Protein AF-0000000084748464 (afdb_homodimer)

Foldseek 3Di:
DQADALDKDWDQDDDFDPVLLVLLLVQLVPPDDDDDDPDDPFQPVHDDCVQLNVLSVCLNPPFDVVVVSVLVRVFTWMWGQFPNWTKIKTWQAAPDPLAFEEEEEEAPPFWLLLQSQQQVCQQHVPPVFHHYGYMYITQALAQPIDFDPDAQPALLNSLVRVQSNCVSVVQQAHEYEYFDSSQLSQLSNLFVVVSHYFEYEYAFDQADQLDPDVLCCVPPVPSNVLVVVCVPPNVCVRQNPPQDDDPPDPQADCVRPVPNPLLNCLQPPLPVLLVCCQSHLSNVLRVRQRCQLQFKFDDPVCSRPHSHHPLADSNSSSNSSVSCRSVVSSSRSSNNSNSCNVVVPSVVSHHAAREHEYEYEHAQREPHHHGPSRVVSRYNYDYYHYHNHIGRSCSRRPVPVVSVRVSVVSVVCVVVVSD/DQADALGKDWDQDDDFDPVLLVLLLVQLVPPDDDDDDPDDPFQPVHDDCVQLNVLSVCLNPPFDVVVVSVLVRVFTWMWGQFPNWTKIKTWQAAPDPQAFEEEEEEAPPFWLLLQSQQQVCQQHVPPVFHHYGYMYITQALAQPIDFDPDPQPALLNSLVRVQSNCVSVVQQAHEYEYFDSSQLSQLSCLFVVVSHYFAYEYAFDQADQLDPDVLCCVPPVVSNVLVVVCVPPNVCVRQNPPADDPDDDPQADCVVPVPNPLLNCLQPPLPVLLVCCQSHLSNVLRVRQRCQLQFKFDDPVCSRPHSHHPLADSNSSSNSSVSCRSVVSSSRSSNNSNSCNVVVPSVVSHHAAREHEYEYEHAQREPHHHGPSRVVSRYNYDYYHYHNHIGRSCSRRPVPVVSVRVSVVSVVCVVVVSD

pLDDT: mean 95.46, std 6.32, range [47.66, 98.94]

Structure (mmCIF, N/CA/C/O backbone):
data_AF-0000000084748464-model_v1
#
loop_
_entity.id
_entity.type
_entity.pdbx_description
1 polymer 'Epoxide hydrolase N-terminal domain-containing protein'
#
loop_
_atom_site.group_PDB
_atom_site.id
_atom_site.type_symbol
_atom_site.label_atom_id
_atom_site.label_alt_id
_atom_site.label_comp_id
_atom_site.label_asym_id
_atom_site.label_entity_id
_atom_site.label_seq_id
_atom_site.pdbx_PDB_ins_code
_atom_site.Cartn_x
_atom_site.Cartn_y
_atom_site.Cartn_z
_atom_site.occupancy
_atom_site.B_iso_or_equiv
_atom_site.auth_seq_id
_atom_site.auth_comp_id
_atom_site.auth_asym_id
_atom_site.auth_atom_id
_atom_site.pdbx_PDB_model_num
ATOM 1 N N . MET A 1 1 ? 31.375 -19.859 -15.297 1 55.25 1 MET A N 1
ATOM 2 C CA . MET A 1 1 ? 31.031 -19.406 -16.641 1 55.25 1 MET A CA 1
ATOM 3 C C . MET A 1 1 ? 29.531 -19.188 -16.781 1 55.25 1 MET A C 1
ATOM 5 O O . MET A 1 1 ? 28.734 -19.875 -16.141 1 55.25 1 MET A O 1
ATOM 9 N N . SER A 1 2 ? 29.062 -17.922 -17.328 1 79.31 2 SER A N 1
ATOM 10 C CA . SER A 1 2 ? 27.656 -17.625 -17.562 1 79.31 2 SER A CA 1
ATOM 11 C C . SER A 1 2 ? 27.031 -18.625 -18.531 1 79.31 2 SER A C 1
ATOM 13 O O . SER A 1 2 ? 27.625 -18.953 -19.562 1 79.31 2 SER A O 1
ATOM 15 N N . LEU A 1 3 ? 26 -19.516 -18.203 1 92.56 3 LEU A N 1
ATOM 16 C CA . LEU A 1 3 ? 25.281 -20.469 -19.031 1 92.56 3 LEU A CA 1
ATOM 17 C C . LEU A 1 3 ? 24.75 -19.812 -20.297 1 92.56 3 LEU A C 1
ATOM 19 O O . LEU A 1 3 ? 24.266 -18.672 -20.25 1 92.56 3 LEU A O 1
ATOM 23 N N . ALA A 1 4 ? 24.984 -20.547 -21.469 1 94.38 4 ALA A N 1
ATOM 24 C CA . ALA A 1 4 ? 24.359 -20.078 -22.703 1 94.38 4 ALA A CA 1
ATOM 25 C C . ALA A 1 4 ? 22.859 -20.25 -22.672 1 94.38 4 ALA A C 1
ATOM 27 O O . ALA A 1 4 ? 22.328 -20.906 -21.766 1 94.38 4 ALA A O 1
ATOM 28 N N . GLU A 1 5 ? 22.203 -19.547 -23.641 1 94.81 5 GLU A N 1
ATOM 29 C CA . GLU A 1 5 ? 20.75 -19.688 -23.734 1 94.81 5 GLU A CA 1
ATOM 30 C C . GLU A 1 5 ? 20.344 -21.156 -23.797 1 94.81 5 GLU A C 1
ATOM 32 O O . GLU A 1 5 ? 20.875 -21.922 -24.609 1 94.81 5 GLU A O 1
ATOM 37 N N . GLY A 1 6 ? 19.422 -21.578 -22.891 1 96.12 6 GLY A N 1
ATOM 38 C CA . GLY A 1 6 ? 18.906 -22.938 -22.906 1 96.12 6 GLY A CA 1
ATOM 39 C C . GLY A 1 6 ? 19.797 -23.922 -22.172 1 96.12 6 GLY A C 1
ATOM 40 O O . GLY A 1 6 ? 19.391 -25.062 -21.906 1 96.12 6 GLY A O 1
ATOM 41 N N . GLU A 1 7 ? 21 -23.562 -21.859 1 97.56 7 GLU A N 1
ATOM 42 C CA . GLU A 1 7 ? 21.875 -24.422 -21.062 1 97.56 7 GLU A CA 1
ATOM 43 C C . GLU A 1 7 ? 21.453 -24.406 -19.594 1 97.56 7 GLU A C 1
ATOM 45 O O . GLU A 1 7 ? 20.984 -23.391 -19.078 1 97.56 7 GLU A O 1
ATOM 50 N N . TYR A 1 8 ? 21.516 -25.609 -18.906 1 97.31 8 TYR A N 1
ATOM 51 C CA . TYR A 1 8 ? 21.078 -25.719 -17.516 1 97.31 8 TYR A CA 1
ATOM 52 C C . TYR A 1 8 ? 22.125 -26.422 -16.656 1 97.31 8 TYR A C 1
ATOM 54 O O . TYR A 1 8 ? 23.062 -27.016 -17.188 1 97.31 8 TYR A O 1
ATOM 62 N N . GLU A 1 9 ? 22.031 -26.234 -15.422 1 98.06 9 GLU A N 1
ATOM 63 C CA . GLU A 1 9 ? 22.875 -26.875 -14.414 1 98.06 9 GLU A CA 1
ATOM 64 C C . GLU A 1 9 ? 22.047 -27.391 -13.242 1 98.06 9 GLU A C 1
ATOM 66 O O . GLU A 1 9 ? 20.953 -26.875 -12.984 1 98.06 9 GLU A O 1
ATOM 71 N N . GLN A 1 10 ? 22.531 -28.469 -12.656 1 97.94 10 GLN A N 1
ATOM 72 C CA . GLN A 1 10 ? 21.906 -28.891 -11.406 1 97.94 10 GLN A CA 1
ATOM 73 C C . GLN A 1 10 ? 22.047 -27.812 -10.336 1 97.94 10 GLN A C 1
ATOM 75 O O . GLN A 1 10 ? 23.047 -27.109 -10.273 1 97.94 10 GLN A O 1
ATOM 80 N N . PHE A 1 11 ? 20.953 -27.672 -9.578 1 98 11 PHE A N 1
ATOM 81 C CA . PHE A 1 11 ? 20.938 -26.641 -8.539 1 98 11 PHE A CA 1
ATOM 82 C C . PHE A 1 11 ? 20.766 -27.281 -7.16 1 98 11 PHE A C 1
ATOM 84 O O . PHE A 1 11 ? 19.828 -28.047 -6.941 1 98 11 PHE A O 1
ATOM 91 N N . GLU A 1 12 ? 21.656 -26.969 -6.242 1 96.62 12 GLU A N 1
ATOM 92 C CA . GLU A 1 12 ? 21.547 -27.406 -4.855 1 96.62 12 GLU A CA 1
ATOM 93 C C . GLU A 1 12 ? 20.984 -26.297 -3.971 1 96.62 12 GLU A C 1
ATOM 95 O O . GLU A 1 12 ? 21.484 -25.172 -3.982 1 96.62 12 GLU A O 1
ATOM 100 N N . ILE A 1 13 ? 19.938 -26.625 -3.236 1 96.38 13 ILE A N 1
ATOM 101 C CA . ILE A 1 13 ? 19.359 -25.656 -2.316 1 96.38 13 ILE A CA 1
ATOM 102 C C . ILE A 1 13 ? 20.406 -25.219 -1.298 1 96.38 13 ILE A C 1
ATOM 104 O O . ILE A 1 13 ? 21 -26.047 -0.605 1 96.38 13 ILE A O 1
ATOM 108 N N . PRO A 1 14 ? 20.625 -23.953 -1.176 1 94.56 14 PRO A N 1
ATOM 109 C CA . PRO A 1 14 ? 21.672 -23.484 -0.272 1 94.56 14 PRO A CA 1
ATOM 110 C C . PRO A 1 14 ? 21.281 -23.578 1.198 1 94.56 14 PRO A C 1
ATOM 112 O O . PRO A 1 14 ? 20.094 -23.5 1.527 1 94.56 14 PRO A O 1
ATOM 115 N N . LYS A 1 15 ? 22.312 -23.734 1.969 1 93.5 15 LYS A N 1
ATOM 116 C CA . LYS A 1 15 ? 22.125 -23.562 3.406 1 93.5 15 LYS A CA 1
ATOM 117 C C . LYS A 1 15 ? 22.125 -22.078 3.791 1 93.5 15 LYS A C 1
ATOM 119 O O . LYS A 1 15 ? 22.703 -21.25 3.086 1 93.5 15 LYS A O 1
ATOM 124 N N . MET A 1 16 ? 21.422 -21.781 4.824 1 91.88 16 MET A N 1
ATOM 125 C CA . MET A 1 16 ? 21.578 -20.453 5.395 1 91.88 16 MET A CA 1
ATOM 126 C C . MET A 1 16 ? 22.922 -20.312 6.109 1 91.88 16 MET A C 1
ATOM 128 O O . MET A 1 16 ? 23.312 -21.203 6.863 1 91.88 16 MET A O 1
ATOM 132 N N . SER A 1 17 ? 23.609 -19.25 5.836 1 92.56 17 SER A N 1
ATOM 133 C CA . SER A 1 17 ? 24.859 -19 6.555 1 92.56 17 SER A CA 1
ATOM 134 C C . SER A 1 17 ? 24.609 -18.734 8.031 1 92.56 17 SER A C 1
ATOM 136 O O . SER A 1 17 ? 23.484 -18.391 8.422 1 92.56 17 SER A O 1
ATOM 138 N N . GLN A 1 18 ? 25.641 -19 8.812 1 93.81 18 GLN A N 1
ATOM 139 C CA . GLN A 1 18 ? 25.5 -18.703 10.234 1 93.81 18 GLN A CA 1
ATOM 140 C C . GLN A 1 18 ? 25.172 -17.234 10.461 1 93.81 18 GLN A C 1
ATOM 142 O O . GLN A 1 18 ? 24.422 -16.891 11.375 1 93.81 18 GLN A O 1
ATOM 147 N N . GLY A 1 19 ? 25.766 -16.375 9.672 1 94 19 GLY A N 1
ATOM 148 C CA . GLY A 1 19 ? 25.453 -14.961 9.734 1 94 19 GLY A CA 1
ATOM 149 C C . GLY A 1 19 ? 23.984 -14.656 9.469 1 94 19 GLY A C 1
ATOM 150 O O . GLY A 1 19 ? 23.375 -13.844 10.172 1 94 19 GLY A O 1
ATOM 151 N N . GLN A 1 20 ? 23.422 -15.281 8.477 1 93.31 20 GLN A N 1
ATOM 152 C CA . GLN A 1 20 ? 22 -15.109 8.156 1 93.31 20 GLN A CA 1
ATOM 153 C C . GLN A 1 20 ? 21.125 -15.609 9.297 1 93.31 20 GLN A C 1
ATOM 155 O O . GLN A 1 20 ? 20.125 -14.977 9.633 1 93.31 20 GLN A O 1
ATOM 160 N N . ILE A 1 21 ? 21.5 -16.734 9.828 1 94.69 21 ILE A N 1
ATOM 161 C CA . ILE A 1 21 ? 20.734 -17.328 10.914 1 94.69 21 ILE A CA 1
ATOM 162 C C . ILE A 1 21 ? 20.766 -16.406 12.133 1 94.69 21 ILE A C 1
ATOM 164 O O . ILE A 1 21 ? 19.734 -16.125 12.742 1 94.69 21 ILE A O 1
ATOM 168 N N . ASN A 1 22 ? 21.938 -15.922 12.492 1 95.38 22 ASN A N 1
ATOM 169 C CA . ASN A 1 22 ? 22.094 -15.039 13.641 1 95.38 22 ASN A CA 1
ATOM 170 C C . ASN A 1 22 ? 21.297 -13.742 13.461 1 95.38 22 ASN A C 1
ATOM 172 O O . ASN A 1 22 ? 20.641 -13.281 14.391 1 95.38 22 ASN A O 1
ATOM 176 N N . LEU A 1 23 ? 21.438 -13.227 12.32 1 95.81 23 LEU A N 1
ATOM 177 C CA . LEU A 1 23 ? 20.719 -11.992 12.039 1 95.81 23 LEU A CA 1
ATOM 178 C C . LEU A 1 23 ? 19.203 -12.195 12.148 1 95.81 23 LEU A C 1
ATOM 180 O O . LEU A 1 23 ? 18.5 -11.367 12.727 1 95.81 23 LEU A O 1
ATOM 184 N N . LEU A 1 24 ? 18.734 -13.273 11.547 1 96.75 24 LEU A N 1
ATOM 185 C CA . LEU A 1 24 ? 17.312 -13.594 11.594 1 96.75 24 LEU A CA 1
ATOM 186 C C . LEU A 1 24 ? 16.844 -13.742 13.039 1 96.75 24 LEU A C 1
ATOM 188 O O . LEU A 1 24 ? 15.82 -13.156 13.422 1 96.75 24 LEU A O 1
ATOM 192 N N . GLN A 1 25 ? 17.531 -14.5 13.812 1 96.62 25 GLN A N 1
ATOM 193 C CA . GLN A 1 25 ? 17.141 -14.758 15.195 1 96.62 25 GLN A CA 1
ATOM 194 C C . GLN A 1 25 ? 17.172 -13.469 16.016 1 96.62 25 GLN A C 1
ATOM 196 O O . GLN A 1 25 ? 16.25 -13.211 16.797 1 96.62 25 GLN A O 1
ATOM 201 N N . GLU A 1 26 ? 18.188 -12.734 15.836 1 95.94 26 GLU A N 1
ATOM 202 C CA . GLU A 1 26 ? 18.297 -11.469 16.547 1 95.94 26 GLU A CA 1
ATOM 203 C C . GLU A 1 26 ? 17.141 -10.539 16.219 1 95.94 26 GLU A C 1
ATOM 205 O O . GLU A 1 26 ? 16.516 -9.961 17.125 1 95.94 26 GLU A O 1
ATOM 210 N N . ARG A 1 27 ? 16.828 -10.438 14.945 1 97.5 27 ARG A N 1
ATOM 211 C CA . ARG A 1 27 ? 15.742 -9.57 14.5 1 97.5 27 ARG A CA 1
ATOM 212 C C . ARG A 1 27 ? 14.398 -10.055 15.047 1 97.5 27 ARG A C 1
ATOM 214 O O . ARG A 1 27 ? 13.594 -9.258 15.516 1 97.5 27 ARG A O 1
ATOM 221 N N . LEU A 1 28 ? 14.188 -11.297 14.961 1 98.38 28 LEU A N 1
ATOM 222 C CA . LEU A 1 28 ? 12.906 -11.844 15.391 1 98.38 28 LEU A CA 1
ATOM 223 C C . LEU A 1 28 ? 12.734 -11.711 16.906 1 98.38 28 LEU A C 1
ATOM 225 O O . LEU A 1 28 ? 11.641 -11.391 17.375 1 98.38 28 LEU A O 1
ATOM 229 N N . LYS A 1 29 ? 13.75 -11.906 17.672 1 97.44 29 LYS A N 1
ATOM 230 C CA . LYS A 1 29 ? 13.68 -11.891 19.141 1 97.44 29 LYS A CA 1
ATOM 231 C C . LYS A 1 29 ? 13.531 -10.461 19.656 1 97.44 29 LYS A C 1
ATOM 233 O O . LYS A 1 29 ? 13.07 -10.258 20.781 1 97.44 29 LYS A O 1
ATOM 238 N N . SER A 1 30 ? 13.938 -9.484 18.875 1 97.25 30 SER A N 1
ATOM 239 C CA . SER A 1 30 ? 13.859 -8.094 19.297 1 97.25 30 SER A CA 1
ATOM 240 C C . SER A 1 30 ? 12.844 -7.312 18.469 1 97.25 30 SER A C 1
ATOM 242 O O . SER A 1 30 ? 12.992 -6.102 18.281 1 97.25 30 SER A O 1
ATOM 244 N N . THR A 1 31 ? 11.875 -8.008 17.953 1 98.12 31 THR A N 1
ATOM 245 C CA . THR A 1 31 ? 10.859 -7.387 17.109 1 98.12 31 THR A CA 1
ATOM 246 C C . THR A 1 31 ? 10.188 -6.227 17.844 1 98.12 31 THR A C 1
ATOM 248 O O . THR A 1 31 ? 9.781 -6.371 19 1 98.12 31 THR A O 1
ATOM 251 N N . VAL A 1 32 ? 10.148 -5.074 17.188 1 98.06 32 VAL A N 1
ATOM 252 C CA . VAL A 1 32 ? 9.352 -3.955 17.672 1 98.06 32 VAL A CA 1
ATOM 253 C C . VAL A 1 32 ? 7.93 -4.059 17.125 1 98.06 32 VAL A C 1
ATOM 255 O O . VAL A 1 32 ? 7.723 -4.047 15.906 1 98.06 32 VAL A O 1
ATOM 258 N N . TRP A 1 33 ? 6.961 -4.211 18 1 98.31 33 TRP A N 1
ATOM 259 C CA . TRP A 1 33 ? 5.574 -4.445 17.625 1 98.31 33 TRP A CA 1
ATOM 260 C C . TRP A 1 33 ? 4.84 -3.129 17.391 1 98.31 33 TRP A C 1
ATOM 262 O O . TRP A 1 33 ? 5.078 -2.148 18.094 1 98.31 33 TRP A O 1
ATOM 272 N N . PRO A 1 34 ? 3.955 -3.094 16.406 1 98.06 34 PRO A N 1
ATOM 273 C CA . PRO A 1 34 ? 3.213 -1.858 16.141 1 98.06 34 PRO A CA 1
ATOM 274 C C . PRO A 1 34 ? 2.215 -1.525 17.25 1 98.06 34 PRO A C 1
ATOM 276 O O . PRO A 1 34 ? 1.743 -2.424 17.953 1 98.06 34 PRO A O 1
ATOM 279 N N . ASN A 1 35 ? 1.943 -0.181 17.328 1 97.19 35 ASN A N 1
ATOM 280 C CA . ASN A 1 35 ? 0.834 0.276 18.156 1 97.19 35 ASN A CA 1
ATOM 281 C C . ASN A 1 35 ? -0.513 -0.136 17.578 1 97.19 35 ASN A C 1
ATOM 283 O O . ASN A 1 35 ? -0.787 0.117 16.406 1 97.19 35 ASN A O 1
ATOM 287 N N . GLU A 1 36 ? -1.289 -0.854 18.359 1 97 36 GLU A N 1
ATOM 288 C CA . GLU A 1 36 ? -2.605 -1.304 17.922 1 97 36 GLU A CA 1
ATOM 289 C C . GLU A 1 36 ? -3.709 -0.727 18.797 1 97 36 GLU A C 1
ATOM 291 O O . GLU A 1 36 ? -3.439 -0.218 19.891 1 97 36 GLU A O 1
ATOM 296 N N . LEU A 1 37 ? -4.918 -0.721 18.297 1 97.5 37 LEU A N 1
ATOM 297 C CA . LEU A 1 37 ? -6.094 -0.345 19.078 1 97.5 37 LEU A CA 1
ATOM 298 C C . LEU A 1 37 ? -6.281 -1.287 20.25 1 97.5 37 LEU A C 1
ATOM 300 O O . LEU A 1 37 ? -5.824 -2.434 20.219 1 97.5 37 LEU A O 1
ATOM 304 N N . GLU A 1 38 ? -6.902 -0.825 21.297 1 95.88 38 GLU A N 1
ATOM 305 C CA . GLU A 1 38 ? -7.086 -1.626 22.5 1 95.88 38 GLU A CA 1
ATOM 306 C C . GLU A 1 38 ? -8.18 -2.676 22.312 1 95.88 38 GLU A C 1
ATOM 308 O O . GLU A 1 38 ? -8.094 -3.775 22.859 1 95.88 38 GLU A O 1
ATOM 313 N N . LYS A 1 39 ? -9.125 -2.291 21.547 1 93.69 39 LYS A N 1
ATOM 314 C CA . LYS A 1 39 ? -10.156 -3.258 21.203 1 93.69 39 LYS A CA 1
ATOM 315 C C . LYS A 1 39 ? -9.758 -4.062 19.969 1 93.69 39 LYS A C 1
ATOM 317 O O . LYS A 1 39 ? -9.086 -3.543 19.062 1 93.69 39 LYS A O 1
ATOM 322 N N . ASP A 1 40 ? -10.25 -5.332 19.984 1 92.06 40 ASP A N 1
ATOM 323 C CA . ASP A 1 40 ? -9.961 -6.203 18.844 1 92.06 40 ASP A CA 1
ATOM 324 C C . ASP A 1 40 ? -11 -6.043 17.75 1 92.06 40 ASP A C 1
ATOM 326 O O . ASP A 1 40 ? -12.195 -6.262 17.984 1 92.06 40 ASP A O 1
ATOM 330 N N . TYR A 1 41 ? -10.516 -5.684 16.625 1 93.56 41 TYR A N 1
ATOM 331 C CA . TYR A 1 41 ? -11.406 -5.516 15.484 1 93.56 41 TYR A CA 1
ATOM 332 C C . TYR A 1 41 ? -11.133 -6.57 14.414 1 93.56 41 TYR A C 1
ATOM 334 O O . TYR A 1 41 ? -11.367 -6.332 13.227 1 93.56 41 TYR A O 1
ATOM 342 N N . GLY A 1 42 ? -10.594 -7.727 14.906 1 94 42 GLY A N 1
ATOM 343 C CA . GLY A 1 42 ? -10.266 -8.797 13.977 1 94 42 GLY A CA 1
ATOM 344 C C . GLY A 1 42 ? -9.195 -8.406 12.977 1 94 42 GLY A C 1
ATOM 345 O O . GLY A 1 42 ? -8.117 -7.945 13.367 1 94 42 GLY A O 1
ATOM 346 N N . TRP A 1 43 ? -9.555 -8.586 11.688 1 96.06 43 TRP A N 1
ATOM 347 C CA . TRP A 1 43 ? -8.555 -8.359 10.641 1 96.06 43 TRP A CA 1
ATOM 348 C C . TRP A 1 43 ? -8.891 -7.109 9.836 1 96.06 43 TRP A C 1
ATOM 350 O O . TRP A 1 43 ? -8.328 -6.891 8.758 1 96.06 43 TRP A O 1
ATOM 360 N N . ASP A 1 44 ? -9.734 -6.219 10.328 1 94.88 44 ASP A N 1
ATOM 361 C CA . ASP A 1 44 ? -10.211 -5.035 9.625 1 94.88 44 ASP A CA 1
ATOM 362 C C . ASP A 1 44 ? -9.047 -4.105 9.266 1 94.88 44 ASP A C 1
ATOM 364 O O . ASP A 1 44 ? -8.992 -3.576 8.156 1 94.88 44 ASP A O 1
ATOM 368 N N . TYR A 1 45 ? -8.094 -3.947 10.172 1 97 45 TYR A N 1
ATOM 369 C CA . TYR A 1 45 ? -6.969 -3.043 9.969 1 97 45 TYR A CA 1
ATOM 370 C C . TYR A 1 45 ? -5.777 -3.783 9.367 1 97 45 TYR A C 1
ATOM 372 O O . TYR A 1 45 ? -4.695 -3.215 9.227 1 97 45 TYR A O 1
ATOM 380 N N . GLY A 1 46 ? -5.93 -5.062 8.992 1 97.56 46 GLY A N 1
ATOM 381 C CA . GLY A 1 46 ? -4.84 -5.938 8.586 1 97.56 46 GLY A CA 1
ATOM 382 C C . GLY A 1 46 ? -4.477 -6.965 9.641 1 97.56 46 GLY A C 1
ATOM 383 O O . GLY A 1 46 ? -5.27 -7.238 10.547 1 97.56 46 GLY A O 1
ATOM 384 N N . ALA A 1 47 ? -3.371 -7.59 9.539 1 98.31 47 ALA A N 1
ATOM 385 C CA . ALA A 1 47 ? -2.936 -8.641 10.453 1 98.31 47 ALA A CA 1
ATOM 386 C C . ALA A 1 47 ? -2.752 -8.094 11.867 1 98.31 47 ALA A C 1
ATOM 388 O O . ALA A 1 47 ? -1.959 -7.172 12.086 1 98.31 47 ALA A O 1
ATOM 389 N N . PRO A 1 48 ? -3.445 -8.648 12.82 1 98.19 48 PRO A N 1
ATOM 390 C CA . PRO A 1 48 ? -3.25 -8.219 14.211 1 98.19 48 PRO A CA 1
ATOM 391 C C . PRO A 1 48 ? -2.057 -8.906 14.875 1 98.19 48 PRO A C 1
ATOM 393 O O . PRO A 1 48 ? -1.676 -10.008 14.484 1 98.19 48 PRO A O 1
ATOM 396 N N . THR A 1 49 ? -1.519 -8.266 15.859 1 98.06 49 THR A N 1
ATOM 397 C CA . THR A 1 49 ? -0.32 -8.766 16.531 1 98.06 49 THR A CA 1
ATOM 398 C C . THR A 1 49 ? -0.57 -10.148 17.125 1 98.06 49 THR A C 1
ATOM 400 O O . THR A 1 49 ? 0.319 -11 17.125 1 98.06 49 THR A O 1
ATOM 403 N N . TRP A 1 50 ? -1.797 -10.344 17.641 1 97.81 50 TRP A N 1
ATOM 404 C CA . TRP A 1 50 ? -2.078 -11.641 18.25 1 97.81 50 TRP A CA 1
ATOM 405 C C . TRP A 1 50 ? -1.907 -12.766 17.234 1 97.81 50 TRP A C 1
ATOM 407 O O . TRP A 1 50 ? -1.569 -13.898 17.609 1 97.81 50 TRP A O 1
ATOM 417 N N . ALA A 1 51 ? -2.184 -12.547 15.961 1 98.31 51 ALA A N 1
ATOM 418 C CA . ALA A 1 51 ? -2.076 -13.555 14.906 1 98.31 51 ALA A CA 1
ATOM 419 C C . ALA A 1 51 ? -0.63 -13.719 14.445 1 98.31 51 ALA A C 1
ATOM 421 O O . ALA A 1 51 ? -0.222 -14.805 14.023 1 98.31 51 ALA A O 1
ATOM 422 N N . VAL A 1 52 ? 0.192 -12.664 14.562 1 98.75 52 VAL A N 1
ATOM 423 C CA . VAL A 1 52 ? 1.539 -12.602 14.008 1 98.75 52 VAL A CA 1
ATOM 424 C C . VAL A 1 52 ? 2.545 -13.133 15.031 1 98.75 52 VAL A C 1
ATOM 426 O O . VAL A 1 52 ? 3.459 -13.883 14.672 1 98.75 52 VAL A O 1
ATOM 429 N N . LYS A 1 53 ? 2.391 -12.828 16.25 1 98.56 53 LYS A N 1
ATOM 430 C CA . LYS A 1 53 ? 3.387 -13.008 17.297 1 98.56 53 LYS A CA 1
ATOM 431 C C . LYS A 1 53 ? 3.734 -14.484 17.484 1 98.56 53 LYS A C 1
ATOM 433 O O . LYS A 1 53 ? 4.91 -14.844 17.578 1 98.56 53 LYS A O 1
ATOM 438 N N . PRO A 1 54 ? 2.717 -15.414 17.469 1 98.5 54 PRO A N 1
ATOM 439 C CA . PRO A 1 54 ? 3.076 -16.828 17.641 1 98.5 54 PRO A CA 1
ATOM 440 C C . PRO A 1 54 ? 3.943 -17.344 16.5 1 98.5 54 PRO A C 1
ATOM 442 O O . PRO A 1 54 ? 4.824 -18.172 16.719 1 98.5 54 PRO A O 1
ATOM 445 N N . LEU A 1 55 ? 3.695 -16.875 15.289 1 98.81 55 LEU A N 1
ATOM 446 C CA . LEU A 1 55 ? 4.477 -17.312 14.141 1 98.81 55 LEU A CA 1
ATOM 447 C C . LEU A 1 55 ? 5.891 -16.75 14.195 1 98.81 55 LEU A C 1
ATOM 449 O O . LEU A 1 55 ? 6.852 -17.438 13.836 1 98.81 55 LEU A O 1
ATOM 453 N N . VAL A 1 56 ? 6.035 -15.492 14.648 1 98.81 56 VAL A N 1
ATOM 454 C CA . VAL A 1 56 ? 7.344 -14.875 14.828 1 98.81 56 VAL A CA 1
ATOM 455 C C . VAL A 1 56 ? 8.148 -15.648 15.875 1 98.81 56 VAL A C 1
ATOM 457 O O . VAL A 1 56 ? 9.328 -15.945 15.664 1 98.81 56 VAL A O 1
ATOM 460 N N . GLU A 1 57 ? 7.512 -16.016 16.938 1 98.5 57 GLU A N 1
ATOM 461 C CA . GLU A 1 57 ? 8.164 -16.766 18 1 98.5 57 GLU A CA 1
ATOM 462 C C . GLU A 1 57 ? 8.57 -18.156 17.531 1 98.5 57 GLU A C 1
ATOM 464 O O . GLU A 1 57 ? 9.664 -18.641 17.859 1 98.5 57 GLU A O 1
ATOM 469 N N . GLU A 1 58 ? 7.656 -18.766 16.812 1 98.38 58 GLU A N 1
ATOM 470 C CA . GLU A 1 58 ? 7.984 -20.078 16.25 1 98.38 58 GLU A CA 1
ATOM 471 C C . GLU A 1 58 ? 9.164 -19.984 15.289 1 98.38 58 GLU A C 1
ATOM 473 O O . GLU A 1 58 ? 10.062 -20.828 15.32 1 98.38 58 GLU A O 1
ATOM 478 N N . TRP A 1 59 ? 9.156 -18.984 14.445 1 98.38 59 TRP A N 1
ATOM 479 C CA . TRP A 1 59 ? 10.234 -18.781 13.484 1 98.38 59 TRP A CA 1
ATOM 480 C C . TRP A 1 59 ? 11.562 -18.547 14.195 1 98.38 59 TRP A C 1
ATOM 482 O O . TRP A 1 59 ? 12.609 -19.016 13.75 1 98.38 59 TRP A O 1
ATOM 492 N N . ALA A 1 60 ? 11.562 -17.875 15.32 1 97.5 60 ALA A N 1
ATOM 493 C CA . ALA A 1 60 ? 12.766 -17.5 16.062 1 97.5 60 ALA A CA 1
ATOM 494 C C . ALA A 1 60 ? 13.32 -18.688 16.859 1 97.5 60 ALA A C 1
ATOM 496 O O . ALA A 1 60 ? 14.539 -18.844 16.969 1 97.5 60 ALA A O 1
ATOM 497 N N . ASN A 1 61 ? 12.391 -19.531 17.328 1 95.75 61 ASN A N 1
ATOM 498 C CA . ASN A 1 61 ? 12.828 -20.422 18.406 1 95.75 61 ASN A CA 1
ATOM 499 C C . ASN A 1 61 ? 12.742 -21.875 17.984 1 95.75 61 ASN A C 1
ATOM 501 O O . ASN A 1 61 ? 13.469 -22.719 18.531 1 95.75 61 ASN A O 1
ATOM 505 N N . SER A 1 62 ? 11.828 -22.188 17.078 1 94.88 62 SER A N 1
ATOM 506 C CA . SER A 1 62 ? 11.555 -23.609 16.891 1 94.88 62 SER A CA 1
ATOM 507 C C . SER A 1 62 ? 11.664 -24 15.43 1 94.88 62 SER A C 1
ATOM 509 O O . SER A 1 62 ? 11.805 -25.188 15.109 1 94.88 62 SER A O 1
ATOM 511 N N . PHE A 1 63 ? 11.531 -23.094 14.586 1 94.38 63 PHE A N 1
ATOM 512 C CA . PHE A 1 63 ? 11.625 -23.406 13.164 1 94.38 63 PHE A CA 1
ATOM 513 C C . PHE A 1 63 ? 13.055 -23.75 12.773 1 94.38 63 PHE A C 1
ATOM 515 O O . PHE A 1 63 ? 13.984 -23 13.07 1 94.38 63 PHE A O 1
ATOM 522 N N . ASN A 1 64 ? 13.195 -24.875 12.109 1 91.69 64 ASN A N 1
ATOM 523 C CA . ASN A 1 64 ? 14.508 -25.375 11.695 1 91.69 64 ASN A CA 1
ATOM 524 C C . ASN A 1 64 ? 14.641 -25.422 10.18 1 91.69 64 ASN A C 1
ATOM 526 O O . ASN A 1 64 ? 14.148 -26.344 9.531 1 91.69 64 ASN A O 1
ATOM 530 N N . TRP A 1 65 ? 15.43 -24.547 9.578 1 91.06 65 TRP A N 1
ATOM 531 C CA . TRP A 1 65 ? 15.594 -24.469 8.133 1 91.06 65 TRP A CA 1
ATOM 532 C C . TRP A 1 65 ? 16.219 -25.734 7.578 1 91.06 65 TRP A C 1
ATOM 534 O O . TRP A 1 65 ? 15.883 -26.172 6.469 1 91.06 65 TRP A O 1
ATOM 544 N N . ASP A 1 66 ? 17.062 -26.359 8.328 1 92.19 66 ASP A N 1
ATOM 545 C CA . ASP A 1 66 ? 17.75 -27.562 7.824 1 92.19 66 ASP A CA 1
ATOM 546 C C . ASP A 1 66 ? 16.766 -28.703 7.609 1 92.19 66 ASP A C 1
ATOM 548 O O . ASP A 1 66 ? 16.906 -29.484 6.668 1 92.19 66 ASP A O 1
ATOM 552 N N . GLU A 1 67 ? 15.859 -28.766 8.453 1 92.19 67 GLU A N 1
ATOM 553 C CA . GLU A 1 67 ? 14.812 -29.781 8.281 1 92.19 67 GLU A CA 1
ATOM 554 C C . GLU A 1 67 ? 13.992 -29.516 7.016 1 92.19 67 GLU A C 1
ATOM 556 O O . GLU A 1 67 ? 13.711 -30.422 6.246 1 92.19 67 GLU A O 1
ATOM 561 N N . PHE A 1 68 ? 13.68 -28.312 6.816 1 89.25 68 PHE A N 1
ATOM 562 C CA . PHE A 1 68 ? 12.867 -27.953 5.66 1 89.25 68 PHE A CA 1
ATOM 563 C C . PHE A 1 68 ? 13.688 -28.031 4.379 1 89.25 68 PHE A C 1
ATOM 565 O O . PHE A 1 68 ? 13.188 -28.453 3.338 1 89.25 68 PHE A O 1
ATOM 572 N N . LYS A 1 69 ? 14.938 -27.594 4.438 1 93.5 69 LYS A N 1
ATOM 573 C CA . LYS A 1 69 ? 15.836 -27.75 3.303 1 93.5 69 LYS A CA 1
ATOM 574 C C . LYS A 1 69 ? 15.906 -29.203 2.85 1 93.5 69 LYS A C 1
ATOM 576 O O . LYS A 1 69 ? 15.898 -29.484 1.65 1 93.5 69 LYS A O 1
ATOM 581 N N . ALA A 1 70 ? 15.992 -30.094 3.797 1 93.56 70 ALA A N 1
ATOM 582 C CA . ALA A 1 70 ? 16.047 -31.516 3.471 1 93.56 70 ALA A CA 1
ATOM 583 C C . ALA A 1 70 ? 14.789 -31.953 2.727 1 93.56 70 ALA A C 1
ATOM 585 O O . ALA A 1 70 ? 14.859 -32.75 1.776 1 93.56 70 ALA A O 1
ATOM 586 N N . ASP A 1 71 ? 13.719 -31.453 3.146 1 91.5 71 ASP A N 1
ATOM 587 C CA . ASP A 1 71 ? 12.445 -31.781 2.518 1 91.5 71 ASP A CA 1
ATOM 588 C C . ASP A 1 71 ? 12.383 -31.25 1.089 1 91.5 71 ASP A C 1
ATOM 590 O O . ASP A 1 71 ? 11.961 -31.953 0.173 1 91.5 71 ASP A O 1
ATOM 594 N N . ILE A 1 72 ? 12.781 -30.031 0.875 1 94.62 72 ILE A N 1
ATOM 595 C CA . ILE A 1 72 ? 12.695 -29.391 -0.429 1 94.62 72 ILE A CA 1
ATOM 596 C C . ILE A 1 72 ? 13.758 -29.969 -1.361 1 94.62 72 ILE A C 1
ATOM 598 O O . ILE A 1 72 ? 13.586 -29.953 -2.584 1 94.62 72 ILE A O 1
ATOM 602 N N . SER A 1 73 ? 14.781 -30.562 -0.808 1 96.19 73 SER A N 1
ATOM 603 C CA . SER A 1 73 ? 15.898 -31.078 -1.588 1 96.19 73 SER A CA 1
ATOM 604 C C . SER A 1 73 ? 15.586 -32.438 -2.186 1 96.19 73 SER A C 1
ATOM 606 O O . SER A 1 73 ? 16.375 -32.969 -2.967 1 96.19 73 SER A O 1
ATOM 608 N N . LYS A 1 74 ? 14.492 -33.031 -1.851 1 95.44 74 LYS A N 1
ATOM 609 C CA . LYS A 1 74 ? 14.133 -34.344 -2.355 1 95.44 74 LYS A CA 1
ATOM 610 C C . LYS A 1 74 ? 13.844 -34.312 -3.854 1 95.44 74 LYS A C 1
ATOM 612 O O . LYS A 1 74 ? 13.875 -35.344 -4.527 1 95.44 74 LYS A O 1
ATOM 617 N N . TRP A 1 75 ? 13.531 -33.188 -4.391 1 97.38 75 TRP A N 1
ATOM 618 C CA . TRP A 1 75 ? 13.25 -33.031 -5.812 1 97.38 75 TRP A CA 1
ATOM 619 C C . TRP A 1 75 ? 14.523 -32.688 -6.59 1 97.38 75 TRP A C 1
ATOM 621 O O . TRP A 1 75 ? 15.547 -32.344 -5.996 1 97.38 75 TRP A O 1
ATOM 631 N N . LYS A 1 76 ? 14.477 -32.875 -7.902 1 98.56 76 LYS A N 1
ATOM 632 C CA . LYS A 1 76 ? 15.594 -32.5 -8.773 1 98.56 76 LYS A CA 1
ATOM 633 C C . LYS A 1 76 ? 15.5 -31.031 -9.18 1 98.56 76 LYS A C 1
ATOM 635 O O . LYS A 1 76 ? 14.664 -30.656 -10.008 1 98.56 76 LYS A O 1
ATOM 640 N N . HIS A 1 77 ? 16.375 -30.234 -8.609 1 98.69 77 HIS A N 1
ATOM 641 C CA . HIS A 1 77 ? 16.406 -28.797 -8.867 1 98.69 77 HIS A CA 1
ATOM 642 C C . HIS A 1 77 ? 17.438 -28.453 -9.938 1 98.69 77 HIS A C 1
ATOM 644 O O . HIS A 1 77 ? 18.531 -29.016 -9.961 1 98.69 77 HIS A O 1
ATOM 650 N N . PHE A 1 78 ? 17.078 -27.469 -10.773 1 98.81 78 PHE A N 1
ATOM 651 C CA . PHE A 1 78 ? 17.953 -26.984 -11.836 1 98.81 78 PHE A CA 1
ATOM 652 C C . PHE A 1 78 ? 17.844 -25.484 -11.992 1 98.81 78 PHE A C 1
ATOM 654 O O . PHE A 1 78 ? 16.953 -24.859 -11.422 1 98.81 78 PHE A O 1
ATOM 661 N N . ARG A 1 79 ? 18.828 -24.891 -12.68 1 98.38 79 ARG A N 1
ATOM 662 C CA . ARG A 1 79 ? 18.75 -23.531 -13.203 1 98.38 79 ARG A CA 1
ATOM 663 C C . ARG A 1 79 ? 19.078 -23.5 -14.695 1 98.38 79 ARG A C 1
ATOM 665 O O . ARG A 1 79 ? 20 -24.203 -15.148 1 98.38 79 ARG A O 1
ATOM 672 N N . MET A 1 80 ? 18.328 -22.797 -15.391 1 98.69 80 MET A N 1
ATOM 673 C CA . MET A 1 80 ? 18.531 -22.656 -16.828 1 98.69 80 MET A CA 1
ATOM 674 C C . MET A 1 80 ? 18.625 -21.172 -17.219 1 98.69 80 MET A C 1
ATOM 676 O O . MET A 1 80 ? 17.891 -20.344 -16.688 1 98.69 80 MET A O 1
ATOM 680 N N . ASN A 1 81 ? 19.609 -20.891 -18.109 1 98.56 81 ASN A N 1
ATOM 681 C CA . ASN A 1 81 ? 19.594 -19.547 -18.688 1 98.56 81 ASN A CA 1
ATOM 682 C C . ASN A 1 81 ? 18.453 -19.359 -19.688 1 98.56 81 ASN A C 1
ATOM 684 O O . ASN A 1 81 ? 18.453 -20 -20.734 1 98.56 81 ASN A O 1
ATOM 688 N N . VAL A 1 82 ? 17.531 -18.609 -19.312 1 98.25 82 VAL A N 1
ATOM 689 C CA . VAL A 1 82 ? 16.406 -18.266 -20.188 1 98.25 82 VAL A CA 1
ATOM 690 C C . VAL A 1 82 ? 16.375 -16.75 -20.422 1 98.25 82 VAL A C 1
ATOM 692 O O . VAL A 1 82 ? 16.031 -16 -19.516 1 98.25 82 VAL A O 1
ATOM 695 N N . ASP A 1 83 ? 16.672 -16.359 -21.609 1 95.62 83 ASP A N 1
ATOM 696 C CA . ASP A 1 83 ? 16.672 -14.945 -21.984 1 95.62 83 ASP A CA 1
ATOM 697 C C . ASP A 1 83 ? 17.562 -14.125 -21.062 1 95.62 83 ASP A C 1
ATOM 699 O O . ASP A 1 83 ? 17.141 -13.086 -20.547 1 95.62 83 ASP A O 1
ATOM 703 N N . GLY A 1 84 ? 18.609 -14.688 -20.672 1 94.94 84 GLY A N 1
ATOM 704 C CA . GLY A 1 84 ? 19.625 -13.953 -19.938 1 94.94 84 GLY A CA 1
ATOM 705 C C . GLY A 1 84 ? 19.453 -14.023 -18.438 1 94.94 84 GLY A C 1
ATOM 706 O O . GLY A 1 84 ? 20.234 -13.445 -17.688 1 94.94 84 GLY A O 1
ATOM 707 N N . LEU A 1 85 ? 18.453 -14.727 -17.938 1 96.94 85 LEU A N 1
ATOM 708 C CA . LEU A 1 85 ? 18.203 -14.891 -16.516 1 96.94 85 LEU A CA 1
ATOM 709 C C . LEU A 1 85 ? 18.281 -16.359 -16.109 1 96.94 85 LEU A C 1
ATOM 711 O O . LEU A 1 85 ? 17.75 -17.234 -16.812 1 96.94 85 LEU A O 1
ATOM 715 N N . LEU A 1 86 ? 18.969 -16.594 -15.062 1 98.25 86 LEU A N 1
ATOM 716 C CA . LEU A 1 86 ? 18.984 -17.969 -14.547 1 98.25 86 LEU A CA 1
ATOM 717 C C . LEU A 1 86 ? 17.672 -18.297 -13.844 1 98.25 86 LEU A C 1
ATOM 719 O O . LEU A 1 86 ? 17.438 -17.844 -12.719 1 98.25 86 LEU A O 1
ATOM 723 N N . MET A 1 87 ? 16.938 -19.109 -14.438 1 98.56 87 MET A N 1
ATOM 724 C CA . MET A 1 87 ? 15.633 -19.5 -13.906 1 98.56 87 MET A CA 1
ATOM 725 C C . MET A 1 87 ? 15.703 -20.844 -13.188 1 98.56 87 MET A C 1
ATOM 727 O O . MET A 1 87 ? 16.156 -21.828 -13.758 1 98.56 87 MET A O 1
ATOM 731 N N . HIS A 1 88 ? 15.312 -20.828 -11.945 1 98.88 88 HIS A N 1
ATOM 732 C CA . HIS A 1 88 ? 15.195 -22.047 -11.156 1 98.88 88 HIS A CA 1
ATOM 733 C C . HIS A 1 88 ? 13.953 -22.844 -11.555 1 98.88 88 HIS A C 1
ATOM 735 O O . HIS A 1 88 ? 12.906 -22.266 -11.852 1 98.88 88 HIS A O 1
ATOM 741 N N . TYR A 1 89 ? 14.109 -24.172 -11.578 1 98.88 89 TYR A N 1
ATOM 742 C CA . TYR A 1 89 ? 12.953 -25.031 -11.766 1 98.88 89 TYR A CA 1
ATOM 743 C C . TYR A 1 89 ? 13.203 -26.422 -11.188 1 98.88 89 TYR A C 1
ATOM 745 O O . TYR A 1 89 ? 14.352 -26.844 -11.07 1 98.88 89 TYR A O 1
ATOM 753 N N . ILE A 1 90 ? 12.133 -27.031 -10.766 1 98.88 90 ILE A N 1
ATOM 754 C CA . ILE A 1 90 ? 12.117 -28.453 -10.438 1 98.88 90 ILE A CA 1
ATOM 755 C C . ILE A 1 90 ? 11.727 -29.266 -11.68 1 98.88 90 ILE A C 1
ATOM 757 O O . ILE A 1 90 ? 10.812 -28.875 -12.414 1 98.88 90 ILE A O 1
ATOM 761 N N . HIS A 1 91 ? 12.43 -30.344 -11.945 1 98.88 91 HIS A N 1
ATOM 762 C CA . HIS A 1 91 ? 12.109 -31.25 -13.047 1 98.88 91 HIS A CA 1
ATOM 763 C C . HIS A 1 91 ? 12.031 -32.688 -12.555 1 98.88 91 HIS A C 1
ATOM 765 O O . HIS A 1 91 ? 13.062 -33.344 -12.352 1 98.88 91 HIS A O 1
ATOM 771 N N . GLU A 1 92 ? 10.797 -33.156 -12.414 1 98.75 92 GLU A N 1
ATOM 772 C CA . GLU A 1 92 ? 10.547 -34.531 -12.016 1 98.75 92 GLU A CA 1
ATOM 773 C C . GLU A 1 92 ? 9.961 -35.344 -13.164 1 98.75 92 GLU A C 1
ATOM 775 O O . GLU A 1 92 ? 8.75 -35.281 -13.414 1 98.75 92 GLU A O 1
ATOM 780 N N . ARG A 1 93 ? 10.711 -36.156 -13.789 1 98.31 93 ARG A N 1
ATOM 781 C CA . ARG A 1 93 ? 10.289 -36.969 -14.914 1 98.31 93 ARG A CA 1
ATOM 782 C C . ARG A 1 93 ? 9.602 -38.25 -14.438 1 98.31 93 ARG A C 1
ATOM 784 O O . ARG A 1 93 ? 10.023 -38.844 -13.453 1 98.31 93 ARG A O 1
ATOM 791 N N . SER A 1 94 ? 8.586 -38.5 -15.094 1 98.56 94 SER A N 1
ATOM 792 C CA . SER A 1 94 ? 7.867 -39.719 -14.773 1 98.56 94 SER A CA 1
ATOM 793 C C . SER A 1 94 ? 8.469 -40.938 -15.5 1 98.56 94 SER A C 1
ATOM 795 O O . SER A 1 94 ? 8.945 -40.812 -16.625 1 98.56 94 SER A O 1
ATOM 797 N N . SER A 1 95 ? 8.391 -42.125 -14.898 1 97.19 95 SER A N 1
ATOM 798 C CA . SER A 1 95 ? 8.797 -43.344 -15.547 1 97.19 95 SER A CA 1
ATOM 799 C C . SER A 1 95 ? 7.633 -44 -16.281 1 97.19 95 SER A C 1
ATOM 801 O O . SER A 1 95 ? 7.812 -45 -16.984 1 97.19 95 SER A O 1
ATOM 803 N N . GLN A 1 96 ? 6.539 -43.344 -16.109 1 96.81 96 GLN A N 1
ATOM 804 C CA . GLN A 1 96 ? 5.352 -43.906 -16.766 1 96.81 96 GLN A CA 1
ATOM 805 C C . GLN A 1 96 ? 5.34 -43.562 -18.25 1 96.81 96 GLN A C 1
ATOM 807 O O . GLN A 1 96 ? 5.57 -42.438 -18.641 1 96.81 96 GLN A O 1
ATOM 812 N N . PRO A 1 97 ? 5.133 -44.594 -19.078 1 94 97 PRO A N 1
ATOM 813 C CA . PRO A 1 97 ? 5.227 -44.375 -20.531 1 94 97 PRO A CA 1
ATOM 814 C C . PRO A 1 97 ? 4.188 -43.406 -21.062 1 94 97 PRO A C 1
ATOM 816 O O . PRO A 1 97 ? 4.414 -42.75 -22.094 1 94 97 PRO A O 1
ATOM 819 N N . ASN A 1 98 ? 3.094 -43.281 -20.406 1 93.94 98 ASN A N 1
ATOM 820 C CA . ASN A 1 98 ? 2.027 -42.438 -20.922 1 93.94 98 ASN A CA 1
ATOM 821 C C . ASN A 1 98 ? 2.064 -41.031 -20.281 1 93.94 98 ASN A C 1
ATOM 823 O O . ASN A 1 98 ? 1.115 -40.281 -20.406 1 93.94 98 ASN A O 1
ATOM 827 N N . ALA A 1 99 ? 3.105 -40.719 -19.625 1 98.19 99 ALA A N 1
ATOM 828 C CA . ALA A 1 99 ? 3.215 -39.438 -18.953 1 98.19 99 ALA A CA 1
ATOM 829 C C . ALA A 1 99 ? 3.252 -38.312 -19.969 1 98.19 99 ALA A C 1
ATOM 831 O O . ALA A 1 99 ? 3.873 -38.406 -21.016 1 98.19 99 ALA A O 1
ATOM 832 N N . ILE A 1 100 ? 2.557 -37.25 -19.688 1 98.19 100 ILE A N 1
ATOM 833 C CA . ILE A 1 100 ? 2.625 -36.031 -20.516 1 98.19 100 ILE A CA 1
ATOM 834 C C . ILE A 1 100 ? 3.232 -34.906 -19.703 1 98.19 100 ILE A C 1
ATOM 836 O O . ILE A 1 100 ? 3.15 -34.875 -18.469 1 98.19 100 ILE A O 1
ATOM 840 N N . PRO A 1 101 ? 3.908 -33.906 -20.344 1 98.75 101 PRO A N 1
ATOM 841 C CA . PRO A 1 101 ? 4.555 -32.812 -19.625 1 98.75 101 PRO A CA 1
ATOM 842 C C . PRO A 1 101 ? 3.557 -31.781 -19.078 1 98.75 101 PRO A C 1
ATOM 844 O O . PRO A 1 101 ? 2.578 -31.453 -19.75 1 98.75 101 PRO A O 1
ATOM 847 N N . ILE A 1 102 ? 3.76 -31.359 -17.891 1 98.94 102 ILE A N 1
ATOM 848 C CA . ILE A 1 102 ? 2.957 -30.297 -17.297 1 98.94 102 ILE A CA 1
ATOM 849 C C . ILE A 1 102 ? 3.869 -29.281 -16.609 1 98.94 102 ILE A C 1
ATOM 851 O O . ILE A 1 102 ? 4.859 -29.656 -15.977 1 98.94 102 ILE A O 1
ATOM 855 N N . VAL A 1 103 ? 3.629 -28.016 -16.781 1 98.94 103 VAL A N 1
ATOM 856 C CA . VAL A 1 103 ? 4.297 -26.969 -16.016 1 98.94 103 VAL A CA 1
ATOM 857 C C . VAL A 1 103 ? 3.334 -26.391 -14.977 1 98.94 103 VAL A C 1
ATOM 859 O O . VAL A 1 103 ? 2.172 -26.125 -15.289 1 98.94 103 VAL A O 1
ATOM 862 N N . LEU A 1 104 ? 3.719 -26.359 -13.719 1 98.94 104 LEU A N 1
ATOM 863 C CA . LEU A 1 104 ? 2.996 -25.766 -12.602 1 98.94 104 LEU A CA 1
ATOM 864 C C . LEU A 1 104 ? 3.611 -24.422 -12.211 1 98.94 104 LEU A C 1
ATOM 866 O O . LEU A 1 104 ? 4.773 -24.375 -11.797 1 98.94 104 LEU A O 1
ATOM 870 N N . LEU A 1 105 ? 2.869 -23.359 -12.312 1 98.88 105 LEU A N 1
ATOM 871 C CA . LEU A 1 105 ? 3.43 -22.047 -12.031 1 98.88 105 LEU A CA 1
ATOM 872 C C . LEU A 1 105 ? 2.711 -21.391 -10.859 1 98.88 105 LEU A C 1
ATOM 874 O O . LEU A 1 105 ? 1.479 -21.328 -10.836 1 98.88 105 LEU A O 1
ATOM 878 N N . HIS A 1 106 ? 3.488 -20.891 -9.906 1 98.75 106 HIS A N 1
ATOM 879 C CA . HIS A 1 106 ? 2.975 -20.266 -8.703 1 98.75 106 HIS A CA 1
ATOM 880 C C . HIS A 1 106 ? 2.748 -18.766 -8.914 1 98.75 106 HIS A C 1
ATOM 882 O O . HIS A 1 106 ? 2.977 -18.25 -10.016 1 98.75 106 HIS A O 1
ATOM 888 N N . GLY A 1 107 ? 2.191 -18.141 -7.918 1 98.44 107 GLY A N 1
ATOM 889 C CA . GLY A 1 107 ? 2.039 -16.703 -7.887 1 98.44 107 GLY A CA 1
ATOM 890 C C . GLY A 1 107 ? 2.613 -16.062 -6.633 1 98.44 107 GLY A C 1
ATOM 891 O O . GLY A 1 107 ? 3.641 -16.516 -6.121 1 98.44 107 GLY A O 1
ATOM 892 N N . TRP A 1 108 ? 2.123 -14.969 -6.277 1 98.25 108 TRP A N 1
ATOM 893 C CA . TRP A 1 108 ? 2.469 -14.234 -5.07 1 98.25 108 TRP A CA 1
ATOM 894 C C . TRP A 1 108 ? 1.342 -14.305 -4.043 1 98.25 108 TRP A C 1
ATOM 896 O O . TRP A 1 108 ? 0.163 -14.258 -4.402 1 98.25 108 TRP A O 1
ATOM 906 N N . PRO A 1 109 ? 1.638 -14.484 -2.812 1 98.06 109 PRO A N 1
ATOM 907 C CA . PRO A 1 109 ? 2.943 -14.5 -2.148 1 98.06 109 PRO A CA 1
ATOM 908 C C . PRO A 1 109 ? 3.443 -15.914 -1.862 1 98.06 109 PRO A C 1
ATOM 910 O O . PRO A 1 109 ? 3.979 -16.172 -0.782 1 98.06 109 PRO A O 1
ATOM 913 N N . SER A 1 110 ? 3.24 -16.812 -2.775 1 98.06 110 SER A N 1
ATOM 914 C CA . SER A 1 110 ? 3.785 -18.156 -2.631 1 98.06 110 SER A CA 1
ATOM 915 C C . SER A 1 110 ? 5.059 -18.328 -3.453 1 98.06 110 SER A C 1
ATOM 917 O O . SER A 1 110 ? 5.668 -17.344 -3.873 1 98.06 110 SER A O 1
ATOM 919 N N . THR A 1 111 ? 5.652 -19.5 -3.451 1 98.25 111 THR A N 1
ATOM 920 C CA . THR A 1 111 ? 6.781 -19.969 -4.25 1 98.25 111 THR A CA 1
ATOM 921 C C . THR A 1 111 ? 6.484 -21.328 -4.855 1 98.25 111 THR A C 1
ATOM 923 O O . THR A 1 111 ? 5.367 -21.844 -4.742 1 98.25 111 THR A O 1
ATOM 926 N N . PHE A 1 112 ? 7.539 -21.891 -5.488 1 98.31 112 PHE A N 1
ATOM 927 C CA . PHE A 1 112 ? 7.414 -23.234 -6.035 1 98.31 112 PHE A CA 1
ATOM 928 C C . PHE A 1 112 ? 6.934 -24.219 -4.965 1 98.31 112 PHE A C 1
ATOM 930 O O . PHE A 1 112 ? 6.309 -25.234 -5.281 1 98.31 112 PHE A O 1
ATOM 937 N N . TYR A 1 113 ? 7.117 -23.891 -3.689 1 98.25 113 TYR A N 1
ATOM 938 C CA . TYR A 1 113 ? 6.812 -24.766 -2.562 1 98.25 113 TYR A CA 1
ATOM 939 C C . TYR A 1 113 ? 5.309 -24.922 -2.396 1 98.25 113 TYR A C 1
ATOM 941 O O . TYR A 1 113 ? 4.852 -25.844 -1.71 1 98.25 113 TYR A O 1
ATOM 949 N N . GLU A 1 114 ? 4.562 -24.078 -3.066 1 98 114 GLU A N 1
ATOM 950 C CA . GLU A 1 114 ? 3.107 -24.188 -3.047 1 98 114 GLU A CA 1
ATOM 951 C C . GLU A 1 114 ? 2.648 -25.562 -3.531 1 98 114 GLU A C 1
ATOM 953 O O . GLU A 1 114 ? 1.593 -26.047 -3.121 1 98 114 GLU A O 1
ATOM 958 N N . PHE A 1 115 ? 3.463 -26.25 -4.352 1 98.38 115 PHE A N 1
ATOM 959 C CA . PHE A 1 115 ? 3.057 -27.484 -5.02 1 98.38 115 PHE A CA 1
ATOM 960 C C . PHE A 1 115 ? 3.723 -28.688 -4.375 1 98.38 115 PHE A C 1
ATOM 962 O O . PHE A 1 115 ? 3.672 -29.797 -4.918 1 98.38 115 PHE A O 1
ATOM 969 N N . HIS A 1 116 ? 4.352 -28.547 -3.209 1 98 116 HIS A N 1
ATOM 970 C CA . HIS A 1 116 ? 5.227 -29.578 -2.66 1 98 116 HIS A CA 1
ATOM 971 C C . HIS A 1 116 ? 4.461 -30.859 -2.389 1 98 116 HIS A C 1
ATOM 973 O O . HIS A 1 116 ? 5.035 -31.953 -2.432 1 98 116 HIS A O 1
ATOM 979 N N . LYS A 1 117 ? 3.129 -30.766 -2.207 1 98 117 LYS A N 1
ATOM 980 C CA . LYS A 1 117 ? 2.344 -31.953 -1.852 1 98 117 LYS A CA 1
ATOM 981 C C . LYS A 1 117 ? 1.891 -32.719 -3.1 1 98 117 LYS A C 1
ATOM 983 O O . LYS A 1 117 ? 1.483 -33.875 -3.016 1 98 117 LYS A O 1
ATOM 988 N N . ILE A 1 118 ? 2.018 -32.062 -4.297 1 98.38 118 ILE A N 1
ATOM 989 C CA . ILE A 1 118 ? 1.389 -32.719 -5.445 1 98.38 118 ILE A CA 1
ATOM 990 C C . ILE A 1 118 ? 2.451 -33.062 -6.48 1 98.38 118 ILE A C 1
ATOM 992 O O . ILE A 1 118 ? 2.186 -33.844 -7.414 1 98.38 118 ILE A O 1
ATOM 996 N N . ILE A 1 119 ? 3.693 -32.625 -6.348 1 98.62 119 ILE A N 1
ATOM 997 C CA . ILE A 1 119 ? 4.746 -32.844 -7.328 1 98.62 119 ILE A CA 1
ATOM 998 C C . ILE A 1 119 ? 4.953 -34.344 -7.504 1 98.62 119 ILE A C 1
ATOM 1000 O O . ILE A 1 119 ? 4.84 -34.875 -8.617 1 98.62 119 ILE A O 1
ATOM 1004 N N . GLY A 1 120 ? 5.203 -35.125 -6.445 1 98.19 120 GLY A N 1
ATOM 1005 C CA . GLY A 1 120 ? 5.438 -36.562 -6.492 1 98.19 120 GLY A CA 1
ATOM 1006 C C . GLY A 1 120 ? 4.242 -37.344 -7.008 1 98.19 120 GLY A C 1
ATOM 1007 O O . GLY A 1 120 ? 4.355 -38.094 -7.969 1 98.19 120 GLY A O 1
ATOM 1008 N N . PRO A 1 121 ? 3.092 -37.062 -6.414 1 98.56 121 PRO A N 1
ATOM 1009 C CA . PRO A 1 121 ? 1.886 -37.781 -6.824 1 98.56 121 PRO A CA 1
ATOM 1010 C C . PRO A 1 121 ? 1.533 -37.562 -8.289 1 98.56 121 PRO A C 1
ATOM 1012 O O . PRO A 1 121 ? 1.06 -38.469 -8.969 1 98.56 121 PRO A O 1
ATOM 1015 N N . LEU A 1 122 ? 1.742 -36.375 -8.797 1 98.69 122 LEU A N 1
ATOM 1016 C CA . LEU A 1 122 ? 1.509 -36.125 -10.219 1 98.69 122 LEU A CA 1
ATOM 1017 C C . LEU A 1 122 ? 2.506 -36.875 -11.086 1 98.69 122 LEU A C 1
ATOM 1019 O O . LEU A 1 122 ? 2.125 -37.469 -12.094 1 98.69 122 LEU A O 1
ATOM 1023 N N . ARG A 1 123 ? 3.762 -36.844 -10.711 1 98.62 123 ARG A N 1
ATOM 1024 C CA . ARG A 1 123 ? 4.812 -37.562 -11.438 1 98.62 123 ARG A CA 1
ATOM 1025 C C . ARG A 1 123 ? 4.5 -39.062 -11.531 1 98.62 123 ARG A C 1
ATOM 1027 O O . ARG A 1 123 ? 4.664 -39.656 -12.594 1 98.62 123 ARG A O 1
ATOM 1034 N N . ASP A 1 124 ? 3.975 -39.594 -10.461 1 98 124 ASP A N 1
ATOM 1035 C CA . ASP A 1 124 ? 3.838 -41.062 -10.32 1 98 124 ASP A CA 1
ATOM 1036 C C . ASP A 1 124 ? 2.496 -41.531 -10.875 1 98 124 ASP A C 1
ATOM 1038 O O . ASP A 1 124 ? 2.303 -42.719 -11.094 1 98 124 ASP A O 1
ATOM 1042 N N . GLY A 1 125 ? 1.594 -40.625 -11.102 1 97.69 125 GLY A N 1
ATOM 1043 C CA . GLY A 1 125 ? 0.256 -41.031 -11.484 1 97.69 125 GLY A CA 1
ATOM 1044 C C . GLY A 1 125 ? -0.437 -41.844 -10.406 1 97.69 125 GLY A C 1
ATOM 1045 O O . GLY A 1 125 ? -0.937 -42.938 -10.672 1 97.69 125 GLY A O 1
ATOM 1046 N N . VAL A 1 126 ? -0.474 -41.281 -9.289 1 95.56 126 VAL A N 1
ATOM 1047 C CA . VAL A 1 126 ? -0.995 -42 -8.133 1 95.56 126 VAL A CA 1
ATOM 1048 C C . VAL A 1 126 ? -2.439 -42.438 -8.391 1 95.56 126 VAL A C 1
ATOM 1050 O O . VAL A 1 126 ? -3.213 -41.688 -8.992 1 95.56 126 VAL A O 1
ATOM 1053 N N . GLY A 1 127 ? -2.781 -43.625 -7.977 1 94.06 127 GLY A N 1
ATOM 1054 C CA . GLY A 1 127 ? -4.117 -44.156 -8.156 1 94.06 127 GLY A CA 1
ATOM 1055 C C . GLY A 1 127 ? -4.359 -44.688 -9.555 1 94.06 127 GLY A C 1
ATOM 1056 O O . GLY A 1 127 ? -5.504 -44.781 -10.016 1 94.06 127 GLY A O 1
ATOM 1057 N N . ASN A 1 128 ? -3.309 -44.969 -10.258 1 94.19 128 ASN A N 1
ATOM 1058 C CA . ASN A 1 128 ? -3.369 -45.438 -11.641 1 94.19 128 ASN A CA 1
ATOM 1059 C C . ASN A 1 128 ? -4.031 -44.375 -12.547 1 94.19 128 ASN A C 1
ATOM 1061 O O . ASN A 1 128 ? -4.844 -44.75 -13.406 1 94.19 128 ASN A O 1
ATOM 1065 N N . ASN A 1 129 ? -3.719 -43.219 -12.219 1 96.88 129 ASN A N 1
ATOM 1066 C CA . ASN A 1 129 ? -4.246 -42.094 -12.984 1 96.88 129 ASN A CA 1
ATOM 1067 C C . ASN A 1 129 ? -3.176 -41.469 -13.891 1 96.88 129 ASN A C 1
ATOM 1069 O O . ASN A 1 129 ? -2.092 -42.031 -14.047 1 96.88 129 ASN A O 1
ATOM 1073 N N . GLN A 1 130 ? -3.502 -40.438 -14.602 1 98.06 130 GLN A N 1
ATOM 1074 C CA . GLN A 1 130 ? -2.607 -39.812 -15.562 1 98.06 130 GLN A CA 1
ATOM 1075 C C . GLN A 1 130 ? -1.322 -39.344 -14.883 1 98.06 130 GLN A C 1
ATOM 1077 O O . GLN A 1 130 ? -1.368 -38.594 -13.891 1 98.06 130 GLN A O 1
ATOM 1082 N N . ALA A 1 131 ? -0.198 -39.812 -15.336 1 98.69 131 ALA A N 1
ATOM 1083 C CA . ALA A 1 131 ? 1.119 -39.375 -14.883 1 98.69 131 ALA A CA 1
ATOM 1084 C C . ALA A 1 131 ? 1.619 -38.188 -15.703 1 98.69 131 ALA A C 1
ATOM 1086 O O . ALA A 1 131 ? 1.177 -38 -16.844 1 98.69 131 ALA A O 1
ATOM 1087 N N . PHE A 1 132 ? 2.545 -37.469 -15.102 1 98.88 132 PHE A N 1
ATOM 1088 C CA . PHE A 1 132 ? 3.055 -36.281 -15.758 1 98.88 132 PHE A CA 1
ATOM 1089 C C . PHE A 1 132 ? 4.566 -36.156 -15.594 1 98.88 132 PHE A C 1
ATOM 1091 O O . PHE A 1 132 ? 5.109 -36.562 -14.555 1 98.88 132 PHE A O 1
ATOM 1098 N N . HIS A 1 133 ? 5.316 -35.688 -16.625 1 98.81 133 HIS A N 1
ATOM 1099 C CA . HIS A 1 133 ? 6.586 -35.031 -16.406 1 98.81 133 HIS A CA 1
ATOM 1100 C C . HIS A 1 133 ? 6.371 -33.625 -15.805 1 98.81 133 HIS A C 1
ATOM 1102 O O . HIS A 1 133 ? 5.883 -32.719 -16.484 1 98.81 133 HIS A O 1
ATOM 1108 N N . VAL A 1 134 ? 6.781 -33.438 -14.539 1 98.94 134 VAL A N 1
ATOM 1109 C CA . VAL A 1 134 ? 6.359 -32.25 -13.781 1 98.94 134 VAL A CA 1
ATOM 1110 C C . VAL A 1 134 ? 7.48 -31.219 -13.773 1 98.94 134 VAL A C 1
ATOM 1112 O O . VAL A 1 134 ? 8.594 -31.5 -13.312 1 98.94 134 VAL A O 1
ATOM 1115 N N . ILE A 1 135 ? 7.27 -30.047 -14.297 1 98.94 135 ILE A N 1
ATOM 1116 C CA . ILE A 1 135 ? 8.18 -28.906 -14.273 1 98.94 135 ILE A CA 1
ATOM 1117 C C . ILE A 1 135 ? 7.59 -27.797 -13.398 1 98.94 135 ILE A C 1
ATOM 1119 O O . ILE A 1 135 ? 6.453 -27.375 -13.617 1 98.94 135 ILE A O 1
ATOM 1123 N N . VAL A 1 136 ? 8.32 -27.359 -12.383 1 98.94 136 VAL A N 1
ATOM 1124 C CA . VAL A 1 136 ? 7.852 -26.312 -11.469 1 98.94 136 VAL A CA 1
ATOM 1125 C C . VAL A 1 136 ? 8.883 -25.188 -11.398 1 98.94 136 VAL A C 1
ATOM 1127 O O . VAL A 1 136 ? 9.758 -25.203 -10.523 1 98.94 136 VAL A O 1
ATOM 1130 N N . PRO A 1 137 ? 8.766 -24.203 -12.188 1 98.88 137 PRO A N 1
ATOM 1131 C CA . PRO A 1 137 ? 9.695 -23.062 -12.133 1 98.88 137 PRO A CA 1
ATOM 1132 C C . PRO A 1 137 ? 9.359 -22.078 -11.023 1 98.88 137 PRO A C 1
ATOM 1134 O O . PRO A 1 137 ? 8.195 -21.984 -10.602 1 98.88 137 PRO A O 1
ATOM 1137 N N . SER A 1 138 ? 10.406 -21.438 -10.523 1 98.88 138 SER A N 1
ATOM 1138 C CA . SER A 1 138 ? 10.211 -20.203 -9.773 1 98.88 138 SER A CA 1
ATOM 1139 C C . SER A 1 138 ? 10.102 -19 -10.703 1 98.88 138 SER A C 1
ATOM 1141 O O . SER A 1 138 ? 10.891 -18.859 -11.641 1 98.88 138 SER A O 1
ATOM 1143 N N . LEU A 1 139 ? 9.117 -18.203 -10.469 1 98.81 139 LEU A N 1
ATOM 1144 C CA . LEU A 1 139 ? 8.984 -16.969 -11.242 1 98.81 139 LEU A CA 1
ATOM 1145 C C . LEU A 1 139 ? 10.258 -16.141 -11.148 1 98.81 139 LEU A C 1
ATOM 1147 O O . LEU A 1 139 ? 10.938 -16.156 -10.125 1 98.81 139 LEU A O 1
ATOM 1151 N N . PRO A 1 140 ? 10.602 -15.391 -12.234 1 98.5 140 PRO A N 1
ATOM 1152 C CA . PRO A 1 140 ? 11.719 -14.453 -12.125 1 98.5 140 PRO A CA 1
ATOM 1153 C C . PRO A 1 140 ? 11.594 -13.508 -10.938 1 98.5 140 PRO A C 1
ATOM 1155 O O . PRO A 1 140 ? 10.547 -12.883 -10.75 1 98.5 140 PRO A O 1
ATOM 1158 N N . GLY A 1 141 ? 12.656 -13.492 -10.172 1 98.19 141 GLY A N 1
ATOM 1159 C CA . GLY A 1 141 ? 12.648 -12.602 -9.023 1 98.19 141 GLY A CA 1
ATOM 1160 C C . GLY A 1 141 ? 12.07 -13.242 -7.777 1 98.19 141 GLY A C 1
ATOM 1161 O O . GLY A 1 141 ? 11.977 -12.602 -6.727 1 98.19 141 GLY A O 1
ATOM 1162 N N . PHE A 1 142 ? 11.664 -14.531 -7.867 1 98.62 142 PHE A N 1
ATOM 1163 C CA . PHE A 1 142 ? 11.133 -15.281 -6.742 1 98.62 142 PHE A CA 1
ATOM 1164 C C . PHE A 1 142 ? 12.086 -16.391 -6.328 1 98.62 142 PHE A C 1
ATOM 1166 O O . PHE A 1 142 ? 12.578 -17.141 -7.172 1 98.62 142 PHE A O 1
ATOM 1173 N N . GLY A 1 143 ? 12.273 -16.531 -5.027 1 97.94 143 GLY A N 1
ATOM 1174 C CA . GLY A 1 143 ? 13.031 -17.656 -4.512 1 97.94 143 GLY A CA 1
ATOM 1175 C C . GLY A 1 143 ? 14.406 -17.797 -5.145 1 97.94 143 GLY A C 1
ATOM 1176 O O . GLY A 1 143 ? 15.211 -16.859 -5.086 1 97.94 143 GLY A O 1
ATOM 1177 N N . PHE A 1 144 ? 14.578 -18.875 -5.961 1 98.19 144 PHE A N 1
ATOM 1178 C CA . PHE A 1 144 ? 15.914 -19.219 -6.414 1 98.19 144 PHE A CA 1
ATOM 1179 C C . PHE A 1 144 ? 16.109 -18.828 -7.875 1 98.19 144 PHE A C 1
ATOM 1181 O O . PHE A 1 144 ? 17.188 -19.062 -8.438 1 98.19 144 PHE A O 1
ATOM 1188 N N . SER A 1 145 ? 15.102 -18.25 -8.492 1 98.69 145 SER A N 1
ATOM 1189 C CA . SER A 1 145 ? 15.297 -17.609 -9.797 1 98.69 145 SER A CA 1
ATOM 1190 C C . SER A 1 145 ? 15.977 -16.266 -9.664 1 98.69 145 SER A C 1
ATOM 1192 O O . SER A 1 145 ? 15.688 -15.508 -8.734 1 98.69 145 SER A O 1
ATOM 1194 N N . GLU A 1 146 ? 16.828 -15.977 -10.594 1 98 146 GLU A N 1
ATOM 1195 C CA . GLU A 1 146 ? 17.422 -14.648 -10.609 1 98 146 GLU A CA 1
ATOM 1196 C C . GLU A 1 146 ? 16.375 -13.562 -10.789 1 98 146 GLU A C 1
ATOM 1198 O O . GLU A 1 146 ? 15.375 -13.766 -11.492 1 98 146 GLU A O 1
ATOM 1203 N N . ALA A 1 147 ? 16.625 -12.453 -10.148 1 98.06 147 ALA A N 1
ATOM 1204 C CA . ALA A 1 147 ? 15.758 -11.289 -10.328 1 98.06 147 ALA A CA 1
ATOM 1205 C C . ALA A 1 147 ? 16.047 -10.586 -11.648 1 98.06 147 ALA A C 1
ATOM 1207 O O . ALA A 1 147 ? 17.219 -10.484 -12.062 1 98.06 147 ALA A O 1
ATOM 1208 N N . PRO A 1 148 ? 14.984 -10.102 -12.289 1 97.75 148 PRO A N 1
ATOM 1209 C CA . PRO A 1 148 ? 15.234 -9.258 -13.461 1 97.75 148 PRO A CA 1
ATOM 1210 C C . PRO A 1 148 ? 16.203 -8.109 -13.164 1 97.75 148 PRO A C 1
ATOM 1212 O O . PRO A 1 148 ? 16.156 -7.516 -12.086 1 97.75 148 PRO A O 1
ATOM 1215 N N . LYS A 1 149 ? 17.016 -7.797 -14.133 1 96.25 149 LYS A N 1
ATOM 1216 C CA . LYS A 1 149 ? 18.062 -6.789 -13.953 1 96.25 149 LYS A CA 1
ATOM 1217 C C . LYS A 1 149 ? 17.641 -5.449 -14.555 1 96.25 149 LYS A C 1
ATOM 1219 O O . LYS A 1 149 ? 18.203 -4.406 -14.227 1 96.25 149 LYS A O 1
ATOM 1224 N N . ILE A 1 150 ? 16.656 -5.488 -15.461 1 96.44 150 ILE A N 1
ATOM 1225 C CA . ILE A 1 150 ? 16.109 -4.297 -16.094 1 96.44 150 ILE A CA 1
ATOM 1226 C C . ILE A 1 150 ? 14.586 -4.324 -16.031 1 96.44 150 ILE A C 1
ATOM 1228 O O . ILE A 1 150 ? 14 -5.344 -15.664 1 96.44 150 ILE A O 1
ATOM 1232 N N . LYS A 1 151 ? 13.953 -3.197 -16.344 1 95.81 151 LYS A N 1
ATOM 1233 C CA . LYS A 1 151 ? 12.5 -3.105 -16.328 1 95.81 151 LYS A CA 1
ATOM 1234 C C . LYS A 1 151 ? 11.891 -3.912 -17.469 1 95.81 151 LYS A C 1
ATOM 1236 O O . LYS A 1 151 ? 12.594 -4.324 -18.391 1 95.81 151 LYS A O 1
ATOM 1241 N N . GLY A 1 152 ? 10.617 -4.273 -17.375 1 96.06 152 GLY A N 1
ATOM 1242 C CA . GLY A 1 152 ? 9.914 -4.84 -18.516 1 96.06 152 GLY A CA 1
ATOM 1243 C C . GLY A 1 152 ? 9.484 -6.281 -18.297 1 96.06 152 GLY A C 1
ATOM 1244 O O . GLY A 1 152 ? 8.828 -6.875 -19.156 1 96.06 152 GLY A O 1
ATOM 1245 N N . TYR A 1 153 ? 9.82 -6.84 -17.172 1 97.06 153 TYR A N 1
ATOM 1246 C CA . TYR A 1 153 ? 9.453 -8.227 -16.891 1 97.06 153 TYR A CA 1
ATOM 1247 C C . TYR A 1 153 ? 8.031 -8.312 -16.344 1 97.06 153 TYR A C 1
ATOM 1249 O O . TYR A 1 153 ? 7.828 -8.688 -15.188 1 97.06 153 TYR A O 1
ATOM 1257 N N . GLY A 1 154 ? 7.062 -8 -17.203 1 97 154 GLY A N 1
ATOM 1258 C CA . GLY A 1 154 ? 5.645 -8.18 -16.922 1 97 154 GLY A CA 1
ATOM 1259 C C . GLY A 1 154 ? 5.121 -9.539 -17.344 1 97 154 GLY A C 1
ATOM 1260 O O . GLY A 1 154 ? 5.898 -10.477 -17.547 1 97 154 GLY A O 1
ATOM 1261 N N . ILE A 1 155 ? 3.867 -9.68 -17.484 1 96.81 155 ILE A N 1
ATOM 1262 C CA . ILE A 1 155 ? 3.154 -10.93 -17.734 1 96.81 155 ILE A CA 1
ATOM 1263 C C . ILE A 1 155 ? 3.559 -11.492 -19.094 1 96.81 155 ILE A C 1
ATOM 1265 O O . ILE A 1 155 ? 3.814 -12.695 -19.219 1 96.81 155 ILE A O 1
ATOM 1269 N N . VAL A 1 156 ? 3.65 -10.656 -20.078 1 97.62 156 VAL A N 1
ATOM 1270 C CA . VAL A 1 156 ? 3.93 -11.094 -21.438 1 97.62 156 VAL A CA 1
ATOM 1271 C C . VAL A 1 156 ? 5.359 -11.625 -21.531 1 97.62 156 VAL A C 1
ATOM 1273 O O . VAL A 1 156 ? 5.594 -12.695 -22.094 1 97.62 156 VAL A O 1
ATOM 1276 N N . LYS A 1 157 ? 6.281 -10.867 -20.969 1 98.06 157 LYS A N 1
ATOM 1277 C CA . LYS A 1 157 ? 7.684 -11.281 -20.969 1 98.06 157 LYS A CA 1
ATOM 1278 C C . LYS A 1 157 ? 7.871 -12.594 -20.219 1 98.06 157 LYS A C 1
ATOM 1280 O O . LYS A 1 157 ? 8.547 -13.5 -20.703 1 98.06 157 LYS A O 1
ATOM 1285 N N . ILE A 1 158 ? 7.297 -12.742 -19.078 1 98.56 158 ILE A N 1
ATOM 1286 C CA . ILE A 1 158 ? 7.457 -13.938 -18.25 1 98.56 158 ILE A CA 1
ATOM 1287 C C . ILE A 1 158 ? 6.789 -15.125 -18.938 1 98.56 158 ILE A C 1
ATOM 1289 O O . ILE A 1 158 ? 7.297 -16.25 -18.875 1 98.56 158 ILE A O 1
ATOM 1293 N N . ALA A 1 159 ? 5.645 -14.883 -19.578 1 98.69 159 ALA A N 1
ATOM 1294 C CA . ALA A 1 159 ? 4.984 -15.945 -20.344 1 98.69 159 ALA A CA 1
ATOM 1295 C C . ALA A 1 159 ? 5.918 -16.516 -21.406 1 98.69 159 ALA A C 1
ATOM 1297 O O . ALA A 1 159 ? 6.035 -17.734 -21.531 1 98.69 159 ALA A O 1
ATOM 1298 N N . SER A 1 160 ? 6.539 -15.625 -22.109 1 98.69 160 SER A N 1
ATOM 1299 C CA . SER A 1 160 ? 7.484 -16.062 -23.141 1 98.69 160 SER A CA 1
ATOM 1300 C C . SER A 1 160 ? 8.641 -16.844 -22.531 1 98.69 160 SER A C 1
ATOM 1302 O O . SER A 1 160 ? 9.109 -17.812 -23.125 1 98.69 160 SER A O 1
ATOM 1304 N N . MET A 1 161 ? 9.07 -16.453 -21.359 1 98.81 161 MET A N 1
ATOM 1305 C CA . MET A 1 161 ? 10.18 -17.125 -20.688 1 98.81 161 MET A CA 1
ATOM 1306 C C . MET A 1 161 ? 9.789 -18.531 -20.25 1 98.81 161 MET A C 1
ATOM 1308 O O . MET A 1 161 ? 10.57 -19.469 -20.391 1 98.81 161 MET A O 1
ATOM 1312 N N . ILE A 1 162 ? 8.609 -18.672 -19.703 1 98.88 162 ILE A N 1
ATOM 1313 C CA . ILE A 1 162 ? 8.141 -19.984 -19.266 1 98.88 162 ILE A CA 1
ATOM 1314 C C . ILE A 1 162 ? 7.996 -20.906 -20.469 1 98.88 162 ILE A C 1
ATOM 1316 O O . ILE A 1 162 ? 8.375 -22.078 -20.406 1 98.88 162 ILE A O 1
ATOM 1320 N N . ASN A 1 163 ? 7.426 -20.391 -21.562 1 98.88 163 ASN A N 1
ATOM 1321 C CA . ASN A 1 163 ? 7.34 -21.172 -22.781 1 98.88 163 ASN A CA 1
ATOM 1322 C C . ASN A 1 163 ? 8.719 -21.594 -23.281 1 98.88 163 ASN A C 1
ATOM 1324 O O . ASN A 1 163 ? 8.914 -22.75 -23.656 1 98.88 163 ASN A O 1
ATOM 1328 N N . ALA A 1 164 ? 9.656 -20.688 -23.25 1 98.81 164 ALA A N 1
ATOM 1329 C CA . ALA A 1 164 ? 11.023 -20.969 -23.688 1 98.81 164 ALA A CA 1
ATOM 1330 C C . ALA A 1 164 ? 11.656 -2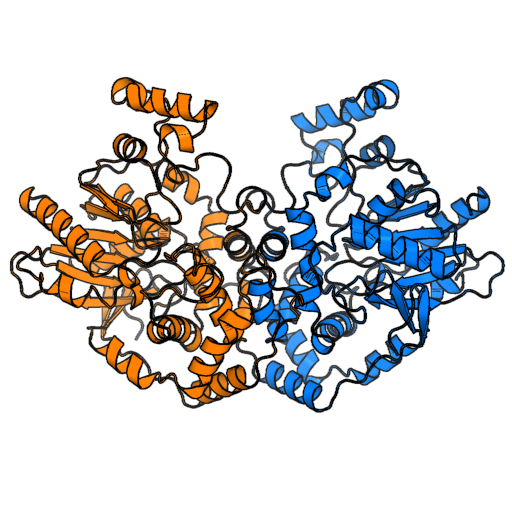2.047 -22.812 1 98.81 164 ALA A C 1
ATOM 1332 O O . ALA A 1 164 ? 12.406 -22.891 -23.297 1 98.81 164 ALA A O 1
ATOM 1333 N N . LEU A 1 165 ? 11.398 -22 -21.516 1 98.81 165 LEU A N 1
ATOM 1334 C CA . LEU A 1 165 ? 11.898 -23.016 -20.594 1 98.81 165 LEU A CA 1
ATOM 1335 C C . LEU A 1 165 ? 11.438 -24.406 -21.031 1 98.81 165 LEU A C 1
ATOM 1337 O O . LEU A 1 165 ? 12.234 -25.344 -21.125 1 98.81 165 LEU A O 1
ATOM 1341 N N . MET A 1 166 ? 10.133 -24.578 -21.328 1 98.81 166 MET A N 1
ATOM 1342 C CA . MET A 1 166 ? 9.57 -25.859 -21.734 1 98.81 166 MET A CA 1
ATOM 1343 C C . MET A 1 166 ? 10.164 -26.328 -23.047 1 98.81 166 MET A C 1
ATOM 1345 O O . MET A 1 166 ? 10.516 -27.5 -23.203 1 98.81 166 MET A O 1
ATOM 1349 N N . MET A 1 167 ? 10.375 -25.359 -24 1 98.5 167 MET A N 1
ATOM 1350 C CA . MET A 1 167 ? 10.953 -25.703 -25.281 1 98.5 167 MET A CA 1
ATOM 1351 C C . MET A 1 167 ? 12.391 -26.188 -25.125 1 98.5 167 MET A C 1
ATOM 1353 O O . MET A 1 167 ? 12.789 -27.188 -25.734 1 98.5 167 MET A O 1
ATOM 1357 N N . ASN A 1 168 ? 13.078 -25.484 -24.312 1 98.38 168 ASN A N 1
ATOM 1358 C CA . ASN A 1 168 ? 14.477 -25.828 -24.109 1 98.38 168 ASN A CA 1
ATOM 1359 C C . ASN A 1 168 ? 14.625 -27.188 -23.422 1 98.38 168 ASN A C 1
ATOM 1361 O O . ASN A 1 168 ? 15.641 -27.859 -23.578 1 98.38 168 ASN A O 1
ATOM 1365 N N . LEU A 1 169 ? 13.609 -27.625 -22.656 1 98.44 169 LEU A N 1
ATOM 1366 C CA . LEU A 1 169 ? 13.625 -28.906 -21.984 1 98.44 169 LEU A CA 1
ATOM 1367 C C . LEU A 1 169 ? 13.203 -30.031 -22.922 1 98.44 169 LEU A C 1
ATOM 1369 O O . LEU A 1 169 ? 13.227 -31.203 -22.547 1 98.44 169 LEU A O 1
ATOM 1373 N N . GLY A 1 170 ? 12.766 -29.672 -24.141 1 98.12 170 GLY A N 1
ATOM 1374 C CA . GLY A 1 170 ? 12.375 -30.641 -25.141 1 98.12 170 GLY A CA 1
ATOM 1375 C C . GLY A 1 170 ? 10.883 -30.922 -25.156 1 98.12 170 GLY A C 1
ATOM 1376 O O . GLY A 1 170 ? 10.422 -31.828 -25.859 1 98.12 170 GLY A O 1
ATOM 1377 N N . TYR A 1 171 ? 10.141 -30.219 -24.359 1 98.38 171 TYR A N 1
ATOM 1378 C CA . TYR A 1 171 ? 8.688 -30.359 -24.359 1 98.38 171 TYR A CA 1
ATOM 1379 C C . TYR A 1 171 ? 8.047 -29.359 -25.328 1 98.38 171 TYR A C 1
ATOM 1381 O O . TYR A 1 171 ? 7.543 -28.312 -24.906 1 98.38 171 TYR A O 1
ATOM 1389 N N . ASN A 1 172 ? 7.938 -29.719 -26.578 1 97.94 172 ASN A N 1
ATOM 1390 C CA . ASN A 1 172 ? 7.398 -28.844 -27.609 1 97.94 172 ASN A CA 1
ATOM 1391 C C . ASN A 1 172 ? 5.898 -28.625 -27.438 1 97.94 172 ASN A C 1
ATOM 1393 O O . ASN A 1 172 ? 5.359 -27.625 -27.906 1 97.94 172 ASN A O 1
ATOM 1397 N N . GLU A 1 173 ? 5.289 -29.578 -26.891 1 98.62 173 GLU A N 1
ATOM 1398 C CA . GLU A 1 173 ? 3.885 -29.484 -26.5 1 98.62 173 GLU A CA 1
ATOM 1399 C C . GLU A 1 173 ? 3.695 -29.875 -25.031 1 98.62 173 GLU A C 1
ATOM 1401 O O . GLU A 1 173 ? 4.336 -30.797 -24.547 1 98.62 173 GLU A O 1
ATOM 1406 N N . TYR A 1 174 ? 2.877 -29.094 -24.328 1 98.88 174 TYR A N 1
ATOM 1407 C CA . TYR A 1 174 ? 2.748 -29.359 -22.891 1 98.88 174 TYR A CA 1
ATOM 1408 C C . TYR A 1 174 ? 1.408 -28.859 -22.375 1 98.88 174 TYR A C 1
ATOM 1410 O O . TYR A 1 174 ? 0.707 -28.109 -23.047 1 98.88 174 TYR A O 1
ATOM 1418 N N . MET A 1 175 ? 0.999 -29.375 -21.188 1 98.88 175 MET A N 1
ATOM 1419 C CA . MET A 1 175 ? -0.122 -28.875 -20.406 1 98.88 175 MET A CA 1
ATOM 1420 C C . MET A 1 175 ? 0.355 -27.859 -19.359 1 98.88 175 MET A C 1
ATOM 1422 O O . MET A 1 175 ? 1.484 -27.953 -18.875 1 98.88 175 MET A O 1
ATOM 1426 N N . TYR A 1 176 ? -0.485 -26.891 -19.062 1 98.88 176 TYR A N 1
ATOM 1427 C CA . TYR A 1 176 ? -0.145 -25.828 -18.125 1 98.88 176 TYR A CA 1
ATOM 1428 C C . TYR A 1 176 ? -1.142 -25.766 -16.984 1 98.88 176 TYR A C 1
ATOM 1430 O O . TYR A 1 176 ? -2.348 -25.938 -17.188 1 98.88 176 TYR A O 1
ATOM 1438 N N . HIS A 1 177 ? -0.614 -25.609 -15.758 1 98.94 177 HIS A N 1
ATOM 1439 C CA . HIS A 1 177 ? -1.446 -25.281 -14.602 1 98.94 177 HIS A CA 1
ATOM 1440 C C . HIS A 1 177 ? -0.893 -24.078 -13.852 1 98.94 177 HIS A C 1
ATOM 1442 O O . HIS A 1 177 ? 0.319 -23.969 -13.648 1 98.94 177 HIS A O 1
ATOM 1448 N N . GLY A 1 178 ? -1.761 -23.172 -13.406 1 98.56 178 GLY A N 1
ATOM 1449 C CA . GLY A 1 178 ? -1.287 -22.094 -12.547 1 98.56 178 GLY A CA 1
ATOM 1450 C C . GLY A 1 178 ? -2.408 -21.359 -11.844 1 98.56 178 GLY A C 1
ATOM 1451 O O . GLY A 1 178 ? -3.527 -21.281 -12.359 1 98.56 178 GLY A O 1
ATOM 1452 N N . GLY A 1 179 ? -2.16 -20.844 -10.656 1 97.56 179 GLY A N 1
ATOM 1453 C CA . GLY A 1 179 ? -3.002 -19.906 -9.922 1 97.56 179 GLY A CA 1
ATOM 1454 C C . GLY A 1 179 ? -2.383 -18.531 -9.781 1 97.56 179 GLY A C 1
ATOM 1455 O O . GLY A 1 179 ? -1.214 -18.328 -10.125 1 97.56 179 GLY A O 1
ATOM 1456 N N . ASP A 1 180 ? -3.186 -17.547 -9.398 1 97.12 180 ASP A N 1
ATOM 1457 C CA . ASP A 1 180 ? -2.703 -16.203 -9.125 1 97.12 180 ASP A CA 1
ATOM 1458 C C . ASP A 1 180 ? -1.94 -15.641 -10.32 1 97.12 180 ASP A C 1
ATOM 1460 O O . ASP A 1 180 ? -2.459 -15.617 -11.438 1 97.12 180 ASP A O 1
ATOM 1464 N N . TRP A 1 181 ? -0.634 -15.258 -10.141 1 98.25 181 TRP A N 1
ATOM 1465 C CA . TRP A 1 181 ? 0.177 -14.852 -11.281 1 98.25 181 TRP A CA 1
ATOM 1466 C C . TRP A 1 181 ? 0.354 -16.016 -12.266 1 98.25 181 TRP A C 1
ATOM 1468 O O . TRP A 1 181 ? 0.427 -15.797 -13.477 1 98.25 181 TRP A O 1
ATOM 1478 N N . GLY A 1 182 ? 0.472 -17.203 -11.703 1 98.56 182 GLY A N 1
ATOM 1479 C CA . GLY A 1 182 ? 0.538 -18.375 -12.57 1 98.56 182 GLY A CA 1
ATOM 1480 C C . GLY A 1 182 ? -0.666 -18.5 -13.484 1 98.56 182 GLY A C 1
ATOM 1481 O O . GLY A 1 182 ? -0.54 -18.953 -14.625 1 98.56 182 GLY A O 1
ATOM 1482 N N . ALA A 1 183 ? -1.806 -18.125 -12.977 1 97.94 183 ALA A N 1
ATOM 1483 C CA . ALA A 1 183 ? -3.012 -18.156 -13.805 1 97.94 183 ALA A CA 1
ATOM 1484 C C . ALA A 1 183 ? -2.975 -17.062 -14.867 1 97.94 183 ALA A C 1
ATOM 1486 O O . ALA A 1 183 ? -3.305 -17.312 -16.031 1 97.94 183 ALA A O 1
ATOM 1487 N N . ILE A 1 184 ? -2.578 -15.867 -14.484 1 97 184 ILE A N 1
ATOM 1488 C CA . ILE A 1 184 ? -2.553 -14.719 -15.383 1 97 184 ILE A CA 1
ATOM 1489 C C . ILE A 1 184 ? -1.516 -14.945 -16.484 1 97 184 ILE A C 1
ATOM 1491 O O . ILE A 1 184 ? -1.803 -14.75 -17.656 1 97 184 ILE A O 1
ATOM 1495 N N . ILE A 1 185 ? -0.368 -15.406 -16.125 1 98.38 185 ILE A N 1
ATOM 1496 C CA . ILE A 1 185 ? 0.694 -15.719 -17.062 1 98.38 185 ILE A CA 1
ATOM 1497 C C . ILE A 1 185 ? 0.273 -16.906 -17.938 1 98.38 185 ILE A C 1
ATOM 1499 O O . ILE A 1 185 ? 0.513 -16.906 -19.141 1 98.38 185 ILE A O 1
ATOM 1503 N N . GLY A 1 186 ? -0.353 -17.891 -17.297 1 98.38 186 GLY A N 1
ATOM 1504 C CA . GLY A 1 186 ? -0.849 -19.047 -18.016 1 98.38 186 GLY A CA 1
ATOM 1505 C C . GLY A 1 186 ? -1.829 -18.688 -19.125 1 98.38 186 GLY A C 1
ATOM 1506 O O . GLY A 1 186 ? -1.788 -19.266 -20.219 1 98.38 186 GLY A O 1
ATOM 1507 N N . LYS A 1 187 ? -2.695 -17.781 -18.844 1 97.81 187 LYS A N 1
ATOM 1508 C CA . LYS A 1 187 ? -3.629 -17.328 -19.875 1 97.81 187 LYS A CA 1
ATOM 1509 C C . LYS A 1 187 ? -2.889 -16.703 -21.047 1 97.81 187 LYS A C 1
ATOM 1511 O O . LYS A 1 187 ? -3.227 -16.953 -22.203 1 97.81 187 LYS A O 1
ATOM 1516 N N . THR A 1 188 ? -1.936 -15.898 -20.719 1 97.88 188 THR A N 1
ATOM 1517 C CA . THR A 1 188 ? -1.118 -15.289 -21.766 1 97.88 188 THR A CA 1
ATOM 1518 C C . THR A 1 188 ? -0.397 -16.359 -22.578 1 97.88 188 THR A C 1
ATOM 1520 O O . THR A 1 188 ? -0.307 -16.25 -23.812 1 97.88 188 THR A O 1
ATOM 1523 N N . ILE A 1 189 ? 0.081 -17.375 -21.938 1 98.5 189 ILE A N 1
ATOM 1524 C CA . ILE A 1 189 ? 0.744 -18.469 -22.625 1 98.5 189 ILE A CA 1
ATOM 1525 C C . ILE A 1 189 ? -0.261 -19.203 -23.516 1 98.5 189 ILE A C 1
ATOM 1527 O O . ILE A 1 189 ? 0.02 -19.5 -24.672 1 98.5 189 ILE A O 1
ATOM 1531 N N . ALA A 1 190 ? -1.419 -19.484 -22.969 1 98.25 190 ALA A N 1
ATOM 1532 C CA . ALA A 1 190 ? -2.465 -20.219 -23.672 1 98.25 190 ALA A CA 1
ATOM 1533 C C . ALA A 1 190 ? -2.889 -19.484 -24.953 1 98.25 190 ALA A C 1
ATOM 1535 O O . ALA A 1 190 ? -3.281 -20.125 -25.938 1 98.25 190 ALA A O 1
ATOM 1536 N N . VAL A 1 191 ? -2.799 -18.156 -24.922 1 97.56 191 VAL A N 1
ATOM 1537 C CA . VAL A 1 191 ? -3.262 -17.359 -26.047 1 97.56 191 VAL A CA 1
ATOM 1538 C C . VAL A 1 191 ? -2.111 -17.109 -27.031 1 97.56 191 VAL A C 1
ATOM 1540 O O . VAL A 1 191 ? -2.262 -17.297 -28.234 1 97.56 191 VAL A O 1
ATOM 1543 N N . ASN A 1 192 ? -0.95 -16.797 -26.516 1 97.56 192 ASN A N 1
ATOM 1544 C CA . ASN A 1 192 ? 0.147 -16.328 -27.344 1 97.56 192 ASN A CA 1
ATOM 1545 C C . ASN A 1 192 ? 1.06 -17.469 -27.781 1 97.56 192 ASN A C 1
ATOM 1547 O O . ASN A 1 192 ? 1.841 -17.328 -28.719 1 97.56 192 ASN A O 1
ATOM 1551 N N . HIS A 1 193 ? 1.021 -18.562 -27.094 1 98.44 193 HIS A N 1
ATOM 1552 C CA . HIS A 1 193 ? 1.895 -19.703 -27.375 1 98.44 193 HIS A CA 1
ATOM 1553 C C . HIS A 1 193 ? 1.099 -21 -27.484 1 98.44 193 HIS A C 1
ATOM 1555 O O . HIS A 1 193 ? 1.495 -22.016 -26.922 1 98.44 193 HIS A O 1
ATOM 1561 N N . SER A 1 194 ? -0.021 -20.875 -28.172 1 98.06 194 SER A N 1
ATOM 1562 C CA . SER A 1 194 ? -0.965 -21.984 -28.25 1 98.06 194 SER A CA 1
ATOM 1563 C C . SER A 1 194 ? -0.423 -23.109 -29.125 1 98.06 194 SER A C 1
ATOM 1565 O O . SER A 1 194 ? -0.929 -24.234 -29.094 1 98.06 194 SER A O 1
ATOM 1567 N N . ASN A 1 195 ? 0.625 -22.828 -29.906 1 98.19 195 ASN A N 1
ATOM 1568 C CA . ASN A 1 195 ? 1.273 -23.875 -30.688 1 98.19 195 ASN A CA 1
ATOM 1569 C C . ASN A 1 195 ? 2.023 -24.859 -29.781 1 98.19 195 ASN A C 1
ATOM 1571 O O . ASN A 1 195 ? 2.26 -26.016 -30.172 1 98.19 195 ASN A O 1
ATOM 1575 N N . ASN A 1 196 ? 2.373 -24.406 -28.594 1 98.75 196 ASN A N 1
ATOM 1576 C CA . ASN A 1 196 ? 3.127 -25.219 -27.641 1 98.75 196 ASN A CA 1
ATOM 1577 C C . ASN A 1 196 ? 2.277 -25.609 -26.438 1 98.75 196 ASN A C 1
ATOM 1579 O O . ASN A 1 196 ? 2.201 -26.781 -26.078 1 98.75 196 ASN A O 1
ATOM 1583 N N . CYS A 1 197 ? 1.683 -24.656 -25.844 1 98.81 197 CYS A N 1
ATOM 1584 C CA . CYS A 1 197 ? 0.734 -24.953 -24.766 1 98.81 197 CYS A CA 1
ATOM 1585 C C . CYS A 1 197 ? -0.563 -25.516 -25.344 1 98.81 197 CYS A C 1
ATOM 1587 O O . CYS A 1 197 ? -1.334 -24.797 -25.969 1 98.81 197 CYS A O 1
ATOM 1589 N N . LYS A 1 198 ? -0.826 -26.734 -24.969 1 98.75 198 LYS A N 1
ATOM 1590 C CA . LYS A 1 198 ? -1.91 -27.422 -25.672 1 98.75 198 LYS A CA 1
ATOM 1591 C C . LYS A 1 198 ? -3.145 -27.547 -24.781 1 98.75 198 LYS A C 1
ATOM 1593 O O . LYS A 1 198 ? -4.238 -27.844 -25.266 1 98.75 198 LYS A O 1
ATOM 1598 N N . ALA A 1 199 ? -2.979 -27.359 -23.547 1 98.88 199 ALA A N 1
ATOM 1599 C CA . ALA A 1 199 ? -4.066 -27.406 -22.562 1 98.88 199 ALA A CA 1
ATOM 1600 C C . ALA A 1 199 ? -3.771 -26.5 -21.375 1 98.88 199 ALA A C 1
ATOM 1602 O O . ALA A 1 199 ? -2.631 -26.438 -20.906 1 98.88 199 ALA A O 1
ATOM 1603 N N . PHE A 1 200 ? -4.777 -25.797 -20.875 1 98.81 200 PHE A N 1
ATOM 1604 C CA . PHE A 1 200 ? -4.617 -24.812 -19.812 1 98.81 200 PHE A CA 1
ATOM 1605 C C . PHE A 1 200 ? -5.582 -25.094 -18.672 1 98.81 200 PHE A C 1
ATOM 1607 O O . PHE A 1 200 ? -6.797 -25.031 -18.844 1 98.81 200 PHE A O 1
ATOM 1614 N N . HIS A 1 201 ? -5.066 -25.469 -17.484 1 98.94 201 HIS A N 1
ATOM 1615 C CA . HIS A 1 201 ? -5.805 -25.656 -16.25 1 98.94 201 HIS A CA 1
ATOM 1616 C C . HIS A 1 201 ? -5.508 -24.531 -15.258 1 98.94 201 HIS A C 1
ATOM 1618 O O . HIS A 1 201 ? -4.352 -24.141 -15.086 1 98.94 201 HIS A O 1
ATOM 1624 N N . THR A 1 202 ? -6.555 -23.969 -14.594 1 98.69 202 THR A N 1
ATOM 1625 C CA . THR A 1 202 ? -6.301 -22.906 -13.641 1 98.69 202 THR A CA 1
ATOM 1626 C C . THR A 1 202 ? -7.328 -22.922 -12.508 1 98.69 202 THR A C 1
ATOM 1628 O O . THR A 1 202 ? -8.375 -23.578 -12.625 1 98.69 202 THR A O 1
ATOM 1631 N N . THR A 1 203 ? -6.93 -22.344 -11.453 1 98.19 203 THR A N 1
ATOM 1632 C CA . THR A 1 203 ? -7.824 -22.188 -10.305 1 98.19 203 THR A CA 1
ATOM 1633 C C . THR A 1 203 ? -8.297 -20.734 -10.188 1 98.19 203 THR A C 1
ATOM 1635 O O . THR A 1 203 ? -9.109 -20.422 -9.32 1 98.19 203 THR A O 1
ATOM 1638 N N . MET A 1 204 ? -7.801 -19.859 -11.016 1 96.25 204 MET A N 1
ATOM 1639 C CA . MET A 1 204 ? -8.172 -18.438 -11 1 96.25 204 MET A CA 1
ATOM 1640 C C . MET A 1 204 ? -8.359 -17.922 -12.422 1 96.25 204 MET A C 1
ATOM 1642 O O . MET A 1 204 ? -7.48 -17.25 -12.961 1 96.25 204 MET A O 1
ATOM 1646 N N . PRO A 1 205 ? -9.531 -18.234 -13 1 94.5 205 PRO A N 1
ATOM 1647 C CA . PRO A 1 205 ? -9.773 -17.797 -14.375 1 94.5 205 PRO A CA 1
ATOM 1648 C C . PRO A 1 205 ? -9.945 -16.281 -14.484 1 94.5 205 PRO A C 1
ATOM 1650 O O . PRO A 1 205 ? -10.539 -15.656 -13.609 1 94.5 205 PRO A O 1
ATOM 1653 N N . MET A 1 206 ? -9.312 -15.75 -15.445 1 90.38 206 MET A N 1
ATOM 1654 C CA . MET A 1 206 ? -9.438 -14.336 -15.773 1 90.38 206 MET A CA 1
ATOM 1655 C C . MET A 1 206 ? -10.055 -14.156 -17.156 1 90.38 206 MET A C 1
ATOM 1657 O O . MET A 1 206 ? -9.328 -14.062 -18.156 1 90.38 206 MET A O 1
ATOM 1661 N N . LEU A 1 207 ? -11.414 -14.07 -17.203 1 92.56 207 LEU A N 1
ATOM 1662 C CA . LEU A 1 207 ? -12.125 -13.992 -18.484 1 92.56 207 LEU A CA 1
ATOM 1663 C C . LEU A 1 207 ? -13.227 -12.938 -18.422 1 92.56 207 LEU A C 1
ATOM 1665 O O . LEU A 1 207 ? -13.633 -12.516 -17.328 1 92.56 207 LEU A O 1
ATOM 1669 N N . LEU A 1 208 ? -13.695 -12.508 -19.531 1 90.12 208 LEU A N 1
ATOM 1670 C CA . LEU A 1 208 ? -14.781 -11.531 -19.625 1 90.12 208 LEU A CA 1
ATOM 1671 C C . LEU A 1 208 ? -16.141 -12.203 -19.438 1 90.12 208 LEU A C 1
ATOM 1673 O O . LEU A 1 208 ? -16.281 -13.391 -19.75 1 90.12 208 LEU A O 1
ATOM 1677 N N . PRO A 1 209 ? -17.016 -11.391 -18.938 1 92.31 209 PRO A N 1
ATOM 1678 C CA . PRO A 1 209 ? -18.391 -11.867 -19.016 1 92.31 209 PRO A CA 1
ATOM 1679 C C . PRO A 1 209 ? -18.891 -12 -20.453 1 92.31 209 PRO A C 1
ATOM 1681 O O . PRO A 1 209 ? -18.219 -11.539 -21.391 1 92.31 209 PRO A O 1
ATOM 1684 N N . PRO A 1 210 ? -20 -12.742 -20.609 1 94.75 210 PRO A N 1
ATOM 1685 C CA . PRO A 1 210 ? -20.562 -12.844 -21.953 1 94.75 210 PRO A CA 1
ATOM 1686 C C . PRO A 1 210 ? -21.156 -11.531 -22.438 1 94.75 210 PRO A C 1
ATOM 1688 O O . PRO A 1 210 ? -22.375 -11.438 -22.641 1 94.75 210 PRO A O 1
ATOM 1691 N N . ILE A 1 211 ? -20.266 -10.578 -22.734 1 93.5 211 ILE A N 1
ATOM 1692 C CA . ILE A 1 211 ? -20.703 -9.289 -23.25 1 93.5 211 ILE A CA 1
ATOM 1693 C C . ILE A 1 211 ? -21.312 -9.477 -24.641 1 93.5 211 ILE A C 1
ATOM 1695 O O . ILE A 1 211 ? -21.016 -10.453 -25.328 1 93.5 211 ILE A O 1
ATOM 1699 N N . PRO A 1 212 ? -22.172 -8.516 -25.062 1 95.06 212 PRO A N 1
ATOM 1700 C CA . PRO A 1 212 ? -22.922 -8.68 -26.312 1 95.06 212 PRO A CA 1
ATOM 1701 C C . PRO A 1 212 ? -22.078 -8.398 -27.562 1 95.06 212 PRO A C 1
ATOM 1703 O O . PRO A 1 212 ? -22.438 -7.535 -28.359 1 95.06 212 PRO A O 1
ATOM 1706 N N . THR A 1 213 ? -21.141 -9.172 -27.75 1 93.19 213 THR A N 1
ATOM 1707 C CA . THR A 1 213 ? -20.422 -9.172 -29.016 1 93.19 213 THR A CA 1
ATOM 1708 C C . THR A 1 213 ? -21.172 -9.961 -30.078 1 93.19 213 THR A C 1
ATOM 1710 O O . THR A 1 213 ? -22.062 -10.75 -29.766 1 93.19 213 THR A O 1
ATOM 1713 N N . PRO A 1 214 ? -20.844 -9.711 -31.375 1 94.56 214 PRO A N 1
ATOM 1714 C CA . PRO A 1 214 ? -21.516 -10.5 -32.406 1 94.56 214 PRO A CA 1
ATOM 1715 C C . PRO A 1 214 ? -21.375 -12.008 -32.188 1 94.56 214 PRO A C 1
ATOM 1717 O O . PRO A 1 214 ? -22.359 -12.742 -32.344 1 94.56 214 PRO A O 1
ATOM 1720 N N . ARG A 1 215 ? -20.297 -12.422 -31.734 1 92.75 215 ARG A N 1
ATOM 1721 C CA . ARG A 1 215 ? -20.062 -13.844 -31.484 1 92.75 215 ARG A CA 1
ATOM 1722 C C . ARG A 1 215 ? -20.969 -14.367 -30.375 1 92.75 215 ARG A C 1
ATOM 1724 O O . ARG A 1 215 ? -21.625 -15.398 -30.531 1 92.75 215 ARG A O 1
ATOM 1731 N N . ASN A 1 216 ? -21 -13.672 -29.297 1 95.75 216 ASN A N 1
ATOM 1732 C CA . ASN A 1 216 ? -21.75 -14.133 -28.141 1 95.75 216 ASN A CA 1
ATOM 1733 C C . ASN A 1 216 ? -23.266 -14.062 -28.391 1 95.75 216 ASN A C 1
ATOM 1735 O O . ASN A 1 216 ? -24.016 -14.898 -27.875 1 95.75 216 ASN A O 1
ATOM 1739 N N . ILE A 1 217 ? -23.672 -13.07 -29.141 1 96.56 217 ILE A N 1
ATOM 1740 C CA . ILE A 1 217 ? -25.078 -12.953 -29.469 1 96.56 217 ILE A CA 1
ATOM 1741 C C . ILE A 1 217 ? -25.531 -14.156 -30.297 1 96.56 217 ILE A C 1
ATOM 1743 O O . ILE A 1 217 ? -26.641 -14.656 -30.125 1 96.56 217 ILE A O 1
ATOM 1747 N N . ILE A 1 218 ? -24.672 -14.594 -31.141 1 96.94 218 ILE A N 1
ATOM 1748 C CA . ILE A 1 218 ? -25.016 -15.688 -32.031 1 96.94 218 ILE A CA 1
ATOM 1749 C C . ILE A 1 218 ? -24.891 -17.016 -31.312 1 96.94 218 ILE A C 1
ATOM 1751 O O . ILE A 1 218 ? -25.797 -17.844 -31.375 1 96.94 218 ILE A O 1
ATOM 1755 N N . PHE A 1 219 ? -23.812 -17.234 -30.594 1 95.69 219 PHE A N 1
ATOM 1756 C CA . PHE A 1 219 ? -23.484 -18.562 -30.109 1 95.69 219 PHE A CA 1
ATOM 1757 C C . PHE A 1 219 ? -23.938 -18.734 -28.672 1 95.69 219 PHE A C 1
ATOM 1759 O O . PHE A 1 219 ? -24.094 -19.875 -28.203 1 95.69 219 PHE A O 1
ATOM 1766 N N . HIS A 1 220 ? -24.141 -17.594 -27.969 1 97.31 220 HIS A N 1
ATOM 1767 C CA . HIS A 1 220 ? -24.484 -17.672 -26.547 1 97.31 220 HIS A CA 1
ATOM 1768 C C . HIS A 1 220 ? -25.547 -16.656 -26.188 1 97.31 220 HIS A C 1
ATOM 1770 O O . HIS A 1 220 ? -25.391 -15.898 -25.219 1 97.31 220 HIS A O 1
ATOM 1776 N N . PRO A 1 221 ? -26.641 -16.578 -26.891 1 97.06 221 PRO A N 1
ATOM 1777 C CA . PRO A 1 221 ? -27.641 -15.523 -26.656 1 97.06 221 PRO A CA 1
ATOM 1778 C C . PRO A 1 221 ? -28.219 -15.57 -25.25 1 97.06 221 PRO A C 1
ATOM 1780 O O . PRO A 1 221 ? -28.469 -14.523 -24.641 1 97.06 221 PRO A O 1
ATOM 1783 N N . PHE A 1 222 ? -28.406 -16.734 -24.719 1 97.5 222 PHE A N 1
ATOM 1784 C CA . PHE A 1 222 ? -29 -16.859 -23.391 1 97.5 222 PHE A CA 1
ATOM 1785 C C . PHE A 1 222 ? -28.047 -16.391 -22.312 1 97.5 222 PHE A C 1
ATOM 1787 O O . PHE A 1 222 ? -28.469 -15.828 -21.297 1 97.5 222 PHE A O 1
ATOM 1794 N N . LYS A 1 223 ? -26.75 -16.672 -22.531 1 97.12 223 LYS A N 1
ATOM 1795 C CA . LYS A 1 223 ? -25.75 -16.234 -21.547 1 97.12 223 LYS A CA 1
ATOM 1796 C C . LYS A 1 223 ? -25.594 -14.711 -21.578 1 97.12 223 LYS A C 1
ATOM 1798 O O . LYS A 1 223 ? -25.359 -14.094 -20.531 1 97.12 223 LYS A O 1
ATOM 1803 N N . VAL A 1 224 ? -25.703 -14.125 -22.766 1 97.12 224 VAL A N 1
ATOM 1804 C CA . VAL A 1 224 ? -25.672 -12.672 -22.906 1 97.12 224 VAL A CA 1
ATOM 1805 C C . VAL A 1 224 ? -26.859 -12.062 -22.156 1 97.12 224 VAL A C 1
ATOM 1807 O O . VAL A 1 224 ? -26.703 -11.102 -21.406 1 97.12 224 VAL A O 1
ATOM 1810 N N . ALA A 1 225 ? -28.031 -12.633 -22.391 1 97.38 225 ALA A N 1
ATOM 1811 C CA . ALA A 1 225 ? -29.234 -12.148 -21.734 1 97.38 225 ALA A CA 1
ATOM 1812 C C . ALA A 1 225 ? -29.109 -12.242 -20.219 1 97.38 225 ALA A C 1
ATOM 1814 O O . ALA A 1 225 ? -29.484 -11.312 -19.5 1 97.38 225 ALA A O 1
ATOM 1815 N N . LYS A 1 226 ? -28.641 -13.367 -19.812 1 96.06 226 LYS A N 1
ATOM 1816 C CA . LYS A 1 226 ? -28.453 -13.586 -18.375 1 96.06 226 LYS A CA 1
ATOM 1817 C C . LYS A 1 226 ? -27.484 -12.562 -17.781 1 96.06 226 LYS A C 1
ATOM 1819 O O . LYS A 1 226 ? -27.703 -12.055 -16.688 1 96.06 226 LYS A O 1
ATOM 1824 N N . PHE A 1 227 ? -26.406 -12.266 -18.469 1 95 227 PHE A N 1
ATOM 1825 C CA . PHE A 1 227 ? -25.438 -11.258 -18.047 1 95 227 PHE A CA 1
ATOM 1826 C C . PHE A 1 227 ? -26.094 -9.891 -17.938 1 95 227 PHE A C 1
ATOM 1828 O O . PHE A 1 227 ? -25.922 -9.188 -16.938 1 95 227 PHE A O 1
ATOM 1835 N N . LEU A 1 228 ? -26.844 -9.492 -18.938 1 95.19 228 LEU A N 1
ATOM 1836 C CA . LEU A 1 228 ? -27.531 -8.203 -18.938 1 95.19 228 LEU A CA 1
ATOM 1837 C C . LEU A 1 228 ? -28.516 -8.102 -17.781 1 95.19 228 LEU A C 1
ATOM 1839 O O . LEU A 1 228 ? -28.625 -7.055 -17.141 1 95.19 228 LEU A O 1
ATOM 1843 N N . VAL A 1 229 ? -29.234 -9.156 -17.484 1 95.56 229 VAL A N 1
ATOM 1844 C CA . VAL A 1 229 ? -30.156 -9.203 -16.359 1 95.56 229 VAL A CA 1
ATOM 1845 C C . VAL A 1 229 ? -29.391 -9.023 -15.047 1 95.56 229 VAL A C 1
ATOM 1847 O O . VAL A 1 229 ? -29.859 -8.32 -14.148 1 95.56 229 VAL A O 1
ATOM 1850 N N . SER A 1 230 ? -28.234 -9.688 -15 1 93.19 230 SER A N 1
ATOM 1851 C CA . SER A 1 230 ? -27.438 -9.625 -13.781 1 93.19 230 SER A CA 1
ATOM 1852 C C . SER A 1 230 ? -26.969 -8.203 -13.492 1 93.19 230 SER A C 1
ATOM 1854 O O . SER A 1 230 ? -26.766 -7.828 -12.336 1 93.19 230 SER A O 1
ATOM 1856 N N . LEU A 1 231 ? -26.797 -7.371 -14.523 1 90.06 231 LEU A N 1
ATOM 1857 C CA . LEU A 1 231 ? -26.391 -5.98 -14.359 1 90.06 231 LEU A CA 1
ATOM 1858 C C . LEU A 1 231 ? -27.469 -5.176 -13.656 1 90.06 231 LEU A C 1
ATOM 1860 O O . LEU A 1 231 ? -27.172 -4.195 -12.961 1 90.06 231 LEU A O 1
ATOM 1864 N N . VAL A 1 232 ? -28.609 -5.562 -13.789 1 92 232 VAL A N 1
ATOM 1865 C CA . VAL A 1 232 ? -29.766 -4.824 -13.273 1 92 232 VAL A CA 1
ATOM 1866 C C . VAL A 1 232 ? -30.141 -5.348 -11.891 1 92 232 VAL A C 1
ATOM 1868 O O . VAL A 1 232 ? -30.344 -4.566 -10.961 1 92 232 VAL A O 1
ATOM 1871 N N . VAL A 1 233 ? -30.203 -6.68 -11.695 1 93.19 233 VAL A N 1
ATOM 1872 C CA . VAL A 1 233 ? -30.781 -7.246 -10.484 1 93.19 233 VAL A CA 1
ATOM 1873 C C . VAL A 1 233 ? -29.656 -7.656 -9.523 1 93.19 233 VAL A C 1
ATOM 1875 O O . VAL A 1 233 ? -29.906 -7.91 -8.344 1 93.19 233 VAL A O 1
ATOM 1878 N N . GLY A 1 234 ? -28.453 -7.77 -10.031 1 89.81 234 GLY A N 1
ATOM 1879 C CA . GLY A 1 234 ? -27.328 -8.148 -9.195 1 89.81 234 GLY A CA 1
ATOM 1880 C C . GLY A 1 234 ? -26.75 -9.508 -9.555 1 89.81 234 GLY A C 1
ATOM 1881 O O . GLY A 1 234 ? -27.484 -10.445 -9.844 1 89.81 234 GLY A O 1
ATOM 1882 N N . PHE A 1 235 ? -25.469 -9.609 -9.539 1 89.38 235 PHE A N 1
ATOM 1883 C CA . PHE A 1 235 ? -24.75 -10.812 -9.945 1 89.38 235 PHE A CA 1
ATOM 1884 C C . PHE A 1 235 ? -25.016 -11.961 -8.984 1 89.38 235 PHE A C 1
ATOM 1886 O O . PHE A 1 235 ? -25.172 -13.109 -9.398 1 89.38 235 PHE A O 1
ATOM 1893 N N . ASP A 1 236 ? -25.125 -11.641 -7.684 1 89.06 236 ASP A N 1
ATOM 1894 C CA . ASP A 1 236 ? -25.328 -12.68 -6.672 1 89.06 236 ASP A CA 1
ATOM 1895 C C . ASP A 1 236 ? -26.688 -13.367 -6.859 1 89.06 236 ASP A C 1
ATOM 1897 O O . ASP A 1 236 ? -26.797 -14.578 -6.648 1 89.06 236 ASP A O 1
ATOM 1901 N N . TRP A 1 237 ? -27.625 -12.602 -7.273 1 91.69 237 TRP A N 1
ATOM 1902 C CA . TRP A 1 237 ? -28.953 -13.148 -7.465 1 91.69 237 TRP A CA 1
ATOM 1903 C C . TRP A 1 237 ? -29 -14.078 -8.68 1 91.69 237 TRP A C 1
ATOM 1905 O O . TRP A 1 237 ? -29.703 -15.086 -8.672 1 91.69 237 TRP A O 1
ATOM 1915 N N . VAL A 1 238 ? -28.203 -13.75 -9.617 1 92.44 238 VAL A N 1
ATOM 1916 C CA . VAL A 1 238 ? -28.312 -14.453 -10.898 1 92.44 238 VAL A CA 1
ATOM 1917 C C . VAL A 1 238 ? -27.359 -15.656 -10.898 1 92.44 238 VAL A C 1
ATOM 1919 O O . VAL A 1 238 ? -27.719 -16.734 -11.391 1 92.44 238 VAL A O 1
ATOM 1922 N N . TYR A 1 239 ? -26.203 -15.477 -10.391 1 91.81 239 TYR A N 1
ATOM 1923 C CA . TYR A 1 239 ? -25.172 -16.5 -10.555 1 91.81 239 TYR A CA 1
ATOM 1924 C C . TYR A 1 239 ? -24.891 -17.203 -9.234 1 91.81 239 TYR A C 1
ATOM 1926 O O . TYR A 1 239 ? -24.188 -18.219 -9.195 1 91.81 239 TYR A O 1
ATOM 1934 N N . GLY A 1 240 ? -25.375 -16.641 -8.172 1 86.56 240 GLY A N 1
ATOM 1935 C CA . GLY A 1 240 ? -25.062 -17.141 -6.848 1 86.56 240 GLY A CA 1
ATOM 1936 C C . GLY A 1 240 ? -24.078 -16.25 -6.098 1 86.56 240 GLY A C 1
ATOM 1937 O O . GLY A 1 240 ? -23.297 -15.516 -6.711 1 86.56 240 GLY A O 1
ATOM 1938 N N . LYS A 1 241 ? -24.125 -16.406 -4.777 1 78.69 241 LYS A N 1
ATOM 1939 C CA . LYS A 1 241 ? -23.359 -15.516 -3.906 1 78.69 241 LYS A CA 1
ATOM 1940 C C . LYS A 1 241 ? -21.859 -15.688 -4.133 1 78.69 241 LYS A C 1
ATOM 1942 O O . LYS A 1 241 ? -21.344 -16.797 -4.082 1 78.69 241 LYS A O 1
ATOM 1947 N N . GLY A 1 242 ? -21.234 -14.656 -4.469 1 75.5 242 GLY A N 1
ATOM 1948 C CA . GLY A 1 242 ? -19.781 -14.609 -4.504 1 75.5 242 GLY A CA 1
ATOM 1949 C C . GLY A 1 242 ? -19.203 -15.086 -5.82 1 75.5 242 GLY A C 1
ATOM 1950 O O . GLY A 1 242 ? -17.984 -15.227 -5.949 1 75.5 242 GLY A O 1
ATOM 1951 N N . LYS A 1 243 ? -19.969 -15.438 -6.816 1 76.06 243 LYS A N 1
ATOM 1952 C CA . LYS A 1 243 ? -19.438 -16.016 -8.055 1 76.06 243 LYS A CA 1
ATOM 1953 C C . LYS A 1 243 ? -19.047 -14.93 -9.047 1 76.06 243 LYS A C 1
ATOM 1955 O O . LYS A 1 243 ? -18.234 -15.164 -9.945 1 76.06 243 LYS A O 1
ATOM 1960 N N . ALA A 1 244 ? -19.656 -13.891 -8.914 1 72.38 244 ALA A N 1
ATOM 1961 C CA . ALA A 1 244 ? -19.297 -12.898 -9.93 1 72.38 244 ALA A CA 1
ATOM 1962 C C . ALA A 1 244 ? -19.266 -11.492 -9.328 1 72.38 244 ALA A C 1
ATOM 1964 O O . ALA A 1 244 ? -20.156 -11.125 -8.555 1 72.38 244 ALA A O 1
ATOM 1965 N N . ARG A 1 245 ? -18.094 -10.953 -9.336 1 61.28 245 ARG A N 1
ATOM 1966 C CA . ARG A 1 245 ? -18.016 -9.523 -9.055 1 61.28 245 ARG A CA 1
ATOM 1967 C C . ARG A 1 245 ? -17.469 -8.758 -10.25 1 61.28 245 ARG A C 1
ATOM 1969 O O . ARG A 1 245 ? -16.453 -9.148 -10.828 1 61.28 245 ARG A O 1
ATOM 1976 N N . LEU A 1 246 ? -18.438 -8.375 -11.148 1 55.62 246 LEU A N 1
ATOM 1977 C CA . LEU A 1 246 ? -17.922 -7.562 -12.242 1 55.62 246 LEU A CA 1
ATOM 1978 C C . LEU A 1 246 ? -16.922 -6.531 -11.727 1 55.62 246 LEU A C 1
ATOM 1980 O O . LEU A 1 246 ? -16.875 -6.258 -10.523 1 55.62 246 LEU A O 1
ATOM 1984 N N . GLY A 1 247 ? -16.438 -5.555 -12.562 1 49.94 247 GLY A N 1
ATOM 1985 C CA . GLY A 1 247 ? -15.602 -4.426 -12.953 1 49.94 247 GLY A CA 1
ATOM 1986 C C . GLY A 1 247 ? -15.344 -3.459 -11.812 1 49.94 247 GLY A C 1
ATOM 1987 O O . GLY A 1 247 ? -14.547 -2.527 -11.945 1 49.94 247 GLY A O 1
ATOM 1988 N N . GLY A 1 248 ? -16.266 -3.355 -11.062 1 49.91 248 GLY A N 1
ATOM 1989 C CA . GLY A 1 248 ? -15.883 -2.074 -10.492 1 49.91 248 GLY A CA 1
ATOM 1990 C C . GLY A 1 248 ? -14.531 -2.104 -9.812 1 49.91 248 GLY A C 1
ATOM 1991 O O . GLY A 1 248 ? -13.961 -1.055 -9.492 1 49.91 248 GLY A O 1
ATOM 1992 N N . ALA A 1 249 ? -14.016 -3.332 -9.641 1 58.94 249 ALA A N 1
ATOM 1993 C CA . ALA A 1 249 ? -12.758 -3.381 -8.898 1 58.94 249 ALA A CA 1
ATOM 1994 C C . ALA A 1 249 ? -11.57 -3.545 -9.852 1 58.94 249 ALA A C 1
ATOM 1996 O O . ALA A 1 249 ? -11.531 -4.492 -10.641 1 58.94 249 ALA A O 1
ATOM 1997 N N . THR A 1 250 ? -11.133 -2.424 -10.391 1 72.5 250 THR A N 1
ATOM 1998 C CA . THR A 1 250 ? -9.898 -2.387 -11.164 1 72.5 250 THR A CA 1
ATOM 1999 C C . THR A 1 250 ? -8.727 -2.92 -10.344 1 72.5 250 THR A C 1
ATOM 2001 O O . THR A 1 250 ? -8.898 -3.311 -9.188 1 72.5 250 THR A O 1
ATOM 2004 N N . PHE A 1 251 ? -7.77 -3.227 -11.023 1 79.69 251 PHE A N 1
ATOM 2005 C CA . PHE A 1 251 ? -6.562 -3.863 -10.516 1 79.69 251 PHE A CA 1
ATOM 2006 C C . PHE A 1 251 ? -6.086 -3.18 -9.234 1 79.69 251 PHE A C 1
ATOM 2008 O O . PHE A 1 251 ? -5.715 -3.848 -8.266 1 79.69 251 PHE A O 1
ATOM 2015 N N . ALA A 1 252 ? -6.312 -1.885 -9.133 1 89.06 252 ALA A N 1
ATOM 2016 C CA . ALA A 1 252 ? -5.688 -1.174 -8.023 1 89.06 252 ALA A CA 1
ATOM 2017 C C . ALA A 1 252 ? -6.531 0.023 -7.594 1 89.06 252 ALA A C 1
ATOM 2019 O O . ALA A 1 252 ? -6.008 1.123 -7.406 1 89.06 252 ALA A O 1
ATOM 2020 N N . ASN A 1 253 ? -7.828 -0.127 -7.453 1 89.31 253 ASN A N 1
ATOM 2021 C CA . ASN A 1 253 ? -8.758 0.873 -6.934 1 89.31 253 ASN A CA 1
ATOM 2022 C C . ASN A 1 253 ? -9.281 0.486 -5.555 1 89.31 253 ASN A C 1
ATOM 2024 O O . ASN A 1 253 ? -10.297 -0.199 -5.445 1 89.31 253 ASN A O 1
ATOM 2028 N N . ALA A 1 254 ? -8.75 1.07 -4.52 1 90.12 254 ALA A N 1
ATOM 2029 C CA . ALA A 1 254 ? -9.039 0.678 -3.141 1 90.12 254 ALA A CA 1
ATOM 2030 C C . ALA A 1 254 ? -10.367 1.265 -2.67 1 90.12 254 ALA A C 1
ATOM 2032 O O . ALA A 1 254 ? -10.906 0.858 -1.635 1 90.12 254 ALA A O 1
ATOM 2033 N N . GLU A 1 255 ? -10.984 2.215 -3.396 1 87.94 255 GLU A N 1
ATOM 2034 C CA . GLU A 1 255 ? -12.305 2.734 -3.068 1 87.94 255 GLU A CA 1
ATOM 2035 C C . GLU A 1 255 ? -13.398 1.726 -3.42 1 87.94 255 GLU A C 1
ATOM 2037 O O . GLU A 1 255 ? -14.461 1.712 -2.799 1 87.94 255 GLU A O 1
ATOM 2042 N N . ARG A 1 256 ? -13.078 0.891 -4.336 1 85.94 256 ARG A N 1
ATOM 2043 C CA . ARG A 1 256 ? -14.055 -0.08 -4.805 1 85.94 256 ARG A CA 1
ATOM 2044 C C . ARG A 1 256 ? -13.734 -1.479 -4.293 1 85.94 256 ARG A C 1
ATOM 2046 O O . ARG A 1 256 ? -14.633 -2.303 -4.113 1 85.94 256 ARG A O 1
ATOM 2053 N N . ASP A 1 257 ? -12.445 -1.729 -4.145 1 89 257 ASP A N 1
ATOM 2054 C CA . ASP A 1 257 ? -11.969 -3.014 -3.648 1 89 257 ASP A CA 1
ATOM 2055 C C . ASP A 1 257 ? -11.008 -2.824 -2.475 1 89 257 ASP A C 1
ATOM 2057 O O . ASP A 1 257 ? -9.805 -2.643 -2.672 1 89 257 ASP A O 1
ATOM 2061 N N . LYS A 1 258 ? -11.461 -3.041 -1.302 1 89.44 258 LYS A N 1
ATOM 2062 C CA . LYS A 1 258 ? -10.68 -2.789 -0.089 1 89.44 258 LYS A CA 1
ATOM 2063 C C . LYS A 1 258 ? -9.578 -3.826 0.082 1 89.44 258 LYS A C 1
ATOM 2065 O O . LYS A 1 258 ? -8.719 -3.688 0.956 1 89.44 258 LYS A O 1
ATOM 2070 N N . GLY A 1 259 ? -9.594 -4.816 -0.77 1 91.44 259 GLY A N 1
ATOM 2071 C CA . GLY A 1 259 ? -8.555 -5.828 -0.696 1 91.44 259 GLY A CA 1
ATOM 2072 C C . GLY A 1 259 ? -7.379 -5.547 -1.616 1 91.44 259 GLY A C 1
ATOM 2073 O O . GLY A 1 259 ? -6.426 -6.324 -1.671 1 91.44 259 GLY A O 1
ATOM 2074 N N . CYS A 1 260 ? -7.402 -4.383 -2.293 1 93.38 260 CYS A N 1
ATOM 2075 C CA . CYS A 1 260 ? -6.406 -4.223 -3.348 1 93.38 260 CYS A CA 1
ATOM 2076 C C . CYS A 1 260 ? -5.316 -3.246 -2.926 1 93.38 260 CYS A C 1
ATOM 2078 O O . CYS A 1 260 ? -4.477 -2.857 -3.738 1 93.38 260 CYS A O 1
ATOM 2080 N N . GLY A 1 261 ? -5.266 -2.812 -1.626 1 96.56 261 GLY A N 1
ATOM 2081 C CA . GLY A 1 261 ? -4.246 -1.884 -1.16 1 96.56 261 GLY A CA 1
ATOM 2082 C C . GLY A 1 261 ? -2.832 -2.375 -1.407 1 96.56 261 GLY A C 1
ATOM 2083 O O . GLY A 1 261 ? -1.951 -1.591 -1.767 1 96.56 261 GLY A O 1
ATOM 2084 N N . TYR A 1 262 ? -2.594 -3.678 -1.225 1 97.75 262 TYR A N 1
ATOM 2085 C CA . TYR A 1 262 ? -1.264 -4.238 -1.43 1 97.75 262 TYR A CA 1
ATOM 2086 C C . TYR A 1 262 ? -0.86 -4.16 -2.896 1 97.75 262 TYR A C 1
ATOM 2088 O O . TYR A 1 262 ? 0.297 -3.875 -3.215 1 97.75 262 TYR A O 1
ATOM 2096 N N . ARG A 1 263 ? -1.798 -4.371 -3.861 1 96.12 263 ARG A N 1
ATOM 2097 C CA . ARG A 1 263 ? -1.494 -4.281 -5.285 1 96.12 263 ARG A CA 1
ATOM 2098 C C . ARG A 1 263 ? -1.175 -2.844 -5.684 1 96.12 263 ARG A C 1
ATOM 2100 O O . ARG A 1 263 ? -0.322 -2.607 -6.543 1 96.12 263 ARG A O 1
ATOM 2107 N N . ALA A 1 264 ? -1.929 -1.95 -5.035 1 96.88 264 ALA A N 1
ATOM 2108 C CA . ALA A 1 264 ? -1.741 -0.538 -5.359 1 96.88 264 ALA A CA 1
ATOM 2109 C C . ALA A 1 264 ? -0.328 -0.079 -5.016 1 96.88 264 ALA A C 1
ATOM 2111 O O . ALA A 1 264 ? 0.346 0.546 -5.836 1 96.88 264 ALA A O 1
ATOM 2112 N N . ILE A 1 265 ? 0.132 -0.429 -3.836 1 98.62 265 ILE A N 1
ATOM 2113 C CA . ILE A 1 265 ? 1.448 0.044 -3.42 1 98.62 265 ILE A CA 1
ATOM 2114 C C . ILE A 1 265 ? 2.533 -0.742 -4.152 1 98.62 265 ILE A C 1
ATOM 2116 O O . ILE A 1 265 ? 3.531 -0.169 -4.598 1 98.62 265 ILE A O 1
ATOM 2120 N N . GLN A 1 266 ? 2.395 -2.039 -4.328 1 98.5 266 GLN A N 1
ATOM 2121 C CA . GLN A 1 266 ? 3.348 -2.826 -5.105 1 98.5 266 GLN A CA 1
ATOM 2122 C C . GLN A 1 266 ? 3.377 -2.375 -6.562 1 98.5 266 GLN A C 1
ATOM 2124 O O . GLN A 1 266 ? 4.426 -2.41 -7.207 1 98.5 266 GLN A O 1
ATOM 2129 N N . GLY A 1 267 ? 2.242 -1.915 -7.07 1 97.25 267 GLY A N 1
ATOM 2130 C CA . GLY A 1 267 ? 2.107 -1.515 -8.461 1 97.25 267 GLY A CA 1
ATOM 2131 C C . GLY A 1 267 ? 2.594 -0.102 -8.727 1 97.25 267 GLY A C 1
ATOM 2132 O O . GLY A 1 267 ? 2.717 0.312 -9.883 1 97.25 267 GLY A O 1
ATOM 2133 N N . THR A 1 268 ? 2.945 0.69 -7.645 1 97.5 268 THR A N 1
ATOM 2134 C CA . THR A 1 268 ? 3.311 2.086 -7.859 1 97.5 268 THR A CA 1
ATOM 2135 C C . THR A 1 268 ? 4.695 2.377 -7.289 1 97.5 268 THR A C 1
ATOM 2137 O O . THR A 1 268 ? 5.516 3.029 -7.938 1 97.5 268 THR A O 1
ATOM 2140 N N . ARG A 1 269 ? 4.938 1.916 -6.082 1 98.38 269 ARG A N 1
ATOM 2141 C CA . ARG A 1 269 ? 6.207 2.186 -5.41 1 98.38 269 ARG A CA 1
ATOM 2142 C C . ARG A 1 269 ? 6.758 0.925 -4.754 1 98.38 269 ARG A C 1
ATOM 2144 O O . ARG A 1 269 ? 6.996 0.901 -3.547 1 98.38 269 ARG A O 1
ATOM 2151 N N . PRO A 1 270 ? 7.121 -0.106 -5.492 1 98.38 270 PRO A N 1
ATOM 2152 C CA . PRO A 1 270 ? 7.598 -1.361 -4.906 1 98.38 270 PRO A CA 1
ATOM 2153 C C . PRO A 1 270 ? 8.898 -1.191 -4.125 1 98.38 270 PRO A C 1
ATOM 2155 O O . PRO A 1 270 ? 9.102 -1.858 -3.105 1 98.38 270 PRO A O 1
ATOM 2158 N N . TYR A 1 271 ? 9.812 -0.265 -4.547 1 98.12 271 TYR A N 1
ATOM 2159 C CA . TYR A 1 271 ? 11.062 -0.054 -3.816 1 98.12 271 TYR A CA 1
ATOM 2160 C C . TYR A 1 271 ? 10.789 0.489 -2.42 1 98.12 271 TYR A C 1
ATOM 2162 O O . TYR A 1 271 ? 11.32 -0.024 -1.433 1 98.12 271 TYR A O 1
ATOM 2170 N N . THR A 1 272 ? 9.938 1.47 -2.361 1 98.75 272 THR A N 1
ATOM 2171 C CA . THR A 1 272 ? 9.648 2.109 -1.081 1 98.75 272 THR A CA 1
ATOM 2172 C C . THR A 1 272 ? 9.125 1.09 -0.074 1 98.75 272 THR A C 1
ATOM 2174 O O . THR A 1 272 ? 9.57 1.059 1.075 1 98.75 272 THR A O 1
ATOM 2177 N N . LEU A 1 273 ? 8.219 0.275 -0.526 1 98.81 273 LEU A N 1
ATOM 2178 C CA . LEU A 1 273 ? 7.625 -0.768 0.305 1 98.81 273 LEU A CA 1
ATOM 2179 C C . LEU A 1 273 ? 8.68 -1.774 0.749 1 98.81 273 LEU A C 1
ATOM 2181 O O . LEU A 1 273 ? 8.656 -2.242 1.889 1 98.81 273 LEU A O 1
ATOM 2185 N N . SER A 1 274 ? 9.625 -2.047 -0.061 1 98.69 274 SER A N 1
ATOM 2186 C CA . SER A 1 274 ? 10.523 -3.189 0.075 1 98.69 274 SER A CA 1
ATOM 2187 C C . SER A 1 274 ? 11.539 -2.967 1.193 1 98.69 274 SER A C 1
ATOM 2189 O O . SER A 1 274 ? 12.086 -3.926 1.742 1 98.69 274 SER A O 1
ATOM 2191 N N . PHE A 1 275 ? 11.875 -1.718 1.553 1 98.75 275 PHE A N 1
ATOM 2192 C CA . PHE A 1 275 ? 12.883 -1.477 2.582 1 98.75 275 PHE A CA 1
ATOM 2193 C C . PHE A 1 275 ? 12.445 -2.072 3.916 1 98.75 275 PHE A C 1
ATOM 2195 O O . PHE A 1 275 ? 13.211 -2.793 4.559 1 98.75 275 PHE A O 1
ATOM 2202 N N . GLY A 1 276 ? 11.141 -1.815 4.262 1 98.62 276 GLY A N 1
ATOM 2203 C CA . GLY A 1 276 ? 10.641 -2.377 5.504 1 98.62 276 GLY A CA 1
ATOM 2204 C C . GLY A 1 276 ? 10.5 -3.887 5.461 1 98.62 276 GLY A C 1
ATOM 2205 O O . GLY A 1 276 ? 10.742 -4.57 6.461 1 98.62 276 GLY A O 1
ATOM 2206 N N . LEU A 1 277 ? 10.195 -4.434 4.328 1 98.69 277 LEU A N 1
ATOM 2207 C CA . LEU A 1 277 ? 9.922 -5.859 4.203 1 98.69 277 LEU A CA 1
ATOM 2208 C C . LEU A 1 277 ? 11.219 -6.66 4.16 1 98.69 277 LEU A C 1
ATOM 2210 O O . LEU A 1 277 ? 11.289 -7.762 4.711 1 98.69 277 LEU A O 1
ATOM 2214 N N . THR A 1 278 ? 12.258 -6.117 3.498 1 98.19 278 THR A N 1
ATOM 2215 C CA . THR A 1 278 ? 13.531 -6.824 3.371 1 98.19 278 THR A CA 1
ATOM 2216 C C . THR A 1 278 ? 14.312 -6.766 4.68 1 98.19 278 THR A C 1
ATOM 2218 O O . THR A 1 278 ? 15.008 -7.719 5.039 1 98.19 278 THR A O 1
ATOM 2221 N N . ASP A 1 279 ? 14.156 -5.68 5.379 1 98.44 279 ASP A N 1
ATOM 2222 C CA . ASP A 1 279 ? 14.977 -5.414 6.555 1 98.44 279 ASP A CA 1
ATOM 2223 C C . ASP A 1 279 ? 14.328 -5.977 7.816 1 98.44 279 ASP A C 1
ATOM 2225 O O . ASP A 1 279 ? 14.992 -6.145 8.844 1 98.44 279 ASP A O 1
ATOM 2229 N N . SER A 1 280 ? 13.039 -6.293 7.805 1 98.62 280 SER A N 1
ATOM 2230 C CA . SER A 1 280 ? 12.305 -6.801 8.953 1 98.62 280 SER A CA 1
ATOM 2231 C C . SER A 1 280 ? 11.688 -8.164 8.656 1 98.62 280 SER A C 1
ATOM 2233 O O . SER A 1 280 ? 10.68 -8.25 7.957 1 98.62 280 SER A O 1
ATOM 2235 N N . PRO A 1 281 ? 12.242 -9.227 9.312 1 98.62 281 PRO A N 1
ATOM 2236 C CA . PRO A 1 281 ? 11.609 -10.531 9.133 1 98.62 281 PRO A CA 1
ATOM 2237 C C . PRO A 1 281 ? 10.164 -10.555 9.609 1 98.62 281 PRO A C 1
ATOM 2239 O O . PRO A 1 281 ? 9.312 -11.188 8.977 1 98.62 281 PRO A O 1
ATOM 2242 N N . ALA A 1 282 ? 9.844 -9.844 10.695 1 98.81 282 ALA A N 1
ATOM 2243 C CA . ALA A 1 282 ? 8.453 -9.742 11.125 1 98.81 282 ALA A CA 1
ATOM 2244 C C . ALA A 1 282 ? 7.602 -9.031 10.086 1 98.81 282 ALA A C 1
ATOM 2246 O O . ALA A 1 282 ? 6.434 -9.367 9.891 1 98.81 282 ALA A O 1
ATOM 2247 N N . GLY A 1 283 ? 8.242 -8.039 9.438 1 98.81 283 GLY A N 1
ATOM 2248 C CA . GLY A 1 283 ? 7.543 -7.32 8.383 1 98.81 283 GLY A CA 1
ATOM 2249 C C . GLY A 1 283 ? 7.176 -8.203 7.203 1 98.81 283 GLY A C 1
ATOM 2250 O O . GLY A 1 283 ? 6.027 -8.195 6.758 1 98.81 283 GLY A O 1
ATOM 2251 N N . VAL A 1 284 ? 8.141 -8.945 6.699 1 98.81 284 VAL A N 1
ATOM 2252 C CA . VAL A 1 284 ? 7.863 -9.781 5.539 1 98.81 284 VAL A CA 1
ATOM 2253 C C . VAL A 1 284 ? 6.898 -10.906 5.926 1 98.81 284 VAL A C 1
ATOM 2255 O O . VAL A 1 284 ? 5.984 -11.234 5.172 1 98.81 284 VAL A O 1
ATOM 2258 N N . LEU A 1 285 ? 7.094 -11.492 7.117 1 98.88 285 LEU A N 1
ATOM 2259 C CA . LEU A 1 285 ? 6.18 -12.516 7.602 1 98.88 285 LEU A CA 1
ATOM 2260 C C . LEU A 1 285 ? 4.742 -12 7.621 1 98.88 285 LEU A C 1
ATOM 2262 O O . LEU A 1 285 ? 3.836 -12.656 7.105 1 98.88 285 LEU A O 1
ATOM 2266 N N . THR A 1 286 ? 4.531 -10.836 8.125 1 98.94 286 THR A N 1
ATOM 2267 C CA . THR A 1 286 ? 3.191 -10.281 8.281 1 98.94 286 THR A CA 1
ATOM 2268 C C . THR A 1 286 ? 2.582 -9.938 6.926 1 98.94 286 THR A C 1
ATOM 2270 O O . THR A 1 286 ? 1.387 -10.148 6.707 1 98.94 286 THR A O 1
ATOM 2273 N N . TRP A 1 287 ? 3.41 -9.344 6.047 1 98.88 287 TRP A N 1
ATOM 2274 C CA . TRP A 1 287 ? 2.953 -8.992 4.707 1 98.88 287 TRP A CA 1
ATOM 2275 C C . TRP A 1 287 ? 2.4 -10.211 3.977 1 98.88 287 TRP A C 1
ATOM 2277 O O . TRP A 1 287 ? 1.354 -10.133 3.328 1 98.88 287 TRP A O 1
ATOM 2287 N N . LEU A 1 288 ? 3.057 -11.312 4.102 1 98.88 288 LEU A N 1
ATOM 2288 C CA . LEU A 1 288 ? 2.615 -12.555 3.469 1 98.88 288 LEU A CA 1
ATOM 2289 C C . LEU A 1 288 ? 1.444 -13.164 4.23 1 98.88 288 LEU A C 1
ATOM 2291 O O . LEU A 1 288 ? 0.472 -13.617 3.621 1 98.88 288 LEU A O 1
ATOM 2295 N N . LEU A 1 289 ? 1.48 -13.141 5.531 1 98.88 289 LEU A N 1
ATOM 2296 C CA . LEU A 1 289 ? 0.485 -13.789 6.375 1 98.88 289 LEU A CA 1
ATOM 2297 C C . LEU A 1 289 ? -0.903 -13.211 6.121 1 98.88 289 LEU A C 1
ATOM 2299 O O . LEU A 1 289 ? -1.893 -13.945 6.098 1 98.88 289 LEU A O 1
ATOM 2303 N N . GLU A 1 290 ? -0.94 -11.914 6.008 1 98.69 290 GLU A N 1
ATOM 2304 C CA . GLU A 1 290 ? -2.24 -11.281 5.805 1 98.69 290 GLU A CA 1
ATOM 2305 C C . GLU A 1 290 ? -2.941 -11.844 4.57 1 98.69 290 GLU A C 1
ATOM 2307 O O . GLU A 1 290 ? -4.152 -12.078 4.594 1 98.69 290 GLU A O 1
ATOM 2312 N N . LYS A 1 291 ? -2.246 -12.086 3.51 1 98.31 291 LYS A N 1
ATOM 2313 C CA . LYS A 1 291 ? -2.844 -12.633 2.293 1 98.31 291 LYS A CA 1
ATOM 2314 C C . LYS A 1 291 ? -3.137 -14.125 2.445 1 98.31 291 LYS A C 1
ATOM 2316 O O . LYS A 1 291 ? -4.152 -14.617 1.949 1 98.31 291 LYS A O 1
ATOM 2321 N N . TYR A 1 292 ? -2.197 -14.852 3.115 1 98.56 292 TYR A N 1
ATOM 2322 C CA . TYR A 1 292 ? -2.5 -16.25 3.393 1 98.56 292 TYR A CA 1
ATOM 2323 C C . TYR A 1 292 ? -3.799 -16.391 4.18 1 98.56 292 TYR A C 1
ATOM 2325 O O . TYR A 1 292 ? -4.613 -17.266 3.9 1 98.56 292 TYR A O 1
ATOM 2333 N N . HIS A 1 293 ? -3.979 -15.516 5.137 1 98.38 293 HIS A N 1
ATOM 2334 C CA . HIS A 1 293 ? -5.203 -15.57 5.93 1 98.38 293 HIS A CA 1
ATOM 2335 C C . HIS A 1 293 ? -6.418 -15.195 5.09 1 98.38 293 HIS A C 1
ATOM 2337 O O . HIS A 1 293 ? -7.426 -15.906 5.094 1 98.38 293 HIS A O 1
ATOM 2343 N N . GLU A 1 294 ? -6.336 -14.125 4.387 1 96.56 294 GLU A N 1
ATOM 2344 C CA . GLU A 1 294 ? -7.473 -13.578 3.652 1 96.56 294 GLU A CA 1
ATOM 2345 C C . GLU A 1 294 ? -7.883 -14.492 2.506 1 96.56 294 GLU A C 1
ATOM 2347 O O . GLU A 1 294 ? -9.062 -14.57 2.162 1 96.56 294 GLU A O 1
ATOM 2352 N N . TRP A 1 295 ? -6.91 -15.234 1.937 1 97.19 295 TRP A N 1
ATOM 2353 C CA . TRP A 1 295 ? -7.152 -15.898 0.662 1 97.19 295 TRP A CA 1
ATOM 2354 C C . TRP A 1 295 ? -7.359 -17.391 0.863 1 97.19 295 TRP A C 1
ATOM 2356 O O . TRP A 1 295 ? -7.539 -18.141 -0.104 1 97.19 295 TRP A O 1
ATOM 2366 N N . THR A 1 296 ? -7.344 -17.875 2.098 1 97.81 296 THR A N 1
ATOM 2367 C CA . THR A 1 296 ? -7.551 -19.297 2.365 1 97.81 296 THR A CA 1
ATOM 2368 C C . THR A 1 296 ? -8.906 -19.531 3.021 1 97.81 296 THR A C 1
ATOM 2370 O O . THR A 1 296 ? -9.555 -18.594 3.479 1 97.81 296 THR A O 1
ATOM 2373 N N . PHE A 1 297 ? -9.32 -20.719 2.986 1 97.62 297 PHE A N 1
ATOM 2374 C CA . PHE A 1 297 ? -10.633 -21.094 3.492 1 97.62 297 PHE A CA 1
ATOM 2375 C C . PHE A 1 297 ? -10.609 -21.219 5.012 1 97.62 297 PHE A C 1
ATOM 2377 O O . PHE A 1 297 ? -9.805 -21.969 5.566 1 97.62 297 PHE A O 1
ATOM 2384 N N . HIS A 1 298 ? -11.391 -20.391 5.676 1 96.44 298 HIS A N 1
ATOM 2385 C CA . HIS A 1 298 ? -11.656 -20.469 7.109 1 96.44 298 HIS A CA 1
ATOM 2386 C C . HIS A 1 298 ? -13.133 -20.719 7.383 1 96.44 298 HIS A C 1
ATOM 2388 O O . HIS A 1 298 ? -13.992 -20.031 6.816 1 96.44 298 HIS A O 1
ATOM 2394 N N . PRO A 1 299 ? -13.414 -21.734 8.219 1 93.69 299 PRO A N 1
ATOM 2395 C CA . PRO A 1 299 ? -14.797 -21.719 8.711 1 93.69 299 PRO A CA 1
ATOM 2396 C C . PRO A 1 299 ? -15.195 -20.375 9.336 1 93.69 299 PRO A C 1
ATOM 2398 O O . PRO A 1 299 ? -14.367 -19.719 9.969 1 93.69 299 PRO A O 1
ATOM 2401 N N . ALA A 1 300 ? -16.469 -20.078 9.188 1 90.25 300 ALA A N 1
ATOM 2402 C CA . ALA A 1 300 ? -16.953 -18.781 9.609 1 90.25 300 ALA A CA 1
ATOM 2403 C C . ALA A 1 300 ? -16.609 -18.5 11.07 1 90.25 300 ALA A C 1
ATOM 2405 O O . ALA A 1 300 ? -16.25 -17.391 11.43 1 90.25 300 ALA A O 1
ATOM 2406 N N . GLU A 1 301 ? -16.625 -19.516 11.875 1 92.88 301 GLU A N 1
ATOM 2407 C CA . GLU A 1 301 ? -16.438 -19.359 13.312 1 92.88 301 GLU A CA 1
ATOM 2408 C C . GLU A 1 301 ? -14.977 -19.141 13.672 1 92.88 301 GLU A C 1
ATOM 2410 O O . GLU A 1 301 ? -14.656 -18.703 14.773 1 92.88 301 GLU A O 1
ATOM 2415 N N . ARG A 1 302 ? -14.055 -19.375 12.68 1 94.06 302 ARG A N 1
ATOM 2416 C CA . ARG A 1 302 ? -12.633 -19.328 13 1 94.06 302 ARG A CA 1
ATOM 2417 C C . ARG A 1 302 ? -11.938 -18.219 12.195 1 94.06 302 ARG A C 1
ATOM 2419 O O . ARG A 1 302 ? -10.742 -17.969 12.391 1 94.06 302 ARG A O 1
ATOM 2426 N N . GLN A 1 303 ? -12.641 -17.547 11.43 1 91.56 303 GLN A N 1
ATOM 2427 C CA . GLN A 1 303 ? -12.086 -16.547 10.523 1 91.56 303 GLN A CA 1
ATOM 2428 C C . GLN A 1 303 ? -11.344 -15.461 11.289 1 91.56 303 GLN A C 1
ATOM 2430 O O . GLN A 1 303 ? -10.281 -15.008 10.859 1 91.56 303 GLN A O 1
ATOM 2435 N N . ASN A 1 304 ? -11.875 -15.086 12.414 1 92.31 304 ASN A N 1
ATOM 2436 C CA . ASN A 1 304 ? -11.289 -13.961 13.133 1 92.31 304 ASN A CA 1
ATOM 2437 C C . ASN A 1 304 ? -10.461 -14.438 14.328 1 92.31 304 ASN A C 1
ATOM 2439 O O . ASN A 1 304 ? -9.953 -13.617 15.094 1 92.31 304 ASN A O 1
ATOM 2443 N N . THR A 1 305 ? -10.258 -15.766 14.492 1 93.31 305 THR A N 1
ATOM 2444 C CA . THR A 1 305 ? -9.609 -16.25 15.711 1 93.31 305 THR A CA 1
ATOM 2445 C C . THR A 1 305 ? -8.383 -17.094 15.375 1 93.31 305 THR A C 1
ATOM 2447 O O . THR A 1 305 ? -7.691 -17.578 16.266 1 93.31 305 THR A O 1
ATOM 2450 N N . GLU A 1 306 ? -8.18 -17.219 14.086 1 95.88 306 GLU A N 1
ATOM 2451 C CA . GLU A 1 306 ? -6.988 -17.969 13.703 1 95.88 306 GLU A CA 1
ATOM 2452 C C . GLU A 1 306 ? -6.16 -17.203 12.672 1 95.88 306 GLU A C 1
ATOM 2454 O O . GLU A 1 306 ? -6.691 -16.375 11.938 1 95.88 306 GLU A O 1
ATOM 2459 N N . SER A 1 307 ? -4.895 -17.484 12.711 1 97.62 307 SER A N 1
ATOM 2460 C CA . SER A 1 307 ? -3.979 -16.844 11.781 1 97.62 307 SER A CA 1
ATOM 2461 C C . SER A 1 307 ? -3.963 -17.562 10.438 1 97.62 307 SER A C 1
ATOM 2463 O O . SER A 1 307 ? -4.09 -16.938 9.383 1 97.62 307 SER A O 1
ATOM 2465 N N . LEU A 1 308 ? -3.84 -18.875 10.477 1 98.31 308 LEU A N 1
ATOM 2466 C CA . LEU A 1 308 ? -3.82 -19.75 9.312 1 98.31 308 LEU A CA 1
ATOM 2467 C C . LEU A 1 308 ? -4.941 -20.781 9.398 1 98.31 308 LEU A C 1
ATOM 2469 O O . LEU A 1 308 ? -5.375 -21.156 10.492 1 98.31 308 LEU A O 1
ATOM 2473 N N . PRO A 1 309 ? -5.469 -21.141 8.188 1 97.56 309 PRO A N 1
ATOM 2474 C CA . PRO A 1 309 ? -6.426 -22.25 8.25 1 97.56 309 PRO A CA 1
ATOM 2475 C C . PRO A 1 309 ? -5.785 -23.562 8.711 1 97.56 309 PRO A C 1
ATOM 2477 O O . PRO A 1 309 ? -4.559 -23.688 8.711 1 97.56 309 PRO A O 1
ATOM 2480 N N . GLU A 1 310 ? -6.586 -24.5 9.086 1 96.25 310 GLU A N 1
ATOM 2481 C CA . GLU A 1 310 ? -6.09 -25.781 9.562 1 96.25 310 GLU A CA 1
ATOM 2482 C C . GLU A 1 310 ? -5.363 -26.531 8.453 1 96.25 310 GLU A C 1
ATOM 2484 O O . GLU A 1 310 ? -4.516 -27.391 8.727 1 96.25 310 GLU A O 1
ATOM 2489 N N . THR A 1 311 ? -5.66 -26.219 7.238 1 97.5 311 THR A N 1
ATOM 2490 C CA . THR A 1 311 ? -5.156 -26.953 6.09 1 97.5 311 THR A CA 1
ATOM 2491 C C . THR A 1 311 ? -3.729 -26.531 5.758 1 97.5 311 THR A C 1
ATOM 2493 O O . THR A 1 311 ? -3.047 -27.203 4.973 1 97.5 311 THR A O 1
ATOM 2496 N N . ILE A 1 312 ? -3.207 -25.422 6.301 1 98.19 312 ILE A N 1
ATOM 2497 C CA . ILE A 1 312 ? -1.834 -24.969 6.102 1 98.19 312 ILE A CA 1
ATOM 2498 C C . ILE A 1 312 ? -1.113 -24.906 7.445 1 98.19 312 ILE A C 1
ATOM 2500 O O . ILE A 1 312 ? -1.455 -24.078 8.297 1 98.19 312 ILE A O 1
ATOM 2504 N N . SER A 1 313 ? -0.114 -25.719 7.598 1 97.38 313 SER A N 1
ATOM 2505 C CA . SER A 1 313 ? 0.623 -25.719 8.859 1 97.38 313 SER A CA 1
ATOM 2506 C C . SER A 1 313 ? 1.521 -24.5 8.977 1 97.38 313 SER A C 1
ATOM 2508 O O . SER A 1 313 ? 1.904 -23.906 7.965 1 97.38 313 SER A O 1
ATOM 2510 N N . SER A 1 314 ? 1.871 -24.109 10.242 1 97.75 314 SER A N 1
ATOM 2511 C CA . SER A 1 314 ? 2.799 -23 10.469 1 97.75 314 SER A CA 1
ATOM 2512 C C . SER A 1 314 ? 4.156 -23.281 9.836 1 97.75 314 SER A C 1
ATOM 2514 O O . SER A 1 314 ? 4.816 -22.375 9.336 1 97.75 314 SER A O 1
ATOM 2516 N N . LYS A 1 315 ? 4.543 -24.547 9.766 1 96.44 315 LYS A N 1
ATOM 2517 C CA . LYS A 1 315 ? 5.82 -24.922 9.164 1 96.44 315 LYS A CA 1
ATOM 2518 C C . LYS A 1 315 ? 5.812 -24.672 7.656 1 96.44 315 LYS A C 1
ATOM 2520 O O . LYS A 1 315 ? 6.805 -24.203 7.098 1 96.44 315 LYS A O 1
ATOM 2525 N N . GLU A 1 316 ? 4.711 -25.047 7.039 1 97.12 316 GLU A N 1
ATOM 2526 C CA . GLU A 1 316 ? 4.586 -24.797 5.609 1 97.12 316 GLU A CA 1
ATOM 2527 C C . GLU A 1 316 ? 4.656 -23.312 5.301 1 97.12 316 GLU A C 1
ATOM 2529 O O . GLU A 1 316 ? 5.352 -22.891 4.371 1 97.12 316 GLU A O 1
ATOM 2534 N N . PHE A 1 317 ? 3.906 -22.531 6.117 1 98.38 317 PHE A N 1
ATOM 2535 C CA . PHE A 1 317 ? 3.908 -21.094 5.914 1 98.38 317 PHE A CA 1
ATOM 2536 C C . PHE A 1 317 ? 5.297 -20.516 6.164 1 98.38 317 PHE A C 1
ATOM 2538 O O . PHE A 1 317 ? 5.797 -19.719 5.363 1 98.38 317 PHE A O 1
ATOM 2545 N N . LEU A 1 318 ? 5.965 -20.859 7.246 1 98.31 318 LEU A N 1
ATOM 2546 C CA . LEU A 1 318 ? 7.277 -20.344 7.609 1 98.31 318 LEU A CA 1
ATOM 2547 C C . LEU A 1 318 ? 8.336 -20.766 6.594 1 98.31 318 LEU A C 1
ATOM 2549 O O . LEU A 1 318 ? 9.312 -20.062 6.379 1 98.31 318 LEU A O 1
ATOM 2553 N N . THR A 1 319 ? 8.117 -21.922 5.938 1 97.31 319 THR A N 1
ATOM 2554 C CA . THR A 1 319 ? 9.008 -22.312 4.852 1 97.31 319 THR A CA 1
ATOM 2555 C C . THR A 1 319 ? 8.945 -21.297 3.709 1 97.31 319 THR A C 1
ATOM 2557 O O . THR A 1 319 ? 9.984 -20.859 3.201 1 97.31 319 THR A O 1
ATOM 2560 N N . GLN A 1 320 ? 7.703 -20.922 3.34 1 97.44 320 GLN A N 1
ATOM 2561 C CA . GLN A 1 320 ? 7.527 -19.922 2.305 1 97.44 320 GLN A CA 1
ATOM 2562 C C . GLN A 1 320 ? 8.219 -18.609 2.691 1 97.44 320 GLN A C 1
ATOM 2564 O O . GLN A 1 320 ? 8.969 -18.031 1.899 1 97.44 320 GLN A O 1
ATOM 2569 N N . VAL A 1 321 ? 7.996 -18.172 3.916 1 98.25 321 VAL A N 1
ATOM 2570 C CA . VAL A 1 321 ? 8.539 -16.906 4.398 1 98.25 321 VAL A CA 1
ATOM 2571 C C . VAL A 1 321 ? 10.07 -16.969 4.422 1 98.25 321 VAL A C 1
ATOM 2573 O O . VAL A 1 321 ? 10.742 -16 4.051 1 98.25 321 VAL A O 1
ATOM 2576 N N . SER A 1 322 ? 10.602 -18.094 4.809 1 97.5 322 SER A N 1
ATOM 2577 C CA . SER A 1 322 ? 12.039 -18.281 4.902 1 97.5 322 SER A CA 1
ATOM 2578 C C . SER A 1 322 ? 12.695 -18.219 3.525 1 97.5 322 SER A C 1
ATOM 2580 O O . SER A 1 322 ? 13.805 -17.703 3.385 1 97.5 322 SER A O 1
ATOM 2582 N N . ILE A 1 323 ? 12.016 -18.75 2.525 1 97.5 323 ILE A N 1
ATOM 2583 C CA . ILE A 1 323 ? 12.547 -18.688 1.168 1 97.5 323 ILE A CA 1
ATOM 2584 C C . ILE A 1 323 ? 12.664 -17.234 0.725 1 97.5 323 ILE A C 1
ATOM 2586 O O . ILE A 1 323 ? 13.695 -16.812 0.2 1 97.5 323 ILE A O 1
ATOM 2590 N N . TYR A 1 324 ? 11.648 -16.438 0.999 1 98.19 324 TYR A N 1
ATOM 2591 C CA . TYR A 1 324 ? 11.68 -15.031 0.648 1 98.19 324 TYR A CA 1
ATOM 2592 C C . TYR A 1 324 ? 12.805 -14.312 1.389 1 98.19 324 TYR A C 1
ATOM 2594 O O . TYR A 1 324 ? 13.516 -13.484 0.806 1 98.19 324 TYR A O 1
ATOM 2602 N N . TRP A 1 325 ? 12.945 -14.617 2.682 1 97 325 TRP A N 1
ATOM 2603 C CA . TRP A 1 325 ? 13.906 -13.914 3.523 1 97 325 TRP A CA 1
ATOM 2604 C C . TRP A 1 325 ? 15.336 -14.281 3.143 1 97 325 TRP A C 1
ATOM 2606 O O . TRP A 1 325 ? 16.188 -13.406 2.949 1 97 325 TRP A O 1
ATOM 2616 N N . MET A 1 326 ? 15.617 -15.578 2.986 1 95.25 326 MET A N 1
ATOM 2617 C CA . MET A 1 326 ? 16.984 -16.031 2.762 1 95.25 326 MET A CA 1
ATOM 2618 C C . MET A 1 326 ? 17.5 -15.578 1.393 1 95.25 326 MET A C 1
ATOM 2620 O O . MET A 1 326 ? 18.688 -15.352 1.209 1 95.25 326 MET A O 1
ATOM 2624 N N . THR A 1 327 ? 16.547 -15.453 0.446 1 97.06 327 THR A N 1
ATOM 2625 C CA . THR A 1 327 ? 16.953 -15.109 -0.912 1 97.06 327 THR A CA 1
ATOM 2626 C C . THR A 1 327 ? 16.797 -13.609 -1.155 1 97.06 327 THR 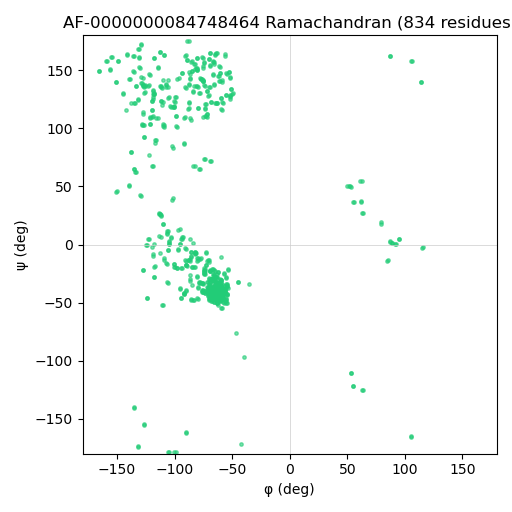A C 1
ATOM 2628 O O . THR A 1 327 ? 17.141 -13.109 -2.23 1 97.06 327 THR A O 1
ATOM 2631 N N . ASN A 1 328 ? 16.266 -12.82 -0.214 1 97.19 328 ASN A N 1
ATOM 2632 C CA . ASN A 1 328 ? 15.984 -11.391 -0.361 1 97.19 328 ASN A CA 1
ATOM 2633 C C . ASN A 1 328 ? 15.203 -11.102 -1.638 1 97.19 328 ASN A C 1
ATOM 2635 O O . ASN A 1 328 ? 15.594 -10.242 -2.428 1 97.19 328 ASN A O 1
ATOM 2639 N N . THR A 1 329 ? 14.078 -11.898 -1.807 1 98.44 329 THR A N 1
ATOM 2640 C CA . THR A 1 329 ? 13.367 -11.789 -3.076 1 98.44 329 THR A CA 1
ATOM 2641 C C . THR A 1 329 ? 11.992 -11.156 -2.871 1 98.44 329 THR A C 1
ATOM 2643 O O . THR A 1 329 ? 11.211 -11.031 -3.818 1 98.44 329 THR A O 1
ATOM 2646 N N . ILE A 1 330 ? 11.688 -10.672 -1.611 1 98.56 330 ILE A N 1
ATOM 2647 C CA . ILE A 1 330 ? 10.422 -9.953 -1.462 1 98.56 330 ILE A CA 1
ATOM 2648 C C . ILE A 1 330 ? 10.438 -8.688 -2.318 1 98.56 330 ILE A C 1
ATOM 2650 O O . ILE A 1 330 ? 9.438 -8.344 -2.947 1 98.56 330 ILE A O 1
ATOM 2654 N N . SER A 1 331 ? 11.594 -8 -2.398 1 98.06 331 SER A N 1
ATOM 2655 C CA . SER A 1 331 ? 11.719 -6.766 -3.16 1 98.06 331 SER A CA 1
ATOM 2656 C C . SER A 1 331 ? 11.617 -7.023 -4.66 1 98.06 331 SER A C 1
ATOM 2658 O O . SER A 1 331 ? 10.953 -6.273 -5.383 1 98.06 331 SER A O 1
ATOM 2660 N N . SER A 1 332 ? 12.211 -8.078 -5.168 1 98.5 332 SER A N 1
ATOM 2661 C CA . SER A 1 332 ? 12.164 -8.359 -6.602 1 98.5 332 SER A CA 1
ATOM 2662 C C . SER A 1 332 ? 10.836 -8.984 -7.004 1 98.5 332 SER A C 1
ATOM 2664 O O . SER A 1 332 ? 10.336 -8.742 -8.102 1 98.5 332 SER A O 1
ATOM 2666 N N . SER A 1 333 ? 10.242 -9.766 -6.117 1 98.69 333 SER A N 1
ATOM 2667 C CA . SER A 1 333 ? 9.016 -10.492 -6.43 1 98.69 333 SER A CA 1
ATOM 2668 C C . SER A 1 333 ? 7.848 -9.539 -6.668 1 98.69 333 SER A C 1
ATOM 2670 O O . SER A 1 333 ? 6.961 -9.82 -7.477 1 98.69 333 SER A O 1
ATOM 2672 N N . VAL A 1 334 ? 7.848 -8.391 -6.004 1 98.44 334 VAL A N 1
ATOM 2673 C CA . VAL A 1 334 ? 6.672 -7.527 -6.047 1 98.44 334 VAL A CA 1
ATOM 2674 C C . VAL A 1 334 ? 6.738 -6.625 -7.277 1 98.44 334 VAL A C 1
ATOM 2676 O O . VAL A 1 334 ? 5.75 -5.973 -7.629 1 98.44 334 VAL A O 1
ATOM 2679 N N . ARG A 1 335 ? 7.848 -6.629 -8.031 1 98.06 335 ARG A N 1
ATOM 2680 C CA . ARG A 1 335 ? 8.023 -5.734 -9.172 1 98.06 335 ARG A CA 1
ATOM 2681 C C . ARG A 1 335 ? 7.09 -6.117 -10.312 1 98.06 335 ARG A C 1
ATOM 2683 O O . ARG A 1 335 ? 6.797 -5.297 -11.188 1 98.06 335 ARG A O 1
ATOM 2690 N N . ILE A 1 336 ? 6.625 -7.352 -10.336 1 97.94 336 ILE A N 1
ATOM 2691 C CA . ILE A 1 336 ? 5.715 -7.793 -11.383 1 97.94 336 ILE A CA 1
ATOM 2692 C C . ILE A 1 336 ? 4.434 -6.965 -11.336 1 97.94 336 ILE A C 1
ATOM 2694 O O . ILE A 1 336 ? 3.826 -6.688 -12.375 1 97.94 336 ILE A O 1
ATOM 2698 N N . TYR A 1 337 ? 4.004 -6.543 -10.156 1 97.56 337 TYR A N 1
ATOM 2699 C CA . TYR A 1 337 ? 2.818 -5.703 -10.016 1 97.56 337 TYR A CA 1
ATOM 2700 C C . TYR A 1 337 ? 3.025 -4.355 -10.695 1 97.56 337 TYR A C 1
ATOM 2702 O O . TYR A 1 337 ? 2.113 -3.836 -11.344 1 97.56 337 TYR A O 1
ATOM 2710 N N . TYR A 1 338 ? 4.199 -3.787 -10.469 1 97.56 338 TYR A N 1
ATOM 2711 C CA . TYR A 1 338 ? 4.531 -2.518 -11.109 1 97.56 338 TYR A CA 1
ATOM 2712 C C . TYR A 1 338 ? 4.512 -2.646 -12.625 1 97.56 338 TYR A C 1
ATOM 2714 O O . TYR A 1 338 ? 3.91 -1.822 -13.32 1 97.56 338 TYR A O 1
ATOM 2722 N N . GLU A 1 339 ? 5.191 -3.691 -13.148 1 97.06 339 GLU A N 1
ATOM 2723 C CA . GLU A 1 339 ? 5.266 -3.902 -14.586 1 97.06 339 GLU A CA 1
ATOM 2724 C C . GLU A 1 339 ? 3.877 -4.109 -15.188 1 97.06 339 GLU A C 1
ATOM 2726 O O . GLU A 1 339 ? 3.547 -3.527 -16.219 1 97.06 339 GLU A O 1
ATOM 2731 N N . CYS A 1 340 ? 3.1 -4.906 -14.516 1 94.5 340 CYS A N 1
ATOM 2732 C CA . CYS A 1 340 ? 1.76 -5.219 -15 1 94.5 340 CYS A CA 1
ATOM 2733 C C . CYS A 1 340 ? 0.895 -3.965 -15.055 1 94.5 340 CYS A C 1
ATOM 2735 O O . CYS A 1 340 ? 0.193 -3.734 -16.047 1 94.5 340 CYS A O 1
ATOM 2737 N N . LEU A 1 341 ? 0.893 -3.146 -14.008 1 93.19 341 LEU A N 1
ATOM 2738 C CA . LEU A 1 341 ? 0.072 -1.942 -13.93 1 93.19 341 LEU A CA 1
ATOM 2739 C C . LEU A 1 341 ? 0.523 -0.914 -14.961 1 93.19 341 LEU A C 1
ATOM 2741 O O . LEU A 1 341 ? -0.303 -0.335 -15.672 1 93.19 341 LEU A O 1
ATOM 2745 N N . ASN A 1 342 ? 1.807 -0.736 -15.109 1 93.19 342 ASN A N 1
ATOM 2746 C CA . ASN A 1 342 ? 2.32 0.368 -15.914 1 93.19 342 ASN A CA 1
ATOM 2747 C C . ASN A 1 342 ? 2.377 0.004 -17.391 1 93.19 342 ASN A C 1
ATOM 2749 O O . ASN A 1 342 ? 2.424 0.886 -18.25 1 93.19 342 ASN A O 1
ATOM 2753 N N . GLN A 1 343 ? 2.363 -1.291 -17.688 1 90.69 343 GLN A N 1
ATOM 2754 C CA . GLN A 1 343 ? 2.311 -1.732 -19.078 1 90.69 343 GLN A CA 1
ATOM 2755 C C . GLN A 1 343 ? 0.876 -2.027 -19.5 1 90.69 343 GLN A C 1
ATOM 2757 O O . GLN A 1 343 ? 0.635 -2.441 -20.641 1 90.69 343 GLN A O 1
ATOM 2762 N N . ASN A 1 344 ? -0.08 -1.854 -18.609 1 87.81 344 ASN A N 1
ATOM 2763 C CA . ASN A 1 344 ? -1.499 -2.074 -18.859 1 87.81 344 ASN A CA 1
ATOM 2764 C C . ASN A 1 344 ? -1.756 -3.461 -19.453 1 87.81 344 ASN A C 1
ATOM 2766 O O . ASN A 1 344 ? -2.43 -3.594 -20.469 1 87.81 344 ASN A O 1
ATOM 2770 N N . GLU A 1 345 ? -1.197 -4.445 -18.797 1 89.12 345 GLU A N 1
ATOM 2771 C CA . GLU A 1 345 ? -1.203 -5.781 -19.391 1 89.12 345 GLU A CA 1
ATOM 2772 C C . GLU A 1 345 ? -2.451 -6.562 -18.969 1 89.12 345 GLU A C 1
ATOM 2774 O O . GLU A 1 345 ? -2.826 -7.531 -19.641 1 89.12 345 GLU A O 1
ATOM 2779 N N . ILE A 1 346 ? -3.111 -6.145 -17.953 1 84.31 346 ILE A N 1
ATOM 2780 C CA . ILE A 1 346 ? -4.242 -6.914 -17.438 1 84.31 346 ILE A CA 1
ATOM 2781 C C . ILE A 1 346 ? -5.414 -6.812 -18.406 1 84.31 346 ILE A C 1
ATOM 2783 O O . ILE A 1 346 ? -6.086 -7.809 -18.688 1 84.31 346 ILE A O 1
ATOM 2787 N N . THR A 1 347 ? -5.613 -5.641 -18.922 1 81.94 347 THR A N 1
ATOM 2788 C CA . THR A 1 347 ? -6.734 -5.438 -19.828 1 81.94 347 THR A CA 1
ATOM 2789 C C . THR A 1 347 ? -6.598 -6.324 -21.062 1 81.94 347 THR A C 1
ATOM 2791 O O . THR A 1 347 ? -7.535 -7.031 -21.438 1 81.94 347 THR A O 1
ATOM 2794 N N . SER A 1 348 ? -5.457 -6.355 -21.641 1 81.38 348 SER A N 1
ATOM 2795 C CA . SER A 1 348 ? -5.227 -7.18 -22.828 1 81.38 348 SER A CA 1
ATOM 2796 C C . SER A 1 348 ? -5.359 -8.664 -22.5 1 81.38 348 SER A C 1
ATOM 2798 O O . SER A 1 348 ? -5.855 -9.445 -23.312 1 81.38 348 SER A O 1
ATOM 2800 N N . ASN A 1 349 ? -4.973 -9.008 -21.375 1 86.31 349 ASN A N 1
ATOM 2801 C CA . ASN A 1 349 ? -5.055 -10.398 -20.938 1 86.31 349 ASN A CA 1
ATOM 2802 C C . ASN A 1 349 ? -6.504 -10.859 -20.797 1 86.31 349 ASN A C 1
ATOM 2804 O O . ASN A 1 349 ? -6.883 -11.906 -21.328 1 86.31 349 ASN A O 1
ATOM 2808 N N . VAL A 1 350 ? -7.297 -10.016 -20.234 1 83.19 350 VAL A N 1
ATOM 2809 C CA . VAL A 1 350 ? -8.672 -10.383 -19.922 1 83.19 350 VAL A CA 1
ATOM 2810 C C . VAL A 1 350 ? -9.508 -10.43 -21.203 1 83.19 350 VAL A C 1
ATOM 2812 O O . VAL A 1 350 ? -10.438 -11.227 -21.312 1 83.19 350 VAL A O 1
ATOM 2815 N N . MET A 1 351 ? -9.156 -9.773 -22.25 1 85.75 351 MET A N 1
ATOM 2816 C CA . MET A 1 351 ? -9.977 -9.609 -23.438 1 85.75 351 MET A CA 1
ATOM 2817 C C . MET A 1 351 ? -9.773 -10.781 -24.406 1 85.75 351 MET A C 1
ATOM 2819 O O . MET A 1 351 ? -10.609 -11.016 -25.281 1 85.75 351 MET A O 1
ATOM 2823 N N . SER A 1 352 ? -8.805 -11.602 -24.25 1 89.69 352 SER A N 1
ATOM 2824 C CA . SER A 1 352 ? -8.453 -12.633 -25.219 1 89.69 352 SER A CA 1
ATOM 2825 C C . SER A 1 352 ? -9.234 -13.914 -24.969 1 89.69 352 SER A C 1
ATOM 2827 O O . SER A 1 352 ? -9.453 -14.297 -23.812 1 89.69 352 SER A O 1
ATOM 2829 N N . TYR A 1 353 ? -9.719 -14.57 -26.031 1 93.81 353 TYR A N 1
ATOM 2830 C CA . TYR A 1 353 ? -10.383 -15.867 -25.969 1 93.81 353 TYR A CA 1
ATOM 2831 C C . TYR A 1 353 ? -9.367 -17 -25.875 1 93.81 353 TYR A C 1
ATOM 2833 O O . TYR A 1 353 ? -8.352 -16.984 -26.562 1 93.81 353 TYR A O 1
ATOM 2841 N N . VAL A 1 354 ? -9.594 -18 -25 1 97.25 354 VAL A N 1
ATOM 2842 C CA . VAL A 1 354 ? -8.734 -19.156 -24.875 1 97.25 354 VAL A CA 1
ATOM 2843 C C . VAL A 1 354 ? -9.242 -20.281 -25.781 1 97.25 354 VAL A C 1
ATOM 2845 O O . VAL A 1 354 ? -10.203 -20.969 -25.438 1 97.25 354 VAL A O 1
ATOM 2848 N N . LYS A 1 355 ? -8.523 -20.562 -26.844 1 97.31 355 LYS A N 1
ATOM 2849 C CA . LYS A 1 355 ? -8.992 -21.5 -27.859 1 97.31 355 LYS A CA 1
ATOM 2850 C C . LYS A 1 355 ? -8.625 -22.938 -27.5 1 97.31 355 LYS A C 1
ATOM 2852 O O . LYS A 1 355 ? -9.297 -23.875 -27.922 1 97.31 355 LYS A O 1
ATOM 2857 N N . ILE A 1 356 ? -7.527 -23.125 -26.781 1 98.38 356 ILE A N 1
ATOM 2858 C CA . ILE A 1 356 ? -7.086 -24.469 -26.453 1 98.38 356 ILE A CA 1
ATOM 2859 C C . ILE A 1 356 ? -7.957 -25.031 -25.328 1 98.38 356 ILE A C 1
ATOM 2861 O O . ILE A 1 356 ? -8.672 -24.281 -24.656 1 98.38 356 ILE A O 1
ATOM 2865 N N . PRO A 1 357 ? -7.934 -26.406 -25.172 1 98.75 357 PRO A N 1
ATOM 2866 C CA . PRO A 1 357 ? -8.695 -26.969 -24.062 1 98.75 357 PRO A CA 1
ATOM 2867 C C . PRO A 1 357 ? -8.406 -26.281 -22.734 1 98.75 357 PRO A C 1
ATOM 2869 O O . PRO A 1 357 ? -7.242 -26.078 -22.375 1 98.75 357 PRO A O 1
ATOM 2872 N N . PHE A 1 358 ? -9.516 -25.906 -22.078 1 98.62 358 PHE A N 1
ATOM 2873 C CA . PHE A 1 358 ? -9.453 -25.078 -20.875 1 98.62 358 PHE A CA 1
ATOM 2874 C C . PHE A 1 358 ? -10.195 -25.75 -19.719 1 98.62 358 PHE A C 1
ATOM 2876 O O . PHE A 1 358 ? -11.273 -26.312 -19.922 1 98.62 358 PHE A O 1
ATOM 2883 N N . ALA A 1 359 ? -9.562 -25.828 -18.547 1 98.88 359 ALA A N 1
ATOM 2884 C CA . ALA A 1 359 ? -10.188 -26.406 -17.344 1 98.88 359 ALA A CA 1
ATOM 2885 C C . ALA A 1 359 ? -10.062 -25.453 -16.156 1 98.88 359 ALA A C 1
ATOM 2887 O O . ALA A 1 359 ? -9.039 -24.781 -15.992 1 98.88 359 ALA A O 1
ATOM 2888 N N . VAL A 1 360 ? -11.117 -25.422 -15.305 1 98.38 360 VAL A N 1
ATOM 2889 C CA . VAL A 1 360 ? -11.133 -24.562 -14.133 1 98.38 360 VAL A CA 1
ATOM 2890 C C . VAL A 1 360 ? -11.57 -25.359 -12.906 1 98.38 360 VAL A C 1
ATOM 2892 O O . VAL A 1 360 ? -12.586 -26.062 -12.945 1 98.38 360 VAL A O 1
ATOM 2895 N N . SER A 1 361 ? -10.758 -25.328 -11.914 1 98.19 361 SER A N 1
ATOM 2896 C CA . SER A 1 361 ? -11.172 -25.719 -10.578 1 98.19 361 SER A CA 1
ATOM 2897 C C . SER A 1 361 ? -11.508 -24.516 -9.719 1 98.19 361 SER A C 1
ATOM 2899 O O . SER A 1 361 ? -10.609 -23.766 -9.312 1 98.19 361 SER A O 1
ATOM 2901 N N . SER A 1 362 ? -12.781 -24.344 -9.398 1 96.19 362 SER A N 1
ATOM 2902 C CA . SER A 1 362 ? -13.25 -23.188 -8.648 1 96.19 362 SER A CA 1
ATOM 2903 C C . SER A 1 362 ? -13.406 -23.5 -7.168 1 96.19 362 SER A C 1
ATOM 2905 O O . SER A 1 362 ? -14.422 -24.062 -6.754 1 96.19 362 SER A O 1
ATOM 2907 N N . PHE A 1 363 ? -12.453 -23.094 -6.391 1 96.56 363 PHE A N 1
ATOM 2908 C CA . PHE A 1 363 ? -12.461 -23.375 -4.961 1 96.56 363 PHE A CA 1
ATOM 2909 C C . PHE A 1 363 ? -13.273 -22.328 -4.207 1 96.56 363 PHE A C 1
ATOM 2911 O O . PHE A 1 363 ? -13.383 -21.172 -4.656 1 96.56 363 PHE A O 1
ATOM 2918 N N . ALA A 1 364 ? -13.75 -22.609 -3.068 1 94.12 364 ALA A N 1
ATOM 2919 C CA . ALA A 1 364 ? -14.773 -21.859 -2.342 1 94.12 364 ALA A CA 1
ATOM 2920 C C . ALA A 1 364 ? -14.266 -20.469 -1.969 1 94.12 364 ALA A C 1
ATOM 2922 O O . ALA A 1 364 ? -15.023 -19.5 -2.004 1 94.12 364 ALA A O 1
ATOM 2923 N N . SER A 1 365 ? -12.969 -20.328 -1.555 1 93.81 365 SER A N 1
ATOM 2924 C CA . SER A 1 365 ? -12.445 -19.062 -1.066 1 93.81 365 SER A CA 1
ATOM 2925 C C . SER A 1 365 ? -11.422 -18.469 -2.033 1 93.81 365 SER A C 1
ATOM 2927 O O . SER A 1 365 ? -10.523 -17.734 -1.621 1 93.81 365 SER A O 1
ATOM 2929 N N . GLU A 1 366 ? -11.609 -18.922 -3.326 1 93.81 366 GLU A N 1
ATOM 2930 C CA . GLU A 1 366 ? -10.781 -18.297 -4.359 1 93.81 366 GLU A CA 1
ATOM 2931 C C . GLU A 1 366 ? -11.148 -16.828 -4.547 1 93.81 366 GLU A C 1
ATOM 2933 O O . GLU A 1 366 ? -12.305 -16.438 -4.352 1 93.81 366 GLU A O 1
ATOM 2938 N N . ILE A 1 367 ? -10.164 -16 -4.871 1 89.5 367 ILE A N 1
ATOM 2939 C CA . ILE A 1 367 ? -10.305 -14.555 -4.949 1 89.5 367 ILE A CA 1
ATOM 2940 C C . ILE A 1 367 ? -11.18 -14.18 -6.145 1 89.5 367 ILE A C 1
ATOM 2942 O O . ILE A 1 367 ? -11.938 -13.211 -6.09 1 89.5 367 ILE A O 1
ATOM 2946 N N . SER A 1 368 ? -11 -14.898 -7.227 1 86.69 368 SER A N 1
ATOM 2947 C CA . SER A 1 368 ? -11.773 -14.68 -8.445 1 86.69 368 SER A CA 1
ATOM 2948 C C . SER A 1 368 ? -12.531 -15.938 -8.852 1 86.69 368 SER A C 1
ATOM 2950 O O . SER A 1 368 ? -11.938 -16.891 -9.375 1 86.69 368 SER A O 1
ATOM 2952 N N . LYS A 1 369 ? -13.789 -15.898 -8.586 1 90.81 369 LYS A N 1
ATOM 2953 C CA . LYS A 1 369 ? -14.68 -16.969 -9.023 1 90.81 369 LYS A CA 1
ATOM 2954 C C . LYS A 1 369 ? -15.609 -16.484 -10.133 1 90.81 369 LYS A C 1
ATOM 2956 O O . LYS A 1 369 ? -16.266 -15.461 -9.992 1 90.81 369 LYS A O 1
ATOM 2961 N N . LEU A 1 370 ? -15.516 -17.203 -11.258 1 92.25 370 LEU A N 1
ATOM 2962 C CA . LEU A 1 370 ? -16.375 -16.828 -12.375 1 92.25 370 LEU A CA 1
ATOM 2963 C C . LEU A 1 370 ? -17.453 -17.891 -12.594 1 92.25 370 LEU A C 1
ATOM 2965 O O . LEU A 1 370 ? -17.203 -19.078 -12.461 1 92.25 370 LEU A O 1
ATOM 2969 N N . PRO A 1 371 ? -18.656 -17.375 -12.93 1 93.81 371 PRO A N 1
ATOM 2970 C CA . PRO A 1 371 ? -19.703 -18.328 -13.281 1 93.81 371 PRO A CA 1
ATOM 2971 C C . PRO A 1 371 ? -19.328 -19.188 -14.492 1 93.81 371 PRO A C 1
ATOM 2973 O O . PRO A 1 371 ? -18.703 -18.703 -15.43 1 93.81 371 PRO A O 1
ATOM 2976 N N . LYS A 1 372 ? -19.812 -20.422 -14.477 1 95.06 372 LYS A N 1
ATOM 2977 C CA . LYS A 1 372 ? -19.547 -21.344 -15.57 1 95.06 372 LYS A CA 1
ATOM 2978 C C . LYS A 1 372 ? -19.953 -20.75 -16.922 1 95.06 372 LYS A C 1
ATOM 2980 O O . LYS A 1 372 ? -19.266 -20.953 -17.922 1 95.06 372 LYS A O 1
ATOM 2985 N N . ASP A 1 373 ? -21.062 -19.922 -16.938 1 95.12 373 ASP A N 1
ATOM 2986 C CA . ASP A 1 373 ? -21.547 -19.281 -18.156 1 95.12 373 ASP A CA 1
ATOM 2987 C C . ASP A 1 373 ? -20.484 -18.359 -18.766 1 95.12 373 ASP A C 1
ATOM 2989 O O . ASP A 1 373 ? -20.328 -18.297 -19.984 1 95.12 373 ASP A O 1
ATOM 2993 N N . TRP A 1 374 ? -19.812 -17.641 -17.875 1 94.5 374 TRP A N 1
ATOM 2994 C CA . TRP A 1 374 ? -18.766 -16.734 -18.344 1 94.5 374 TRP A CA 1
ATOM 2995 C C . TRP A 1 374 ? -17.609 -17.5 -18.953 1 94.5 374 TRP A C 1
ATOM 2997 O O . TRP A 1 374 ? -17.094 -17.125 -20.016 1 94.5 374 TRP A O 1
ATOM 3007 N N . LEU A 1 375 ? -17.281 -18.578 -18.297 1 96.25 375 LEU A N 1
ATOM 3008 C CA . LEU A 1 375 ? -16.172 -19.422 -18.75 1 96.25 375 LEU A CA 1
ATOM 3009 C C . LEU A 1 375 ? -16.469 -20.031 -20.109 1 96.25 375 LEU A C 1
ATOM 3011 O O . LEU A 1 375 ? -15.617 -20 -21.016 1 96.25 375 LEU A O 1
ATOM 3015 N N . GLU A 1 376 ? -17.672 -20.516 -20.297 1 97.12 376 GLU A N 1
ATOM 3016 C CA . GLU A 1 376 ? -18.062 -21.188 -21.531 1 97.12 376 GLU A CA 1
ATOM 3017 C C . GLU A 1 376 ? -18.094 -20.203 -22.703 1 97.12 376 GLU A C 1
ATOM 3019 O O . GLU A 1 376 ? -17.828 -20.594 -23.844 1 97.12 376 GLU A O 1
ATOM 3024 N N . ALA A 1 377 ? -18.375 -18.969 -22.406 1 96.44 377 ALA A N 1
ATOM 3025 C CA . ALA A 1 377 ? -18.5 -17.953 -23.453 1 96.44 377 ALA A CA 1
ATOM 3026 C C . ALA A 1 377 ? -17.125 -17.422 -23.859 1 96.44 377 ALA A C 1
ATOM 3028 O O . ALA A 1 377 ? -16.969 -16.906 -24.969 1 96.44 377 ALA A O 1
ATOM 3029 N N . SER A 1 378 ? -16.156 -17.594 -23.047 1 95.75 378 SER A N 1
ATOM 3030 C CA . SER A 1 378 ? -14.906 -16.875 -23.266 1 95.75 378 SER A CA 1
ATOM 3031 C C . SER A 1 378 ? -13.727 -17.828 -23.391 1 95.75 378 SER A C 1
ATOM 3033 O O . SER A 1 378 ? -12.578 -17.391 -23.5 1 95.75 378 SER A O 1
ATOM 3035 N N . ALA A 1 379 ? -13.922 -19.156 -23.391 1 97.31 379 ALA A N 1
ATOM 3036 C CA . ALA A 1 379 ? -12.859 -20.141 -23.531 1 97.31 379 ALA A CA 1
ATOM 3037 C C . ALA A 1 379 ? -13.406 -21.484 -24 1 97.31 379 ALA A C 1
ATOM 3039 O O . ALA A 1 379 ? -14.609 -21.734 -23.906 1 97.31 379 ALA A O 1
ATOM 3040 N N . ASN A 1 380 ? -12.602 -22.297 -24.562 1 97.88 380 ASN A N 1
ATOM 3041 C CA . ASN A 1 380 ? -12.93 -23.688 -24.859 1 97.88 380 ASN A CA 1
ATOM 3042 C C . ASN A 1 380 ? -12.93 -24.531 -23.594 1 97.88 380 ASN A C 1
ATOM 3044 O O . ASN A 1 380 ? -12.062 -25.406 -23.422 1 97.88 380 ASN A O 1
ATOM 3048 N N . LEU A 1 381 ? -13.961 -24.359 -22.766 1 98.31 381 LEU A N 1
ATOM 3049 C CA . LEU A 1 381 ? -14.062 -25.016 -21.469 1 98.31 381 LEU A CA 1
ATOM 3050 C C . LEU A 1 381 ? -14.383 -26.5 -21.656 1 98.31 381 LEU A C 1
ATOM 3052 O O . LEU A 1 381 ? -15.438 -26.859 -22.188 1 98.31 381 LEU A O 1
ATOM 3056 N N . GLN A 1 382 ? -13.5 -27.375 -21.141 1 98.5 382 GLN A N 1
ATOM 3057 C CA . GLN A 1 382 ? -13.695 -28.812 -21.312 1 98.5 382 GLN A CA 1
ATOM 3058 C C . GLN A 1 382 ? -13.875 -29.5 -19.953 1 98.5 382 GLN A C 1
ATOM 3060 O O . GLN A 1 382 ? -14.359 -30.625 -19.891 1 98.5 382 GLN A O 1
ATOM 3065 N N . GLN A 1 383 ? -13.461 -28.844 -18.922 1 98.62 383 GLN A N 1
ATOM 3066 C CA . GLN A 1 383 ? -13.625 -29.359 -17.562 1 98.62 383 GLN A CA 1
ATOM 3067 C C . GLN A 1 383 ? -13.883 -28.219 -16.578 1 98.62 383 GLN A C 1
ATOM 3069 O O . GLN A 1 383 ? -13.227 -27.172 -16.641 1 98.62 383 GLN A O 1
ATOM 3074 N N . TYR A 1 384 ? -14.914 -28.344 -15.766 1 98.25 384 TYR A N 1
ATOM 3075 C CA . TYR A 1 384 ? -15.242 -27.391 -14.711 1 98.25 384 TYR A CA 1
ATOM 3076 C C . TYR A 1 384 ? -15.57 -28.109 -13.406 1 98.25 384 TYR A C 1
ATOM 3078 O O . TYR A 1 384 ? -16.438 -28.984 -13.375 1 98.25 384 TYR A O 1
ATOM 3086 N N . SER A 1 385 ? -14.844 -27.812 -12.398 1 97.88 385 SER A N 1
ATOM 3087 C CA . SER A 1 385 ? -15.086 -28.359 -11.07 1 97.88 385 SER A CA 1
ATOM 3088 C C . SER A 1 385 ? -15.367 -27.25 -10.055 1 97.88 385 SER A C 1
ATOM 3090 O O . SER A 1 385 ? -14.562 -26.344 -9.891 1 97.88 385 SER A O 1
ATOM 3092 N N . GLU A 1 386 ? -16.422 -27.297 -9.414 1 95.31 386 GLU A N 1
ATOM 3093 C CA . GLU A 1 386 ? -16.75 -26.406 -8.305 1 95.31 386 GLU A CA 1
ATOM 3094 C C . GLU A 1 386 ? -16.516 -27.094 -6.965 1 95.31 386 GLU A C 1
ATOM 3096 O O . GLU A 1 386 ? -17.125 -28.141 -6.691 1 95.31 386 GLU A O 1
ATOM 3101 N N . ILE A 1 387 ? -15.664 -26.609 -6.191 1 96.06 387 ILE A N 1
ATOM 3102 C CA . ILE A 1 387 ? -15.25 -27.219 -4.941 1 96.06 387 ILE A CA 1
ATOM 3103 C C . ILE A 1 387 ? -15.734 -26.391 -3.76 1 96.06 387 ILE A C 1
ATOM 3105 O O . ILE A 1 387 ? -15.547 -25.172 -3.74 1 96.06 387 ILE A O 1
ATOM 3109 N N . GLU A 1 388 ? -16.281 -26.984 -2.762 1 93.25 388 GLU A N 1
ATOM 3110 C CA . GLU A 1 388 ? -16.953 -26.281 -1.673 1 93.25 388 GLU A CA 1
ATOM 3111 C C . GLU A 1 388 ? -15.977 -25.859 -0.588 1 93.25 388 GLU A C 1
ATOM 3113 O O . GLU A 1 388 ? -16.328 -25.094 0.313 1 93.25 388 GLU A O 1
ATOM 3118 N N . TYR A 1 389 ? -14.773 -26.344 -0.686 1 94.38 389 TYR A N 1
ATOM 3119 C CA . TYR A 1 389 ? -13.75 -26 0.291 1 94.38 389 TYR A CA 1
ATOM 3120 C C . TYR A 1 389 ? -12.477 -25.516 -0.4 1 94.38 389 TYR A C 1
ATOM 3122 O O . TYR A 1 389 ? -12.375 -25.562 -1.628 1 94.38 389 TYR A O 1
ATOM 3130 N N . GLY A 1 390 ? -11.555 -25.016 0.389 1 96.94 390 GLY A N 1
ATOM 3131 C CA . GLY A 1 390 ? -10.289 -24.578 -0.168 1 96.94 390 GLY A CA 1
ATOM 3132 C C . GLY A 1 390 ? -10.32 -23.141 -0.649 1 96.94 390 GLY A C 1
ATOM 3133 O O . GLY A 1 390 ? -11.391 -22.578 -0.875 1 96.94 390 GLY A O 1
ATOM 3134 N N . GLY A 1 391 ? -9.109 -22.594 -0.809 1 97.12 391 GLY A N 1
ATOM 3135 C CA . GLY A 1 391 ? -8.984 -21.203 -1.238 1 97.12 391 GLY A CA 1
ATOM 3136 C C . GLY A 1 391 ? -7.945 -21.016 -2.324 1 97.12 391 GLY A C 1
ATOM 3137 O O . GLY A 1 391 ? -7.895 -21.781 -3.289 1 97.12 391 GLY A O 1
ATOM 3138 N N . HIS A 1 392 ? -7.203 -19.922 -2.211 1 97.62 392 HIS A N 1
ATOM 3139 C CA . HIS A 1 392 ? -6.332 -19.391 -3.248 1 97.62 392 HIS A CA 1
ATOM 3140 C C . HIS A 1 392 ? -5.082 -20.25 -3.422 1 97.62 392 HIS A C 1
ATOM 3142 O O . HIS A 1 392 ? -4.391 -20.141 -4.438 1 97.62 392 HIS A O 1
ATOM 3148 N N . PHE A 1 393 ? -4.754 -21.094 -2.428 1 98.31 393 PHE A N 1
ATOM 3149 C CA . PHE A 1 393 ? -3.582 -21.969 -2.477 1 98.31 393 PHE A CA 1
ATOM 3150 C C . PHE A 1 393 ? -3.994 -23.438 -2.402 1 98.31 393 PHE A C 1
ATOM 3152 O O . PHE A 1 393 ? -3.588 -24.156 -1.485 1 98.31 393 PHE A O 1
ATOM 3159 N N . PRO A 1 394 ? -4.648 -23.875 -3.449 1 97.56 394 PRO A N 1
ATOM 3160 C CA . PRO A 1 394 ? -5.223 -25.219 -3.348 1 97.56 394 PRO A CA 1
ATOM 3161 C C . PRO A 1 394 ? -4.156 -26.312 -3.236 1 97.56 394 PRO A C 1
ATOM 3163 O O . PRO A 1 394 ? -4.406 -27.375 -2.656 1 97.56 394 PRO A O 1
ATOM 3166 N N . GLY A 1 395 ? -2.967 -26.094 -3.844 1 97.81 395 GLY A N 1
ATOM 3167 C CA . GLY A 1 395 ? -1.887 -27.047 -3.652 1 97.81 395 GLY A CA 1
ATOM 3168 C C . GLY A 1 395 ? -1.546 -27.281 -2.193 1 97.81 395 GLY A C 1
ATOM 3169 O O . GLY A 1 395 ? -1.104 -28.375 -1.819 1 97.81 395 GLY A O 1
ATOM 3170 N N . LEU A 1 396 ? -1.761 -26.297 -1.321 1 98.12 396 LEU A N 1
ATOM 3171 C CA . LEU A 1 396 ? -1.496 -26.391 0.11 1 98.12 396 LEU A CA 1
ATOM 3172 C C . LEU A 1 396 ? -2.756 -26.781 0.874 1 98.12 396 LEU A C 1
ATOM 3174 O O . LEU A 1 396 ? -2.701 -27.594 1.798 1 98.12 396 LEU A O 1
ATOM 3178 N N . GLU A 1 397 ? -3.9 -26.297 0.476 1 98.44 397 GLU A N 1
ATOM 3179 C CA . GLU A 1 397 ? -5.137 -26.438 1.242 1 98.44 397 GLU A CA 1
ATOM 3180 C C . GLU A 1 397 ? -5.844 -27.75 0.933 1 98.44 397 GLU A C 1
ATOM 3182 O O . GLU A 1 397 ? -6.32 -28.438 1.842 1 98.44 397 GLU A O 1
ATOM 3187 N N . GLU A 1 398 ? -5.953 -28.047 -0.351 1 98.25 398 GLU A N 1
ATOM 3188 C CA . GLU A 1 398 ? -6.695 -29.203 -0.829 1 98.25 398 GLU A CA 1
ATOM 3189 C C . GLU A 1 398 ? -5.91 -29.969 -1.89 1 98.25 398 GLU A C 1
ATOM 3191 O O . GLU A 1 398 ? -6.387 -30.156 -3.01 1 98.25 398 GLU A O 1
ATOM 3196 N N . PRO A 1 399 ? -4.727 -30.516 -1.507 1 98.38 399 PRO A N 1
ATOM 3197 C CA . PRO A 1 399 ? -3.844 -31.109 -2.51 1 98.38 399 PRO A CA 1
ATOM 3198 C C . PRO A 1 399 ? -4.473 -32.312 -3.205 1 98.38 399 PRO A C 1
ATOM 3200 O O . PRO A 1 399 ? -4.27 -32.5 -4.406 1 98.38 399 PRO A O 1
ATOM 3203 N N . GLN A 1 400 ? -5.273 -33.094 -2.512 1 98.19 400 GLN A N 1
ATOM 3204 C CA . GLN A 1 400 ? -5.867 -34.281 -3.109 1 98.19 400 GLN A CA 1
ATOM 3205 C C . GLN A 1 400 ? -6.922 -33.906 -4.148 1 98.19 400 GLN A C 1
ATOM 3207 O O . GLN A 1 400 ? -7.039 -34.562 -5.184 1 98.19 400 GLN A O 1
ATOM 3212 N N . ILE A 1 401 ? -7.645 -32.875 -3.826 1 98.5 401 ILE A N 1
ATOM 3213 C CA . ILE A 1 401 ? -8.68 -32.438 -4.754 1 98.5 401 ILE A CA 1
ATOM 3214 C C . ILE A 1 401 ? -8.031 -31.844 -6.012 1 98.5 401 ILE A C 1
ATOM 3216 O O . ILE A 1 401 ? -8.438 -32.156 -7.129 1 98.5 401 ILE A O 1
ATOM 3220 N N . LEU A 1 402 ? -7.043 -31 -5.832 1 98.69 402 LEU A N 1
ATOM 3221 C CA . LEU A 1 402 ? -6.344 -30.422 -6.977 1 98.69 402 LEU A CA 1
ATOM 3222 C C . LEU A 1 402 ? -5.672 -31.5 -7.809 1 98.69 402 LEU A C 1
ATOM 3224 O O . LEU A 1 402 ? -5.75 -31.484 -9.039 1 98.69 402 LEU A O 1
ATOM 3228 N N . LEU A 1 403 ? -5.012 -32.438 -7.109 1 98.69 403 LEU A N 1
ATOM 3229 C CA . LEU A 1 403 ? -4.344 -33.562 -7.762 1 98.69 403 LEU A CA 1
ATOM 3230 C C . LEU A 1 403 ? -5.316 -34.344 -8.648 1 98.69 403 LEU A C 1
ATOM 3232 O O . LEU A 1 403 ? -5.035 -34.594 -9.828 1 98.69 403 LEU A O 1
ATOM 3236 N N . ALA A 1 404 ? -6.43 -34.688 -8.094 1 98.56 404 ALA A N 1
ATOM 3237 C CA . ALA A 1 404 ? -7.426 -35.469 -8.82 1 98.56 404 ALA A CA 1
ATOM 3238 C C . ALA A 1 404 ? -7.953 -34.719 -10.031 1 98.56 404 ALA A C 1
ATOM 3240 O O . ALA A 1 404 ? -8.188 -35.281 -11.086 1 98.56 404 ALA A O 1
ATOM 3241 N N . ASP A 1 405 ? -8.164 -33.469 -9.852 1 98.69 405 ASP A N 1
ATOM 3242 C CA . ASP A 1 405 ? -8.703 -32.625 -10.938 1 98.69 405 ASP A CA 1
ATOM 3243 C C . ASP A 1 405 ? -7.703 -32.5 -12.078 1 98.69 405 ASP A C 1
ATOM 3245 O O . ASP A 1 405 ? -8.086 -32.531 -13.25 1 98.69 405 ASP A O 1
ATOM 3249 N N . LEU A 1 406 ? -6.43 -32.312 -11.781 1 98.81 406 LEU A N 1
ATOM 3250 C CA . LEU A 1 406 ? -5.371 -32.219 -12.781 1 98.81 406 LEU A CA 1
ATOM 3251 C C . LEU A 1 406 ? -5.234 -33.531 -13.531 1 98.81 406 LEU A C 1
ATOM 3253 O O . LEU A 1 406 ? -5.094 -33.562 -14.758 1 98.81 406 LEU A O 1
ATOM 3257 N N . GLN A 1 407 ? -5.277 -34.656 -12.82 1 98.81 407 GLN A N 1
ATOM 3258 C CA . GLN A 1 407 ? -5.16 -35.969 -13.438 1 98.81 407 GLN A CA 1
ATOM 3259 C C . GLN A 1 407 ? -6.344 -36.25 -14.359 1 98.81 407 GLN A C 1
ATOM 3261 O O . GLN A 1 407 ? -6.172 -36.812 -15.445 1 98.81 407 GLN A O 1
ATOM 3266 N N . LYS A 1 408 ? -7.535 -35.844 -13.883 1 98.62 408 LYS A N 1
ATOM 3267 C CA . LYS A 1 408 ? -8.727 -36 -14.711 1 98.62 408 LYS A CA 1
ATOM 3268 C C . LYS A 1 408 ? -8.602 -35.25 -16.016 1 98.62 408 LYS A C 1
ATOM 3270 O O . LYS A 1 408 ? -8.891 -35.781 -17.094 1 98.62 408 LYS A O 1
ATOM 3275 N N . PHE A 1 409 ? -8.195 -34.062 -15.969 1 98.75 409 PHE A N 1
ATOM 3276 C CA . PHE A 1 409 ? -8.016 -33.219 -17.156 1 98.75 409 PHE A CA 1
ATOM 3277 C C . PHE A 1 409 ? -6.918 -33.812 -18.047 1 98.75 409 PHE A C 1
ATOM 3279 O O . PHE A 1 409 ? -7.078 -33.875 -19.266 1 98.75 409 PHE A O 1
ATOM 3286 N N . GLY A 1 410 ? -5.77 -34.156 -17.469 1 98.69 410 GLY A N 1
ATOM 3287 C CA . GLY A 1 410 ? -4.688 -34.781 -18.219 1 98.69 410 GLY A CA 1
ATOM 3288 C C . GLY A 1 410 ? -5.117 -36.031 -18.953 1 98.69 410 GLY A C 1
ATOM 3289 O O . GLY A 1 410 ? -4.723 -36.25 -20.109 1 98.69 410 GLY A O 1
ATOM 3290 N N . LYS A 1 411 ? -5.898 -36.844 -18.281 1 97.81 411 LYS A N 1
ATOM 3291 C CA . LYS A 1 411 ? -6.422 -38.031 -18.922 1 97.81 411 LYS A CA 1
ATOM 3292 C C . LYS A 1 411 ? -7.27 -37.688 -20.141 1 97.81 411 LYS A C 1
ATOM 3294 O O . LYS A 1 411 ? -7.172 -38.344 -21.172 1 97.81 411 LYS A O 1
ATOM 3299 N N . HIS A 1 412 ? -8.086 -36.719 -19.953 1 97.88 412 HIS A N 1
ATOM 3300 C CA . HIS A 1 412 ? -8.914 -36.219 -21.062 1 97.88 412 HIS A CA 1
ATOM 3301 C C . HIS A 1 412 ? -8.055 -35.75 -22.234 1 97.88 412 HIS A C 1
ATOM 3303 O O . HIS A 1 412 ? -8.336 -36.094 -23.391 1 97.88 412 HIS A O 1
ATOM 3309 N N . ILE A 1 413 ? -7.023 -35.031 -21.984 1 97.69 413 ILE A N 1
ATOM 3310 C CA . ILE A 1 413 ? -6.137 -34.469 -23 1 97.69 413 ILE A CA 1
ATOM 3311 C C . ILE A 1 413 ? -5.402 -35.594 -23.719 1 97.69 413 ILE A C 1
ATOM 3313 O O . ILE A 1 413 ? -5.195 -35.531 -24.938 1 97.69 413 ILE A O 1
ATOM 3317 N N . LYS A 1 414 ? -5.035 -36.625 -23.016 1 95.88 414 LYS A N 1
ATOM 3318 C CA . LYS A 1 414 ? -4.367 -37.781 -23.594 1 95.88 414 LYS A CA 1
ATOM 3319 C C . LYS A 1 414 ? -5.328 -38.562 -24.469 1 95.88 414 LYS A C 1
ATOM 3321 O O . LYS A 1 414 ? -4.977 -38.969 -25.594 1 95.88 414 LYS A O 1
ATOM 3326 N N . LYS A 1 415 ? -6.465 -38.781 -23.969 1 94.81 415 LYS A N 1
ATOM 3327 C CA . LYS A 1 415 ? -7.465 -39.562 -24.672 1 94.81 415 LYS A CA 1
ATOM 3328 C C . LYS A 1 415 ? -7.852 -38.906 -26 1 94.81 415 LYS A C 1
ATOM 3330 O O . LYS A 1 415 ? -8.133 -39.594 -26.984 1 94.81 415 LYS A O 1
ATOM 3335 N N . THR A 1 416 ? -7.895 -37.625 -26 1 95.12 416 THR A N 1
ATOM 3336 C CA . THR A 1 416 ? -8.289 -36.906 -27.203 1 95.12 416 THR A CA 1
ATOM 3337 C C . THR A 1 416 ? -7.09 -36.656 -28.125 1 95.12 416 THR A C 1
ATOM 3339 O O . THR A 1 416 ? -7.195 -35.969 -29.125 1 95.12 416 THR A O 1
ATOM 3342 N N . GLN A 1 417 ? -5.945 -37.156 -27.812 1 93.44 417 GLN A N 1
ATOM 3343 C CA . GLN A 1 417 ? -4.715 -37.156 -28.594 1 93.44 417 GLN A CA 1
ATOM 3344 C C . GLN A 1 417 ? -4.211 -35.75 -28.844 1 93.44 417 GLN A C 1
ATOM 3346 O O . GLN A 1 417 ? -3.652 -35.469 -29.891 1 93.44 417 GLN A O 1
ATOM 3351 N N . ILE A 1 418 ? -4.566 -34.906 -27.953 1 93.31 418 ILE A N 1
ATOM 3352 C CA . ILE A 1 418 ? -4.039 -33.562 -28.016 1 93.31 418 ILE A CA 1
ATOM 3353 C C . ILE A 1 418 ? -2.572 -33.562 -27.594 1 93.31 418 ILE A C 1
ATOM 3355 O O . ILE A 1 418 ? -1.758 -32.812 -28.172 1 93.31 418 ILE A O 1
ATOM 3359 N N . LEU A 1 419 ? -2.395 -34.344 -26.562 1 93.69 419 LEU A N 1
ATOM 3360 C CA . LEU A 1 419 ? -1.034 -34.656 -26.141 1 93.69 419 LEU A CA 1
ATOM 3361 C C . LEU A 1 419 ? -0.797 -36.156 -26.094 1 93.69 419 LEU A C 1
ATOM 3363 O O . LEU A 1 419 ? -1.739 -36.938 -25.922 1 93.69 419 LEU A O 1
ATOM 3367 N N . MET B 1 1 ? -2.195 10.5 38.188 1 55.53 1 MET B N 1
ATOM 3368 C CA . MET B 1 1 ? -3.645 10.625 38.062 1 55.53 1 MET B CA 1
ATOM 3369 C C . MET B 1 1 ? -4.047 11.016 36.656 1 55.53 1 MET B C 1
ATOM 3371 O O . MET B 1 1 ? -3.307 11.727 35.969 1 55.53 1 MET B O 1
ATOM 3375 N N . SER B 1 2 ? -5.07 10.242 36 1 79.88 2 SER B N 1
ATOM 3376 C CA . SER B 1 2 ? -5.578 10.562 34.656 1 79.88 2 SER B CA 1
ATOM 3377 C C . SER B 1 2 ? -6.184 11.961 34.625 1 79.88 2 SER B C 1
ATOM 3379 O O . SER B 1 2 ? -6.926 12.344 35.531 1 79.88 2 SER B O 1
ATOM 3381 N N . LEU B 1 3 ? -5.684 13.008 33.844 1 92.81 3 LEU B N 1
ATOM 3382 C CA . LEU B 1 3 ? -6.184 14.359 33.656 1 92.81 3 LEU B CA 1
ATOM 3383 C C . LEU B 1 3 ? -7.664 14.352 33.281 1 92.81 3 LEU B C 1
ATOM 3385 O O . LEU B 1 3 ? -8.102 13.516 32.5 1 92.81 3 LEU B O 1
ATOM 3389 N N . ALA B 1 4 ? -8.438 15.273 34 1 94.44 4 ALA B N 1
ATOM 3390 C CA . ALA B 1 4 ? -9.828 15.469 33.594 1 94.44 4 ALA B CA 1
ATOM 3391 C C . ALA B 1 4 ? -9.922 16.172 32.25 1 94.44 4 ALA B C 1
ATOM 3393 O O . ALA B 1 4 ? -8.914 16.656 31.734 1 94.44 4 ALA B O 1
ATOM 3394 N N . GLU B 1 5 ? -11.164 16.078 31.672 1 94.94 5 GLU B N 1
ATOM 3395 C CA . GLU B 1 5 ? -11.383 16.766 30.406 1 94.94 5 GLU B CA 1
ATOM 3396 C C . GLU B 1 5 ? -10.961 18.234 30.484 1 94.94 5 GLU B C 1
ATOM 3398 O O . GLU B 1 5 ? -11.359 18.953 31.406 1 94.94 5 GLU B O 1
ATOM 3403 N N . GLY B 1 6 ? -10.078 18.656 29.562 1 96.19 6 GLY B N 1
ATOM 3404 C CA . GLY B 1 6 ? -9.656 20.047 29.5 1 96.19 6 GLY B CA 1
ATOM 3405 C C . GLY B 1 6 ? -8.508 20.359 30.438 1 96.19 6 GLY B C 1
ATOM 3406 O O . GLY B 1 6 ? -7.895 21.422 30.328 1 96.19 6 GLY B O 1
ATOM 3407 N N . GLU B 1 7 ? -8.195 19.5 31.344 1 97.56 7 GLU B N 1
ATOM 3408 C CA . GLU B 1 7 ? -7.035 19.688 32.219 1 97.56 7 GLU B CA 1
ATOM 3409 C C . GLU B 1 7 ? -5.738 19.406 31.469 1 97.56 7 GLU B C 1
ATOM 3411 O O . GLU B 1 7 ? -5.695 18.531 30.594 1 97.56 7 GLU B O 1
ATOM 3416 N N . TYR B 1 8 ? -4.648 20.219 31.719 1 97.38 8 TYR B N 1
ATOM 3417 C CA . TYR B 1 8 ? -3.387 20.047 31 1 97.38 8 TYR B CA 1
ATOM 3418 C C . TYR B 1 8 ? -2.211 20.016 31.969 1 97.38 8 TYR B C 1
ATOM 3420 O O . TYR B 1 8 ? -2.355 20.344 33.125 1 97.38 8 TYR B O 1
ATOM 3428 N N . GLU B 1 9 ? -1.15 19.516 31.516 1 98.12 9 GLU B N 1
ATOM 3429 C CA . GLU B 1 9 ? 0.117 19.453 32.25 1 98.12 9 GLU B CA 1
ATOM 3430 C C . GLU B 1 9 ? 1.283 19.844 31.344 1 98.12 9 GLU B C 1
ATOM 3432 O O . GLU B 1 9 ? 1.196 19.719 30.109 1 98.12 9 GLU B O 1
ATOM 3437 N N . GLN B 1 10 ? 2.291 20.422 31.969 1 97.94 10 GLN B N 1
ATOM 3438 C CA . GLN B 1 10 ? 3.523 20.641 31.219 1 97.94 10 GLN B CA 1
ATOM 3439 C C . GLN B 1 10 ? 4.117 19.312 30.734 1 97.94 10 GLN B C 1
ATOM 3441 O O . GLN B 1 10 ? 4.035 18.312 31.438 1 97.94 10 GLN B O 1
ATOM 3446 N N . PHE B 1 11 ? 4.621 19.359 29.516 1 98 11 PHE B N 1
ATOM 3447 C CA . PHE B 1 11 ? 5.188 18.141 28.922 1 98 11 PHE B CA 1
ATOM 3448 C C . PHE B 1 11 ? 6.668 18.344 28.609 1 98 11 PHE B C 1
ATOM 3450 O O . PHE B 1 11 ? 7.043 19.297 27.922 1 98 11 PHE B O 1
ATOM 3457 N N . GLU B 1 12 ? 7.508 17.453 29.125 1 96.5 12 GLU B N 1
ATOM 3458 C CA . GLU B 1 12 ? 8.93 17.453 28.812 1 96.5 12 GLU B CA 1
ATOM 3459 C C . GLU B 1 12 ? 9.258 16.422 27.734 1 96.5 12 GLU B C 1
ATOM 3461 O O . GLU B 1 12 ? 8.891 15.258 27.859 1 96.5 12 GLU B O 1
ATOM 3466 N N . ILE B 1 13 ? 9.93 16.875 26.688 1 96.19 13 ILE B N 1
ATOM 3467 C CA . ILE B 1 13 ? 10.336 15.961 25.625 1 96.19 13 ILE B CA 1
ATOM 3468 C C . ILE B 1 13 ? 11.234 14.867 26.203 1 96.19 13 ILE B C 1
ATOM 3470 O O . ILE B 1 13 ? 12.258 15.164 26.844 1 96.19 13 ILE B O 1
ATOM 3474 N N . PRO B 1 14 ? 10.891 13.656 25.969 1 94.25 14 PRO B N 1
A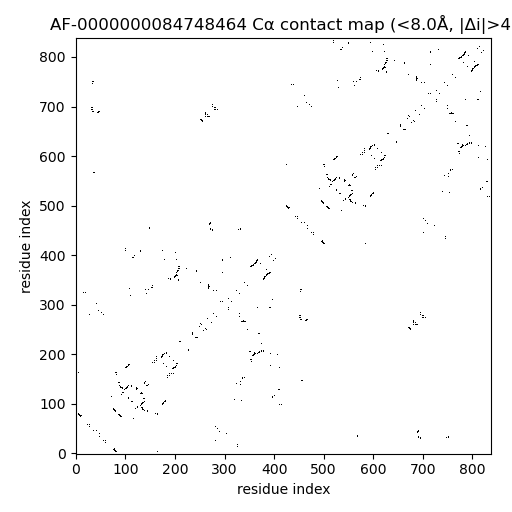TOM 3475 C CA . PRO B 1 14 ? 11.672 12.57 26.578 1 94.25 14 PRO B CA 1
ATOM 3476 C C . PRO B 1 14 ? 13.016 12.352 25.875 1 94.25 14 PRO B C 1
ATOM 3478 O O . PRO B 1 14 ? 13.148 12.633 24.688 1 94.25 14 PRO B O 1
ATOM 3481 N N . LYS B 1 15 ? 13.906 11.828 26.688 1 93.31 15 LYS B N 1
ATOM 3482 C CA . LYS B 1 15 ? 15.141 11.32 26.109 1 93.31 15 LYS B CA 1
ATOM 3483 C C . LYS B 1 15 ? 14.945 9.906 25.547 1 93.31 15 LYS B C 1
ATOM 3485 O O . LYS B 1 15 ? 14.055 9.18 26 1 93.31 15 LYS B O 1
ATOM 3490 N N . MET B 1 16 ? 15.695 9.594 24.562 1 91.69 16 MET B N 1
ATOM 3491 C CA . MET B 1 16 ? 15.75 8.188 24.156 1 91.69 16 MET B CA 1
ATOM 3492 C C . MET B 1 16 ? 16.516 7.352 25.156 1 91.69 16 MET B C 1
ATOM 3494 O O . MET B 1 16 ? 17.594 7.75 25.625 1 91.69 16 MET B O 1
ATOM 3498 N N . SER B 1 17 ? 15.953 6.258 25.531 1 92.62 17 SER B N 1
ATOM 3499 C CA . SER B 1 17 ? 16.672 5.359 26.438 1 92.62 17 SER B CA 1
ATOM 3500 C C . SER B 1 17 ? 17.906 4.773 25.75 1 92.62 17 SER B C 1
ATOM 3502 O O . SER B 1 17 ? 18 4.773 24.531 1 92.62 17 SER B O 1
ATOM 3504 N N . GLN B 1 18 ? 18.844 4.355 26.594 1 93.88 18 GLN B N 1
ATOM 3505 C CA . GLN B 1 18 ? 20.031 3.707 26.031 1 93.88 18 GLN B CA 1
ATOM 3506 C C . GLN B 1 18 ? 19.641 2.475 25.219 1 93.88 18 GLN B C 1
ATOM 3508 O O . GLN B 1 18 ? 20.266 2.182 24.188 1 93.88 18 GLN B O 1
ATOM 3513 N N . GLY B 1 19 ? 18.672 1.75 25.672 1 94.12 19 GLY B N 1
ATOM 3514 C CA . GLY B 1 19 ? 18.156 0.611 24.938 1 94.12 19 GLY B CA 1
ATOM 3515 C C . GLY B 1 19 ? 17.625 0.984 23.562 1 94.12 19 GLY B C 1
ATOM 3516 O O . GLY B 1 19 ? 17.891 0.291 22.578 1 94.12 19 GLY B O 1
ATOM 3517 N N . GLN B 1 20 ? 16.875 2.051 23.484 1 93.5 20 GLN B N 1
ATOM 3518 C CA . GLN B 1 20 ? 16.359 2.535 22.219 1 93.5 20 GLN B CA 1
ATOM 3519 C C . GLN B 1 20 ? 17.484 2.955 21.281 1 93.5 20 GLN B C 1
ATOM 3521 O O . GLN B 1 20 ? 17.438 2.674 20.078 1 93.5 20 GLN B O 1
ATOM 3526 N N . ILE B 1 21 ? 18.438 3.639 21.844 1 94.69 21 ILE B N 1
ATOM 3527 C CA . ILE B 1 21 ? 19.578 4.117 21.062 1 94.69 21 ILE B CA 1
ATOM 3528 C C . ILE B 1 21 ? 20.359 2.926 20.5 1 94.69 21 ILE B C 1
ATOM 3530 O O . ILE B 1 21 ? 20.688 2.891 19.312 1 94.69 21 ILE B O 1
ATOM 3534 N N . ASN B 1 22 ? 20.641 1.938 21.344 1 95.38 22 ASN B N 1
ATOM 3535 C CA . ASN B 1 22 ? 21.391 0.757 20.922 1 95.38 22 ASN B CA 1
ATOM 3536 C C . ASN B 1 22 ? 20.641 -0.02 19.828 1 95.38 22 ASN B C 1
ATOM 3538 O O . ASN B 1 22 ? 21.25 -0.455 18.844 1 95.38 22 ASN B O 1
ATOM 3542 N N . LEU B 1 23 ? 19.422 -0.172 20.078 1 95.88 23 LEU B N 1
ATOM 3543 C CA . LEU B 1 23 ? 18.609 -0.901 19.109 1 95.88 23 LEU B CA 1
ATOM 3544 C C . LEU B 1 23 ? 18.609 -0.184 17.75 1 95.88 23 LEU B C 1
ATOM 3546 O O . LEU B 1 23 ? 18.734 -0.82 16.703 1 95.88 23 LEU B O 1
ATOM 3550 N N . LEU B 1 24 ? 18.391 1.123 17.797 1 96.75 24 LEU B N 1
ATOM 3551 C CA . LEU B 1 24 ? 18.391 1.927 16.578 1 96.75 24 LEU B CA 1
ATOM 3552 C C . LEU B 1 24 ? 19.703 1.792 15.836 1 96.75 24 LEU 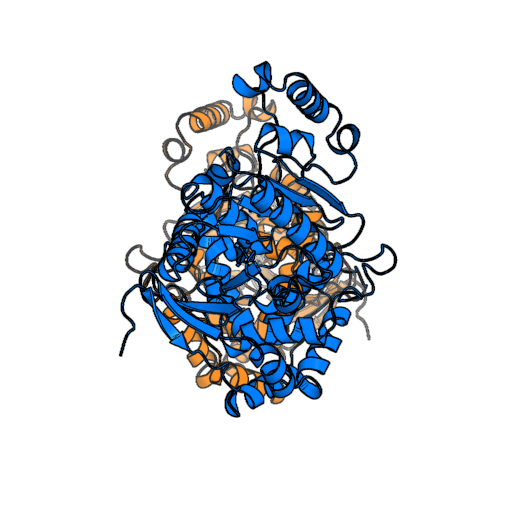B C 1
ATOM 3554 O O . LEU B 1 24 ? 19.719 1.547 14.625 1 96.75 24 LEU B O 1
ATOM 3558 N N . GLN B 1 25 ? 20.797 1.955 16.5 1 96.5 25 GLN B N 1
ATOM 3559 C CA . GLN B 1 25 ? 22.109 1.899 15.883 1 96.5 25 GLN B CA 1
ATOM 3560 C C . GLN B 1 25 ? 22.391 0.514 15.305 1 96.5 25 GLN B C 1
ATOM 3562 O O . GLN B 1 25 ? 22.891 0.391 14.188 1 96.5 25 GLN B O 1
ATOM 3567 N N . GLU B 1 26 ? 22.062 -0.463 16.078 1 95.94 26 GLU B N 1
ATOM 3568 C CA . GLU B 1 26 ? 22.25 -1.832 15.602 1 95.94 26 GLU B CA 1
ATOM 3569 C C . GLU B 1 26 ? 21.453 -2.096 14.328 1 95.94 26 GLU B C 1
ATOM 3571 O O . GLU B 1 26 ? 21.984 -2.646 13.359 1 95.94 26 GLU B O 1
ATOM 3576 N N . ARG B 1 27 ? 20.219 -1.688 14.336 1 97.56 27 ARG B N 1
ATOM 3577 C CA . ARG B 1 27 ? 19.344 -1.897 13.18 1 97.56 27 ARG B CA 1
ATOM 3578 C C . ARG B 1 27 ? 19.859 -1.137 11.961 1 97.56 27 ARG B C 1
ATOM 3580 O O . ARG B 1 27 ? 19.891 -1.677 10.852 1 97.56 27 ARG B O 1
ATOM 3587 N N . LEU B 1 28 ? 20.219 0.06 12.172 1 98.38 28 LEU B N 1
ATOM 3588 C CA . LEU B 1 28 ? 20.656 0.892 11.055 1 98.38 28 LEU B CA 1
ATOM 3589 C C . LEU B 1 28 ? 21.984 0.375 10.477 1 98.38 28 LEU B C 1
ATOM 3591 O O . LEU B 1 28 ? 22.156 0.361 9.258 1 98.38 28 LEU B O 1
ATOM 3595 N N . LYS B 1 29 ? 22.891 -0.073 11.273 1 97.44 29 LYS B N 1
ATOM 3596 C CA . LYS B 1 29 ? 24.219 -0.504 10.836 1 97.44 29 LYS B CA 1
ATOM 3597 C C . LYS B 1 29 ? 24.156 -1.859 10.141 1 97.44 29 LYS B C 1
ATOM 3599 O O . LYS B 1 29 ? 25.047 -2.211 9.367 1 97.44 29 LYS B O 1
ATOM 3604 N N . SER B 1 30 ? 23.109 -2.625 10.406 1 97.19 30 SER B N 1
ATOM 3605 C CA . SER B 1 30 ? 22.984 -3.949 9.805 1 97.19 30 SER B CA 1
ATOM 3606 C C . SER B 1 30 ? 21.797 -4.004 8.844 1 97.19 30 SER B C 1
ATOM 3608 O O . SER B 1 30 ? 21.203 -5.062 8.648 1 97.19 30 SER B O 1
ATOM 3610 N N . THR B 1 31 ? 21.453 -2.873 8.297 1 98.12 31 THR B N 1
ATOM 3611 C CA . THR B 1 31 ? 20.328 -2.783 7.387 1 98.12 31 THR B CA 1
ATOM 3612 C C . THR B 1 31 ? 20.484 -3.771 6.234 1 98.12 31 THR B C 1
ATOM 3614 O O . THR B 1 31 ? 21.547 -3.85 5.613 1 98.12 31 THR B O 1
ATOM 3617 N N . VAL B 1 32 ? 19.438 -4.562 6.008 1 98.06 32 VAL B N 1
ATOM 3618 C CA . VAL B 1 32 ? 19.359 -5.391 4.812 1 98.06 32 VAL B CA 1
ATOM 3619 C C . VAL B 1 32 ? 18.719 -4.605 3.674 1 98.06 32 VAL B C 1
ATOM 3621 O O . VAL B 1 32 ? 17.578 -4.168 3.785 1 98.06 32 VAL B O 1
ATOM 3624 N N . TRP B 1 33 ? 19.484 -4.379 2.611 1 98.31 33 TRP B N 1
ATOM 3625 C CA . TRP B 1 33 ? 19.031 -3.535 1.505 1 98.31 33 TRP B CA 1
ATOM 3626 C C . TRP B 1 33 ? 18.234 -4.348 0.488 1 98.31 33 TRP B C 1
ATOM 3628 O O . TRP B 1 33 ? 18.562 -5.508 0.224 1 98.31 33 TRP B O 1
ATOM 3638 N N . PRO B 1 34 ? 17.203 -3.746 -0.086 1 98.06 34 PRO B N 1
ATOM 3639 C CA . PRO B 1 34 ? 16.406 -4.473 -1.08 1 98.06 34 PRO B CA 1
ATOM 3640 C C . PRO B 1 34 ? 17.172 -4.723 -2.377 1 98.06 34 PRO B C 1
ATOM 3642 O O . PRO B 1 34 ? 18.078 -3.969 -2.715 1 98.06 34 PRO B O 1
ATOM 3645 N N . ASN B 1 35 ? 16.719 -5.828 -3.053 1 97.19 35 ASN B N 1
ATOM 3646 C CA . ASN B 1 35 ? 17.172 -6.066 -4.418 1 97.19 35 ASN B CA 1
ATOM 3647 C C . ASN B 1 35 ? 16.609 -5.027 -5.387 1 97.19 35 ASN B C 1
ATOM 3649 O O . ASN B 1 35 ? 15.398 -4.789 -5.414 1 97.19 35 ASN B O 1
ATOM 3653 N N . GLU B 1 36 ? 17.5 -4.336 -6.082 1 97.06 36 GLU B N 1
ATOM 3654 C CA . GLU B 1 36 ? 17.094 -3.318 -7.047 1 97.06 36 GLU B CA 1
ATOM 3655 C C . GLU B 1 36 ? 17.547 -3.68 -8.453 1 97.06 36 GLU B C 1
ATOM 3657 O O . GLU B 1 36 ? 18.391 -4.559 -8.633 1 97.06 36 GLU B O 1
ATOM 3662 N N . LEU B 1 37 ? 16.922 -3.088 -9.438 1 97.5 37 LEU B N 1
ATOM 3663 C CA . LEU B 1 37 ? 17.344 -3.217 -10.828 1 97.5 37 LEU B CA 1
ATOM 3664 C C . LEU B 1 37 ? 18.766 -2.682 -11.008 1 97.5 37 LEU B C 1
ATOM 3666 O O . LEU B 1 37 ? 19.219 -1.832 -10.234 1 97.5 37 LEU B O 1
ATOM 3670 N N . GLU B 1 38 ? 19.484 -3.172 -11.969 1 95.81 38 GLU B N 1
ATOM 3671 C CA . GLU B 1 38 ? 20.859 -2.768 -12.195 1 95.81 38 GLU B CA 1
ATOM 3672 C C . GLU B 1 38 ? 20.938 -1.39 -12.844 1 95.81 38 GLU B C 1
ATOM 3674 O O . GLU B 1 38 ? 21.875 -0.625 -12.594 1 95.81 38 GLU B O 1
ATOM 3679 N N . LYS B 1 39 ? 19.984 -1.156 -13.648 1 93.62 39 LYS B N 1
ATOM 3680 C CA . LYS B 1 39 ? 19.875 0.18 -14.227 1 93.62 39 LYS B CA 1
ATOM 3681 C C . LYS B 1 39 ? 19.094 1.116 -13.32 1 93.62 39 LYS B C 1
ATOM 3683 O O . LYS B 1 39 ? 18.156 0.688 -12.641 1 93.62 39 LYS B O 1
ATOM 3688 N N . ASP B 1 40 ? 19.531 2.408 -13.391 1 91.94 40 ASP B N 1
ATOM 3689 C CA . ASP B 1 40 ? 18.844 3.408 -12.57 1 91.94 40 ASP B CA 1
ATOM 3690 C C . ASP B 1 40 ? 17.641 3.994 -13.305 1 91.94 40 ASP B C 1
ATOM 3692 O O . ASP B 1 40 ? 17.781 4.547 -14.391 1 91.94 40 ASP B O 1
ATOM 3696 N N . TYR B 1 41 ? 16.531 3.859 -12.68 1 93.56 41 TYR B N 1
ATOM 3697 C CA . TYR B 1 41 ? 15.305 4.395 -13.258 1 93.56 41 TYR B CA 1
ATOM 3698 C C . TYR B 1 41 ? 14.758 5.539 -12.414 1 93.56 41 TYR B C 1
ATOM 3700 O O . TYR B 1 41 ? 13.547 5.777 -12.398 1 93.56 41 TYR B O 1
ATOM 3708 N N . GLY B 1 42 ? 15.719 6.207 -11.688 1 93.94 42 GLY B N 1
ATOM 3709 C CA . GLY B 1 42 ? 15.305 7.305 -10.828 1 93.94 42 GLY B CA 1
ATOM 3710 C C . GLY B 1 42 ? 14.383 6.867 -9.703 1 93.94 42 GLY B C 1
ATOM 3711 O O . GLY B 1 42 ? 14.703 5.945 -8.953 1 93.94 42 GLY B O 1
ATOM 3712 N N . TRP B 1 43 ? 13.219 7.547 -9.664 1 96.12 43 TRP B N 1
ATOM 3713 C CA . TRP B 1 43 ? 12.297 7.297 -8.562 1 96.12 43 TRP B CA 1
ATOM 3714 C C . TRP B 1 43 ? 11.047 6.57 -9.039 1 96.12 43 TRP B C 1
ATOM 3716 O O . TRP B 1 43 ? 10.047 6.5 -8.328 1 96.12 43 TRP B O 1
ATOM 3726 N N . ASP B 1 44 ? 11.055 5.945 -10.219 1 94.88 44 ASP B N 1
ATOM 3727 C CA . ASP B 1 44 ? 9.906 5.301 -10.836 1 94.88 44 ASP B CA 1
ATOM 3728 C C . ASP B 1 44 ? 9.375 4.164 -9.961 1 94.88 44 ASP B C 1
ATOM 3730 O O . ASP B 1 44 ? 8.164 4.012 -9.797 1 94.88 44 ASP B O 1
ATOM 3734 N N . TYR B 1 45 ? 10.266 3.393 -9.359 1 97 45 TYR B N 1
ATOM 3735 C CA . TYR B 1 45 ? 9.883 2.242 -8.547 1 97 45 TYR B CA 1
ATOM 3736 C C . TYR B 1 45 ? 9.766 2.629 -7.074 1 97 45 TYR B C 1
ATOM 3738 O O . TYR B 1 45 ? 9.57 1.767 -6.215 1 97 45 TYR B O 1
ATOM 3746 N N . GLY B 1 46 ? 9.875 3.922 -6.719 1 97.56 46 GLY B N 1
ATOM 3747 C CA . GLY B 1 46 ? 9.969 4.406 -5.352 1 97.56 46 GLY B CA 1
ATOM 3748 C C . GLY B 1 46 ? 11.375 4.848 -4.973 1 97.56 46 GLY B C 1
ATOM 3749 O O . GLY B 1 46 ? 12.203 5.117 -5.844 1 97.56 46 GLY B O 1
ATOM 3750 N N . ALA B 1 47 ? 11.648 5.023 -3.736 1 98.31 47 ALA B N 1
ATOM 3751 C CA . ALA B 1 47 ? 12.938 5.504 -3.248 1 98.31 47 ALA B CA 1
ATOM 3752 C C . ALA B 1 47 ? 14.055 4.523 -3.598 1 98.31 47 ALA B C 1
ATOM 3754 O O . ALA B 1 47 ? 14.016 3.359 -3.197 1 98.31 47 ALA B O 1
ATOM 3755 N N . PRO B 1 48 ? 15.047 4.98 -4.312 1 98.19 48 PRO B N 1
ATOM 3756 C CA . PRO B 1 48 ? 16.188 4.109 -4.609 1 98.19 48 PRO B CA 1
ATOM 3757 C C . PRO B 1 48 ? 17.203 4.059 -3.469 1 98.19 48 PRO B C 1
ATOM 3759 O O . PRO B 1 48 ? 17.297 5.004 -2.684 1 98.19 48 PRO B O 1
ATOM 3762 N N . THR B 1 49 ? 17.938 2.994 -3.416 1 98.06 49 THR B N 1
ATOM 3763 C CA . THR B 1 49 ? 18.891 2.781 -2.328 1 98.06 49 THR B CA 1
ATOM 3764 C C . THR B 1 49 ? 19.922 3.9 -2.289 1 98.06 49 THR B C 1
ATOM 3766 O O . THR B 1 49 ? 20.359 4.316 -1.211 1 98.06 49 THR B O 1
ATOM 3769 N N . TRP B 1 50 ? 20.312 4.387 -3.479 1 97.75 50 TRP B N 1
ATOM 3770 C CA . TRP B 1 50 ? 21.312 5.441 -3.494 1 97.75 50 TRP B CA 1
ATOM 3771 C C . TRP B 1 50 ? 20.828 6.672 -2.74 1 97.75 50 TRP B C 1
ATOM 3773 O O . TRP B 1 50 ? 21.641 7.426 -2.18 1 97.75 50 TRP B O 1
ATOM 3783 N N . ALA B 1 51 ? 19.547 6.969 -2.75 1 98.31 51 ALA B N 1
ATOM 3784 C CA . ALA B 1 51 ? 18.969 8.133 -2.082 1 98.31 51 ALA B CA 1
ATOM 3785 C C . ALA B 1 51 ? 18.781 7.875 -0.59 1 98.31 51 ALA B C 1
ATOM 3787 O O . ALA B 1 51 ? 18.844 8.805 0.22 1 98.31 51 ALA B O 1
ATOM 3788 N N . VAL B 1 52 ? 18.609 6.602 -0.186 1 98.75 52 VAL B N 1
ATOM 3789 C CA . VAL B 1 52 ? 18.25 6.219 1.174 1 98.75 52 VAL B CA 1
ATOM 3790 C C . VAL B 1 52 ? 19.5 6 2.006 1 98.75 52 VAL B C 1
ATOM 3792 O O . VAL B 1 52 ? 19.578 6.422 3.164 1 98.75 52 VAL B O 1
ATOM 3795 N N . LYS B 1 53 ? 20.5 5.422 1.464 1 98.56 53 LYS B N 1
ATOM 3796 C CA . LYS B 1 53 ? 21.656 4.891 2.174 1 98.56 53 LYS B CA 1
ATOM 3797 C C . LYS B 1 53 ? 22.422 6 2.898 1 98.56 53 LYS B C 1
ATOM 3799 O O . LYS B 1 53 ? 22.781 5.852 4.066 1 98.56 53 LYS B O 1
ATOM 3804 N N . PRO B 1 54 ? 22.625 7.188 2.25 1 98.5 54 PRO B N 1
ATOM 3805 C CA . PRO B 1 54 ? 23.344 8.242 2.969 1 98.5 54 PRO B CA 1
ATOM 3806 C C . PRO B 1 54 ? 22.609 8.719 4.211 1 98.5 54 PRO B C 1
ATOM 3808 O O . PRO B 1 54 ? 23.234 9.055 5.219 1 98.5 54 PRO B O 1
ATOM 3811 N N . LEU B 1 55 ? 21.281 8.781 4.145 1 98.81 55 LEU B N 1
ATOM 3812 C CA . LEU B 1 55 ? 20.484 9.219 5.285 1 98.81 55 LEU B CA 1
ATOM 3813 C C . LEU B 1 55 ? 20.516 8.18 6.398 1 98.81 55 LEU B C 1
ATOM 3815 O O . LEU B 1 55 ? 20.547 8.531 7.578 1 98.81 55 LEU B O 1
ATOM 3819 N N . VAL B 1 56 ? 20.469 6.883 6.027 1 98.81 56 VAL B N 1
ATOM 3820 C CA . VAL B 1 56 ? 20.578 5.797 7 1 98.81 56 VAL B CA 1
ATOM 3821 C C . VAL B 1 56 ? 21.922 5.863 7.711 1 98.81 56 VAL B C 1
ATOM 3823 O O . VAL B 1 56 ? 21.984 5.746 8.938 1 98.81 56 VAL B O 1
ATOM 3826 N N . GLU B 1 57 ? 22.953 6.098 6.98 1 98.5 57 GLU B N 1
ATOM 3827 C CA . GLU B 1 57 ? 24.297 6.188 7.539 1 98.5 57 GLU B CA 1
ATOM 3828 C C . GLU B 1 57 ? 24.438 7.402 8.453 1 98.5 57 GLU B C 1
ATOM 3830 O O . GLU B 1 57 ? 25.047 7.312 9.523 1 98.5 57 GLU B O 1
ATOM 3835 N N . GLU B 1 58 ? 23.891 8.484 7.977 1 98.31 58 GLU B N 1
ATOM 3836 C CA . GLU B 1 58 ? 23.906 9.68 8.812 1 98.31 58 GLU B CA 1
ATOM 3837 C C . GLU B 1 58 ? 23.141 9.461 10.109 1 98.31 58 GLU B C 1
ATOM 3839 O O . GLU B 1 58 ? 23.594 9.852 11.188 1 98.31 58 GLU B O 1
ATOM 3844 N N . TRP B 1 59 ? 22 8.836 10.016 1 98.38 59 TRP B N 1
ATOM 3845 C CA . TRP B 1 59 ? 21.172 8.555 11.18 1 98.38 59 TRP B CA 1
ATOM 3846 C C . TRP B 1 59 ? 21.906 7.633 12.156 1 98.38 59 TRP B C 1
ATOM 3848 O O . TRP B 1 59 ? 21.812 7.801 13.367 1 98.38 59 TRP B O 1
ATOM 3858 N N . ALA B 1 60 ? 22.688 6.711 11.664 1 97.44 60 ALA B N 1
ATOM 3859 C CA . ALA B 1 60 ? 23.375 5.707 12.469 1 97.44 60 ALA B CA 1
ATOM 3860 C C . ALA B 1 60 ? 24.625 6.297 13.141 1 97.44 60 ALA B C 1
ATOM 3862 O O . ALA B 1 60 ? 24.938 5.949 14.273 1 97.44 60 ALA B O 1
ATOM 3863 N N . ASN B 1 61 ? 25.25 7.238 12.43 1 95.62 61 ASN B N 1
ATOM 3864 C CA . ASN B 1 61 ? 26.625 7.531 12.828 1 95.62 61 ASN B CA 1
ATOM 3865 C C . ASN B 1 61 ? 26.781 8.977 13.297 1 95.62 61 ASN B C 1
ATOM 3867 O O . ASN B 1 61 ? 27.672 9.281 14.086 1 95.62 61 ASN B O 1
ATOM 3871 N N . SER B 1 62 ? 25.938 9.852 12.773 1 94.69 62 SER B N 1
ATOM 3872 C CA . SER B 1 62 ? 26.266 11.258 12.984 1 94.69 62 SER B CA 1
ATOM 3873 C C . SER B 1 62 ? 25.078 12.016 13.586 1 94.69 62 SER B C 1
ATOM 3875 O O . SER B 1 62 ? 25.25 13.102 14.141 1 94.69 62 SER B O 1
ATOM 3877 N N . PHE B 1 63 ? 23.953 11.508 13.414 1 94.25 63 PHE B N 1
ATOM 3878 C CA . PHE B 1 63 ? 22.766 12.18 13.961 1 94.25 63 PHE B CA 1
ATOM 3879 C C . PHE B 1 63 ? 22.734 12.07 15.477 1 94.25 63 PHE B C 1
ATOM 3881 O O . PHE B 1 63 ? 22.844 10.969 16.031 1 94.25 63 PHE B O 1
ATOM 3888 N N . ASN B 1 64 ? 22.578 13.219 16.109 1 91.38 64 ASN B N 1
ATOM 3889 C CA . ASN B 1 64 ? 22.562 13.297 17.578 1 91.38 64 ASN B CA 1
ATOM 3890 C C . ASN B 1 64 ? 21.203 13.727 18.094 1 91.38 64 ASN B C 1
ATOM 3892 O O . ASN B 1 64 ? 20.875 14.914 18.094 1 91.38 64 ASN B O 1
ATOM 3896 N N . TRP B 1 65 ? 20.438 12.836 18.719 1 90.69 65 TRP B N 1
ATOM 3897 C CA . TRP B 1 65 ? 19.094 13.117 19.203 1 90.69 65 TRP B CA 1
ATOM 3898 C C . TRP B 1 65 ? 19.125 14.188 20.297 1 90.69 65 TRP B C 1
ATOM 3900 O O . TRP B 1 65 ? 18.219 15.008 20.391 1 90.69 65 TRP B O 1
ATOM 3910 N N . ASP B 1 66 ? 20.172 14.211 21.078 1 91.75 66 ASP B N 1
ATOM 3911 C CA . ASP B 1 66 ? 20.234 15.172 22.188 1 91.75 66 ASP B CA 1
ATOM 3912 C C . ASP B 1 66 ? 20.312 16.609 21.656 1 91.75 66 ASP B C 1
ATOM 3914 O O . ASP B 1 66 ? 19.75 17.516 22.266 1 91.75 66 ASP B O 1
ATOM 3918 N N . GLU B 1 67 ? 21 16.734 20.641 1 91.81 67 GLU B N 1
ATOM 3919 C CA . GLU B 1 67 ? 21.047 18.062 20 1 91.81 67 GLU B CA 1
ATOM 3920 C C . GLU B 1 67 ? 19.672 18.484 19.5 1 91.81 67 GLU B C 1
ATOM 3922 O O . GLU B 1 67 ? 19.266 19.625 19.688 1 91.81 67 GLU B O 1
ATOM 3927 N N . PHE B 1 68 ? 19 17.609 18.922 1 88.81 68 PHE B N 1
ATOM 3928 C CA . PHE B 1 68 ? 17.688 17.922 18.359 1 88.81 68 PHE B CA 1
ATOM 3929 C C . PHE B 1 68 ? 16.656 18.078 19.469 1 88.81 68 PHE B C 1
ATOM 3931 O O . PHE B 1 68 ? 15.789 18.953 19.391 1 88.81 68 PHE B O 1
ATOM 3938 N N . LYS B 1 69 ? 16.734 17.219 20.469 1 93.31 69 LYS B N 1
ATOM 3939 C CA . LYS B 1 69 ? 15.859 17.375 21.625 1 93.31 69 LYS B CA 1
ATOM 3940 C C . LYS B 1 69 ? 15.992 18.781 22.234 1 93.31 69 LYS B C 1
ATOM 3942 O O . LYS B 1 69 ? 14.992 19.391 22.609 1 93.31 69 LYS B O 1
ATOM 3947 N N . ALA B 1 70 ? 17.203 19.234 22.328 1 93.5 70 ALA B N 1
ATOM 3948 C CA . ALA B 1 70 ? 17.438 20.578 22.875 1 93.5 70 ALA B CA 1
ATOM 3949 C C . ALA B 1 70 ? 16.75 21.641 22.016 1 93.5 70 ALA B C 1
ATOM 3951 O O . ALA B 1 70 ? 16.188 22.594 22.547 1 93.5 70 ALA B O 1
ATOM 3952 N N . ASP B 1 71 ? 16.812 21.453 20.781 1 91.62 71 ASP B N 1
ATOM 3953 C CA . ASP B 1 71 ? 16.188 22.391 19.859 1 91.62 71 ASP B CA 1
ATOM 3954 C C . ASP B 1 71 ? 14.672 22.391 20 1 91.62 71 ASP B C 1
ATOM 3956 O O . ASP B 1 71 ? 14.047 23.453 20.047 1 91.62 71 ASP B O 1
ATOM 3960 N N . ILE B 1 72 ? 14.07 21.25 20.078 1 94.75 72 ILE B N 1
ATOM 3961 C CA . ILE B 1 72 ? 12.617 21.125 20.141 1 94.75 72 ILE B CA 1
ATOM 3962 C C . ILE B 1 72 ? 12.117 21.516 21.516 1 94.75 72 ILE B C 1
ATOM 3964 O O . ILE B 1 72 ? 10.969 21.938 21.672 1 94.75 72 ILE B O 1
ATOM 3968 N N . SER B 1 73 ? 12.984 21.5 22.5 1 96.19 73 SER B N 1
ATOM 3969 C CA . SER B 1 73 ? 12.609 21.766 23.891 1 96.19 73 SER B CA 1
ATOM 3970 C C . SER B 1 73 ? 12.531 23.266 24.156 1 96.19 73 SER B C 1
ATOM 3972 O O . SER B 1 73 ? 12.125 23.688 25.234 1 96.19 73 SER B O 1
ATOM 3974 N N . LYS B 1 74 ? 12.93 24.078 23.25 1 95.5 74 LYS B N 1
ATOM 3975 C CA . LYS B 1 74 ? 12.914 25.531 23.438 1 95.5 74 LYS B CA 1
ATOM 3976 C C . LYS B 1 74 ? 11.492 26.062 23.531 1 95.5 74 LYS B C 1
ATOM 3978 O O . LYS B 1 74 ? 11.266 27.156 24.047 1 95.5 74 LYS B O 1
ATOM 3983 N N . TRP B 1 75 ? 10.531 25.359 23.047 1 97.5 75 TRP B N 1
ATOM 3984 C CA . TRP B 1 75 ? 9.133 25.766 23.094 1 97.5 75 TRP B CA 1
ATOM 3985 C C . TRP B 1 75 ? 8.461 25.25 24.359 1 97.5 75 TRP B C 1
ATOM 3987 O O . TRP B 1 75 ? 9.008 24.375 25.047 1 97.5 75 TRP B O 1
ATOM 3997 N N . LYS B 1 76 ? 7.309 25.828 24.703 1 98.56 76 LYS B N 1
ATOM 3998 C CA . LYS B 1 76 ? 6.516 25.344 25.828 1 98.56 76 LYS B CA 1
ATOM 3999 C C . LYS B 1 76 ? 5.578 24.219 25.406 1 98.56 76 LYS B C 1
ATOM 4001 O O . LYS B 1 76 ? 4.578 24.469 24.719 1 98.56 76 LYS B O 1
ATOM 4006 N N . HIS B 1 77 ? 5.906 23.016 25.844 1 98.69 77 HIS B N 1
ATOM 4007 C CA . HIS B 1 77 ? 5.133 21.828 25.5 1 98.69 77 HIS B CA 1
ATOM 4008 C C . HIS B 1 77 ? 4.152 21.469 26.609 1 98.69 77 HIS B C 1
ATOM 4010 O O . HIS B 1 77 ? 4.48 21.578 27.797 1 98.69 77 HIS B O 1
ATOM 4016 N N . PHE B 1 78 ? 2.963 21 26.188 1 98.81 78 PHE B N 1
ATOM 4017 C CA . PHE B 1 78 ? 1.923 20.578 27.109 1 98.81 78 PHE B CA 1
ATOM 4018 C C . PHE B 1 78 ? 1.199 19.344 26.594 1 98.81 78 PHE B C 1
ATOM 4020 O O . PHE B 1 78 ? 1.375 18.953 25.438 1 98.81 78 PHE B O 1
ATOM 4027 N N . ARG B 1 79 ? 0.472 18.672 27.484 1 98.38 79 ARG B N 1
ATOM 4028 C CA . ARG B 1 79 ? -0.529 17.672 27.141 1 98.38 79 ARG B CA 1
ATOM 4029 C C . ARG B 1 79 ? -1.869 17.984 27.797 1 98.38 79 ARG B C 1
ATOM 4031 O O . ARG B 1 79 ? -1.915 18.391 28.953 1 98.38 79 ARG B O 1
ATOM 4038 N N . MET B 1 80 ? -2.859 17.859 27.062 1 98.69 80 MET B N 1
ATOM 4039 C CA . MET B 1 80 ? -4.215 18.094 27.547 1 98.69 80 MET B CA 1
ATOM 4040 C C . MET B 1 80 ? -5.102 16.875 27.281 1 98.69 80 MET B C 1
ATOM 4042 O O . MET B 1 80 ? -5.012 16.266 26.234 1 98.69 80 MET B O 1
ATOM 4046 N N . ASN B 1 81 ? -5.918 16.531 28.328 1 98.56 81 ASN B N 1
ATOM 4047 C CA . ASN B 1 81 ? -6.938 15.531 28.062 1 98.56 81 ASN B CA 1
ATOM 4048 C C . ASN B 1 81 ? -8.07 16.109 27.203 1 98.56 81 ASN B C 1
ATOM 4050 O O . ASN B 1 81 ? -8.805 16.984 27.641 1 98.56 81 ASN B O 1
ATOM 4054 N N . VAL B 1 82 ? -8.133 15.672 26.031 1 98.25 82 VAL B N 1
ATOM 4055 C CA . VAL B 1 82 ? -9.203 16.062 25.109 1 98.25 82 VAL B CA 1
ATOM 4056 C C . VAL B 1 82 ? -9.977 14.82 24.672 1 98.25 82 VAL B C 1
ATOM 4058 O O . VAL B 1 82 ? -9.469 14 23.906 1 98.25 82 VAL B O 1
ATOM 4061 N N . ASP B 1 83 ? -11.188 14.703 25.125 1 95.62 83 ASP B N 1
ATOM 4062 C CA . ASP B 1 83 ? -12.055 13.586 24.781 1 95.62 83 ASP B CA 1
ATOM 4063 C C . ASP B 1 83 ? -11.398 12.25 25.125 1 95.62 83 ASP B C 1
ATOM 4065 O O . ASP B 1 83 ? -11.367 11.336 24.312 1 95.62 83 ASP B O 1
ATOM 4069 N N . GLY B 1 84 ? -10.703 12.242 26.172 1 94.88 84 GLY B N 1
ATOM 4070 C CA . GLY B 1 84 ? -10.172 11 26.703 1 94.88 84 GLY B CA 1
ATOM 4071 C C . GLY B 1 84 ? -8.781 10.672 26.188 1 94.88 84 GLY B C 1
ATOM 4072 O O . GLY B 1 84 ? -8.211 9.641 26.531 1 94.88 84 GLY B O 1
ATOM 4073 N N . LEU B 1 85 ? -8.211 11.5 25.359 1 96.94 85 LEU B N 1
ATOM 4074 C CA . LEU B 1 85 ? -6.867 11.305 24.812 1 96.94 85 LEU B CA 1
ATOM 4075 C C . LEU B 1 85 ? -5.938 12.438 25.219 1 96.94 85 LEU B C 1
ATOM 4077 O O . LEU B 1 85 ? -6.32 13.609 25.172 1 96.94 85 LEU B O 1
ATOM 4081 N N . LEU B 1 86 ? -4.793 12.078 25.688 1 98.19 86 LEU B N 1
ATOM 4082 C CA . LEU B 1 86 ? -3.805 13.109 25.984 1 98.19 86 LEU B CA 1
ATOM 4083 C C . LEU B 1 86 ? -3.203 13.672 24.688 1 98.19 86 LEU B C 1
ATOM 4085 O O . LEU B 1 86 ? -2.369 13.023 24.062 1 98.19 86 LEU B O 1
ATOM 4089 N N . MET B 1 87 ? -3.533 14.852 24.422 1 98.56 87 MET B N 1
ATOM 4090 C CA . MET B 1 87 ? -3.064 15.508 23.203 1 98.56 87 MET B CA 1
ATOM 4091 C C . MET B 1 87 ? -1.889 16.438 23.5 1 98.56 87 MET B C 1
ATOM 4093 O O . MET B 1 87 ? -1.985 17.312 24.359 1 98.56 87 MET B O 1
ATOM 4097 N N . HIS B 1 88 ? -0.802 16.203 22.828 1 98.88 88 HIS B N 1
ATOM 4098 C CA . HIS B 1 88 ? 0.364 17.062 22.891 1 98.88 88 HIS B CA 1
ATOM 4099 C C . HIS B 1 88 ? 0.138 18.344 22.094 1 98.88 88 HIS B C 1
ATOM 4101 O O . HIS B 1 88 ? -0.478 18.328 21.031 1 98.88 88 HIS B O 1
ATOM 4107 N N . TYR B 1 89 ? 0.632 19.453 22.641 1 98.88 89 TYR B N 1
ATOM 4108 C CA . TYR B 1 89 ? 0.64 20.703 21.891 1 98.88 89 TYR B CA 1
ATOM 4109 C C . TYR B 1 89 ? 1.719 21.641 22.406 1 98.88 89 TYR B C 1
ATOM 4111 O O . TYR B 1 89 ? 2.131 21.562 23.562 1 98.88 89 TYR B O 1
ATOM 4119 N N . ILE B 1 90 ? 2.209 22.453 21.5 1 98.88 90 ILE B N 1
ATOM 4120 C CA . ILE B 1 90 ? 3.037 23.609 21.828 1 98.88 90 ILE B CA 1
ATOM 4121 C C . ILE B 1 90 ? 2.152 24.844 22.031 1 98.88 90 ILE B C 1
ATOM 4123 O O . ILE B 1 90 ? 1.22 25.062 21.25 1 98.88 90 ILE B O 1
ATOM 4127 N N . HIS B 1 91 ? 2.393 25.609 23.062 1 98.88 91 HIS B N 1
ATOM 4128 C CA . HIS B 1 91 ? 1.686 26.859 23.312 1 98.88 91 HIS B CA 1
ATOM 4129 C C . HIS B 1 91 ? 2.662 28.016 23.562 1 98.88 91 HIS B C 1
ATOM 4131 O O . HIS B 1 91 ? 3.229 28.125 24.656 1 98.88 91 HIS B O 1
ATOM 4137 N N . GLU B 1 92 ? 2.82 28.828 22.531 1 98.75 92 GLU B N 1
ATOM 4138 C CA . GLU B 1 92 ? 3.672 30.016 22.625 1 98.75 92 GLU B CA 1
ATOM 4139 C C . GLU B 1 92 ? 2.84 31.297 22.625 1 98.75 92 GLU B C 1
ATOM 4141 O O . GLU B 1 92 ? 2.445 31.781 21.562 1 98.75 92 GLU B O 1
ATOM 4146 N N . ARG B 1 93 ? 2.654 31.891 23.703 1 98.38 93 ARG B N 1
ATOM 4147 C CA . ARG B 1 93 ? 1.874 33.125 23.859 1 98.38 93 ARG B CA 1
ATOM 4148 C C . ARG B 1 93 ? 2.703 34.344 23.484 1 98.38 93 ARG B C 1
ATOM 4150 O O . ARG B 1 93 ? 3.889 34.406 23.812 1 98.38 93 ARG B O 1
ATOM 4157 N N . SER B 1 94 ? 2.059 35.156 22.797 1 98.56 94 SER B N 1
ATOM 4158 C CA . SER B 1 94 ? 2.727 36.406 22.438 1 98.56 94 SER B CA 1
ATOM 4159 C C . SER B 1 94 ? 2.588 37.438 23.531 1 98.56 94 SER B C 1
ATOM 4161 O O . SER B 1 94 ? 1.566 37.5 24.219 1 98.56 94 SER B O 1
ATOM 4163 N N . SER B 1 95 ? 3.572 38.312 23.672 1 97.25 95 SER B N 1
ATOM 4164 C CA . SER B 1 95 ? 3.5 39.469 24.578 1 97.25 95 SER B CA 1
ATOM 4165 C C . SER B 1 95 ? 2.922 40.688 23.875 1 97.25 95 SER B C 1
ATOM 4167 O O . SER B 1 95 ? 2.662 41.719 24.531 1 97.25 95 SER B O 1
ATOM 4169 N N . GLN B 1 96 ? 2.689 40.469 22.625 1 96.88 96 GLN B N 1
ATOM 4170 C CA . GLN B 1 96 ? 2.15 41.594 21.875 1 96.88 96 GLN B CA 1
ATOM 4171 C C . GLN B 1 96 ? 0.657 41.781 22.141 1 96.88 96 GLN B C 1
ATOM 4173 O O . GLN B 1 96 ? -0.103 40.812 22.094 1 96.88 96 GLN B O 1
ATOM 4178 N N . PRO B 1 97 ? 0.25 43 22.453 1 94.06 97 PRO B N 1
ATOM 4179 C CA . PRO B 1 97 ? -1.141 43.219 22.844 1 94.06 97 PRO B CA 1
ATOM 4180 C C . PRO B 1 97 ? -2.131 42.906 21.719 1 94.06 97 PRO B C 1
ATOM 4182 O O . PRO B 1 97 ? -3.289 42.594 21.984 1 94.06 97 PRO B O 1
ATOM 4185 N N . ASN B 1 98 ? -1.729 43.031 20.516 1 93.88 98 ASN B N 1
ATOM 4186 C CA . ASN B 1 98 ? -2.654 42.812 19.406 1 93.88 98 ASN B CA 1
ATOM 4187 C C . ASN B 1 98 ? -2.578 41.406 18.859 1 93.88 98 ASN B C 1
ATOM 4189 O O . ASN B 1 98 ? -3.105 41.094 17.781 1 93.88 98 ASN B O 1
ATOM 4193 N N . ALA B 1 99 ? -1.955 40.531 19.547 1 98.19 99 ALA B N 1
ATOM 4194 C CA . ALA B 1 99 ? -1.812 39.156 19.094 1 98.19 99 ALA B CA 1
ATOM 4195 C C . ALA B 1 99 ? -3.164 38.438 19.047 1 98.19 99 ALA B C 1
ATOM 4197 O O . ALA B 1 99 ? -4.012 38.656 19.922 1 98.19 99 ALA B O 1
ATOM 4198 N N . ILE B 1 100 ? -3.406 37.688 18.016 1 98.19 100 ILE B N 1
ATOM 4199 C CA . ILE B 1 100 ? -4.602 36.875 17.922 1 98.19 100 ILE B CA 1
ATOM 4200 C C . ILE B 1 100 ? -4.211 35.406 17.938 1 98.19 100 ILE B C 1
ATOM 4202 O O . ILE B 1 100 ? -3.096 35.031 17.547 1 98.19 100 ILE B O 1
ATOM 4206 N N . PRO B 1 101 ? -5.082 34.469 18.422 1 98.75 101 PRO B N 1
ATOM 4207 C CA . PRO B 1 101 ? -4.746 33.031 18.5 1 98.75 101 PRO B CA 1
ATOM 4208 C C . PRO B 1 101 ? -4.754 32.344 17.141 1 98.75 101 PRO B C 1
ATOM 4210 O O . PRO B 1 101 ? -5.625 32.625 16.297 1 98.75 101 PRO B O 1
ATOM 4213 N N . ILE B 1 102 ? -3.799 31.547 16.891 1 98.94 102 ILE B N 1
ATOM 4214 C CA . ILE B 1 102 ? -3.754 30.734 15.688 1 98.94 102 ILE B CA 1
ATOM 4215 C C . ILE B 1 102 ? -3.375 29.297 16.047 1 98.94 102 ILE B C 1
ATOM 4217 O O . ILE B 1 102 ? -2.531 29.078 16.906 1 98.94 102 ILE B O 1
ATOM 4221 N N . VAL B 1 103 ? -4.043 28.328 15.484 1 98.94 103 VAL B N 1
ATOM 4222 C CA . VAL B 1 103 ? -3.637 26.922 15.586 1 98.94 103 VAL B CA 1
ATOM 4223 C C . VAL B 1 103 ? -3.021 26.469 14.266 1 98.94 103 VAL B C 1
ATOM 4225 O O . VAL B 1 103 ? -3.555 26.75 13.195 1 98.94 103 VAL B O 1
ATOM 4228 N N . LEU B 1 104 ? -1.829 25.906 14.297 1 98.94 104 LEU B N 1
ATOM 4229 C CA . LEU B 1 104 ? -1.119 25.312 13.172 1 98.94 104 LEU B CA 1
ATOM 4230 C C . LEU B 1 104 ? -1.184 23.797 13.234 1 98.94 104 LEU B C 1
ATOM 4232 O O . LEU B 1 104 ? -0.683 23.188 14.18 1 98.94 104 LEU B O 1
ATOM 4236 N N . LEU B 1 105 ? -1.756 23.172 12.25 1 98.88 105 LEU B N 1
ATOM 4237 C CA . LEU B 1 105 ? -1.918 21.719 12.289 1 98.88 105 LEU B CA 1
ATOM 4238 C C . LEU B 1 105 ? -1.175 21.047 11.141 1 98.88 105 LEU B C 1
ATOM 4240 O O . LEU B 1 105 ? -1.328 21.453 9.984 1 98.88 105 LEU B O 1
ATOM 4244 N N . HIS B 1 106 ? -0.387 20.047 11.461 1 98.75 106 HIS B N 1
ATOM 4245 C CA . HIS B 1 106 ? 0.421 19.312 10.5 1 98.75 106 HIS B CA 1
ATOM 4246 C C . HIS B 1 106 ? -0.363 18.156 9.891 1 98.75 106 HIS B C 1
ATOM 4248 O O . HIS B 1 106 ? -1.537 17.953 10.211 1 98.75 106 HIS B O 1
ATOM 4254 N N . GLY B 1 107 ? 0.258 17.516 8.945 1 98.44 107 GLY B N 1
ATOM 4255 C CA . GLY B 1 107 ? -0.275 16.297 8.352 1 98.44 107 GLY B CA 1
ATOM 4256 C C . GLY B 1 107 ? 0.71 15.141 8.375 1 98.44 107 GLY B C 1
ATOM 4257 O O . GLY B 1 107 ? 1.478 14.992 9.328 1 98.44 107 GLY B O 1
ATOM 4258 N N . TRP B 1 108 ? 0.561 14.25 7.504 1 98.25 108 TRP B N 1
ATOM 4259 C CA . TRP B 1 108 ? 1.438 13.102 7.289 1 98.25 108 TRP B CA 1
ATOM 4260 C C . TRP B 1 108 ? 2.262 13.273 6.02 1 98.25 108 TRP B C 1
ATOM 4262 O O . TRP B 1 108 ? 1.76 13.781 5.012 1 98.25 108 TRP B O 1
ATOM 4272 N N . PRO B 1 109 ? 3.494 12.961 6.031 1 98.12 109 PRO B N 1
ATOM 4273 C CA . PRO B 1 109 ? 4.277 12.273 7.062 1 98.12 109 PRO B CA 1
ATOM 4274 C C . PRO B 1 109 ? 5.133 13.234 7.891 1 98.12 109 PRO B C 1
ATOM 4276 O O . PRO B 1 109 ? 6.285 12.93 8.195 1 98.12 109 PRO B O 1
ATOM 4279 N N . SER B 1 110 ? 4.613 14.383 8.188 1 98.12 110 SER B N 1
ATOM 4280 C CA . SER B 1 110 ? 5.32 15.312 9.062 1 98.12 110 SER B CA 1
ATOM 4281 C C . SER B 1 110 ? 4.793 15.227 10.492 1 98.12 110 SER B C 1
ATOM 4283 O O . SER B 1 110 ? 4.117 14.266 10.859 1 98.12 110 SER B O 1
ATOM 4285 N N . THR B 1 111 ? 5.316 16.031 11.398 1 98.25 111 THR B N 1
ATOM 4286 C CA . THR B 1 111 ? 4.906 16.266 12.781 1 98.25 111 THR B CA 1
ATOM 4287 C C . THR B 1 111 ? 4.816 17.766 13.07 1 98.25 111 THR B C 1
ATOM 4289 O O . THR B 1 111 ? 4.965 18.594 12.172 1 98.25 111 THR B O 1
ATOM 4292 N N . PHE B 1 112 ? 4.562 18.047 14.375 1 98.31 112 PHE B N 1
ATOM 4293 C CA . PHE B 1 112 ? 4.543 19.453 14.805 1 98.31 112 PHE B CA 1
ATOM 4294 C C . PHE B 1 112 ? 5.824 20.156 14.398 1 98.31 112 PHE B C 1
ATOM 4296 O O . PHE B 1 112 ? 5.836 21.375 14.211 1 98.31 112 PHE B O 1
ATOM 4303 N N . TYR B 1 113 ? 6.906 19.406 14.148 1 98.25 113 TYR B N 1
ATOM 4304 C CA . TYR B 1 113 ? 8.227 19.953 13.852 1 98.25 113 TYR B CA 1
ATOM 4305 C C . TYR B 1 113 ? 8.25 20.609 12.477 1 98.25 113 TYR B C 1
ATOM 4307 O O . TYR B 1 113 ? 9.164 21.375 12.164 1 98.25 113 TYR B O 1
ATOM 4315 N N . GLU B 1 114 ? 7.219 20.344 11.695 1 98 114 GLU B N 1
ATOM 4316 C CA . GLU B 1 114 ? 7.094 20.984 10.391 1 98 114 GLU B CA 1
ATOM 4317 C C . GLU B 1 114 ? 7.098 22.5 10.508 1 98 114 GLU B C 1
ATOM 4319 O O . GLU B 1 114 ? 7.523 23.203 9.586 1 98 114 GLU B O 1
ATOM 4324 N N . PHE B 1 115 ? 6.707 23.062 11.672 1 98.38 115 PHE B N 1
ATOM 4325 C CA . PHE B 1 115 ? 6.5 24.484 11.844 1 98.38 115 PHE B CA 1
ATOM 4326 C C . PHE B 1 115 ? 7.633 25.109 12.656 1 98.38 115 PHE B C 1
ATOM 4328 O O . PHE B 1 115 ? 7.543 26.266 13.086 1 98.38 115 PHE B O 1
ATOM 4335 N N . HIS B 1 116 ? 8.727 24.391 12.883 1 98 116 HIS B N 1
ATOM 4336 C CA . HIS B 1 116 ? 9.734 24.781 13.867 1 98 116 HIS B CA 1
ATOM 4337 C C . HIS B 1 116 ? 10.367 26.125 13.484 1 98 116 HIS B C 1
ATOM 4339 O O . HIS B 1 116 ? 10.812 26.875 14.359 1 98 116 HIS B O 1
ATOM 4345 N N . LYS B 1 117 ? 10.328 26.5 12.195 1 98.06 117 LYS B N 1
ATOM 4346 C CA . LYS B 1 117 ? 10.992 27.719 11.742 1 98.06 117 LYS B CA 1
ATOM 4347 C C . LYS B 1 117 ? 10.07 28.922 11.867 1 98.06 117 LYS B C 1
ATOM 4349 O O . LYS B 1 117 ? 10.523 30.062 11.828 1 98.06 117 LYS B O 1
ATOM 4354 N N . ILE B 1 118 ? 8.742 28.688 12.094 1 98.38 118 ILE B N 1
ATOM 4355 C CA . ILE B 1 118 ? 7.844 29.828 12 1 98.38 118 ILE B CA 1
ATOM 4356 C C . ILE B 1 118 ? 7.16 30.062 13.352 1 98.38 118 ILE B C 1
ATOM 4358 O O . ILE B 1 118 ? 6.551 31.109 13.57 1 98.38 118 ILE B O 1
ATOM 4362 N N . ILE B 1 119 ? 7.285 29.156 14.312 1 98.69 119 ILE B N 1
ATOM 4363 C CA . ILE B 1 119 ? 6.609 29.281 15.602 1 98.69 119 ILE B CA 1
ATOM 4364 C C . ILE B 1 119 ? 7.035 30.578 16.297 1 98.69 119 ILE B C 1
ATOM 4366 O O . ILE B 1 119 ? 6.191 31.406 16.625 1 98.69 119 ILE B O 1
ATOM 4370 N N . GLY B 1 120 ? 8.312 30.812 16.484 1 98.19 120 GLY B N 1
ATOM 4371 C CA . GLY B 1 120 ? 8.836 32 17.141 1 98.19 120 GLY B CA 1
ATOM 4372 C C . GLY B 1 120 ? 8.5 33.281 16.406 1 98.19 120 GLY B C 1
ATOM 4373 O O . GLY B 1 120 ? 7.922 34.219 16.984 1 98.19 120 GLY B O 1
ATOM 4374 N N . PRO B 1 121 ? 8.805 33.312 15.133 1 98.56 121 PRO B N 1
ATOM 4375 C CA . PRO B 1 121 ? 8.539 34.531 14.344 1 98.56 121 PRO B CA 1
ATOM 4376 C C . PRO B 1 121 ? 7.062 34.906 14.32 1 98.56 121 PRO B C 1
ATOM 4378 O O . PRO B 1 121 ? 6.723 36.062 14.328 1 98.56 121 PRO B O 1
ATOM 4381 N N . LEU B 1 122 ? 6.18 33.938 14.289 1 98.69 122 LEU B N 1
ATOM 4382 C CA . LEU B 1 122 ? 4.75 34.219 14.344 1 98.69 122 LEU B CA 1
ATOM 4383 C C . LEU B 1 122 ? 4.359 34.781 15.711 1 98.69 122 LEU B C 1
ATOM 4385 O O . LEU B 1 122 ? 3.607 35.75 15.797 1 98.69 122 LEU B O 1
ATOM 4389 N N . ARG B 1 123 ? 4.859 34.156 16.766 1 98.69 123 ARG B N 1
ATOM 4390 C CA . ARG B 1 123 ? 4.59 34.625 18.125 1 98.69 123 ARG B CA 1
ATOM 4391 C C . ARG B 1 123 ? 5.016 36.062 18.312 1 98.69 123 ARG B C 1
ATOM 4393 O O . ARG B 1 123 ? 4.289 36.875 18.906 1 98.69 123 ARG B O 1
ATOM 4400 N N . ASP B 1 124 ? 6.145 36.438 17.719 1 98.06 124 ASP B N 1
ATOM 4401 C CA . ASP B 1 124 ? 6.789 37.719 18 1 98.06 124 ASP B CA 1
ATOM 4402 C C . ASP B 1 124 ? 6.289 38.781 17.047 1 98.06 124 ASP B C 1
ATOM 4404 O O . ASP B 1 124 ? 6.504 40 17.297 1 98.06 124 ASP B O 1
ATOM 4408 N N . GLY B 1 125 ? 5.609 38.406 16 1 97.75 125 GLY B N 1
ATOM 4409 C CA . GLY B 1 125 ? 5.25 39.375 14.992 1 97.75 125 GLY B CA 1
ATOM 4410 C C . GLY B 1 125 ? 6.457 40.031 14.336 1 97.75 125 GLY B C 1
ATOM 4411 O O . GLY B 1 125 ? 6.551 41.25 14.281 1 97.75 125 GLY B O 1
ATOM 4412 N N . VAL B 1 126 ? 7.27 39.188 13.852 1 95.81 126 VAL B N 1
ATOM 4413 C CA . VAL B 1 126 ? 8.539 39.688 13.312 1 95.81 126 VAL B CA 1
ATOM 4414 C C . VAL B 1 126 ? 8.273 40.688 12.18 1 95.81 126 VAL B C 1
ATOM 4416 O O . VAL B 1 126 ? 7.348 40.5 11.391 1 95.81 126 VAL B O 1
ATOM 4419 N N . GLY B 1 127 ? 9.062 41.719 12.125 1 94.25 127 GLY B N 1
ATOM 4420 C CA . GLY B 1 127 ? 8.93 42.75 11.109 1 94.25 127 GLY B CA 1
ATOM 4421 C C . GLY B 1 127 ? 7.812 43.75 11.406 1 94.25 127 GLY B C 1
ATOM 4422 O O . GLY B 1 127 ? 7.273 44.375 10.484 1 94.25 127 GLY B O 1
ATOM 4423 N N . ASN B 1 128 ? 7.402 43.781 12.617 1 94.38 128 ASN B N 1
ATOM 4424 C CA . ASN B 1 128 ? 6.293 44.625 13.047 1 94.38 128 ASN B CA 1
ATOM 4425 C C . ASN B 1 128 ? 4.992 44.25 12.352 1 94.38 128 ASN B C 1
ATOM 4427 O O . ASN B 1 128 ? 4.23 45.125 11.93 1 94.38 128 ASN B O 1
ATOM 4431 N N . ASN B 1 129 ? 4.895 43 12.188 1 96.94 129 ASN B N 1
ATOM 4432 C CA . ASN B 1 129 ? 3.701 42.438 11.555 1 96.94 129 ASN B CA 1
ATOM 4433 C C . ASN B 1 129 ? 2.781 41.781 12.57 1 96.94 129 ASN B C 1
ATOM 4435 O O . ASN B 1 129 ? 2.982 41.906 13.781 1 96.94 129 ASN B O 1
ATOM 4439 N N . GLN B 1 130 ? 1.702 41.219 12.141 1 98.12 130 GLN B N 1
ATOM 4440 C CA . GLN B 1 130 ? 0.698 40.625 13.008 1 98.12 130 GLN B CA 1
ATOM 4441 C C . GLN B 1 130 ? 1.31 39.531 13.875 1 98.12 130 GLN B C 1
ATOM 4443 O O . GLN B 1 130 ? 1.955 38.594 13.367 1 98.12 130 GLN B O 1
ATOM 4448 N N . ALA B 1 131 ? 1.211 39.656 15.172 1 98.69 131 ALA B N 1
ATOM 4449 C CA . ALA B 1 131 ? 1.632 38.625 16.141 1 98.69 131 ALA B CA 1
ATOM 4450 C C . ALA B 1 131 ? 0.495 37.656 16.453 1 98.69 131 ALA B C 1
ATOM 4452 O O . ALA B 1 131 ? -0.678 38 16.25 1 98.69 131 ALA B O 1
ATOM 4453 N N . PHE B 1 132 ? 0.896 36.5 16.938 1 98.88 132 PHE B N 1
ATOM 4454 C CA . PHE B 1 132 ? -0.095 35.469 17.203 1 98.88 132 PHE B CA 1
ATOM 4455 C C . PHE B 1 132 ? 0.211 34.75 18.516 1 98.88 132 PHE B C 1
ATOM 4457 O O . PHE B 1 132 ? 1.376 34.594 18.875 1 98.88 132 PHE B O 1
ATOM 4464 N N . HIS B 1 133 ? -0.823 34.375 19.328 1 98.81 133 HIS B N 1
ATOM 4465 C CA . HIS B 1 133 ? -0.704 33.25 20.234 1 98.81 133 HIS B CA 1
ATOM 4466 C C . HIS B 1 133 ? -0.698 31.922 19.469 1 98.81 133 HIS B C 1
ATOM 4468 O O . HIS B 1 133 ? -1.723 31.516 18.906 1 98.81 133 HIS B O 1
ATOM 4474 N N . VAL B 1 134 ? 0.45 31.203 19.469 1 98.94 134 VAL B N 1
ATOM 4475 C CA . VAL B 1 134 ? 0.651 30.109 18.531 1 98.94 134 VAL B CA 1
ATOM 4476 C C . VAL B 1 134 ? 0.42 28.781 19.234 1 98.94 134 VAL B C 1
ATOM 4478 O O . VAL B 1 134 ? 1.087 28.469 20.234 1 98.94 134 VAL B O 1
ATOM 4481 N N . ILE B 1 135 ? -0.533 27.984 18.828 1 98.94 135 ILE B N 1
ATOM 4482 C CA . ILE B 1 135 ? -0.815 26.641 19.312 1 98.94 135 ILE B CA 1
ATOM 4483 C C . ILE B 1 135 ? -0.502 25.625 18.219 1 98.94 135 ILE B C 1
ATOM 4485 O O . ILE B 1 135 ? -1 25.734 17.094 1 98.94 135 ILE B O 1
ATOM 4489 N N . VAL B 1 136 ? 0.358 24.656 18.5 1 98.94 136 VAL B N 1
ATOM 4490 C CA . VAL B 1 136 ? 0.751 23.641 17.516 1 98.94 136 VAL B CA 1
ATOM 4491 C C . VAL B 1 136 ? 0.53 22.25 18.109 1 98.94 136 VAL B C 1
ATOM 4493 O O . VAL B 1 136 ? 1.442 21.672 18.703 1 98.94 136 VAL B O 1
ATOM 4496 N N . PRO B 1 137 ? -0.586 21.672 17.891 1 98.88 137 PRO B N 1
ATOM 4497 C CA . PRO B 1 137 ? -0.838 20.312 18.391 1 98.88 137 PRO B CA 1
ATOM 4498 C C . PRO B 1 137 ? -0.224 19.234 17.5 1 98.88 137 PRO B C 1
ATOM 4500 O O . PRO B 1 137 ? -0.015 19.469 16.297 1 98.88 137 PRO B O 1
ATOM 4503 N N . SER B 1 138 ? 0.126 18.125 18.141 1 98.88 138 SER B N 1
ATOM 4504 C CA . SER B 1 138 ? 0.331 16.891 17.406 1 98.88 138 SER B CA 1
ATOM 4505 C C . SER B 1 138 ? -0.988 16.156 17.172 1 98.88 138 SER B C 1
ATOM 4507 O O . SER B 1 138 ? -1.801 16.016 18.078 1 98.88 138 SER B O 1
ATOM 4509 N N . LEU B 1 139 ? -1.19 15.766 15.961 1 98.81 139 LEU B N 1
ATOM 4510 C CA . LEU B 1 139 ? -2.379 14.969 15.656 1 98.81 139 LEU B CA 1
ATOM 4511 C C . LEU B 1 139 ? -2.451 13.734 16.547 1 98.81 139 LEU B C 1
ATOM 4513 O O . LEU B 1 139 ? -1.42 13.18 16.938 1 98.81 139 LEU B O 1
ATOM 4517 N N . PRO B 1 140 ? -3.688 13.289 16.906 1 98.5 140 PRO B N 1
ATOM 4518 C CA . PRO B 1 140 ? -3.799 12.016 17.625 1 98.5 140 PRO B CA 1
ATOM 4519 C C . PRO B 1 140 ? -3.074 10.875 16.922 1 98.5 140 PRO B C 1
ATOM 4521 O O . PRO B 1 140 ? -3.264 10.664 15.719 1 98.5 140 PRO B O 1
ATOM 4524 N N . GLY B 1 141 ? -2.252 10.219 17.703 1 98.19 141 GLY B N 1
ATOM 4525 C CA . GLY B 1 141 ? -1.532 9.094 17.125 1 98.19 141 GLY B CA 1
ATOM 4526 C C . GLY B 1 141 ? -0.217 9.484 16.484 1 98.19 141 GLY B C 1
ATOM 4527 O O . GLY B 1 141 ? 0.496 8.633 15.953 1 98.19 141 GLY B O 1
ATOM 4528 N N . PHE B 1 142 ? 0.133 10.789 16.547 1 98.62 142 PHE B N 1
ATOM 4529 C CA . PHE B 1 142 ? 1.384 11.305 15.992 1 98.62 142 PHE B CA 1
ATOM 4530 C C . PHE B 1 142 ? 2.301 11.789 17.109 1 98.62 142 PHE B C 1
ATOM 4532 O O . PHE B 1 142 ? 1.865 12.523 18 1 98.62 142 PHE B O 1
ATOM 4539 N N . GLY B 1 143 ? 3.568 11.445 17 1 97.88 143 GLY B N 1
ATOM 4540 C CA . GLY B 1 143 ? 4.559 11.992 17.906 1 97.88 143 GLY B CA 1
ATOM 4541 C C . GLY B 1 143 ? 4.199 11.797 19.375 1 97.88 143 GLY B C 1
ATOM 4542 O O . GLY B 1 143 ? 4.012 10.664 19.828 1 97.88 143 GLY B O 1
ATOM 4543 N N . PHE B 1 144 ? 3.873 12.922 20.047 1 98.19 144 PHE B N 1
ATOM 4544 C CA . PHE B 1 144 ? 3.758 12.875 21.5 1 98.19 144 PHE B CA 1
ATOM 4545 C C . PHE B 1 144 ? 2.297 12.906 21.938 1 98.19 144 PHE B C 1
ATOM 4547 O O . PHE B 1 144 ? 1.993 12.875 23.125 1 98.19 144 PHE B O 1
ATOM 4554 N N . SER B 1 145 ? 1.374 12.961 20.969 1 98.69 145 SER B N 1
ATOM 4555 C CA . SER B 1 145 ? -0.032 12.734 21.297 1 98.69 145 SER B CA 1
ATOM 4556 C C . SER B 1 145 ? -0.328 11.25 21.469 1 98.69 145 SER B C 1
ATOM 4558 O O . SER B 1 145 ? 0.21 10.414 20.734 1 98.69 145 SER B O 1
ATOM 4560 N N . GLU B 1 146 ? -1.184 10.969 22.391 1 98 146 GLU B N 1
ATOM 4561 C CA . GLU B 1 146 ? -1.619 9.586 22.547 1 98 146 GLU B CA 1
ATOM 4562 C C . GLU B 1 146 ? -2.324 9.086 21.297 1 98 146 GLU B C 1
ATOM 4564 O O . GLU B 1 146 ? -3.023 9.852 20.625 1 98 146 GLU B O 1
ATOM 4569 N N . ALA B 1 147 ? -2.109 7.816 21.016 1 98.06 147 ALA B N 1
ATOM 4570 C CA . ALA B 1 147 ? -2.82 7.176 19.922 1 98.06 147 ALA B CA 1
ATOM 4571 C C . ALA B 1 147 ? -4.262 6.852 20.312 1 98.06 147 ALA B C 1
ATOM 4573 O O . ALA B 1 147 ? -4.527 6.457 21.453 1 98.06 147 ALA B O 1
ATOM 4574 N N . PRO B 1 148 ? -5.172 7.027 19.328 1 97.75 148 PRO B N 1
ATOM 4575 C CA . PRO B 1 148 ? -6.527 6.547 19.594 1 97.75 148 PRO B CA 1
ATOM 4576 C C . PRO B 1 148 ? -6.562 5.094 20.062 1 97.75 148 PRO B C 1
ATOM 4578 O O . PRO B 1 148 ? -5.801 4.266 19.562 1 97.75 148 PRO B O 1
ATOM 4581 N N . LYS B 1 149 ? -7.461 4.812 20.969 1 96.25 149 LYS B N 1
ATOM 4582 C CA . LYS B 1 149 ? -7.539 3.482 21.562 1 96.25 149 LYS B CA 1
ATOM 4583 C C . LYS B 1 149 ? -8.641 2.652 20.922 1 96.25 149 LYS B C 1
ATOM 4585 O O . LYS B 1 149 ? -8.664 1.427 21.047 1 96.25 149 LYS B O 1
ATOM 4590 N N . ILE B 1 150 ? -9.586 3.324 20.266 1 96.44 150 ILE B N 1
ATOM 4591 C CA . ILE B 1 150 ? -10.688 2.678 19.562 1 96.44 150 ILE B CA 1
ATOM 4592 C C . ILE B 1 150 ? -10.805 3.242 18.156 1 96.44 150 ILE B C 1
ATOM 4594 O O . ILE B 1 150 ? -10.164 4.242 17.812 1 96.44 150 ILE B O 1
ATOM 4598 N N . LYS B 1 151 ? -11.602 2.59 17.312 1 95.75 151 LYS B N 1
ATOM 4599 C CA . LYS B 1 151 ? -11.812 3.041 15.938 1 95.75 151 LYS B CA 1
ATOM 4600 C C . LYS B 1 151 ? -12.633 4.328 15.906 1 95.75 151 LYS B C 1
ATOM 4602 O O . LYS B 1 151 ? -13.242 4.711 16.906 1 95.75 151 LYS B O 1
ATOM 4607 N N . GLY B 1 152 ? -12.562 5.086 14.812 1 96 152 GLY B N 1
ATOM 4608 C CA . GLY B 1 152 ? -13.484 6.195 14.617 1 96 152 GLY B CA 1
ATOM 4609 C C . GLY B 1 152 ? -12.805 7.547 14.609 1 96 152 GLY B C 1
ATOM 4610 O O . GLY B 1 152 ? -13.445 8.57 14.383 1 96 152 GLY B O 1
ATOM 4611 N N . TYR B 1 153 ? -11.516 7.57 14.828 1 97.06 153 TYR B N 1
ATOM 4612 C CA . TYR B 1 153 ? -10.789 8.836 14.844 1 97.06 153 TYR B CA 1
ATOM 4613 C C . TYR B 1 153 ? -10.438 9.273 13.43 1 97.06 153 TYR B C 1
ATOM 4615 O O . TYR B 1 153 ? -9.266 9.336 13.062 1 97.06 153 TYR B O 1
ATOM 4623 N N . GLY B 1 154 ? -11.477 9.625 12.648 1 96.94 154 GLY B N 1
ATOM 4624 C CA . GLY B 1 154 ? -11.336 10.227 11.336 1 96.94 154 GLY B CA 1
ATOM 4625 C C . GLY B 1 154 ? -11.281 11.742 11.375 1 96.94 154 GLY B C 1
ATOM 4626 O O . GLY B 1 154 ? -11.023 12.336 12.422 1 96.94 154 GLY B O 1
ATOM 4627 N N . ILE B 1 155 ? -11.5 12.383 10.297 1 96.75 155 ILE B N 1
ATOM 4628 C CA . ILE B 1 155 ? -11.352 13.812 10.094 1 96.75 155 ILE B CA 1
ATOM 4629 C C . ILE B 1 155 ? -12.336 14.57 10.969 1 96.75 155 ILE B C 1
ATOM 4631 O O . ILE B 1 155 ? -11.977 15.57 11.602 1 96.75 155 ILE B O 1
ATOM 4635 N N . VAL B 1 156 ? -13.547 14.102 11.047 1 97.62 156 VAL B N 1
ATOM 4636 C CA . VAL B 1 156 ? -14.602 14.805 11.781 1 97.62 156 VAL B CA 1
ATOM 4637 C C . VAL B 1 156 ? -14.297 14.766 13.273 1 97.62 156 VAL B C 1
ATOM 4639 O O . VAL B 1 156 ? -14.398 15.781 13.961 1 97.62 156 VAL B O 1
ATOM 4642 N N . LYS B 1 157 ? -13.953 13.586 13.75 1 98 157 LYS B N 1
ATOM 4643 C CA . LYS B 1 157 ? -13.625 13.422 15.164 1 98 157 LYS B CA 1
ATOM 4644 C C . LYS B 1 157 ? -12.414 14.273 15.555 1 98 157 LYS B C 1
ATOM 4646 O O . LYS B 1 157 ? -12.438 14.961 16.578 1 98 157 LYS B O 1
ATOM 4651 N N . ILE B 1 158 ? -11.383 14.266 14.781 1 98.56 158 ILE B N 1
ATOM 4652 C CA . ILE B 1 158 ? -10.156 15 15.086 1 98.56 158 ILE B CA 1
ATOM 4653 C C . ILE B 1 158 ? -10.422 16.5 15 1 98.56 158 ILE B C 1
ATOM 4655 O O . ILE B 1 158 ? -9.883 17.281 15.797 1 98.56 158 ILE B O 1
ATOM 4659 N N . ALA B 1 159 ? -11.258 16.906 14.039 1 98.62 159 ALA B N 1
ATOM 4660 C CA . ALA B 1 159 ? -11.633 18.312 13.953 1 98.62 159 ALA B CA 1
ATOM 4661 C C . ALA B 1 159 ? -12.273 18.797 15.25 1 98.62 159 ALA B C 1
ATOM 4663 O O . ALA B 1 159 ? -11.93 19.875 15.758 1 98.62 159 ALA B O 1
ATOM 4664 N N . SER B 1 160 ? -13.188 18 15.719 1 98.69 160 SER B N 1
ATOM 4665 C CA . SER B 1 160 ? -13.852 18.344 16.969 1 98.69 160 SER B CA 1
ATOM 4666 C C . SER B 1 160 ? -12.852 18.406 18.125 1 98.69 160 SER B C 1
ATOM 4668 O O . SER B 1 160 ? -12.977 19.266 19 1 98.69 160 SER B O 1
ATOM 4670 N N . MET B 1 161 ? -11.859 17.562 18.109 1 98.81 161 MET B N 1
ATOM 4671 C CA . MET B 1 161 ? -10.852 17.531 19.172 1 98.81 161 MET B CA 1
ATOM 4672 C C . MET B 1 161 ? -9.977 18.766 19.125 1 98.81 161 MET B C 1
ATOM 4674 O O . MET B 1 161 ? -9.656 19.344 20.172 1 98.81 161 MET B O 1
ATOM 4678 N N . ILE B 1 162 ? -9.57 19.172 17.953 1 98.88 162 ILE B N 1
ATOM 4679 C CA . ILE B 1 162 ? -8.734 20.359 17.797 1 98.88 162 ILE B CA 1
ATOM 4680 C C . ILE B 1 162 ? -9.516 21.594 18.25 1 98.88 162 ILE B C 1
ATOM 4682 O O . ILE B 1 162 ? -8.977 22.453 18.938 1 98.88 162 ILE B O 1
ATOM 4686 N N . ASN B 1 163 ? -10.789 21.688 17.844 1 98.88 163 ASN B N 1
ATOM 4687 C CA . ASN B 1 163 ? -11.633 22.781 18.312 1 98.88 163 ASN B CA 1
ATOM 4688 C C . ASN B 1 163 ? -11.75 22.781 19.828 1 98.88 163 ASN B C 1
ATOM 4690 O O . ASN B 1 163 ? -11.648 23.844 20.469 1 98.88 163 ASN B O 1
ATOM 4694 N N . ALA B 1 164 ? -11.945 21.609 20.406 1 98.81 164 ALA B N 1
ATOM 4695 C CA . ALA B 1 164 ? -12.07 21.5 21.859 1 98.81 164 ALA B CA 1
ATOM 4696 C C . ALA B 1 164 ? -10.781 21.938 22.547 1 98.81 164 ALA B C 1
ATOM 4698 O O . ALA B 1 164 ? -10.828 22.547 23.609 1 98.81 164 ALA B O 1
ATOM 4699 N N . LEU B 1 165 ? -9.633 21.578 21.969 1 98.81 165 LEU B N 1
ATOM 4700 C CA . LEU B 1 165 ? -8.352 22.016 22.516 1 98.81 165 LEU B CA 1
ATOM 4701 C C . LEU B 1 165 ? -8.297 23.531 22.625 1 98.81 165 LEU B C 1
ATOM 4703 O O . LEU B 1 165 ? -7.934 24.078 23.672 1 98.81 165 LEU B O 1
ATOM 4707 N N . MET B 1 166 ? -8.664 24.266 21.562 1 98.81 166 MET B N 1
ATOM 4708 C CA . MET B 1 166 ? -8.625 25.734 21.531 1 98.81 166 MET B CA 1
ATOM 4709 C C . MET B 1 166 ? -9.602 26.312 22.547 1 98.81 166 MET B C 1
ATOM 4711 O O . MET B 1 166 ? -9.258 27.25 23.266 1 98.81 166 MET B O 1
ATOM 4715 N N . MET B 1 167 ? -10.789 25.688 22.672 1 98.56 167 MET B N 1
ATOM 4716 C CA . MET B 1 167 ? -11.781 26.156 23.641 1 98.56 167 MET B CA 1
ATOM 4717 C C . MET B 1 167 ? -11.273 26 25.062 1 98.56 167 MET B C 1
ATOM 4719 O O . MET B 1 167 ? -11.414 26.906 25.891 1 98.56 167 MET B O 1
ATOM 4723 N N . ASN B 1 168 ? -10.711 24.875 25.281 1 98.44 168 ASN B N 1
ATOM 4724 C CA . ASN B 1 168 ? -10.211 24.594 26.625 1 98.44 168 ASN B CA 1
ATOM 4725 C C . ASN B 1 168 ? -9.055 25.516 26.984 1 98.44 168 ASN B C 1
ATOM 4727 O O . ASN B 1 168 ? -8.812 25.781 28.172 1 98.44 168 ASN B O 1
ATOM 4731 N N . LEU B 1 169 ? -8.32 26.047 26.016 1 98.44 169 LEU B N 1
ATOM 4732 C CA . LEU B 1 169 ? -7.211 26.969 26.25 1 98.44 169 LEU B CA 1
ATOM 4733 C C . LEU B 1 169 ? -7.719 28.391 26.438 1 98.44 169 LEU B C 1
ATOM 4735 O O . LEU B 1 169 ? -6.938 29.297 26.719 1 98.44 169 LEU B O 1
ATOM 4739 N N . GLY B 1 170 ? -9.023 28.609 26.234 1 98.12 170 GLY B N 1
ATOM 4740 C CA . GLY B 1 170 ? -9.633 29.922 26.422 1 98.12 170 GLY B CA 1
ATOM 4741 C C . GLY B 1 170 ? -9.734 30.719 25.141 1 98.12 170 GLY B C 1
ATOM 4742 O O . GLY B 1 170 ? -10.102 31.906 25.156 1 98.12 170 GLY B O 1
ATOM 4743 N N . TYR B 1 171 ? -9.359 30.125 24.031 1 98.38 171 TYR B N 1
ATOM 4744 C CA . TYR B 1 171 ? -9.492 30.797 22.734 1 98.38 171 TYR B CA 1
ATOM 4745 C C . TYR B 1 171 ? -10.828 30.453 22.094 1 98.38 171 TYR B C 1
ATOM 4747 O O . TYR B 1 171 ? -10.898 29.594 21.203 1 98.38 171 TYR B O 1
ATOM 4755 N N . ASN B 1 172 ? -11.859 31.188 22.406 1 97.94 172 ASN B N 1
ATOM 4756 C CA . ASN B 1 172 ? -13.211 30.938 21.906 1 97.94 172 ASN B CA 1
ATOM 4757 C C . ASN B 1 172 ? -13.32 31.25 20.422 1 97.94 172 ASN B C 1
ATOM 4759 O O . ASN B 1 172 ? -14.195 30.719 19.734 1 97.94 172 ASN B O 1
ATOM 4763 N N . GLU B 1 173 ? -12.539 32.156 20 1 98.62 173 GLU B N 1
ATOM 4764 C CA . GLU B 1 173 ? -12.391 32.469 18.594 1 98.62 173 GLU B CA 1
ATOM 4765 C C . GLU B 1 173 ? -10.93 32.438 18.172 1 98.62 173 GLU B C 1
ATOM 4767 O O . GLU B 1 173 ? -10.047 32.875 18.922 1 98.62 173 GLU B O 1
ATOM 4772 N N . TYR B 1 174 ? -10.672 31.859 17.016 1 98.88 174 TYR B N 1
ATOM 4773 C CA . TYR B 1 174 ? -9.281 31.703 16.609 1 98.88 174 TYR B CA 1
ATOM 4774 C C . TYR B 1 174 ? -9.148 31.594 15.094 1 98.88 174 TYR B C 1
ATOM 4776 O O . TYR B 1 174 ? -10.148 31.406 14.398 1 98.88 174 TYR B O 1
ATOM 4784 N N . MET B 1 175 ? -7.918 31.844 14.586 1 98.88 175 MET B N 1
ATOM 4785 C CA . MET B 1 175 ? -7.52 31.578 13.203 1 98.88 175 MET B CA 1
ATOM 4786 C C . MET B 1 175 ? -6.879 30.203 13.07 1 98.88 175 MET B C 1
ATOM 4788 O O . MET B 1 175 ? -6.262 29.703 14.016 1 98.88 175 MET B O 1
ATOM 4792 N N . TYR B 1 176 ? -7.07 29.562 11.93 1 98.88 176 TYR B N 1
ATOM 4793 C CA . TYR B 1 176 ? -6.566 28.219 11.68 1 98.88 176 TYR B CA 1
ATOM 4794 C C . TYR B 1 176 ? -5.652 28.203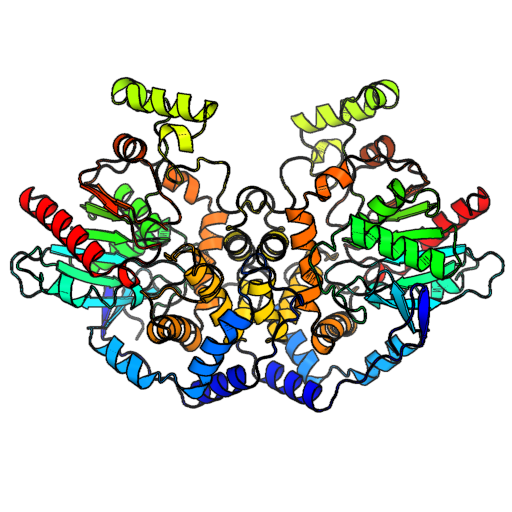 10.461 1 98.88 176 TYR B C 1
ATOM 4796 O O . TYR B 1 176 ? -5.934 28.859 9.453 1 98.88 176 TYR B O 1
ATOM 4804 N N . HIS B 1 177 ? -4.527 27.484 10.586 1 98.94 177 HIS B N 1
ATOM 4805 C CA . HIS B 1 177 ? -3.697 27.156 9.438 1 98.94 177 HIS B CA 1
ATOM 4806 C C . HIS B 1 177 ? -3.383 25.656 9.391 1 98.94 177 HIS B C 1
ATOM 4808 O O . HIS B 1 177 ? -3.088 25.047 10.422 1 98.94 177 HIS B O 1
ATOM 4814 N N . GLY B 1 178 ? -3.42 25.062 8.211 1 98.56 178 GLY B N 1
ATOM 4815 C CA . GLY B 1 178 ? -2.979 23.672 8.109 1 98.56 178 GLY B CA 1
ATOM 4816 C C . GLY B 1 178 ? -2.748 23.234 6.676 1 98.56 178 GLY B C 1
ATOM 4817 O O . GLY B 1 178 ? -3.389 23.734 5.754 1 98.56 178 GLY B O 1
ATOM 4818 N N . GLY B 1 179 ? -1.82 22.328 6.449 1 97.56 179 GLY B N 1
ATOM 4819 C CA . GLY B 1 179 ? -1.602 21.594 5.207 1 97.56 179 GLY B CA 1
ATOM 4820 C C . GLY B 1 179 ? -1.907 20.109 5.324 1 97.56 179 GLY B C 1
ATOM 4821 O O . GLY B 1 179 ? -2.139 19.609 6.426 1 97.56 179 GLY B O 1
ATOM 4822 N N . ASP B 1 180 ? -2.02 19.453 4.184 1 97.12 180 ASP B N 1
ATOM 4823 C CA . ASP B 1 180 ? -2.213 18 4.148 1 97.12 180 ASP B CA 1
ATOM 4824 C C . ASP B 1 180 ? -3.426 17.594 4.98 1 97.12 180 ASP B C 1
ATOM 4826 O O . ASP B 1 180 ? -4.527 18.109 4.777 1 97.12 180 ASP B O 1
ATOM 4830 N N . TRP B 1 181 ? -3.234 16.703 6.02 1 98.19 181 TRP B N 1
ATOM 4831 C CA . TRP B 1 181 ? -4.332 16.391 6.93 1 98.19 181 TRP B CA 1
ATOM 4832 C C . TRP B 1 181 ? -4.777 17.641 7.691 1 98.19 181 TRP B C 1
ATOM 4834 O O . TRP B 1 181 ? -5.965 17.797 7.996 1 98.19 181 TRP B O 1
ATOM 4844 N N . GLY B 1 182 ? -3.805 18.484 8.023 1 98.56 182 GLY B N 1
ATOM 4845 C CA . GLY B 1 182 ? -4.16 19.734 8.656 1 98.56 182 GLY B CA 1
ATOM 4846 C C . GLY B 1 182 ? -5.102 20.578 7.816 1 98.56 182 GLY B C 1
ATOM 4847 O O . GLY B 1 182 ? -5.961 21.281 8.352 1 98.56 182 GLY B O 1
ATOM 4848 N N . ALA B 1 183 ? -4.918 20.516 6.523 1 97.88 183 ALA B N 1
ATOM 4849 C CA . ALA B 1 183 ? -5.816 21.25 5.633 1 97.88 183 ALA B CA 1
ATOM 4850 C C . ALA B 1 183 ? -7.199 20.609 5.602 1 97.88 183 ALA B C 1
ATOM 4852 O O . ALA B 1 183 ? -8.219 21.297 5.664 1 97.88 183 ALA B O 1
ATOM 4853 N N . ILE B 1 184 ? -7.242 19.281 5.516 1 96.94 184 ILE B N 1
ATOM 4854 C CA . ILE B 1 184 ? -8.492 18.547 5.414 1 96.94 184 ILE B CA 1
ATOM 4855 C C . ILE B 1 184 ? -9.289 18.688 6.711 1 96.94 184 ILE B C 1
ATOM 4857 O O . ILE B 1 184 ? -10.484 18.984 6.688 1 96.94 184 ILE B O 1
ATOM 4861 N N . ILE B 1 185 ? -8.641 18.547 7.809 1 98.38 185 ILE B N 1
ATOM 4862 C CA . ILE B 1 185 ? -9.25 18.719 9.125 1 98.38 185 ILE B CA 1
ATOM 4863 C C . ILE B 1 185 ? -9.664 20.188 9.305 1 98.38 185 ILE B C 1
ATOM 4865 O O . ILE B 1 185 ? -10.742 20.469 9.836 1 98.38 185 ILE B O 1
ATOM 4869 N N . GLY B 1 186 ? -8.789 21.094 8.867 1 98.31 186 GLY B N 1
ATOM 4870 C CA . GLY B 1 186 ? -9.094 22.5 8.945 1 98.31 186 GLY B CA 1
ATOM 4871 C C . GLY B 1 186 ? -10.359 22.891 8.211 1 98.31 186 GLY B C 1
ATOM 4872 O O . GLY B 1 186 ? -11.141 23.703 8.695 1 98.31 186 GLY B O 1
ATOM 4873 N N . LYS B 1 187 ? -10.562 22.344 7.07 1 97.75 187 LYS B N 1
ATOM 4874 C CA . LYS B 1 187 ? -11.797 22.609 6.332 1 97.75 187 LYS B CA 1
ATOM 4875 C C . LYS B 1 187 ? -13.016 22.141 7.117 1 97.75 187 LYS B C 1
ATOM 4877 O O . LYS B 1 187 ? -14.031 22.828 7.176 1 97.75 187 LYS B O 1
ATOM 4882 N N . THR B 1 188 ? -12.883 20.969 7.664 1 97.88 188 THR B N 1
ATOM 4883 C CA . THR B 1 188 ? -13.961 20.453 8.492 1 97.88 188 THR B CA 1
ATOM 4884 C C . THR B 1 188 ? -14.227 21.359 9.68 1 97.88 188 THR B C 1
ATOM 4886 O O . THR B 1 188 ? -15.383 21.609 10.039 1 97.88 188 THR B O 1
ATOM 4889 N N . ILE B 1 189 ? -13.188 21.891 10.281 1 98.5 189 ILE B N 1
ATOM 4890 C CA . ILE B 1 189 ? -13.336 22.812 11.398 1 98.5 189 ILE B CA 1
ATOM 4891 C C . ILE B 1 189 ? -14 24.094 10.914 1 98.5 189 ILE B C 1
ATOM 4893 O O . ILE B 1 189 ? -14.93 24.594 11.547 1 98.5 189 ILE B O 1
ATOM 4897 N N . ALA B 1 190 ? -13.547 24.625 9.797 1 98.25 190 ALA B N 1
ATOM 4898 C CA . ALA B 1 190 ? -14.055 25.875 9.234 1 98.25 190 ALA B CA 1
ATOM 4899 C C . ALA B 1 190 ? -15.555 25.766 8.938 1 98.25 190 ALA B C 1
ATOM 4901 O O . ALA B 1 190 ? -16.281 26.766 9.016 1 98.25 190 ALA B O 1
ATOM 4902 N N . VAL B 1 191 ? -16.016 24.562 8.617 1 97.5 191 VAL B N 1
ATOM 4903 C CA . VAL B 1 191 ? -17.406 24.359 8.219 1 97.5 191 VAL B CA 1
ATOM 4904 C C . VAL B 1 191 ? -18.25 24.016 9.445 1 97.5 191 VAL B C 1
ATOM 4906 O O . VAL B 1 191 ? -19.312 24.609 9.664 1 97.5 191 VAL B O 1
ATOM 4909 N N . ASN B 1 192 ? -17.734 23.172 10.297 1 97.5 192 ASN B N 1
ATOM 4910 C CA . ASN B 1 192 ? -18.547 22.594 11.367 1 97.5 192 ASN B CA 1
ATOM 4911 C C . ASN B 1 192 ? -18.406 23.391 12.664 1 97.5 192 ASN B C 1
ATOM 4913 O O . ASN B 1 192 ? -19.219 23.266 13.57 1 97.5 192 ASN B O 1
ATOM 4917 N N . HIS B 1 193 ? -17.359 24.156 12.789 1 98.44 193 HIS B N 1
ATOM 4918 C CA . HIS B 1 193 ? -17.094 24.906 14.008 1 98.44 193 HIS B CA 1
ATOM 4919 C C . HIS B 1 193 ? -16.828 26.375 13.703 1 98.44 193 HIS B C 1
ATOM 4921 O O . HIS B 1 193 ? -15.883 26.969 14.242 1 98.44 193 HIS B O 1
ATOM 4927 N N . SER B 1 194 ? -17.625 26.906 12.805 1 98.06 194 SER B N 1
ATOM 4928 C CA . SER B 1 194 ? -17.422 28.25 12.297 1 98.06 194 SER B CA 1
ATOM 4929 C C . SER B 1 194 ? -17.734 29.312 13.359 1 98.06 194 SER B C 1
ATOM 4931 O O . SER B 1 194 ? -17.359 30.469 13.227 1 98.06 194 SER B O 1
ATOM 4933 N N . ASN B 1 195 ? -18.422 28.906 14.43 1 98.19 195 ASN B N 1
ATOM 4934 C CA . ASN B 1 195 ? -18.656 29.828 15.547 1 98.19 195 ASN B CA 1
ATOM 4935 C C . ASN B 1 195 ? -17.375 30.125 16.297 1 98.19 195 ASN B C 1
ATOM 4937 O O . ASN B 1 195 ? -17.266 31.156 16.969 1 98.19 195 ASN B O 1
ATOM 4941 N N . ASN B 1 196 ? -16.406 29.219 16.188 1 98.75 196 ASN B N 1
ATOM 4942 C CA . ASN B 1 196 ? -15.125 29.375 16.875 1 98.75 196 ASN B CA 1
ATOM 4943 C C . ASN B 1 196 ? -13.984 29.656 15.914 1 98.75 196 ASN B C 1
ATOM 4945 O O . ASN B 1 196 ? -13.227 30.609 16.109 1 98.75 196 ASN B O 1
ATOM 4949 N N . CYS B 1 197 ? -13.859 28.859 14.938 1 98.81 197 CYS B N 1
ATOM 4950 C CA . CYS B 1 197 ? -12.883 29.156 13.891 1 98.81 197 CYS B CA 1
ATOM 4951 C C . CYS B 1 197 ? -13.359 30.297 13.008 1 98.81 197 CYS B C 1
ATOM 4953 O O . CYS B 1 197 ? -14.305 30.156 12.242 1 98.81 197 CYS B O 1
ATOM 4955 N N . LYS B 1 198 ? -12.602 31.359 13.047 1 98.75 198 LYS B N 1
ATOM 4956 C CA . LYS B 1 198 ? -13.125 32.594 12.438 1 98.75 198 LYS B CA 1
ATOM 4957 C C . LYS B 1 198 ? -12.414 32.875 11.117 1 98.75 198 LYS B C 1
ATOM 4959 O O . LYS B 1 198 ? -12.891 33.688 10.328 1 98.75 198 LYS B O 1
ATOM 4964 N N . ALA B 1 199 ? -11.328 32.281 10.891 1 98.88 199 ALA B N 1
ATOM 4965 C CA . ALA B 1 199 ? -10.555 32.438 9.664 1 98.88 199 ALA B CA 1
ATOM 4966 C C . ALA B 1 199 ? -9.758 31.156 9.367 1 98.88 199 ALA B C 1
ATOM 4968 O O . ALA B 1 199 ? -9.219 30.531 10.273 1 98.88 199 ALA B O 1
ATOM 4969 N N . PHE B 1 200 ? -9.688 30.766 8.109 1 98.81 200 PHE B N 1
ATOM 4970 C CA . PHE B 1 200 ? -9.062 29.516 7.691 1 98.81 200 PHE B CA 1
ATOM 4971 C C . PHE B 1 200 ? -8.023 29.766 6.598 1 98.81 200 PHE B C 1
ATOM 4973 O O . PHE B 1 200 ? -8.367 30.234 5.508 1 98.81 200 PHE B O 1
ATOM 4980 N N . HIS B 1 201 ? -6.738 29.562 6.895 1 98.94 201 HIS B N 1
ATOM 4981 C CA . HIS B 1 201 ? -5.621 29.609 5.961 1 98.94 201 HIS B CA 1
ATOM 4982 C C . HIS B 1 201 ? -5.102 28.219 5.641 1 98.94 201 HIS B C 1
ATOM 4984 O O . HIS B 1 201 ? -4.945 27.391 6.543 1 98.94 201 HIS B O 1
ATOM 4990 N N . THR B 1 202 ? -4.832 27.906 4.344 1 98.69 202 THR B N 1
ATOM 4991 C CA . THR B 1 202 ? -4.324 26.578 4.012 1 98.69 202 THR B CA 1
ATOM 4992 C C . THR B 1 202 ? -3.408 26.641 2.795 1 98.69 202 THR B C 1
ATOM 4994 O O . THR B 1 202 ? -3.4 27.641 2.066 1 98.69 202 THR B O 1
ATOM 4997 N N . THR B 1 203 ? -2.598 25.672 2.711 1 98.25 203 THR B N 1
ATOM 4998 C CA . THR B 1 203 ? -1.723 25.516 1.556 1 98.25 203 THR B CA 1
ATOM 4999 C C . THR B 1 203 ? -2.211 24.391 0.652 1 98.25 203 THR B C 1
ATOM 5001 O O . THR B 1 203 ? -1.638 24.141 -0.411 1 98.25 203 THR B O 1
ATOM 5004 N N . MET B 1 204 ? -3.238 23.672 1.036 1 96.25 204 MET B N 1
ATOM 5005 C CA . MET B 1 204 ? -3.801 22.578 0.263 1 96.25 204 MET B CA 1
ATOM 5006 C C . MET B 1 204 ? -5.324 22.625 0.286 1 96.25 204 MET B C 1
ATOM 5008 O O . MET B 1 204 ? -5.961 21.875 1.037 1 96.25 204 MET B O 1
ATOM 5012 N N . PRO B 1 205 ? -5.887 23.5 -0.545 1 94.5 205 PRO B N 1
ATOM 5013 C CA . PRO B 1 205 ? -7.348 23.625 -0.556 1 94.5 205 PRO B CA 1
ATOM 5014 C C . PRO B 1 205 ? -8.039 22.406 -1.149 1 94.5 205 PRO B C 1
ATOM 5016 O O . PRO B 1 205 ? -7.535 21.812 -2.107 1 94.5 205 PRO B O 1
ATOM 5019 N N . MET B 1 206 ? -9.039 22 -0.491 1 90.44 206 MET B N 1
ATOM 5020 C CA . MET B 1 206 ? -9.883 20.906 -0.963 1 90.44 206 MET B CA 1
ATOM 5021 C C . MET B 1 206 ? -11.305 21.391 -1.228 1 90.44 206 MET B C 1
ATOM 5023 O O . MET B 1 206 ? -12.156 21.344 -0.341 1 90.44 206 MET B O 1
ATOM 5027 N N . LEU B 1 207 ? -11.555 21.844 -2.48 1 92.44 207 LEU B N 1
ATOM 5028 C CA . LEU B 1 207 ? -12.844 22.422 -2.842 1 92.44 207 LEU B CA 1
ATOM 5029 C C . LEU B 1 207 ? -13.328 21.891 -4.188 1 92.44 207 LEU B C 1
ATOM 5031 O O . LEU B 1 207 ? -12.531 21.375 -4.973 1 92.44 207 LEU B O 1
ATOM 5035 N N . LEU B 1 208 ? -14.562 22.016 -4.477 1 90.06 208 LEU B N 1
ATOM 5036 C CA . LEU B 1 208 ? -15.156 21.594 -5.738 1 90.06 208 LEU B CA 1
ATOM 5037 C C . LEU B 1 208 ? -14.922 22.641 -6.824 1 90.06 208 LEU B C 1
ATOM 5039 O O . LEU B 1 208 ? -14.781 23.828 -6.527 1 90.06 208 LEU B O 1
ATOM 5043 N N . PRO B 1 209 ? -14.883 22.109 -7.996 1 92.31 209 PRO B N 1
ATOM 5044 C CA . PRO B 1 209 ? -14.953 23.062 -9.102 1 92.31 209 PRO B CA 1
ATOM 5045 C C . PRO B 1 209 ? -16.281 23.797 -9.156 1 92.31 209 PRO B C 1
ATOM 5047 O O . PRO B 1 209 ? -17.234 23.422 -8.453 1 92.31 209 PRO B O 1
ATOM 5050 N N . PRO B 1 210 ? -16.281 24.906 -9.898 1 94.75 210 PRO B N 1
ATOM 5051 C CA . PRO B 1 210 ? -17.562 25.625 -10.047 1 94.75 210 PRO B CA 1
ATOM 5052 C C . PRO B 1 210 ? -18.578 24.844 -10.883 1 94.75 210 PRO B C 1
ATOM 5054 O O . PRO B 1 210 ? -18.938 25.281 -11.977 1 94.75 210 PRO B O 1
ATOM 5057 N N . ILE B 1 211 ? -19.094 23.766 -10.266 1 93.31 211 ILE B N 1
ATOM 5058 C CA . ILE B 1 211 ? -20.109 22.969 -10.938 1 93.31 211 ILE B CA 1
ATOM 5059 C C . ILE B 1 211 ? -21.391 23.781 -11.109 1 93.31 211 ILE B C 1
ATOM 5061 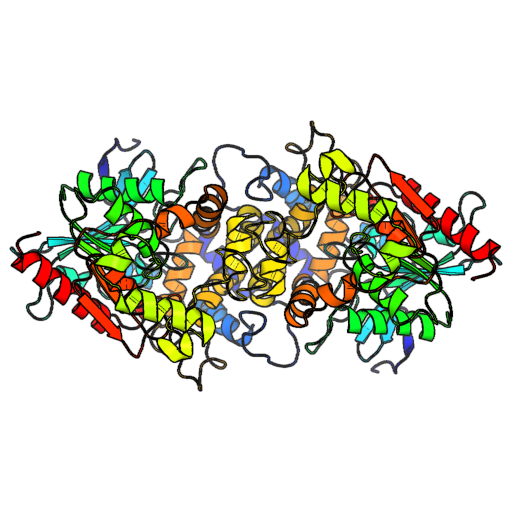O O . ILE B 1 211 ? -21.609 24.75 -10.367 1 93.31 211 ILE B O 1
ATOM 5065 N N . PRO B 1 212 ? -22.25 23.391 -12.078 1 95.06 212 PRO B N 1
ATOM 5066 C CA . PRO B 1 212 ? -23.422 24.203 -12.414 1 95.06 212 PRO B CA 1
ATOM 5067 C C . PRO B 1 212 ? -24.562 24.031 -11.422 1 95.06 212 PRO B C 1
ATOM 5069 O O . PRO B 1 212 ? -25.672 23.641 -11.805 1 95.06 212 PRO B O 1
ATOM 5072 N N . THR B 1 213 ? -24.328 24.422 -10.273 1 93.12 213 THR B N 1
ATOM 5073 C CA . THR B 1 213 ? -25.406 24.547 -9.289 1 93.12 213 THR B CA 1
ATOM 5074 C C . THR B 1 213 ? -26.172 25.844 -9.484 1 93.12 213 THR B C 1
ATOM 5076 O O . THR B 1 213 ? -25.703 26.766 -10.141 1 93.12 213 THR B O 1
ATOM 5079 N N . PRO B 1 214 ? -27.422 25.906 -8.938 1 94.5 214 PRO B N 1
ATOM 5080 C CA . PRO B 1 214 ? -28.156 27.172 -9.055 1 94.5 214 PRO B CA 1
ATOM 5081 C C . PRO B 1 214 ? -27.375 28.359 -8.531 1 94.5 214 PRO B C 1
ATOM 5083 O O . PRO B 1 214 ? -27.359 29.422 -9.172 1 94.5 214 PRO B O 1
ATOM 5086 N N . ARG B 1 215 ? -26.672 28.203 -7.527 1 92.69 215 ARG B N 1
ATOM 5087 C CA . ARG B 1 215 ? -25.875 29.281 -6.945 1 92.69 215 ARG B CA 1
ATOM 5088 C C . ARG B 1 215 ? -24.766 29.719 -7.895 1 92.69 215 ARG B C 1
ATOM 5090 O O . ARG B 1 215 ? -24.594 30.922 -8.141 1 92.69 215 ARG B O 1
ATOM 5097 N N . ASN B 1 216 ? -24.047 28.781 -8.391 1 95.69 216 ASN B N 1
ATOM 5098 C CA . ASN B 1 216 ? -22.906 29.109 -9.234 1 95.69 216 ASN B CA 1
ATOM 5099 C C . ASN B 1 216 ? -23.344 29.688 -10.578 1 95.69 216 ASN B C 1
ATOM 5101 O O . ASN B 1 216 ? -22.656 30.547 -11.148 1 95.69 216 ASN B O 1
ATOM 5105 N N . ILE B 1 217 ? -24.453 29.203 -11.062 1 96.62 217 ILE B N 1
ATOM 5106 C CA . ILE B 1 217 ? -24.953 29.734 -12.328 1 96.62 217 ILE B CA 1
ATOM 5107 C C . ILE B 1 217 ? -25.328 31.203 -12.164 1 96.62 217 ILE B C 1
ATOM 5109 O O . ILE B 1 217 ? -25.125 32 -13.078 1 96.62 217 ILE B O 1
ATOM 5113 N N . ILE B 1 218 ? -25.844 31.531 -11.031 1 96.88 218 ILE B N 1
ATOM 5114 C CA . ILE B 1 218 ? -26.297 32.875 -10.789 1 96.88 218 ILE B CA 1
ATOM 5115 C C . ILE B 1 218 ? -25.109 33.781 -10.461 1 96.88 218 ILE B C 1
ATOM 5117 O O . ILE B 1 218 ? -24.969 34.875 -11.031 1 96.88 218 ILE B O 1
ATOM 5121 N N . PHE B 1 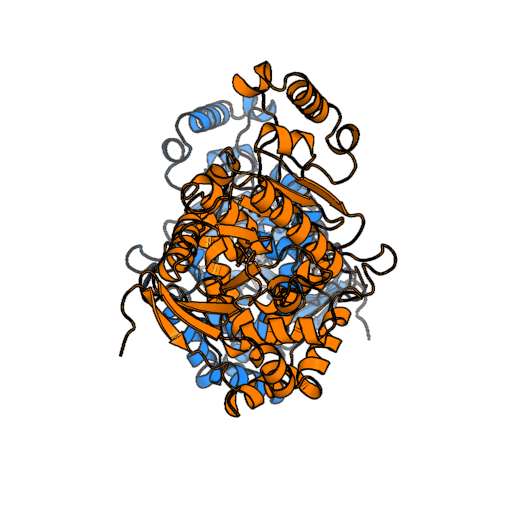219 ? -24.25 33.344 -9.594 1 95.62 219 PHE B N 1
ATOM 5122 C CA . PHE B 1 219 ? -23.266 34.25 -9.008 1 95.62 219 PHE B CA 1
ATOM 5123 C C . PHE B 1 219 ? -21.922 34.125 -9.734 1 95.62 219 PHE B C 1
ATOM 5125 O O . PHE B 1 219 ? -21.078 35.031 -9.648 1 95.62 219 PHE B O 1
ATOM 5132 N N . HIS B 1 220 ? -21.734 32.969 -10.438 1 97.25 220 HIS B N 1
ATOM 5133 C CA . HIS B 1 220 ? -20.453 32.75 -11.078 1 97.25 220 HIS B CA 1
ATOM 5134 C C . HIS B 1 220 ? -20.625 32.125 -12.461 1 97.25 220 HIS B C 1
ATOM 5136 O O . HIS B 1 220 ? -20.016 31.094 -12.773 1 97.25 220 HIS B O 1
ATOM 5142 N N . PRO B 1 221 ? -21.453 32.688 -13.312 1 97.06 221 PRO B N 1
ATOM 5143 C CA . PRO B 1 221 ? -21.75 32.062 -14.602 1 97.06 221 PRO B CA 1
ATOM 5144 C C . PRO B 1 221 ? -20.516 31.875 -15.477 1 97.06 221 PRO B C 1
ATOM 5146 O O . PRO B 1 221 ? -20.375 30.859 -16.156 1 97.06 221 PRO B O 1
ATOM 5149 N N . PHE B 1 222 ? -19.609 32.781 -15.422 1 97.56 222 PHE B N 1
ATOM 5150 C CA . PHE B 1 222 ? -18.422 32.719 -16.266 1 97.56 222 PHE B CA 1
ATOM 5151 C C . PHE B 1 222 ? -17.484 31.609 -15.781 1 97.56 222 PHE B C 1
ATOM 5153 O O . PHE B 1 222 ? -16.828 30.953 -16.594 1 97.56 222 PHE B O 1
ATOM 5160 N N . LYS B 1 223 ? -17.406 31.438 -14.453 1 97.12 223 LYS B N 1
ATOM 5161 C CA . LYS B 1 223 ? -16.562 30.375 -13.906 1 97.12 223 LYS B CA 1
ATOM 5162 C C . LYS B 1 223 ? -17.141 29 -14.219 1 97.12 223 LYS B C 1
ATOM 5164 O O . LYS B 1 223 ? -16.391 28.047 -14.445 1 97.12 223 LYS B O 1
ATOM 5169 N N . VAL B 1 224 ? -18.469 28.906 -14.203 1 97.12 224 VAL B N 1
ATOM 5170 C CA . VAL B 1 224 ? -19.125 27.656 -14.578 1 97.12 224 VAL B CA 1
ATOM 5171 C C . VAL B 1 224 ? -18.828 27.328 -16.047 1 97.12 224 VAL B C 1
ATOM 5173 O O . VAL B 1 224 ? -18.484 26.203 -16.375 1 97.12 224 VAL B O 1
ATOM 5176 N N . ALA B 1 225 ? -18.969 28.328 -16.891 1 97.38 225 ALA B N 1
ATOM 5177 C CA . ALA B 1 225 ? -18.703 28.156 -18.312 1 97.38 225 ALA B CA 1
ATOM 5178 C C . ALA B 1 225 ? -17.25 27.719 -18.531 1 97.38 225 ALA B C 1
ATOM 5180 O O . ALA B 1 225 ? -17 26.812 -19.344 1 97.38 225 ALA B O 1
ATOM 5181 N N . LYS B 1 226 ? -16.391 28.406 -17.859 1 96.06 226 LYS B N 1
ATOM 5182 C CA . LYS B 1 226 ? -14.977 28.078 -17.984 1 96.06 226 LYS B CA 1
ATOM 5183 C C . LYS B 1 226 ? -14.703 26.641 -17.547 1 96.06 226 LYS B C 1
ATOM 5185 O O . LYS B 1 226 ? -13.906 25.938 -18.188 1 96.06 226 LYS B O 1
ATOM 5190 N N . PHE B 1 227 ? -15.32 26.188 -16.469 1 94.94 227 PHE B N 1
ATOM 5191 C CA . PHE B 1 227 ? -15.188 24.828 -15.992 1 94.94 227 PHE B CA 1
ATOM 5192 C C . PHE B 1 227 ? -15.68 23.828 -17.031 1 94.94 227 PHE B C 1
ATOM 5194 O O . PHE B 1 227 ? -15.008 22.844 -17.328 1 94.94 227 PHE B O 1
ATOM 5201 N N . LEU B 1 228 ? -16.844 24.078 -17.594 1 95.19 228 LEU B N 1
ATOM 5202 C CA . LEU B 1 228 ? -17.422 23.203 -18.609 1 95.19 228 LEU B CA 1
ATOM 5203 C C . LEU B 1 228 ? -16.516 23.109 -19.828 1 95.19 228 LEU B C 1
ATOM 5205 O O . LEU B 1 228 ? -16.328 22.031 -20.406 1 95.19 228 LEU B O 1
ATOM 5209 N N . VAL B 1 229 ? -15.93 24.219 -20.25 1 95.62 229 VAL B N 1
ATOM 5210 C CA . VAL B 1 229 ? -14.992 24.25 -21.375 1 95.62 229 VAL B CA 1
ATOM 5211 C C . VAL B 1 229 ? -13.773 23.391 -21.047 1 95.62 229 VAL B C 1
ATOM 5213 O O . VAL B 1 229 ? -13.266 22.672 -21.906 1 95.62 229 VAL B O 1
ATOM 5216 N N . SER B 1 230 ? -13.32 23.516 -19.797 1 93.19 230 SER B N 1
ATOM 5217 C CA . SER B 1 230 ? -12.125 22.797 -19.375 1 93.19 230 SER B CA 1
ATOM 5218 C C . SER B 1 230 ? -12.352 21.281 -19.453 1 93.19 230 SER B C 1
ATOM 5220 O O . SER B 1 230 ? -11.406 20.516 -19.672 1 93.19 230 SER B O 1
ATOM 5222 N N . LEU B 1 231 ? -13.602 20.812 -19.281 1 90.12 231 LEU B N 1
ATOM 5223 C CA . LEU B 1 231 ? -13.922 19.406 -19.375 1 90.12 231 LEU B CA 1
ATOM 5224 C C . LEU B 1 231 ? -13.719 18.891 -20.797 1 90.12 231 LEU B C 1
ATOM 5226 O O . LEU B 1 231 ? -13.43 17.703 -20.984 1 90.12 231 LEU B O 1
ATOM 5230 N N . VAL B 1 232 ? -13.836 19.703 -21.688 1 92.06 232 VAL B N 1
ATOM 5231 C CA . VAL B 1 232 ? -13.789 19.312 -23.094 1 92.06 232 VAL B CA 1
ATOM 5232 C C . VAL B 1 232 ? -12.367 19.484 -23.625 1 92.06 232 VAL B C 1
ATOM 5234 O O . VAL B 1 232 ? -11.836 18.594 -24.297 1 92.06 232 VAL B O 1
ATOM 5237 N N . VAL B 1 233 ? -11.695 20.609 -23.344 1 93.31 233 VAL B N 1
ATOM 5238 C CA . VAL B 1 233 ? -10.445 20.953 -24.016 1 93.31 233 VAL B CA 1
ATOM 5239 C C . VAL B 1 233 ? -9.266 20.609 -23.109 1 93.31 233 VAL B C 1
ATOM 5241 O O . VAL B 1 233 ? -8.117 20.562 -23.562 1 93.31 233 VAL B O 1
ATOM 5244 N N . GLY B 1 234 ? -9.523 20.406 -21.844 1 89.94 234 GLY B N 1
ATOM 5245 C CA . GLY B 1 234 ? -8.461 20.062 -20.906 1 89.94 234 GLY B CA 1
ATOM 5246 C C . GLY B 1 234 ? -8.219 21.141 -19.859 1 89.94 234 GLY B C 1
ATOM 5247 O O . GLY B 1 234 ? -8.227 22.328 -20.188 1 89.94 234 GLY B O 1
ATOM 5248 N N . PHE B 1 235 ? -7.996 20.766 -18.656 1 89.69 235 PHE B N 1
ATOM 5249 C CA . PHE B 1 235 ? -7.832 21.672 -17.531 1 89.69 235 PHE B CA 1
ATOM 5250 C C . PHE B 1 235 ? -6.551 22.484 -17.672 1 89.69 235 PHE B C 1
ATOM 5252 O O . PHE B 1 235 ? -6.52 23.672 -17.344 1 89.69 235 PHE B O 1
ATOM 5259 N N . ASP B 1 236 ? -5.492 21.828 -18.188 1 89.44 236 ASP B N 1
ATOM 5260 C CA . ASP B 1 236 ? -4.203 22.5 -18.312 1 89.44 236 ASP B CA 1
ATOM 5261 C C . ASP B 1 236 ? -4.289 23.672 -19.297 1 89.44 236 ASP B C 1
ATOM 5263 O O . ASP B 1 236 ? -3.656 24.703 -19.094 1 89.44 236 ASP B O 1
ATOM 5267 N N . TRP B 1 237 ? -5.078 23.484 -20.281 1 91.81 237 TRP B N 1
ATOM 5268 C CA . TRP B 1 237 ? -5.215 24.531 -21.297 1 91.81 237 TRP B CA 1
ATOM 5269 C C . TRP B 1 237 ? -5.984 25.719 -20.75 1 91.81 237 TRP B C 1
ATOM 5271 O O . TRP B 1 237 ? -5.691 26.875 -21.109 1 91.81 237 TRP B O 1
ATOM 5281 N N . VAL B 1 238 ? -6.879 25.438 -19.875 1 92.62 238 VAL B N 1
ATOM 5282 C CA . VAL B 1 238 ? -7.797 26.484 -19.438 1 92.62 238 VAL B CA 1
ATOM 5283 C C . VAL B 1 238 ? -7.23 27.188 -18.219 1 92.62 238 VAL B C 1
ATOM 5285 O O . VAL B 1 238 ? -7.32 28.406 -18.094 1 92.62 238 VAL B O 1
ATOM 5288 N N . TYR B 1 239 ? -6.688 26.438 -17.328 1 92 239 TYR B N 1
ATOM 5289 C CA . TYR B 1 239 ? -6.32 27 -16.047 1 92 239 TYR B CA 1
ATOM 5290 C C . TYR B 1 239 ? -4.809 27.094 -15.898 1 92 239 TYR B C 1
ATOM 5292 O O . TYR B 1 239 ? -4.305 27.719 -14.961 1 92 239 TYR B O 1
ATOM 5300 N N . GLY B 1 240 ? -4.105 26.469 -16.781 1 87 240 GLY B N 1
ATOM 5301 C CA . GLY B 1 240 ? -2.658 26.391 -16.672 1 87 240 GLY B CA 1
ATOM 5302 C C . GLY B 1 240 ? -2.176 25.016 -16.234 1 87 240 GLY B C 1
ATOM 5303 O O . GLY B 1 240 ? -2.91 24.266 -15.578 1 87 240 GLY B O 1
ATOM 5304 N N . LYS B 1 241 ? -0.911 24.75 -16.562 1 79.94 241 LYS B N 1
ATOM 5305 C CA . LYS B 1 241 ? -0.341 23.422 -16.344 1 79.94 241 LYS B CA 1
ATOM 5306 C C . LYS B 1 241 ? -0.284 23.094 -14.859 1 79.94 241 LYS B C 1
ATOM 5308 O O . LYS B 1 241 ? 0.243 23.875 -14.062 1 79.94 241 LYS B O 1
ATOM 5313 N N . GLY B 1 242 ? -0.905 22.047 -14.5 1 76.38 242 GLY B N 1
ATOM 5314 C CA . GLY B 1 242 ? -0.758 21.484 -13.172 1 76.38 242 GLY B CA 1
ATOM 5315 C C . GLY B 1 242 ? -1.715 22.078 -12.156 1 76.38 242 GLY B C 1
ATOM 5316 O O . GLY B 1 242 ? -1.614 21.812 -10.961 1 76.38 242 GLY B O 1
ATOM 5317 N N . LYS B 1 243 ? -2.613 22.984 -12.492 1 76.56 243 LYS B N 1
ATOM 5318 C CA . LYS B 1 243 ? -3.473 23.656 -11.531 1 76.56 243 LYS B CA 1
ATOM 5319 C C . LYS B 1 243 ? -4.723 22.844 -11.227 1 76.56 243 LYS B C 1
ATOM 5321 O O . LYS B 1 243 ? -5.324 22.984 -10.164 1 76.56 243 LYS B O 1
ATOM 5326 N N . ALA B 1 244 ? -5.176 22.219 -12.109 1 73.31 244 ALA B N 1
ATOM 5327 C CA . ALA B 1 244 ? -6.414 21.5 -11.812 1 73.31 244 ALA B CA 1
ATOM 5328 C C . ALA B 1 244 ? -6.391 20.094 -12.406 1 73.31 244 ALA B C 1
ATOM 5330 O O . ALA B 1 244 ? -5.93 19.891 -13.531 1 73.31 244 ALA B O 1
ATOM 5331 N N . ARG B 1 245 ? -6.543 19.172 -11.477 1 60.69 245 ARG B N 1
ATOM 5332 C CA . ARG B 1 245 ? -6.801 17.828 -11.961 1 60.69 245 ARG B CA 1
ATOM 5333 C C . ARG B 1 245 ? -8.109 17.281 -11.398 1 60.69 245 ARG B C 1
ATOM 5335 O O . ARG B 1 245 ? -8.336 17.312 -10.188 1 60.69 245 ARG B O 1
ATOM 5342 N N . LEU B 1 246 ? -9.352 17.812 -12.039 1 56.03 246 LEU B N 1
ATOM 5343 C CA . LEU B 1 246 ? -10.602 17.266 -11.516 1 56.03 246 LEU B CA 1
ATOM 5344 C C . LEU B 1 246 ? -10.469 15.773 -11.242 1 56.03 246 LEU B C 1
ATOM 5346 O O . LEU B 1 246 ? -10.938 15.281 -10.211 1 56.03 246 LEU B O 1
ATOM 5350 N N . GLY B 1 247 ? -10.93 15.117 -12.25 1 47.66 247 GLY B N 1
ATOM 5351 C CA . GLY B 1 247 ? -11.656 13.922 -12.633 1 47.66 247 GLY B CA 1
ATOM 5352 C C . GLY B 1 247 ? -11.164 12.664 -11.938 1 47.66 247 GLY B C 1
ATOM 5353 O O . GLY B 1 247 ? -11.961 11.812 -11.539 1 47.66 247 GLY B O 1
ATOM 5354 N N . GLY B 1 248 ? -10.281 12 -12.062 1 48.75 248 GLY B N 1
ATOM 5355 C CA . GLY B 1 248 ? -10.25 10.547 -12.055 1 48.75 248 GLY B CA 1
ATOM 5356 C C . GLY B 1 248 ? -9.516 9.969 -10.859 1 48.75 248 GLY B C 1
ATOM 5357 O O . GLY B 1 248 ? -9.539 8.758 -10.633 1 48.75 248 GLY B O 1
ATOM 5358 N N . ALA B 1 249 ? -8.852 10.938 -10.062 1 58.91 249 ALA B N 1
ATOM 5359 C CA . ALA B 1 249 ? -8.039 10.273 -9.047 1 58.91 249 ALA B CA 1
ATOM 5360 C C . ALA B 1 249 ? -8.719 10.32 -7.684 1 58.91 249 ALA B C 1
ATOM 5362 O O . ALA B 1 249 ? -9.031 11.406 -7.184 1 58.91 249 ALA B O 1
ATOM 5363 N N . THR B 1 250 ? -9.586 9.367 -7.465 1 73.5 250 THR B N 1
ATOM 5364 C CA . THR B 1 250 ? -10.164 9.156 -6.141 1 73.5 250 THR B CA 1
ATOM 5365 C C . THR B 1 250 ? -9.062 8.945 -5.105 1 73.5 250 THR B C 1
ATOM 5367 O O . THR B 1 250 ? -7.875 9.008 -5.43 1 73.5 250 THR B O 1
ATOM 5370 N N . PHE B 1 251 ? -9.453 9.078 -3.973 1 80.19 251 PHE B N 1
ATOM 5371 C CA . PHE B 1 251 ? -8.586 9.039 -2.799 1 80.19 251 PHE B CA 1
ATOM 5372 C C . PHE B 1 251 ? -7.602 7.883 -2.889 1 80.19 251 PHE B C 1
ATOM 5374 O O . PHE B 1 251 ? -6.418 8.039 -2.584 1 80.19 251 PHE B O 1
ATOM 5381 N N . ALA B 1 252 ? -8.023 6.801 -3.506 1 89.25 252 ALA B N 1
ATOM 5382 C CA . ALA B 1 252 ? -7.18 5.609 -3.426 1 89.25 252 ALA B CA 1
ATOM 5383 C C . ALA B 1 252 ? -7.34 4.742 -4.672 1 89.25 252 ALA B C 1
ATOM 5385 O O . ALA B 1 252 ? -7.512 3.525 -4.57 1 89.25 252 ALA B O 1
ATOM 5386 N N . ASN B 1 253 ? -7.312 5.312 -5.852 1 89.38 253 ASN B N 1
ATOM 5387 C CA . ASN B 1 253 ? -7.324 4.625 -7.137 1 89.38 253 ASN B CA 1
ATOM 5388 C C . ASN B 1 253 ? -5.98 4.738 -7.852 1 89.38 253 ASN B C 1
ATOM 5390 O O . ASN B 1 253 ? -5.75 5.695 -8.594 1 89.38 253 ASN B O 1
ATOM 5394 N N . ALA B 1 254 ? -5.184 3.705 -7.805 1 90.19 254 ALA B N 1
ATOM 5395 C CA . ALA B 1 254 ? -3.809 3.738 -8.297 1 90.19 254 ALA B CA 1
ATOM 5396 C C . ALA B 1 254 ? -3.766 3.576 -9.812 1 90.19 254 ALA B C 1
ATOM 5398 O O . ALA B 1 254 ? -2.73 3.812 -10.438 1 90.19 254 ALA B O 1
ATOM 5399 N N . GLU B 1 255 ? -4.863 3.201 -10.484 1 88.06 255 GLU B N 1
ATOM 5400 C CA . GLU B 1 255 ? -4.926 3.141 -11.938 1 88.06 255 GLU B CA 1
ATOM 5401 C C . GLU B 1 255 ? -5.02 4.535 -12.547 1 88.06 255 GLU B C 1
ATOM 5403 O O . GLU B 1 255 ? -4.59 4.754 -13.68 1 88.06 255 GLU B O 1
ATOM 5408 N N . ARG B 1 256 ? -5.504 5.422 -11.766 1 86 256 ARG B N 1
ATOM 5409 C CA . ARG B 1 256 ? -5.695 6.785 -12.242 1 86 256 ARG B CA 1
ATOM 5410 C C . ARG B 1 256 ? -4.652 7.73 -11.656 1 86 256 ARG B C 1
ATOM 5412 O O . ARG B 1 256 ? -4.285 8.727 -12.281 1 86 256 ARG B O 1
ATOM 5419 N N . ASP B 1 257 ? -4.266 7.434 -10.438 1 89.06 257 ASP B N 1
ATOM 5420 C CA . ASP B 1 257 ? -3.264 8.227 -9.734 1 89.06 257 ASP B CA 1
ATOM 5421 C C . ASP B 1 257 ? -2.135 7.34 -9.211 1 89.06 257 ASP B C 1
ATOM 5423 O O . ASP B 1 257 ? -2.23 6.785 -8.117 1 89.06 257 ASP B O 1
ATOM 5427 N N . LYS B 1 258 ? -1.038 7.348 -9.852 1 89.56 258 LYS B N 1
ATOM 5428 C CA . LYS B 1 258 ? 0.081 6.469 -9.531 1 89.56 258 LYS B CA 1
ATOM 5429 C C . LYS B 1 258 ? 0.769 6.906 -8.242 1 89.56 258 LYS B C 1
ATOM 5431 O O . LYS B 1 258 ? 1.629 6.195 -7.719 1 89.56 258 LYS B O 1
ATOM 5436 N N . GLY B 1 259 ? 0.357 8.031 -7.738 1 91.38 259 GLY B N 1
ATOM 5437 C CA . GLY B 1 259 ? 0.939 8.5 -6.492 1 91.38 259 GLY B CA 1
ATOM 5438 C C . GLY B 1 259 ? 0.136 8.102 -5.266 1 91.38 259 GLY B C 1
ATOM 5439 O O . GLY B 1 259 ? 0.502 8.438 -4.141 1 91.38 259 GLY B O 1
ATOM 5440 N N . CYS B 1 260 ? -0.927 7.297 -5.473 1 93.38 260 CYS B N 1
ATOM 5441 C CA . CYS B 1 260 ? -1.83 7.113 -4.34 1 93.38 260 CYS B CA 1
ATOM 5442 C C . CYS B 1 260 ? -1.669 5.723 -3.738 1 93.38 260 CYS B C 1
ATOM 5444 O O . CYS B 1 260 ? -2.453 5.32 -2.877 1 93.38 260 CYS B O 1
ATOM 5446 N N . GLY B 1 261 ? -0.638 4.922 -4.145 1 96.62 261 GLY B N 1
ATOM 5447 C CA . GLY B 1 261 ? -0.428 3.588 -3.607 1 96.62 261 GLY B CA 1
ATOM 5448 C C . GLY B 1 261 ? -0.293 3.568 -2.096 1 96.62 261 GLY B C 1
ATOM 5449 O O . GLY B 1 261 ? -0.806 2.664 -1.433 1 96.62 261 GLY B O 1
ATOM 5450 N N . TYR B 1 262 ? 0.403 4.562 -1.529 1 97.81 262 TYR B N 1
ATOM 5451 C CA . TYR B 1 262 ? 0.593 4.621 -0.084 1 97.81 262 TYR B CA 1
ATOM 5452 C C . TYR B 1 262 ? -0.732 4.852 0.631 1 97.81 262 TYR B C 1
ATOM 5454 O O . TYR B 1 262 ? -0.985 4.266 1.688 1 97.81 262 TYR B O 1
ATOM 5462 N N . ARG B 1 263 ? -1.655 5.688 0.081 1 96.19 263 ARG B N 1
ATOM 5463 C CA . ARG B 1 263 ? -2.959 5.926 0.69 1 96.19 263 ARG B CA 1
ATOM 5464 C C . ARG B 1 263 ? -3.826 4.672 0.643 1 96.19 263 ARG B C 1
ATOM 5466 O O . ARG B 1 263 ? -4.594 4.406 1.569 1 96.19 263 ARG B O 1
ATOM 5473 N N . ALA B 1 264 ? -3.662 3.973 -0.486 1 96.88 264 ALA B N 1
ATOM 5474 C CA . ALA B 1 264 ? -4.465 2.768 -0.665 1 96.88 264 ALA B CA 1
ATOM 5475 C C . ALA B 1 264 ? -4.145 1.729 0.407 1 96.88 264 ALA B C 1
ATOM 5477 O O . ALA B 1 264 ? -5.047 1.182 1.041 1 96.88 264 ALA B O 1
ATOM 5478 N N . ILE B 1 265 ? -2.875 1.501 0.639 1 98.62 265 ILE B N 1
ATOM 5479 C CA . ILE B 1 265 ? -2.508 0.467 1.6 1 98.62 265 ILE B CA 1
ATOM 5480 C C . ILE B 1 265 ? -2.75 0.974 3.02 1 98.62 265 ILE B C 1
ATOM 5482 O O . ILE B 1 265 ? -3.25 0.236 3.873 1 98.62 265 ILE B O 1
ATOM 5486 N N . GLN B 1 266 ? -2.443 2.215 3.336 1 98.5 266 GLN B N 1
ATOM 5487 C CA . GLN B 1 266 ? -2.742 2.783 4.645 1 98.5 266 GLN B CA 1
ATOM 5488 C C . GLN B 1 266 ? -4.246 2.82 4.898 1 98.5 266 GLN B C 1
ATOM 5490 O O . GLN B 1 266 ? -4.695 2.652 6.031 1 98.5 266 GLN B O 1
ATOM 5495 N N . GLY B 1 267 ? -5.027 3.004 3.838 1 97.31 267 GLY B N 1
ATOM 5496 C CA . GLY B 1 267 ? -6.473 3.127 3.938 1 97.31 267 GLY B CA 1
ATOM 5497 C C . GLY B 1 267 ? -7.184 1.788 4.02 1 97.31 267 GLY B C 1
ATOM 5498 O O . GLY B 1 267 ? -8.383 1.73 4.301 1 97.31 267 GLY B O 1
ATOM 5499 N N . THR B 1 268 ? -6.438 0.631 3.83 1 97.5 268 THR B N 1
ATOM 5500 C CA . THR B 1 268 ? -7.109 -0.663 3.797 1 97.5 268 THR B CA 1
ATOM 5501 C C . THR B 1 268 ? -6.516 -1.606 4.84 1 97.5 268 THR B C 1
ATOM 5503 O O . THR B 1 268 ? -7.25 -2.279 5.562 1 97.5 268 THR B O 1
ATOM 5506 N N . ARG B 1 269 ? -5.207 -1.668 4.902 1 98.38 269 ARG B N 1
ATOM 5507 C CA . ARG B 1 269 ? -4.535 -2.58 5.816 1 98.38 269 ARG B CA 1
ATOM 5508 C C . ARG B 1 269 ? -3.391 -1.88 6.543 1 98.38 269 ARG B C 1
ATOM 5510 O O . ARG B 1 269 ? -2.238 -2.314 6.465 1 98.38 269 ARG B O 1
ATOM 5517 N N . PRO B 1 270 ? -3.641 -0.895 7.367 1 98.38 270 PRO B N 1
ATOM 5518 C CA . PRO B 1 270 ? -2.572 -0.15 8.039 1 98.38 270 PRO B CA 1
ATOM 5519 C C . PRO B 1 270 ? -1.749 -1.022 8.984 1 98.38 270 PRO B C 1
ATOM 5521 O O . PRO B 1 270 ? -0.539 -0.826 9.117 1 98.38 270 PRO B O 1
ATOM 5524 N N . TYR B 1 271 ? -2.365 -2.037 9.656 1 98.12 271 TYR B N 1
ATOM 5525 C CA . TYR B 1 271 ? -1.616 -2.91 10.555 1 98.12 271 TYR B CA 1
ATOM 5526 C C . TYR B 1 271 ? -0.572 -3.713 9.789 1 98.12 271 TYR B C 1
ATOM 5528 O O . TYR B 1 271 ? 0.593 -3.771 10.188 1 98.12 271 TYR B O 1
ATOM 5536 N N . THR B 1 272 ? -0.985 -4.27 8.695 1 98.75 272 THR B N 1
ATOM 5537 C CA . THR B 1 272 ? -0.087 -5.117 7.918 1 98.75 272 THR B CA 1
ATOM 5538 C C . THR B 1 272 ? 1.154 -4.336 7.488 1 98.75 272 THR B C 1
ATOM 5540 O O . THR B 1 272 ? 2.277 -4.832 7.613 1 98.75 272 THR B O 1
ATOM 5543 N N . LEU B 1 273 ? 0.924 -3.143 7.02 1 98.81 273 LEU B N 1
ATOM 5544 C CA . LEU B 1 273 ? 2.004 -2.262 6.586 1 98.81 273 LEU B CA 1
ATOM 5545 C C . LEU B 1 273 ? 2.918 -1.908 7.754 1 98.81 273 LEU B C 1
ATOM 5547 O O . LEU B 1 273 ? 4.141 -1.838 7.594 1 98.81 273 LEU B O 1
ATOM 5551 N N . SER B 1 274 ? 2.393 -1.772 8.906 1 98.69 274 SER B N 1
ATOM 5552 C CA . SER B 1 274 ? 3.055 -1.145 10.047 1 98.69 274 SER B CA 1
ATOM 5553 C C . SER B 1 274 ? 4.129 -2.057 10.633 1 98.69 274 SER B C 1
ATOM 5555 O O . SER B 1 274 ? 5.066 -1.583 11.273 1 98.69 274 SER B O 1
ATOM 5557 N N . PHE B 1 275 ? 4.039 -3.391 10.477 1 98.75 275 PHE B N 1
ATOM 5558 C CA . PHE B 1 275 ? 5.02 -4.289 11.07 1 98.75 275 PHE B CA 1
ATOM 5559 C C . PHE B 1 275 ? 6.414 -4.012 10.516 1 98.75 275 PHE B C 1
ATOM 5561 O O . PHE B 1 275 ? 7.371 -3.859 11.273 1 98.75 275 PHE B O 1
ATOM 5568 N N . GLY B 1 276 ? 6.473 -3.863 9.164 1 98.62 276 GLY B N 1
ATOM 5569 C CA . GLY B 1 276 ? 7.762 -3.564 8.562 1 98.62 276 GLY B CA 1
ATOM 5570 C C . GLY B 1 276 ? 8.266 -2.176 8.898 1 98.62 276 GLY B C 1
ATOM 5571 O O . GLY B 1 276 ? 9.469 -1.974 9.078 1 98.62 276 GLY B O 1
ATOM 5572 N N . LEU B 1 277 ? 7.387 -1.238 9.07 1 98.69 277 LEU B N 1
ATOM 5573 C CA . LEU B 1 277 ? 7.77 0.154 9.281 1 98.69 277 LEU B CA 1
ATOM 5574 C C . LEU B 1 277 ? 8.188 0.388 10.727 1 98.69 277 LEU B C 1
ATOM 5576 O O . LEU B 1 277 ? 9.109 1.165 10.992 1 98.69 277 LEU B O 1
ATOM 5580 N N . THR B 1 278 ? 7.512 -0.274 11.688 1 98.19 278 THR B N 1
ATOM 5581 C CA . THR B 1 278 ? 7.816 -0.089 13.102 1 98.19 278 THR B CA 1
ATOM 5582 C C . THR B 1 278 ? 9.094 -0.829 13.477 1 98.19 278 THR B C 1
ATOM 5584 O O . THR B 1 278 ? 9.875 -0.353 14.312 1 98.19 278 THR B O 1
ATOM 5587 N N . ASP B 1 279 ? 9.32 -1.932 12.828 1 98.44 279 ASP B N 1
ATOM 5588 C CA . ASP B 1 279 ? 10.414 -2.824 13.203 1 98.44 279 ASP B CA 1
ATOM 5589 C C . ASP B 1 279 ? 11.695 -2.467 12.461 1 98.44 279 ASP B C 1
ATOM 5591 O O . ASP B 1 279 ? 12.789 -2.863 12.875 1 98.44 279 ASP B O 1
ATOM 5595 N N . SER B 1 280 ? 11.641 -1.715 11.383 1 98.69 280 SER B N 1
ATOM 5596 C CA . SER B 1 280 ? 12.789 -1.346 10.562 1 98.69 280 SER B CA 1
ATOM 5597 C C . SER B 1 280 ? 12.953 0.169 10.484 1 98.69 280 SER B C 1
ATOM 5599 O O . SER B 1 280 ? 12.211 0.838 9.766 1 98.69 280 SER B O 1
ATOM 5601 N N . PRO B 1 281 ? 14.016 0.7 11.164 1 98.62 281 PRO B N 1
ATOM 5602 C CA . PRO B 1 281 ? 14.258 2.137 11.023 1 98.62 281 PRO B CA 1
ATOM 5603 C C . PRO B 1 281 ? 14.523 2.551 9.578 1 98.62 281 PRO B C 1
ATOM 5605 O O . PRO B 1 281 ? 14.078 3.615 9.141 1 98.62 281 PRO B O 1
ATOM 5608 N N . ALA B 1 282 ? 15.211 1.705 8.805 1 98.81 282 ALA B N 1
ATOM 5609 C CA . ALA B 1 282 ? 15.398 2.006 7.383 1 98.81 282 ALA B CA 1
ATOM 5610 C C . ALA B 1 282 ? 14.07 2.018 6.645 1 98.81 282 ALA B C 1
ATOM 5612 O O . ALA B 1 282 ? 13.875 2.807 5.715 1 98.81 282 ALA B O 1
ATOM 5613 N N . GLY B 1 283 ? 13.188 1.109 7.098 1 98.81 283 GLY B N 1
ATOM 5614 C CA . GLY B 1 283 ? 11.859 1.059 6.5 1 98.81 283 GLY B CA 1
ATOM 5615 C C . GLY B 1 283 ? 11.062 2.326 6.723 1 98.81 283 GLY B C 1
ATOM 5616 O O . GLY B 1 283 ? 10.5 2.889 5.777 1 98.81 283 GLY B O 1
ATOM 5617 N N . VAL B 1 284 ? 10.992 2.773 7.965 1 98.81 284 VAL B N 1
ATOM 5618 C CA . VAL B 1 284 ? 10.203 3.967 8.258 1 98.81 284 VAL B CA 1
ATOM 5619 C C . VAL B 1 284 ? 10.859 5.188 7.613 1 98.81 284 VAL B C 1
ATOM 5621 O O . VAL B 1 284 ? 10.172 6.051 7.059 1 98.81 284 VAL B O 1
ATOM 5624 N N . LEU B 1 285 ? 12.195 5.273 7.668 1 98.88 285 LEU B N 1
ATOM 5625 C CA . LEU B 1 285 ? 12.914 6.367 7.016 1 98.88 285 LEU B CA 1
ATOM 5626 C C . LEU B 1 285 ? 12.555 6.441 5.535 1 98.88 285 LEU B C 1
ATOM 5628 O O . LEU B 1 285 ? 12.211 7.512 5.027 1 98.88 285 LEU B O 1
ATOM 5632 N N . THR B 1 286 ? 12.555 5.348 4.852 1 98.94 286 THR B N 1
ATOM 5633 C CA . THR B 1 286 ? 12.328 5.309 3.414 1 98.94 286 THR B CA 1
ATOM 5634 C C . THR B 1 286 ? 10.875 5.648 3.088 1 98.94 286 THR B C 1
ATOM 5636 O O . THR B 1 286 ? 10.602 6.344 2.107 1 98.94 286 THR B O 1
ATOM 5639 N N . TRP B 1 287 ? 9.953 5.09 3.895 1 98.88 287 TRP B N 1
ATOM 5640 C CA . TRP B 1 287 ? 8.531 5.352 3.701 1 98.88 287 TRP B CA 1
ATOM 5641 C C . TRP B 1 287 ? 8.242 6.852 3.746 1 98.88 287 TRP B C 1
ATOM 5643 O O . TRP B 1 287 ? 7.484 7.367 2.922 1 98.88 287 TRP B O 1
ATOM 5653 N N . LEU B 1 288 ? 8.852 7.539 4.66 1 98.88 288 LEU B N 1
ATOM 5654 C CA . LEU B 1 288 ? 8.672 8.984 4.789 1 98.88 288 LEU B CA 1
ATOM 5655 C C . LEU B 1 288 ? 9.453 9.719 3.707 1 98.88 288 LEU B C 1
ATOM 5657 O O . LEU B 1 288 ? 8.938 10.664 3.102 1 98.88 288 LEU B O 1
ATOM 5661 N N . LEU B 1 289 ? 10.641 9.289 3.402 1 98.88 289 LEU B N 1
ATOM 5662 C CA . LEU B 1 289 ? 11.531 9.977 2.473 1 98.88 289 LEU B CA 1
ATOM 5663 C C . LEU B 1 289 ? 10.914 10.062 1.084 1 98.88 289 LEU B C 1
ATOM 5665 O O . LEU B 1 289 ? 11.039 11.086 0.406 1 98.88 289 LEU B O 1
ATOM 5669 N N . GLU B 1 290 ? 10.32 8.977 0.688 1 98.69 290 GLU B N 1
ATOM 5670 C CA . GLU B 1 290 ? 9.742 8.969 -0.651 1 98.69 290 GLU B CA 1
ATOM 5671 C C . GLU B 1 290 ? 8.727 10.094 -0.818 1 98.69 290 GLU B C 1
ATOM 5673 O O . GLU B 1 290 ? 8.68 10.75 -1.863 1 98.69 290 GLU B O 1
ATOM 5678 N N . LYS B 1 291 ? 7.926 1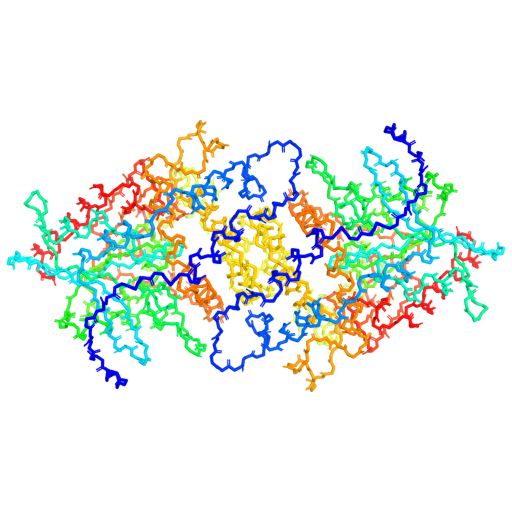0.375 0.164 1 98.31 291 LYS B N 1
ATOM 5679 C CA . LYS B 1 291 ? 6.934 11.445 0.083 1 98.31 291 LYS B CA 1
ATOM 5680 C C . LYS B 1 291 ? 7.59 12.812 0.23 1 98.31 291 LYS B C 1
ATOM 5682 O O . LYS B 1 291 ? 7.188 13.773 -0.427 1 98.31 291 LYS B O 1
ATOM 5687 N N . TYR B 1 292 ? 8.586 12.898 1.145 1 98.56 292 TYR B N 1
ATOM 5688 C CA . TYR B 1 292 ? 9.328 14.156 1.223 1 98.56 292 TYR B CA 1
ATOM 5689 C C . TYR B 1 292 ? 9.938 14.516 -0.128 1 98.56 292 TYR B C 1
ATOM 5691 O O . TYR B 1 292 ? 9.906 15.68 -0.541 1 98.56 292 TYR B O 1
ATOM 5699 N N . HIS B 1 293 ? 10.477 13.531 -0.8 1 98.38 293 HIS B N 1
ATOM 5700 C CA . HIS B 1 293 ? 11.07 13.789 -2.107 1 98.38 293 HIS B CA 1
ATOM 5701 C C . HIS B 1 293 ? 10.008 14.172 -3.129 1 98.38 293 HIS B C 1
ATOM 5703 O O . HIS B 1 293 ? 10.148 15.172 -3.836 1 98.38 293 HIS B O 1
ATOM 5709 N N . GLU B 1 294 ? 8.969 13.414 -3.195 1 96.62 294 GLU B N 1
ATOM 5710 C CA . GLU B 1 294 ? 7.945 13.578 -4.227 1 96.62 294 GLU B CA 1
ATOM 5711 C C . GLU B 1 294 ? 7.18 14.891 -4.043 1 96.62 294 GLU B C 1
ATOM 5713 O O . GLU B 1 294 ? 6.742 15.5 -5.02 1 96.62 294 GLU B O 1
ATOM 5718 N N . TRP B 1 295 ? 7.062 15.344 -2.777 1 97.25 295 TRP B N 1
ATOM 5719 C CA . TRP B 1 295 ? 6.109 16.406 -2.482 1 97.25 295 TRP B CA 1
ATOM 5720 C C . TRP B 1 295 ? 6.828 17.734 -2.264 1 97.25 295 TRP B C 1
ATOM 5722 O O . TRP B 1 295 ? 6.191 18.75 -1.971 1 97.25 295 TRP B O 1
ATOM 5732 N N . THR B 1 296 ? 8.133 17.781 -2.412 1 97.88 296 THR B N 1
ATOM 5733 C CA . THR B 1 296 ? 8.883 19.016 -2.24 1 97.88 296 THR B CA 1
ATOM 5734 C C . THR B 1 296 ? 9.406 19.531 -3.582 1 97.88 296 THR B C 1
ATOM 5736 O O . THR B 1 296 ? 9.391 18.797 -4.574 1 97.88 296 THR B O 1
ATOM 5739 N N . PHE B 1 297 ? 9.758 20.719 -3.596 1 97.69 297 PHE B N 1
ATOM 5740 C CA . PHE B 1 297 ? 10.195 21.391 -4.816 1 97.69 297 PHE B CA 1
ATOM 5741 C C . PHE B 1 297 ? 11.641 21.031 -5.137 1 97.69 297 PHE B C 1
ATOM 5743 O O . PHE B 1 297 ? 12.531 21.234 -4.312 1 97.69 297 PHE B O 1
ATOM 5750 N N . HIS B 1 298 ? 11.836 20.391 -6.281 1 96.5 298 HIS B N 1
ATOM 5751 C CA . HIS B 1 298 ? 13.148 20.125 -6.855 1 96.5 298 HIS B CA 1
ATOM 5752 C C . HIS B 1 298 ? 13.305 20.812 -8.211 1 96.5 298 HIS B C 1
ATOM 5754 O O . HIS B 1 298 ? 12.422 20.719 -9.062 1 96.5 298 HIS B O 1
ATOM 5760 N N . PRO B 1 299 ? 14.422 21.562 -8.367 1 93.69 299 PRO B N 1
ATOM 5761 C CA . PRO B 1 299 ? 14.695 21.922 -9.766 1 93.69 299 PRO B CA 1
ATOM 5762 C C . PRO B 1 299 ? 14.711 20.703 -10.688 1 93.69 299 PRO B C 1
ATOM 5764 O O . PRO B 1 299 ? 15.148 19.625 -10.289 1 93.69 299 PRO B O 1
ATOM 5767 N N . ALA B 1 300 ? 14.312 20.922 -11.922 1 90.25 300 ALA B N 1
ATOM 5768 C CA . ALA B 1 300 ? 14.148 19.844 -12.883 1 90.25 300 ALA B CA 1
ATOM 5769 C C . ALA B 1 300 ? 15.43 19.016 -13.016 1 90.25 300 ALA B C 1
ATOM 5771 O O . ALA B 1 300 ? 15.383 17.797 -13.109 1 90.25 300 ALA B O 1
ATOM 5772 N N . GLU B 1 301 ? 16.531 19.656 -12.922 1 92.62 301 GLU B N 1
ATOM 5773 C CA . GLU B 1 301 ? 17.828 19.031 -13.172 1 92.62 301 GLU B CA 1
ATOM 5774 C C . GLU B 1 301 ? 18.266 18.188 -11.977 1 92.62 301 GLU B C 1
ATOM 5776 O O . GLU B 1 301 ? 19.156 17.344 -12.094 1 92.62 301 GLU B O 1
ATOM 5781 N N . ARG B 1 302 ? 17.594 18.312 -10.797 1 94.38 302 ARG B N 1
ATOM 5782 C CA . ARG B 1 302 ? 18.047 17.625 -9.578 1 94.38 302 ARG B CA 1
ATOM 5783 C C . ARG B 1 302 ? 16.984 16.656 -9.062 1 94.38 302 ARG B C 1
ATOM 5785 O O . ARG B 1 302 ? 17.219 15.938 -8.102 1 94.38 302 ARG B O 1
ATOM 5792 N N . GLN B 1 303 ? 15.906 16.641 -9.719 1 91.75 303 GLN B N 1
ATOM 5793 C CA . GLN B 1 303 ? 14.773 15.844 -9.281 1 91.75 303 GLN B CA 1
ATOM 5794 C C . GLN B 1 303 ? 15.164 14.375 -9.117 1 91.75 303 GLN B C 1
ATOM 5796 O O . GLN B 1 303 ? 14.75 13.719 -8.156 1 91.75 303 GLN B O 1
ATOM 5801 N N . ASN B 1 304 ? 15.992 13.883 -10.008 1 92.5 304 ASN B N 1
ATOM 5802 C CA . ASN B 1 304 ? 16.312 12.461 -9.984 1 92.5 304 ASN B CA 1
ATOM 5803 C C . ASN B 1 304 ? 17.688 12.203 -9.383 1 92.5 304 ASN B C 1
ATOM 5805 O O . ASN B 1 304 ? 18.156 11.062 -9.359 1 92.5 304 ASN B O 1
ATOM 5809 N N . THR B 1 305 ? 18.359 13.25 -8.852 1 93.19 305 THR B N 1
ATOM 5810 C CA . THR B 1 305 ? 19.75 13.055 -8.422 1 93.19 305 THR B CA 1
ATOM 5811 C C . THR B 1 305 ? 19.922 13.445 -6.957 1 93.19 305 THR B C 1
ATOM 5813 O O . THR B 1 305 ? 21.016 13.359 -6.41 1 93.19 305 THR B O 1
ATOM 5816 N N . GLU B 1 306 ? 18.812 13.867 -6.391 1 95.88 306 GLU B N 1
ATOM 5817 C CA . GLU B 1 306 ? 18.891 14.195 -4.973 1 95.88 306 GLU B CA 1
ATOM 5818 C C . GLU B 1 306 ? 17.766 13.531 -4.184 1 95.88 306 GLU B C 1
ATOM 5820 O O . GLU B 1 306 ? 16.703 13.227 -4.742 1 95.88 306 GLU B O 1
ATOM 5825 N N . SER B 1 307 ? 18.062 13.297 -2.945 1 97.62 307 SER B N 1
ATOM 5826 C CA . SER B 1 307 ? 17.078 12.672 -2.064 1 97.62 307 SER B CA 1
ATOM 5827 C C . SER B 1 307 ? 16.125 13.711 -1.495 1 97.62 307 SER B C 1
ATOM 5829 O O . SER B 1 307 ? 14.906 13.539 -1.549 1 97.62 307 SER B O 1
ATOM 5831 N N . LEU B 1 308 ? 16.656 14.797 -0.992 1 98.31 308 LEU B N 1
ATOM 5832 C CA . LEU B 1 308 ? 15.93 15.922 -0.415 1 98.31 308 LEU B CA 1
ATOM 5833 C C . LEU B 1 308 ? 16.25 17.219 -1.149 1 98.31 308 LEU B C 1
ATOM 5835 O O . LEU B 1 308 ? 17.344 17.359 -1.708 1 98.31 308 LEU B O 1
ATOM 5839 N N . PRO B 1 309 ? 15.203 18.094 -1.237 1 97.62 309 PRO B N 1
ATOM 5840 C CA . PRO B 1 309 ? 15.555 19.406 -1.794 1 97.62 309 PRO B CA 1
ATOM 5841 C C . PRO B 1 309 ? 16.547 20.172 -0.922 1 97.62 309 PRO B C 1
ATOM 5843 O O . PRO B 1 309 ? 16.734 19.828 0.246 1 97.62 309 PRO B O 1
ATOM 5846 N N . GLU B 1 310 ? 17.125 21.172 -1.463 1 96.31 310 GLU B N 1
ATOM 5847 C CA . GLU B 1 310 ? 18.109 21.969 -0.729 1 96.31 310 GLU B CA 1
ATOM 5848 C C . GLU B 1 310 ? 17.453 22.703 0.444 1 96.31 310 GLU B C 1
ATOM 5850 O O . GLU B 1 310 ? 18.125 23.047 1.415 1 96.31 310 GLU B O 1
ATOM 5855 N N . THR B 1 311 ? 16.188 22.891 0.372 1 97.5 311 THR B N 1
ATOM 5856 C CA . THR B 1 311 ? 15.469 23.703 1.347 1 97.5 311 THR B CA 1
ATOM 5857 C C . THR B 1 311 ? 15.195 22.906 2.615 1 97.5 311 THR B C 1
ATOM 5859 O O . THR B 1 311 ? 14.805 23.484 3.641 1 97.5 311 THR B O 1
ATOM 5862 N N . ILE B 1 312 ? 15.344 21.578 2.627 1 98.19 312 ILE B N 1
ATOM 5863 C CA . ILE B 1 312 ? 15.164 20.734 3.801 1 98.19 312 ILE B CA 1
ATOM 5864 C C . ILE B 1 312 ? 16.469 20 4.109 1 98.19 312 ILE B C 1
ATOM 5866 O O . ILE B 1 312 ? 16.906 19.141 3.332 1 98.19 312 ILE B O 1
ATOM 5870 N N . SER B 1 313 ? 17.031 20.297 5.242 1 97.31 313 SER B N 1
ATOM 5871 C CA . SER B 1 313 ? 18.297 19.641 5.609 1 97.31 313 SER B CA 1
ATOM 5872 C C . SER B 1 313 ? 18.047 18.188 6.027 1 97.31 313 SER B C 1
ATOM 5874 O O . SER B 1 313 ? 16.953 17.828 6.449 1 97.31 313 SER B O 1
ATOM 5876 N N . SER B 1 314 ? 19.125 17.328 5.918 1 97.75 314 SER B N 1
ATOM 5877 C CA . SER B 1 314 ? 19.031 15.953 6.375 1 97.75 314 SER B CA 1
ATOM 5878 C C . SER B 1 314 ? 18.734 15.883 7.867 1 97.75 314 SER B C 1
ATOM 5880 O O . SER B 1 314 ? 18.016 14.984 8.32 1 97.75 314 SER B O 1
ATOM 5882 N N . LYS B 1 315 ? 19.172 16.875 8.633 1 96.44 315 LYS B N 1
ATOM 5883 C CA . LYS B 1 315 ? 18.922 16.891 10.07 1 96.44 315 LYS B CA 1
ATOM 5884 C C . LYS B 1 315 ? 17.453 17.141 10.359 1 96.44 315 LYS B C 1
ATOM 5886 O O . LYS B 1 315 ? 16.875 16.531 11.273 1 96.44 315 LYS B O 1
ATOM 5891 N N . GLU B 1 316 ? 16.875 18.078 9.617 1 97.12 316 GLU B N 1
ATOM 5892 C CA . GLU B 1 316 ? 15.453 18.328 9.781 1 97.12 316 GLU B CA 1
ATOM 5893 C C . GLU B 1 316 ? 14.625 17.094 9.469 1 97.12 316 GLU B C 1
ATOM 5895 O O . GLU B 1 316 ? 13.695 16.75 10.211 1 97.12 316 GLU B O 1
ATOM 5900 N N . PHE B 1 317 ? 14.992 16.438 8.344 1 98.38 317 PHE B N 1
ATOM 5901 C CA . PHE B 1 317 ? 14.273 15.242 7.961 1 98.38 317 PHE B CA 1
ATOM 5902 C C . PHE B 1 317 ? 14.461 14.141 9 1 98.38 317 PHE B C 1
ATOM 5904 O O . PHE B 1 317 ? 13.492 13.5 9.414 1 98.38 317 PHE B O 1
ATOM 5911 N N . LEU B 1 318 ? 15.672 13.875 9.445 1 98.31 318 LEU B N 1
ATOM 5912 C CA . LEU B 1 318 ? 15.977 12.82 10.398 1 98.31 318 LEU B CA 1
ATOM 5913 C C . LEU B 1 318 ? 15.336 13.109 11.75 1 98.31 318 LEU B C 1
ATOM 5915 O O . LEU B 1 318 ? 15 12.188 12.5 1 98.31 318 LEU B O 1
ATOM 5919 N N . THR B 1 319 ? 15.133 14.398 12.07 1 97.31 319 THR B N 1
ATOM 5920 C CA . THR B 1 319 ? 14.398 14.742 13.281 1 97.31 319 THR B CA 1
ATOM 5921 C C . THR B 1 319 ? 12.961 14.227 13.203 1 97.31 319 THR B C 1
ATOM 5923 O O . THR B 1 319 ? 12.469 13.617 14.156 1 97.31 319 THR B O 1
ATOM 5926 N N . GLN B 1 320 ? 12.32 14.469 12.047 1 97.38 320 GLN B N 1
ATOM 5927 C CA . GLN B 1 320 ? 10.969 13.961 11.844 1 97.38 320 GLN B CA 1
ATOM 5928 C C . GLN B 1 320 ? 10.93 12.438 11.969 1 97.38 320 GLN B C 1
ATOM 5930 O O . GLN B 1 320 ? 10.086 11.898 12.688 1 97.38 320 GLN B O 1
ATOM 5935 N N . VAL B 1 321 ? 11.859 11.758 11.328 1 98.25 321 VAL B N 1
ATOM 5936 C CA . VAL B 1 321 ? 11.906 10.297 11.328 1 98.25 321 VAL B CA 1
ATOM 5937 C C . VAL B 1 321 ? 12.141 9.781 12.742 1 98.25 321 VAL B C 1
ATOM 5939 O O . VAL B 1 321 ? 11.523 8.797 13.164 1 98.25 321 VAL B O 1
ATOM 5942 N N . SER B 1 322 ? 12.992 10.461 13.477 1 97.5 322 SER B N 1
ATOM 5943 C CA . SER B 1 322 ? 13.336 10.055 14.836 1 97.5 322 SER B CA 1
ATOM 5944 C C . SER B 1 322 ? 12.125 10.172 15.766 1 97.5 322 SER B C 1
ATOM 5946 O O . SER B 1 322 ? 11.945 9.344 16.656 1 97.5 322 SER B O 1
ATOM 5948 N N . ILE B 1 323 ? 11.312 11.195 15.555 1 97.56 323 ILE B N 1
ATOM 5949 C CA . ILE B 1 323 ? 10.109 11.352 16.359 1 97.56 323 ILE B CA 1
ATOM 5950 C C . ILE B 1 323 ? 9.18 10.172 16.125 1 97.56 323 ILE B C 1
ATOM 5952 O O . ILE B 1 323 ? 8.672 9.57 17.094 1 97.56 323 ILE B O 1
ATOM 5956 N N . TYR B 1 324 ? 9 9.773 14.883 1 98.19 324 TYR B N 1
ATOM 5957 C CA . TYR B 1 324 ? 8.156 8.625 14.57 1 98.19 324 TYR B CA 1
ATOM 5958 C C . TYR B 1 324 ? 8.711 7.352 15.203 1 98.19 324 TYR B C 1
ATOM 5960 O O . TYR B 1 324 ? 7.961 6.543 15.75 1 98.19 324 TYR B O 1
ATOM 5968 N N . TRP B 1 325 ? 10.039 7.172 15.102 1 97.12 325 TRP B N 1
ATOM 5969 C CA . TRP B 1 325 ? 10.664 5.941 15.562 1 97.12 325 TRP B CA 1
ATOM 5970 C C . TRP B 1 325 ? 10.633 5.852 17.078 1 97.12 325 TRP B C 1
ATOM 5972 O O . TRP B 1 325 ? 10.234 4.828 17.641 1 97.12 325 TRP B O 1
ATOM 5982 N N . MET B 1 326 ? 11.016 6.93 17.781 1 95.31 326 MET B N 1
ATOM 5983 C CA . MET B 1 326 ? 11.156 6.883 19.234 1 95.31 326 MET B CA 1
ATOM 5984 C C . MET B 1 326 ? 9.797 6.719 19.906 1 95.31 326 MET B C 1
ATOM 5986 O O . MET B 1 326 ? 9.695 6.137 20.984 1 95.31 326 MET B O 1
ATOM 5990 N N . THR B 1 327 ? 8.75 7.25 19.234 1 97.06 327 THR B N 1
ATOM 5991 C CA . THR B 1 327 ? 7.426 7.207 19.844 1 97.06 327 THR B CA 1
ATOM 5992 C C . THR B 1 327 ? 6.625 6.023 19.312 1 97.06 327 THR B C 1
ATOM 5994 O O . THR B 1 327 ? 5.496 5.785 19.734 1 97.06 327 THR B O 1
ATOM 5997 N N . ASN B 1 328 ? 7.117 5.246 18.328 1 97.25 328 ASN B N 1
ATOM 5998 C CA . ASN B 1 328 ? 6.418 4.141 17.688 1 97.25 328 ASN B CA 1
ATOM 5999 C C . ASN B 1 328 ? 5.031 4.562 17.203 1 97.25 328 ASN B C 1
ATOM 6001 O O . ASN B 1 328 ? 4.035 3.904 17.5 1 97.25 328 ASN B O 1
ATOM 6005 N N . THR B 1 329 ? 5.023 5.73 16.438 1 98.44 329 THR B N 1
ATOM 6006 C CA . THR B 1 329 ? 3.725 6.281 16.078 1 98.44 329 THR B CA 1
ATOM 6007 C C . THR B 1 329 ? 3.502 6.184 14.57 1 98.44 329 THR B C 1
ATOM 6009 O O . THR B 1 329 ? 2.494 6.672 14.055 1 98.44 329 THR B O 1
ATOM 6012 N N . ILE B 1 330 ? 4.438 5.484 13.828 1 98.56 330 ILE B N 1
ATOM 6013 C CA . ILE B 1 330 ? 4.148 5.289 12.406 1 98.56 330 ILE B CA 1
ATOM 6014 C C . ILE B 1 330 ? 2.885 4.441 12.25 1 98.56 330 ILE B C 1
ATOM 6016 O O . ILE B 1 330 ? 2.051 4.711 11.383 1 98.56 330 ILE B O 1
ATOM 6020 N N . SER B 1 331 ? 2.693 3.426 13.117 1 98.06 331 SER B N 1
ATOM 6021 C CA . SER B 1 331 ? 1.542 2.531 13.039 1 98.06 331 SER B CA 1
ATOM 6022 C C . SER B 1 331 ? 0.252 3.26 13.398 1 98.06 331 SER B C 1
ATOM 6024 O O . SER B 1 331 ? -0.778 3.07 12.75 1 98.06 331 SER B O 1
ATOM 6026 N N . SER B 1 332 ? 0.265 4.109 14.406 1 98.5 332 SER B N 1
ATOM 6027 C CA . SER B 1 332 ? -0.948 4.812 14.82 1 98.5 332 SER B CA 1
ATOM 6028 C C . SER B 1 332 ? -1.247 5.984 13.883 1 98.5 332 SER B C 1
ATOM 6030 O O . SER B 1 332 ? -2.41 6.297 13.625 1 98.5 332 SER B O 1
ATOM 6032 N N . SER B 1 333 ? -0.219 6.613 13.344 1 98.69 333 SER B N 1
ATOM 6033 C CA . SER B 1 333 ? -0.388 7.801 12.516 1 98.69 333 SER B CA 1
ATOM 6034 C C . SER B 1 333 ? -1.111 7.473 11.219 1 98.69 333 SER B C 1
ATOM 6036 O O . SER B 1 333 ? -1.853 8.297 10.688 1 98.69 333 SER B O 1
ATOM 6038 N N . VAL B 1 334 ? -0.931 6.262 10.695 1 98.44 334 VAL B N 1
ATOM 6039 C CA . VAL B 1 334 ? -1.442 5.961 9.367 1 98.44 334 VAL B CA 1
ATOM 6040 C C . VAL B 1 334 ? -2.9 5.52 9.461 1 98.44 334 VAL B C 1
ATOM 6042 O O . VAL B 1 334 ? -3.594 5.426 8.438 1 98.44 334 VAL B O 1
ATOM 6045 N N . ARG B 1 335 ? -3.453 5.34 10.664 1 98.06 335 ARG B N 1
ATOM 6046 C CA . ARG B 1 335 ? -4.812 4.84 10.844 1 98.06 335 ARG B CA 1
ATOM 6047 C C . ARG B 1 335 ? -5.84 5.871 10.383 1 98.06 335 ARG B C 1
ATOM 6049 O O . ARG B 1 335 ? -6.984 5.527 10.086 1 98.06 335 ARG B O 1
ATOM 6056 N N . ILE B 1 336 ? -5.449 7.133 10.344 1 97.94 336 ILE B N 1
ATOM 6057 C CA . ILE B 1 336 ? -6.367 8.172 9.906 1 97.94 336 ILE B CA 1
ATOM 6058 C C . ILE B 1 336 ? -6.789 7.914 8.461 1 97.94 336 ILE B C 1
ATOM 6060 O O . ILE B 1 336 ? -7.922 8.211 8.07 1 97.94 336 ILE B O 1
ATOM 6064 N N . TYR B 1 337 ? -5.91 7.344 7.633 1 97.56 337 TYR B N 1
ATOM 6065 C CA . TYR B 1 337 ? -6.246 7.004 6.254 1 97.56 337 TYR B CA 1
ATOM 6066 C C . TYR B 1 337 ? -7.348 5.957 6.203 1 97.56 337 TYR B C 1
ATOM 6068 O O . TYR B 1 337 ? -8.258 6.039 5.371 1 97.56 337 TYR B O 1
ATOM 6076 N N . TYR B 1 338 ? -7.207 4.945 7.055 1 97.62 338 TYR B N 1
ATOM 6077 C CA . TYR B 1 338 ? -8.219 3.904 7.133 1 97.62 338 TYR B CA 1
ATOM 6078 C C . TYR B 1 338 ? -9.57 4.488 7.535 1 97.62 338 TYR B C 1
ATOM 6080 O O . TYR B 1 338 ? -10.594 4.195 6.902 1 97.62 338 TYR B O 1
ATOM 6088 N N . GLU B 1 339 ? -9.57 5.312 8.609 1 97.06 339 GLU B N 1
ATOM 6089 C CA . GLU B 1 339 ? -10.812 5.91 9.094 1 97.06 339 GLU B CA 1
ATOM 6090 C C . GLU B 1 339 ? -11.453 6.793 8.031 1 97.06 339 GLU B C 1
ATOM 6092 O O . GLU B 1 339 ? -12.664 6.727 7.812 1 97.06 339 GLU B O 1
ATOM 6097 N N . CYS B 1 340 ? -10.633 7.57 7.395 1 94.44 340 CYS B N 1
ATOM 6098 C CA . CYS B 1 340 ? -11.125 8.484 6.375 1 94.44 340 CYS B CA 1
ATOM 6099 C C . CYS B 1 340 ? -11.758 7.727 5.215 1 94.44 340 CYS B C 1
ATOM 6101 O O . CYS B 1 340 ? -12.844 8.086 4.746 1 94.44 340 CYS B O 1
ATOM 6103 N N . LEU B 1 341 ? -11.102 6.691 4.699 1 93.06 341 LEU B N 1
ATOM 6104 C CA . LEU B 1 341 ? -11.586 5.918 3.564 1 93.06 341 LEU B CA 1
ATOM 6105 C C . LEU B 1 341 ? -12.867 5.164 3.926 1 93.06 341 LEU B C 1
ATOM 6107 O O . LEU B 1 341 ? -13.844 5.188 3.17 1 93.06 341 LEU B O 1
ATOM 6111 N N . ASN B 1 342 ? -12.906 4.574 5.082 1 93.25 342 ASN B N 1
ATOM 6112 C CA . ASN B 1 342 ? -13.992 3.658 5.422 1 93.25 342 ASN B CA 1
ATOM 6113 C C . ASN B 1 342 ? -15.203 4.406 5.957 1 93.25 342 ASN B C 1
ATOM 6115 O O . ASN B 1 342 ? -16.312 3.877 5.953 1 93.25 342 ASN B O 1
ATOM 6119 N N . GLN B 1 343 ? -15 5.645 6.418 1 90.62 343 GLN B N 1
ATOM 6120 C CA . GLN B 1 343 ? -16.125 6.473 6.848 1 90.62 343 GLN B CA 1
ATOM 6121 C C . GLN B 1 343 ? -16.594 7.398 5.727 1 90.62 343 GLN B C 1
ATOM 6123 O O . GLN B 1 343 ? -17.5 8.195 5.914 1 90.62 343 GLN B O 1
ATOM 6128 N N . ASN B 1 344 ? -15.945 7.32 4.578 1 87.81 344 ASN B N 1
ATOM 6129 C CA . ASN B 1 344 ? -16.281 8.117 3.4 1 87.81 344 ASN B CA 1
ATOM 6130 C C . ASN B 1 344 ? -16.328 9.609 3.729 1 87.81 344 ASN B C 1
ATOM 6132 O O . ASN B 1 344 ? -17.297 10.289 3.4 1 87.81 344 ASN B O 1
ATOM 6136 N N . GLU B 1 345 ? -15.289 10.07 4.379 1 89 345 GLU B N 1
ATOM 6137 C CA . GLU B 1 345 ? -15.328 11.43 4.922 1 89 345 GLU B CA 1
ATOM 6138 C C . GLU B 1 345 ? -14.82 12.445 3.906 1 89 345 GLU B C 1
ATOM 6140 O O . GLU B 1 345 ? -15.117 13.641 4.012 1 89 345 GLU B O 1
ATOM 6145 N N . ILE B 1 346 ? -14.117 12.008 2.916 1 84.06 346 ILE B N 1
ATOM 6146 C CA . ILE B 1 346 ? -13.508 12.938 1.977 1 84.06 346 ILE B CA 1
ATOM 6147 C C . ILE B 1 346 ? -14.586 13.586 1.111 1 84.06 346 ILE B C 1
ATOM 6149 O O . ILE B 1 346 ? -14.555 14.789 0.861 1 84.06 346 ILE B O 1
ATOM 6153 N N . THR B 1 347 ? -15.531 12.789 0.719 1 81.69 347 THR B N 1
ATOM 6154 C CA . THR B 1 347 ? -16.594 13.312 -0.14 1 81.69 347 THR B CA 1
ATOM 6155 C C . THR B 1 347 ? -17.375 14.406 0.572 1 81.69 347 THR B C 1
ATOM 6157 O O . THR B 1 347 ? -17.578 15.484 0.016 1 81.69 347 THR B O 1
ATOM 6160 N N . SER B 1 348 ? -17.75 14.195 1.771 1 81.19 348 SER B N 1
ATOM 6161 C CA . SER B 1 348 ? -18.5 15.188 2.533 1 81.19 348 SER B CA 1
ATOM 6162 C C . SER B 1 348 ? -17.656 16.438 2.777 1 81.19 348 SER B C 1
ATOM 6164 O O . SER B 1 348 ? -18.188 17.562 2.768 1 81.19 348 SER B O 1
ATOM 6166 N N . ASN B 1 349 ? -16.453 16.25 2.951 1 85.88 349 ASN B N 1
ATOM 6167 C CA . ASN B 1 349 ? -15.547 17.375 3.188 1 85.88 349 ASN B CA 1
ATOM 6168 C C . ASN B 1 349 ? -15.43 18.266 1.96 1 85.88 349 ASN B C 1
ATOM 6170 O O . ASN B 1 349 ? -15.57 19.484 2.064 1 85.88 349 ASN B O 1
ATOM 6174 N N . VAL B 1 350 ? -15.344 17.656 0.837 1 82.5 350 VAL B N 1
ATOM 6175 C CA . VAL B 1 350 ? -15.094 18.406 -0.395 1 82.5 350 VAL B CA 1
ATOM 6176 C C . VAL B 1 350 ? -16.359 19.141 -0.821 1 82.5 350 VAL B C 1
ATOM 6178 O O . VAL B 1 350 ? -16.281 20.234 -1.403 1 82.5 350 VAL B O 1
ATOM 6181 N N . MET B 1 351 ? -17.516 18.766 -0.438 1 85.19 351 MET B N 1
ATOM 6182 C CA . MET B 1 351 ? -18.781 19.297 -0.937 1 85.19 351 MET B CA 1
ATOM 6183 C C . MET B 1 351 ? -19.188 20.547 -0.151 1 85.19 351 MET B C 1
ATOM 6185 O O . MET B 1 351 ? -20.016 21.328 -0.617 1 85.19 351 MET B O 1
ATOM 6189 N N . SER B 1 352 ? -18.625 20.859 0.952 1 89.44 352 SER B N 1
ATOM 6190 C CA . SER B 1 352 ? -19.078 21.922 1.835 1 89.44 352 SER B CA 1
ATOM 6191 C C . SER B 1 352 ? -18.469 23.266 1.445 1 89.44 352 SER B C 1
ATOM 6193 O O . SER B 1 352 ? -17.297 23.328 1.062 1 89.44 352 SER B O 1
ATOM 6195 N N . TYR B 1 353 ? -19.25 24.344 1.452 1 93.69 353 TYR B N 1
ATOM 6196 C CA . TYR B 1 353 ? -18.797 25.719 1.218 1 93.69 353 TYR B CA 1
ATOM 6197 C C . TYR B 1 353 ? -18.156 26.297 2.471 1 93.69 353 TYR B C 1
ATOM 6199 O O . TYR B 1 353 ? -18.672 26.125 3.578 1 93.69 353 TYR B O 1
ATOM 6207 N N . VAL B 1 354 ? -17 26.984 2.346 1 97.19 354 VAL B N 1
ATOM 6208 C CA . VAL B 1 354 ? -16.344 27.656 3.465 1 97.19 354 VAL B CA 1
ATOM 6209 C C . VAL B 1 354 ? -16.828 29.094 3.561 1 97.19 354 VAL B C 1
ATOM 6211 O O . VAL B 1 354 ? -16.375 29.953 2.807 1 97.19 354 VAL B O 1
ATOM 6214 N N . LYS B 1 355 ? -17.594 29.391 4.57 1 97.25 355 LYS B N 1
ATOM 6215 C CA . LYS B 1 355 ? -18.25 30.703 4.688 1 97.25 355 LYS B CA 1
ATOM 6216 C C . LYS B 1 355 ? -17.328 31.703 5.371 1 97.25 355 LYS B C 1
ATOM 6218 O O . LYS B 1 355 ? -17.453 32.906 5.145 1 97.25 355 LYS B O 1
ATOM 6223 N N . ILE B 1 356 ? -16.484 31.25 6.254 1 98.38 356 ILE B N 1
ATOM 6224 C CA . ILE B 1 356 ? -15.602 32.156 6.984 1 98.38 356 ILE B CA 1
ATOM 6225 C C . ILE B 1 356 ? -14.477 32.625 6.07 1 98.38 356 ILE B C 1
ATOM 6227 O O . ILE B 1 356 ? -14.227 32.031 5.02 1 98.38 356 ILE B O 1
ATOM 6231 N N . PRO B 1 357 ? -13.812 33.781 6.469 1 98.75 357 PRO B N 1
ATOM 6232 C CA . PRO B 1 357 ? -12.672 34.219 5.664 1 98.75 357 PRO B CA 1
ATOM 6233 C C . PRO B 1 357 ? -11.672 33.094 5.383 1 98.75 357 PRO B C 1
ATOM 6235 O O . PRO B 1 357 ? -11.273 32.375 6.305 1 98.75 357 PRO B O 1
ATOM 6238 N N . PHE B 1 358 ? -11.352 33 4.094 1 98.62 358 PHE B N 1
ATOM 6239 C CA . PHE B 1 358 ? -10.547 31.875 3.6 1 98.62 358 PHE B CA 1
ATOM 6240 C C . PHE B 1 358 ? -9.344 32.375 2.822 1 98.62 358 PHE B C 1
ATOM 6242 O O . PHE B 1 358 ? -9.445 33.344 2.051 1 98.62 358 PHE B O 1
ATOM 6249 N N . ALA B 1 359 ? -8.141 31.875 3.133 1 98.88 359 ALA B N 1
ATOM 6250 C CA . ALA B 1 359 ? -6.906 32.25 2.438 1 98.88 359 ALA B CA 1
ATOM 6251 C C . ALA B 1 359 ? -6.156 31 1.961 1 98.88 359 ALA B C 1
ATOM 6253 O O . ALA B 1 359 ? -6.121 29.984 2.654 1 98.88 359 ALA B O 1
ATOM 6254 N N . VAL B 1 360 ? -5.527 31.094 0.761 1 98.44 360 VAL B N 1
ATOM 6255 C CA . VAL B 1 360 ? -4.777 29.984 0.186 1 98.44 360 VAL B CA 1
ATOM 6256 C C . VAL B 1 360 ? -3.406 30.469 -0.28 1 98.44 360 VAL B C 1
ATOM 6258 O O . VAL B 1 360 ? -3.305 31.469 -0.988 1 98.44 360 VAL B O 1
ATOM 6261 N N . SER B 1 361 ? -2.4 29.844 0.216 1 98.19 361 SER B N 1
ATOM 6262 C CA . SER B 1 361 ? -1.072 29.938 -0.379 1 98.19 361 SER B CA 1
ATOM 6263 C C . SER B 1 361 ? -0.777 28.734 -1.27 1 98.19 361 SER B C 1
ATOM 6265 O O . SER B 1 361 ? -0.571 27.625 -0.775 1 98.19 361 SER B O 1
ATOM 6267 N N . SER B 1 362 ? -0.708 28.969 -2.572 1 96.38 362 SER B N 1
ATOM 6268 C CA . SER B 1 362 ? -0.513 27.891 -3.543 1 96.38 362 SER B CA 1
ATOM 6269 C C . SER B 1 362 ? 0.95 27.781 -3.963 1 96.38 362 SER B C 1
ATOM 6271 O O . SER B 1 362 ? 1.411 28.547 -4.82 1 96.38 362 SER B O 1
ATOM 6273 N N . PHE B 1 363 ? 1.635 26.828 -3.412 1 96.75 363 PHE B N 1
ATOM 6274 C CA . PHE B 1 363 ? 3.053 26.641 -3.699 1 96.75 363 PHE B CA 1
ATOM 6275 C C . PHE B 1 363 ? 3.248 25.781 -4.949 1 96.75 363 PHE B C 1
ATOM 6277 O O . PHE B 1 363 ? 2.398 24.969 -5.281 1 96.75 363 PHE B O 1
ATOM 6284 N N . ALA B 1 364 ? 4.348 25.875 -5.594 1 94.38 364 ALA B N 1
ATOM 6285 C CA . ALA B 1 364 ? 4.605 25.375 -6.941 1 94.38 364 ALA B CA 1
ATOM 6286 C C . ALA B 1 364 ? 4.5 23.844 -6.988 1 94.38 364 ALA B C 1
ATOM 6288 O O . ALA B 1 364 ? 4.012 23.281 -7.969 1 94.38 364 ALA B O 1
ATOM 6289 N N . SER B 1 365 ? 4.988 23.125 -5.934 1 94.06 365 SER B N 1
ATOM 6290 C CA . SER B 1 365 ? 5.031 21.672 -5.961 1 94.06 365 SER B CA 1
ATOM 6291 C C . SER B 1 365 ? 4.059 21.062 -4.953 1 94.06 365 SER B C 1
ATOM 6293 O O . SER B 1 365 ? 4.281 19.953 -4.453 1 94.06 365 SER B O 1
ATOM 6295 N N . GLU B 1 366 ? 3.01 21.922 -4.668 1 93.94 366 GLU B N 1
ATOM 6296 C CA . GLU B 1 366 ? 1.934 21.391 -3.846 1 93.94 366 GLU B CA 1
ATOM 6297 C C . GLU B 1 366 ? 1.167 20.297 -4.582 1 93.94 366 GLU B C 1
ATOM 6299 O O . GLU B 1 366 ? 1.054 20.328 -5.812 1 93.94 366 GLU B O 1
ATOM 6304 N N . ILE B 1 367 ? 0.692 19.297 -3.85 1 89.62 367 ILE B N 1
ATOM 6305 C CA . ILE B 1 367 ? 0.071 18.094 -4.414 1 89.62 367 ILE B CA 1
ATOM 6306 C C . ILE B 1 367 ? -1.282 18.469 -5.023 1 89.62 367 ILE B C 1
ATOM 6308 O O . ILE B 1 367 ? -1.699 17.875 -6.023 1 89.62 367 ILE B O 1
ATOM 6312 N N . SER B 1 368 ? -1.99 19.359 -4.375 1 86.94 368 SER B N 1
ATOM 6313 C CA . SER B 1 368 ? -3.293 19.828 -4.836 1 86.94 368 SER B CA 1
ATOM 6314 C C . SER B 1 368 ? -3.293 21.344 -5.043 1 86.94 368 SER B C 1
ATOM 6316 O O . SER B 1 368 ? -3.34 22.109 -4.078 1 86.94 368 SER B O 1
ATOM 6318 N N . LYS B 1 369 ? -3.23 21.703 -6.285 1 91.06 369 LYS B N 1
ATOM 6319 C CA . LYS B 1 369 ? -3.338 23.109 -6.66 1 91.06 369 LYS B CA 1
ATOM 6320 C C . LYS B 1 369 ? -4.652 23.375 -7.387 1 91.06 369 LYS B C 1
ATOM 6322 O O . LYS B 1 369 ? -4.949 22.75 -8.398 1 91.06 369 LYS B O 1
ATOM 6327 N N . LEU B 1 370 ? -5.43 24.266 -6.766 1 92.44 370 LEU B N 1
ATOM 6328 C CA . LEU B 1 370 ? -6.707 24.609 -7.391 1 92.44 370 LEU B CA 1
ATOM 6329 C C . LEU B 1 370 ? -6.652 26 -8.016 1 92.44 370 LEU B C 1
ATOM 6331 O O . LEU B 1 370 ? -6.047 26.906 -7.449 1 92.44 370 LEU B O 1
ATOM 6335 N N . PRO B 1 371 ? -7.316 26.109 -9.195 1 93.88 371 PRO B N 1
ATOM 6336 C CA . PRO B 1 371 ? -7.414 27.438 -9.773 1 93.88 371 PRO B CA 1
ATOM 6337 C C . PRO B 1 371 ? -8.156 28.422 -8.867 1 93.88 371 PRO B C 1
ATOM 6339 O O . PRO B 1 371 ? -9.117 28.047 -8.203 1 93.88 371 PRO B O 1
ATOM 6342 N N . LYS B 1 372 ? -7.738 29.672 -8.953 1 95.06 372 LYS B N 1
ATOM 6343 C CA . LYS B 1 372 ? -8.359 30.719 -8.141 1 95.06 372 LYS B CA 1
ATOM 6344 C C . LYS B 1 372 ? -9.867 30.766 -8.359 1 95.06 372 LYS B C 1
ATOM 6346 O O . LYS B 1 372 ? -10.633 31 -7.422 1 95.06 372 LYS B O 1
ATOM 6351 N N . ASP B 1 373 ? -10.344 30.469 -9.625 1 95.12 373 ASP B N 1
ATOM 6352 C CA . ASP B 1 373 ? -11.766 30.469 -9.961 1 95.12 373 ASP B CA 1
ATOM 6353 C C . ASP B 1 373 ? -12.531 29.453 -9.109 1 95.12 373 ASP B C 1
ATOM 6355 O O . ASP B 1 373 ? -13.656 29.719 -8.688 1 95.12 373 ASP B O 1
ATOM 6359 N N . TRP B 1 374 ? -11.906 28.297 -8.938 1 94.56 374 TRP B N 1
ATOM 6360 C CA . TRP B 1 374 ? -12.539 27.25 -8.133 1 94.56 374 TRP B CA 1
ATOM 6361 C C . TRP B 1 374 ? -12.672 27.688 -6.68 1 94.56 374 TRP B C 1
ATOM 6363 O O . TRP B 1 374 ? -13.719 27.5 -6.059 1 94.56 374 TRP B O 1
ATOM 6373 N N . LEU B 1 375 ? -11.617 28.312 -6.211 1 96.25 375 LEU B N 1
ATOM 6374 C CA . LEU B 1 375 ? -11.586 28.766 -4.828 1 96.25 375 LEU B CA 1
ATOM 6375 C C . LEU B 1 375 ? -12.641 29.844 -4.574 1 96.25 375 LEU B C 1
ATOM 6377 O O . LEU B 1 375 ? -13.367 29.781 -3.578 1 96.25 375 LEU B O 1
ATOM 6381 N N . GLU B 1 376 ? -12.773 30.766 -5.488 1 97.06 376 GLU B N 1
ATOM 6382 C CA . GLU B 1 376 ? -13.703 31.875 -5.348 1 97.06 376 GLU B CA 1
ATOM 6383 C C . GLU B 1 376 ? -15.156 31.391 -5.375 1 97.06 376 GLU B C 1
ATOM 6385 O O . GLU B 1 376 ? -16.016 31.984 -4.719 1 97.06 376 GLU B O 1
ATOM 6390 N N . ALA B 1 377 ? -15.391 30.312 -6.086 1 96.38 377 ALA B N 1
ATOM 6391 C CA . ALA B 1 377 ? -16.75 29.812 -6.234 1 96.38 377 ALA B CA 1
ATOM 6392 C C . ALA B 1 377 ? -17.156 28.953 -5.031 1 96.38 377 ALA B C 1
ATOM 6394 O O . ALA B 1 377 ? -18.344 28.781 -4.762 1 96.38 377 ALA B O 1
ATOM 6395 N N . SER B 1 378 ? -16.203 28.484 -4.297 1 95.62 378 SER B N 1
ATOM 6396 C CA . SER B 1 378 ? -16.516 27.453 -3.314 1 95.62 378 SER B CA 1
ATOM 6397 C C . SER B 1 378 ? -16.125 27.891 -1.907 1 95.62 378 SER B C 1
ATOM 6399 O O . SER B 1 378 ? -16.25 27.109 -0.956 1 95.62 378 SER B O 1
ATOM 6401 N N . ALA B 1 379 ? -15.656 29.125 -1.686 1 97.25 379 ALA B N 1
ATOM 6402 C CA . ALA B 1 379 ? -15.273 29.625 -0.371 1 97.25 379 ALA B CA 1
ATOM 6403 C C . ALA B 1 379 ? -15.273 31.156 -0.351 1 97.25 379 ALA B C 1
ATOM 6405 O O . ALA B 1 379 ? -15.258 31.797 -1.404 1 97.25 379 ALA B O 1
ATOM 6406 N N . ASN B 1 380 ? -15.391 31.75 0.781 1 97.88 380 ASN B N 1
ATOM 6407 C CA . ASN B 1 380 ? -15.18 33.188 0.975 1 97.88 380 ASN B CA 1
ATOM 6408 C C . ASN B 1 380 ? -13.703 33.531 0.909 1 97.88 380 ASN B C 1
ATOM 6410 O O . ASN B 1 380 ? -13.109 33.938 1.917 1 97.88 380 ASN B O 1
ATOM 6414 N N . LEU B 1 381 ? -13.148 33.5 -0.298 1 98.31 381 LEU B N 1
ATOM 6415 C CA . LEU B 1 381 ? -11.719 33.719 -0.514 1 98.31 381 LEU B CA 1
ATOM 6416 C C . LEU B 1 381 ? -11.367 35.188 -0.314 1 98.31 381 LEU B C 1
ATOM 6418 O O . LEU B 1 381 ? -11.867 36.062 -1.037 1 98.31 381 LEU B O 1
ATOM 6422 N N . GLN B 1 382 ? -10.461 35.469 0.638 1 98.5 382 GLN B N 1
ATOM 6423 C CA . GLN B 1 382 ? -10.094 36.875 0.931 1 98.5 382 GLN B CA 1
ATOM 6424 C C . GLN B 1 382 ? -8.617 37.125 0.633 1 98.5 382 GLN B C 1
ATOM 6426 O O . GLN B 1 382 ? -8.195 38.281 0.503 1 98.5 382 GLN B O 1
ATOM 6431 N N . GLN B 1 383 ? -7.855 36.062 0.557 1 98.62 383 GLN B N 1
ATOM 6432 C CA . GLN B 1 383 ? -6.441 36.156 0.215 1 98.62 383 GLN B CA 1
ATOM 6433 C C . GLN B 1 383 ? -6.004 34.969 -0.615 1 98.62 383 GLN B C 1
ATOM 6435 O O . GLN B 1 383 ? -6.375 33.812 -0.315 1 98.62 383 GLN B O 1
ATOM 6440 N N . TYR B 1 384 ? -5.34 35.188 -1.727 1 98.25 384 TYR B N 1
ATOM 6441 C CA . TYR B 1 384 ? -4.773 34.156 -2.58 1 98.25 384 TYR B CA 1
ATOM 6442 C C . TYR B 1 384 ? -3.35 34.531 -2.996 1 98.25 384 TYR B C 1
ATOM 6444 O O . TYR B 1 384 ? -3.105 35.594 -3.537 1 98.25 384 TYR B O 1
ATOM 6452 N N . SER B 1 385 ? -2.436 33.688 -2.672 1 97.88 385 SER B N 1
ATOM 6453 C CA . SER B 1 385 ? -1.04 33.844 -3.064 1 97.88 385 SER B CA 1
ATOM 6454 C C . SER B 1 385 ? -0.558 32.688 -3.91 1 97.88 385 SER B C 1
ATOM 6456 O O . SER B 1 385 ? -0.658 31.516 -3.492 1 97.88 385 SER B O 1
ATOM 6458 N N . GLU B 1 386 ? -0.082 32.906 -5.031 1 95.44 386 GLU B N 1
ATOM 6459 C CA . GLU B 1 386 ? 0.569 31.891 -5.867 1 95.44 386 GLU B CA 1
ATOM 6460 C C . GLU B 1 386 ? 2.088 32 -5.793 1 95.44 386 GLU B C 1
ATOM 6462 O O . GLU B 1 386 ? 2.648 33.062 -6.098 1 95.44 386 GLU B O 1
ATOM 6467 N N . ILE B 1 387 ? 2.723 31.031 -5.355 1 96.12 387 ILE B N 1
ATOM 6468 C CA . ILE B 1 387 ? 4.16 31.047 -5.102 1 96.12 387 ILE B CA 1
ATOM 6469 C C . ILE B 1 387 ? 4.867 30.125 -6.098 1 96.12 387 ILE B C 1
ATOM 6471 O O . ILE B 1 387 ? 4.457 28.969 -6.289 1 96.12 387 ILE B O 1
ATOM 6475 N N . GLU B 1 388 ? 5.941 30.547 -6.668 1 93.31 388 GLU B N 1
ATOM 6476 C CA . GLU B 1 388 ? 6.594 29.859 -7.781 1 93.31 388 GLU B CA 1
ATOM 6477 C C . GLU B 1 388 ? 7.559 28.781 -7.277 1 93.31 388 GLU B C 1
ATOM 6479 O O . GLU B 1 388 ? 8.062 27.969 -8.062 1 93.31 388 GLU B O 1
ATOM 6484 N N . TYR B 1 389 ? 7.801 28.797 -5.996 1 94.44 389 TYR B N 1
ATOM 6485 C CA . TYR B 1 389 ? 8.695 27.812 -5.406 1 94.44 389 TYR B CA 1
ATOM 6486 C C . TYR B 1 389 ? 8.047 27.125 -4.203 1 94.44 389 TYR B C 1
ATOM 6488 O O . TYR B 1 389 ? 6.953 27.516 -3.787 1 94.44 389 TYR B O 1
ATOM 6496 N N . GLY B 1 390 ? 8.703 26.125 -3.703 1 96.94 390 GLY B N 1
ATOM 6497 C CA . GLY B 1 390 ? 8.188 25.438 -2.531 1 96.94 390 GLY B CA 1
ATOM 6498 C C . GLY B 1 390 ? 7.207 24.328 -2.873 1 96.94 390 GLY B C 1
ATOM 6499 O O . GLY B 1 390 ? 6.656 24.297 -3.975 1 96.94 390 GLY B O 1
ATOM 6500 N N . GLY B 1 391 ? 7 23.453 -1.885 1 97.19 391 GLY B N 1
ATOM 6501 C CA . GLY B 1 391 ? 6.102 22.328 -2.086 1 97.19 391 GLY B CA 1
ATOM 6502 C C . GLY B 1 391 ? 5.164 22.094 -0.917 1 97.19 391 GLY B C 1
ATOM 6503 O O . GLY B 1 391 ? 4.57 23.031 -0.39 1 97.19 391 GLY B O 1
ATOM 6504 N N . HIS B 1 392 ? 4.957 20.828 -0.592 1 97.69 392 HIS B N 1
ATOM 6505 C CA . HIS B 1 392 ? 3.916 20.344 0.305 1 97.69 392 HIS B CA 1
ATOM 6506 C C . HIS B 1 392 ? 4.234 20.688 1.757 1 97.69 392 HIS B C 1
ATOM 6508 O O . HIS B 1 392 ? 3.352 20.656 2.617 1 97.69 392 HIS B O 1
ATOM 6514 N N . PHE B 1 393 ? 5.504 21.016 2.066 1 98.31 393 PHE B N 1
ATOM 6515 C CA . PHE B 1 393 ? 5.934 21.344 3.418 1 98.31 393 PHE B CA 1
ATOM 6516 C C . PHE B 1 393 ? 6.5 22.766 3.467 1 98.31 393 PHE B C 1
ATOM 6518 O O . PHE B 1 393 ? 7.66 22.969 3.83 1 98.31 393 PHE B O 1
ATOM 6525 N N . PRO B 1 394 ? 5.621 23.719 3.264 1 97.56 394 PRO B N 1
ATOM 6526 C CA . PRO B 1 394 ? 6.145 25.078 3.123 1 97.56 394 PRO B CA 1
ATOM 6527 C C . PRO B 1 394 ? 6.785 25.609 4.406 1 97.56 394 PRO B C 1
ATOM 6529 O O . PRO B 1 394 ? 7.688 26.453 4.352 1 97.56 394 PRO B O 1
ATOM 6532 N N . GLY B 1 395 ? 6.297 25.156 5.59 1 97.81 395 GLY B N 1
ATOM 6533 C CA . GLY B 1 395 ? 6.961 25.531 6.828 1 97.81 395 GLY B CA 1
ATOM 6534 C C . GLY B 1 395 ? 8.43 25.172 6.852 1 97.81 395 GLY B C 1
ATOM 6535 O O . GLY B 1 395 ? 9.234 25.844 7.492 1 97.81 395 GLY B O 1
ATOM 6536 N N . LEU B 1 396 ? 8.836 24.125 6.125 1 98.12 396 LEU B N 1
ATOM 6537 C CA . LEU B 1 396 ? 10.219 23.656 6.039 1 98.12 396 LEU B CA 1
ATOM 6538 C C . LEU B 1 396 ? 10.914 24.25 4.812 1 98.12 396 LEU B C 1
ATOM 6540 O O . LEU B 1 396 ? 12.07 24.672 4.887 1 98.12 396 LEU B O 1
ATOM 6544 N N . GLU B 1 397 ? 10.234 24.375 3.715 1 98.44 397 GLU B N 1
ATOM 6545 C CA . GLU B 1 397 ? 10.828 24.719 2.428 1 98.44 397 GLU B CA 1
ATOM 6546 C C . GLU B 1 397 ? 10.945 26.219 2.258 1 98.44 397 GLU B C 1
ATOM 6548 O O . GLU B 1 397 ? 11.984 26.719 1.809 1 98.44 397 GLU B O 1
ATOM 6553 N N . GLU B 1 398 ? 9.852 26.906 2.559 1 98.25 398 GLU B N 1
ATOM 6554 C CA . GLU B 1 398 ? 9.75 28.359 2.344 1 98.25 398 GLU B CA 1
ATOM 6555 C C . GLU B 1 398 ? 9.164 29.047 3.566 1 98.25 398 GLU B C 1
ATOM 6557 O O . GLU B 1 398 ? 8.141 29.734 3.463 1 98.25 398 GLU B O 1
ATOM 6562 N N . PRO B 1 399 ? 9.867 28.969 4.727 1 98.38 399 PRO B N 1
ATOM 6563 C CA . PRO B 1 399 ? 9.281 29.469 5.969 1 98.38 399 PRO B CA 1
ATOM 6564 C C . PRO B 1 399 ? 9.016 30.969 5.934 1 98.38 399 PRO B C 1
ATOM 6566 O O . PRO B 1 399 ? 8.008 31.438 6.48 1 98.38 399 PRO B O 1
ATOM 6569 N N . GLN B 1 400 ? 9.836 31.75 5.254 1 98.19 400 GLN B N 1
ATOM 6570 C CA . GLN B 1 400 ? 9.656 33.188 5.219 1 98.19 400 GLN B CA 1
ATOM 6571 C C . GLN B 1 400 ? 8.43 33.562 4.395 1 98.19 400 GLN B C 1
ATOM 6573 O O . GLN B 1 400 ? 7.707 34.5 4.746 1 98.19 400 GLN B O 1
ATOM 6578 N N . ILE B 1 401 ? 8.242 32.812 3.338 1 98.5 401 ILE B N 1
ATOM 6579 C CA . ILE B 1 401 ? 7.094 33.094 2.484 1 98.5 401 ILE B CA 1
ATOM 6580 C C . ILE B 1 401 ? 5.805 32.75 3.215 1 98.5 401 ILE B C 1
ATOM 6582 O O . ILE B 1 401 ? 4.844 33.5 3.217 1 98.5 401 ILE B O 1
ATOM 6586 N N . LEU B 1 402 ? 5.781 31.578 3.82 1 98.69 402 LEU B N 1
ATOM 6587 C CA . LEU B 1 402 ? 4.605 31.156 4.574 1 98.69 402 LEU B CA 1
ATOM 6588 C C . LEU B 1 402 ? 4.332 32.125 5.73 1 98.69 402 LEU B C 1
ATOM 6590 O O . LEU B 1 402 ? 3.184 32.5 5.961 1 98.69 402 LEU B O 1
ATOM 6594 N N . LEU B 1 403 ? 5.41 32.469 6.453 1 98.69 403 LEU B N 1
ATOM 6595 C CA . LEU B 1 403 ? 5.312 33.406 7.57 1 98.69 403 LEU B CA 1
ATOM 6596 C C . LEU B 1 403 ? 4.664 34.719 7.133 1 98.69 403 LEU B C 1
ATOM 6598 O O . LEU B 1 403 ? 3.709 35.188 7.758 1 98.69 403 LEU B O 1
ATOM 6602 N N . ALA B 1 404 ? 5.152 35.281 6.062 1 98.56 404 ALA B N 1
ATOM 6603 C CA . ALA B 1 404 ? 4.656 36.562 5.57 1 98.56 404 ALA B CA 1
ATOM 6604 C C . ALA B 1 404 ? 3.191 36.438 5.152 1 98.56 404 ALA B C 1
ATOM 6606 O O . ALA B 1 404 ? 2.408 37.375 5.383 1 98.56 404 ALA B O 1
ATOM 6607 N N . ASP B 1 405 ? 2.863 35.375 4.543 1 98.69 405 ASP B N 1
ATOM 6608 C CA . ASP B 1 405 ? 1.495 35.188 4.066 1 98.69 405 ASP B CA 1
ATOM 6609 C C . ASP B 1 405 ? 0.521 35.031 5.234 1 98.69 405 ASP B C 1
ATOM 6611 O O . ASP B 1 405 ? -0.592 35.562 5.188 1 98.69 405 ASP B O 1
ATOM 6615 N N . LEU B 1 406 ? 0.888 34.312 6.273 1 98.81 406 LEU B N 1
ATOM 6616 C CA . LEU B 1 406 ? 0.075 34.156 7.473 1 98.81 406 LEU B CA 1
ATOM 6617 C C . LEU B 1 406 ? -0.109 35.469 8.188 1 98.81 406 LEU B C 1
ATOM 6619 O O . LEU B 1 406 ? -1.213 35.812 8.625 1 98.81 406 LEU B O 1
ATOM 6623 N N . GLN B 1 407 ? 0.959 36.25 8.305 1 98.81 407 GLN B N 1
ATOM 6624 C CA . GLN B 1 407 ? 0.891 37.562 8.969 1 98.81 407 GLN B CA 1
ATOM 6625 C C . GLN B 1 407 ? -0.001 38.531 8.195 1 98.81 407 GLN B C 1
ATOM 6627 O O . GLN B 1 407 ? -0.761 39.281 8.797 1 98.81 407 GLN B O 1
ATOM 6632 N N . LYS B 1 408 ? 0.122 38.469 6.852 1 98.62 408 LYS B N 1
ATOM 6633 C CA . LYS B 1 408 ? -0.722 39.312 6.02 1 98.62 408 LYS B CA 1
ATOM 6634 C C . LYS B 1 408 ? -2.199 39 6.23 1 98.62 408 LYS B C 1
ATOM 6636 O O . LYS B 1 408 ? -3.016 39.906 6.395 1 98.62 408 LYS B O 1
ATOM 6641 N N . PHE B 1 409 ? -2.535 37.781 6.238 1 98.75 409 PHE B N 1
ATOM 6642 C CA . PHE B 1 409 ? -3.916 37.344 6.449 1 98.75 409 PHE B CA 1
ATOM 6643 C C . PHE B 1 409 ? -4.379 37.719 7.855 1 98.75 409 PHE B C 1
ATOM 6645 O O . PHE B 1 409 ? -5.496 38.219 8.039 1 98.75 409 PHE B O 1
ATOM 6652 N N . GLY B 1 410 ? -3.555 37.438 8.875 1 98.69 410 GLY B N 1
ATOM 6653 C CA . GLY B 1 410 ? -3.877 37.812 10.242 1 98.69 410 GLY B CA 1
ATOM 6654 C C . GLY B 1 410 ? -4.145 39.281 10.414 1 98.69 410 GLY B C 1
ATOM 6655 O O . GLY B 1 410 ? -5.059 39.688 11.141 1 98.69 410 GLY B O 1
ATOM 6656 N N . LYS B 1 411 ? -3.328 40.062 9.773 1 97.75 411 LYS B N 1
ATOM 6657 C CA . LYS B 1 411 ? -3.527 41.5 9.812 1 97.75 411 LYS B CA 1
ATOM 6658 C C . LYS B 1 411 ? -4.887 41.906 9.242 1 97.75 411 LYS B C 1
ATOM 6660 O O . LYS B 1 411 ? -5.578 42.75 9.797 1 97.75 411 LYS B O 1
ATOM 6665 N N . HIS B 1 412 ? -5.199 41.281 8.141 1 97.88 412 HIS B N 1
ATOM 6666 C CA . HIS B 1 412 ? -6.496 41.5 7.516 1 97.88 412 HIS B CA 1
ATOM 6667 C C . HIS B 1 412 ? -7.637 41.125 8.461 1 97.88 412 HIS B C 1
ATOM 6669 O O . HIS B 1 412 ? -8.609 41.875 8.594 1 97.88 412 HIS B O 1
ATOM 6675 N N . ILE B 1 413 ? -7.551 40.031 9.117 1 97.69 413 ILE B N 1
ATOM 6676 C CA . ILE B 1 413 ? -8.578 39.5 10.023 1 97.69 413 ILE B CA 1
ATOM 6677 C C . ILE B 1 413 ? -8.727 40.438 11.219 1 97.69 413 ILE B C 1
ATOM 6679 O O . ILE B 1 413 ? -9.836 40.688 11.695 1 97.69 413 ILE B O 1
ATOM 6683 N N . LYS B 1 414 ? -7.637 40.969 11.688 1 95.81 414 LYS B N 1
ATOM 6684 C CA . LYS B 1 414 ? -7.656 41.938 12.805 1 95.81 414 LYS B CA 1
ATOM 6685 C C . LYS B 1 414 ? -8.281 43.25 12.383 1 95.81 414 LYS B C 1
ATOM 6687 O O . LYS B 1 414 ? -9.117 43.812 13.109 1 95.81 414 LYS B O 1
ATOM 6692 N N . LYS B 1 415 ? -7.891 43.719 11.273 1 94.62 415 LYS B N 1
ATOM 6693 C CA . LYS B 1 415 ? -8.375 45 10.773 1 94.62 415 LYS B CA 1
ATOM 6694 C C . LYS B 1 415 ? -9.883 44.969 10.547 1 94.62 415 LYS B C 1
ATOM 6696 O O . LYS B 1 415 ? -10.57 45.969 10.742 1 94.62 415 LYS B O 1
ATOM 6701 N N . THR B 1 416 ? -10.375 43.875 10.117 1 95 416 THR B N 1
ATOM 6702 C CA . THR B 1 416 ? -11.797 43.719 9.836 1 95 416 THR B CA 1
ATOM 6703 C C . THR B 1 416 ? -12.57 43.375 11.094 1 95 416 THR B C 1
ATOM 6705 O O . THR B 1 416 ? -13.773 43.094 11.039 1 95 416 THR B O 1
ATOM 6708 N N . GLN B 1 417 ? -11.969 43.281 12.227 1 93.19 417 GLN B N 1
ATOM 6709 C CA . GLN B 1 417 ? -12.531 43.062 13.555 1 93.19 417 GLN B CA 1
ATOM 6710 C C . GLN B 1 417 ? -13.219 41.719 13.648 1 93.19 417 GLN B C 1
ATOM 6712 O O . GLN B 1 417 ? -14.227 41.562 14.344 1 93.19 417 GLN B O 1
ATOM 6717 N N . ILE B 1 418 ? -12.766 40.812 12.852 1 93.31 418 ILE B N 1
ATOM 6718 C CA . ILE B 1 418 ? -13.25 39.469 12.938 1 93.31 418 ILE B CA 1
ATOM 6719 C C . ILE B 1 418 ? -12.68 38.781 14.18 1 93.31 418 ILE B C 1
ATOM 6721 O O . ILE B 1 418 ? -13.375 38 14.852 1 93.31 418 ILE B O 1
ATOM 6725 N N . LEU B 1 419 ? -11.414 39.094 14.328 1 93.62 419 LEU B N 1
ATOM 6726 C CA . LEU B 1 419 ? -10.734 38.719 15.555 1 93.62 419 LEU B CA 1
ATOM 6727 C C . LEU B 1 419 ? -10.094 39.938 16.219 1 93.62 419 LEU B C 1
ATOM 6729 O O . LEU B 1 419 ? -9.766 40.938 15.539 1 93.62 419 LEU B O 1
#

Radius of gyration: 28.99 Å; Cα contacts (8 Å, |Δi|>4): 1743; chains: 2; bounding box: 62×90×70 Å

Solvent-accessible surface area (backbone atoms only — not comparable to full-atom values): 42519 Å² total; per-residue (Å²): 132,88,64,52,82,58,35,66,44,84,44,77,86,76,77,79,49,70,66,55,50,50,51,50,35,52,49,45,75,63,59,42,78,52,53,69,52,75,62,85,67,52,59,62,47,23,49,41,64,85,53,44,50,60,54,44,50,38,56,49,72,65,56,56,66,66,62,51,50,56,61,66,55,73,54,50,39,29,33,28,17,51,92,87,33,44,36,20,30,34,56,42,73,34,88,51,89,78,37,46,45,33,40,45,33,48,30,80,87,57,44,55,70,45,39,67,71,36,52,61,46,38,21,66,9,59,89,83,43,42,26,18,28,36,33,34,38,31,55,71,8,27,51,77,10,42,54,66,50,60,86,71,64,19,53,70,51,49,24,54,45,54,52,48,52,38,44,57,72,66,42,61,54,30,34,39,36,16,30,60,52,14,16,56,23,43,51,48,26,37,56,76,37,43,88,28,34,52,32,42,36,27,46,32,72,67,66,43,67,37,55,85,40,78,63,34,50,70,79,34,43,67,50,26,50,50,48,56,48,20,74,74,75,32,38,39,77,68,70,33,82,76,22,47,76,76,69,75,49,50,82,18,24,29,82,66,26,62,83,22,9,65,47,14,23,25,29,30,27,27,42,27,58,16,31,8,33,55,46,11,68,61,9,38,44,36,53,43,43,42,50,54,36,71,31,36,46,53,61,81,90,40,55,71,78,47,49,58,40,89,53,46,50,71,65,61,52,49,49,52,46,46,40,31,61,79,50,48,16,62,30,34,44,36,42,39,41,25,32,27,58,75,63,54,44,59,63,63,51,31,70,54,64,35,74,40,48,24,32,40,46,40,31,56,32,30,90,48,40,72,44,66,64,27,46,55,65,33,29,38,60,75,45,80,42,81,38,87,56,30,16,58,51,32,42,52,48,34,32,68,60,49,47,51,50,51,25,53,49,48,40,52,39,41,74,69,62,73,89,131,88,65,51,81,57,35,67,44,84,45,78,84,76,78,79,48,71,68,56,50,49,51,50,36,53,50,44,74,62,60,42,77,52,53,68,55,76,59,86,67,54,58,63,48,22,49,40,63,82,54,43,50,62,56,45,49,37,57,50,73,68,59,56,66,68,62,51,50,56,61,66,54,74,55,51,36,29,32,29,18,50,91,87,34,45,36,20,28,35,56,42,75,35,88,50,89,78,36,44,44,32,40,45,33,48,32,80,84,57,43,56,68,44,40,66,70,36,53,61,46,38,18,68,10,60,91,83,41,44,26,18,26,37,34,34,39,30,56,71,7,27,53,76,9,42,53,66,49,60,87,70,63,19,52,70,51,48,24,53,44,55,54,47,52,38,44,57,72,67,43,60,55,30,35,37,36,15,30,60,51,14,17,55,24,44,50,47,29,39,55,76,38,44,87,27,34,52,30,42,36,28,48,32,72,67,66,45,66,37,56,85,41,76,64,34,50,71,77,33,44,66,49,25,50,50,47,58,49,20,73,73,74,33,39,39,76,68,69,32,81,78,22,48,82,84,79,67,55,54,82,19,21,27,82,64,26,61,83,23,11,66,47,14,23,26,30,30,27,28,42,27,58,18,31,7,33,55,46,10,69,61,10,38,45,36,53,43,42,41,50,56,37,70,30,35,46,52,61,82,90,40,54,70,75,48,51,61,39,90,53,48,50,70,65,61,52,50,49,51,47,45,39,30,59,78,52,48,15,62,30,35,44,37,42,38,42,25,32,27,58,74,63,54,44,60,64,63,52,31,72,55,62,35,74,41,48,26,33,39,46,40,31,56,31,29,90,48,38,71,42,69,65,27,45,56,66,35,30,39,62,77,44,81,44,82,39,88,54,32,17,58,50,32,44,52,47,33,33,68,60,52,47,51,51,52,25,52,51,48,41,51,38,43,74,68,63,75,90

Organism: Rhizopus delemar (strain RA 99-880 / ATCC MYA-4621 / FGSC 9543 / NRRL 43880) (NCBI:txid246409)

InterPro domains:
  IPR000639 Epoxide hydrolase-like [PR00412] (106-124)
  IPR000639 Epoxide hydrolase-like [PR00412] (131-146)
  IPR000639 Epoxide hydrolase-like [PR00412] (176-189)
  IPR000639 Epoxide hydrolase-like [PR00412] (387-409)
  IPR010497 Epoxide hydrolase, N-terminal [PF06441] (11-115)
  IPR016292 Epoxide hydrolase [PIRSF001112] (15-413)
  IPR029058 Alpha/Beta hydrolase fold [G3DSA:3.40.50.1820] (2-418)
  IPR029058 Alpha/Beta hydrolase fold [SSF53474] (15-409)

Sequence (838 aa):
MSLAEGEYEQFEIPKMSQGQINLLQERLKSTVWPNELEKDYGWDYGAPTWAVKPLVEEWANSFNWDEFKADISKWKHFRMNVDGLLMHYIHERSSQPNAIPIVLLHGWPSTFYEFHKIIGPLRDGVGNNQAFHVIVPSLPGFGFSEAPKIKGYGIVKIASMINALMMNLGYNEYMYHGGDWGAIIGKTIAVNHSNNCKAFHTTMPMLLPPIPTPRNIIFHPFKVAKFLVSLVVGFDWVYGKGKARLGGATFANAERDKGCGYRAIQGTRPYTLSFGLTDSPAGVLTWLLEKYHEWTFHPAERQNTESLPETISSKEFLTQVSIYWMTNTISSSVRIYYECLNQNEITSNVMSYVKIPFAVSSFASEISKLPKDWLEASANLQQYSEIEYGGHFPGLEEPQILLADLQKFGKHIKKTQILMSLAEGEYEQFEIPKMSQGQINLLQERLKSTVWPNELEKDYGWDYGAPTWAVKPLVEEWANSFNWDEFKADISKWKHFRMNVDGLLMHYIHERSSQPNAIPIVLLHGWPSTFYEFHKIIGPLRDGVGNNQAFHVIVPSLPGFGFSEAPKIKGYGIVKIASMINALMMNLGYNEYMYHGGDWGAIIGKTIAVNHSNNCKAFHTTMPMLLPPIPTPRNIIFHPFKVAKFLVSLVVGFDWVYGKGKARLGGATFANAERDKGCGYRAIQGTRPYTLSFGLTDSPAGVLTWLLEKYHEWTFHPAERQNTESLPETISSKEFLTQVSIYWMTNTISSSVRIYYECLNQNEITSNVMSYVKIPFAVSSFASEISKLPKDWLEASANLQQYSEIEYGGHFPGLEEPQILLADLQKFGKHIKKTQIL

Nearest PDB structures (foldseek):
  5f4z-assembly3_E  TM=8.691E-01  e=6.532E-35  Streptomyces carzinostaticus subsp. neocarzinostaticus
  4qla-assembly1_B  TM=9.304E-01  e=1.460E-31  Bombyx mori
  4qla-assembly1_A  TM=8.622E-01  e=1.737E-33  Bombyx mori
  8xiz-assembly1_A  TM=8.224E-01  e=6.160E-33  Aspergillus usamii
  1qo7-assembly1_A  TM=8.436E-01  e=4.115E-32  Aspergillus niger

Secondary structure (DSSP, 8-state):
-PPPTT-EEE-PPPPPPHHHHHHHHHHHHTPPPPP--SS--TTTTSS-HHHHHHHHHHHHHT--HHHHHHHHTTS-EEEEEETTEEEEEEEE----TT-EEEEEE--SS--GGGGTTTHHHHHHTTTT---EEEEEEPPTTSTTSPPPSSS--SHHHHHHHHHHHHHHTT-SSEEEEE-HHHHHHHHHHHHHTTTTEEEEEESS---------HHHHHH-HHHHHHHHHHHHH-HHHHH-TTT---TTS-TTBTTT-TT-HHHHHHHH-HHHHHHHHHH-HHHHHHHHHHHHHHHS---GGGTTT-SS-TTS-HHHHHHHHHHHHHHT-HHHHTHHHHHHHHTTHHHHHHHS-EEEEEEEEE-TT-S----HHHHHHHEEEEEEEE-SS--S-HHHH-HHHHHHHHHHHHHHHHHTT--/-PPPTT-EEE-PPPPPPHHHHHHHHHHHHTPPPPP--SS--TTTTSS-HHHHHHHHHHHHHT--HHHHHHHHTTS-EEEEEETTEEEEEEEE----TT-EEEEEE--SS--GGGGTTTHHHHHHTTTT---EEEEEEPPTTSTTSPPPSSS--SHHHHHHHHHHHHHHTT-SSEEEEE-HHHHHHHHHHHHHTTTTEEEEEESS---------HHHHHH-HHHHHHHHHHHHH-HHHHH-TTT---SS--TTBTTT-TT-HHHHHHHH-HHHHHHHHHH-HHHHHHHHHHHHHHHS---TTTTTT-SS-TTS-HHHHHHHHHHHHHHT-HHHHTHHHHHHHHTTHHHHHHHS-EEEEEEEEE-TT-S----HHHHHHHEEEEEEEE-SS--S-HHHH-HHHHHHHHHHHHHHHHHTT--